Protein 4AR9 (pdb70)

Solvent-accessible surface area: 34016 Å² total; per-residue (Å²): 168,73,111,116,122,99,42,100,85,18,34,110,130,63,6,62,52,66,14,49,1,10,91,28,96,13,47,0,65,0,0,94,116,4,119,107,68,51,1,36,75,0,3,3,0,2,21,7,0,47,2,1,0,0,2,18,2,15,9,32,90,52,58,58,157,62,38,49,2,57,73,4,23,3,0,0,0,20,48,34,91,47,4,136,63,0,86,97,18,53,54,58,59,31,138,54,23,9,46,25,35,14,38,73,0,7,3,0,0,20,31,19,64,115,157,88,26,110,62,45,1,6,7,23,1,0,17,24,8,0,26,24,0,3,10,35,11,1,8,15,23,71,82,77,149,8,63,0,10,127,88,76,74,13,28,0,2,1,2,17,16,0,1,0,13,1,1,0,0,0,25,33,58,30,4,38,17,2,69,33,2,1,35,52,2,21,144,70,90,96,113,23,22,68,2,70,120,0,5,84,3,43,93,113,97,19,206,95,2,51,26,10,0,1,0,0,0,2,2,0,13,79,96,30,42,115,10,4,30,46,1,3,47,16,0,56,106,57,59,26,100,23,2,63,56,28,9,96,120,4,15,114,54,94,132,15,47,96,45,0,49,162,20,0,89,69,2,27,65,42,76,100,33,25,62,30,8,74,10,54,108,29,7,77,72,126,52,114,122,42,41,54,133,74,0,60,67,39,0,36,172,15,0,97,11,163,137,8,74,30,76,101,42,50,9,86,34,0,25,0,0,36,0,108,13,68,19,55,6,116,55,81,147,38,81,50,54,8,24,53,112,0,15,97,43,0,29,84,0,2,64,99,2,25,66,75,108,25,20,0,1,36,0,0,4,1,16,4,1,33,58,102,99,55,118,123,106,67,11,17,5,39,1,12,0,15,0,2,13,24,36,138,172,93,107,116,51,71,33,75,113,16,49,86,127,69,4,67,50,65,7,44,0,6,83,24,67,14,50,0,53,0,0,95,116,5,95,89,61,50,0,24,53,0,2,0,0,2,22,8,0,46,3,1,0,0,2,23,4,19,9,32,113,52,56,62,55,44,40,51,3,27,77,6,24,2,0,0,0,19,46,37,71,44,4,122,64,0,66,99,18,55,54,57,59,37,137,53,26,8,46,26,36,14,39,71,0,8,3,0,0,22,31,21,72,131,105,90,28,128,66,48,0,9,6,26,2,0,14,22,7,0,22,23,0,2,10,28,10,1,8,15,21,64,85,81,59,5,43,0,13,52,89,72,74,11,28,0,3,1,2,14,11,0,1,0,16,1,0,0,0,0,30,37,57,29,4,71,24,3,67,35,1,0,37,29,4,24,124,69,85,118,114,20,22,68,0,68,117,0,6,86,4,63,97,108,90,17,198,68,2,45,50,2,0,1,0,0,0,2,3,0,15,79,97,31,44,128,12,6,55,45,2,5,47,16,0,58,108,48,58,25,126,23,2,63,52,26,8,95,118,5,8,113,54,92,135,20,27,73,39,0,82,166,18,0,68,66,2,17,104,43,69,117,107,40,74,59,8,82,10,52,102,38,1,58,92,107,49,119,134,44,54,50,134,78,0,56,53,39,0,34,176,14,1,91,12,120,140,9,72,28,68,109,25,52,11,85,36,0,29,0,0,37,0,105,14,68,32,55,7,118,51,87,148,37,108,83,54,8,38,53,116,0,16,87,29,0,30,68,0,2,84,118,1,33,114,86,124,19,18,0,0,82,0,0,5,1,17,3,0,24,71,101,107,51,116,116,83,62,11,15,12,31,0,17,0,14,0,1,16,32,43,149

Organism: Clostridium tetani (strain Massachusetts / E88) (NCBI:txid212717)

Secondary structure (DSSP, 8-state):
--HHHHHHHHHHHHS-EEEEETTTTEEEEE-TTS-HHHHHHHHHHHHHHHHHHHHHH---S-SSSS-GGGSEEEEEESSHHHHTTHHHHT----SSSEEEEGGGTEEEEE---TTT-SS-HHHHHHHHHHHHHHHHHTS-S-TTTSGGGSSSTTTTHHHHHHHHHHHTTB-SS-B---HHHHTTS-SSGGGS--HHHHHT--GGG-SHHHHHHHHHHHHHHHH-HHHHHHHHHHHHTT-HHHHHHHHHHHHT-HHHHHHHHHHHHHHHHTGGG----PPPGGGGS------HHHHHHHHHHHHT--S-EEEEEE-SSEEEEEEEEEEE-SS---HHHHHHHHHHHHHHHHHHHHTSS-GGGGG-EEEEEEEEE-TTS-EEEEEEEEEEEEE-/--HHHHHHHHHHHHS-EEEEETTTTEEEEE-TTS-HHHHHHHHHHHHHHHHHHHHHH---S-SSSS-GGGSEEEEEESSHHHHTTHHHHT----SSSEEEEGGGTEEEEE---TTT-SS-HHHHHHHHHHHHHHHHHTS-S-TTTSGGGSSSTTTTHHHHHHHHHHHTTB-SS-BPPBHHHHTTS-SSGGGS--HHHHHT--GGG-SHHHHHHHHHHHHHHHH-HHHHHHHHHHHHTT-HHHHHHHHHHHHT-HHHHHHHHHHHHHHHHTGGG-B-----GGGTS------HHHHHHHHHHHHT--S-EEEEEE-SSEEEEEEEEEEE-SS---HHHHHHHHHHHHHHHHHHHHTSS-GGGGG-EEEEEEEEE-TTS-EEEEEEEEEEEEE-

Sequence (784 aa):
TDINKLIEEGKKHYLPKTYTFDNGKIIIKAGDKVEESKIQKLYWASKEVKSSQFHRIIGNDKPLEVGNADDILTIVIYNNPEEYKLNKTLYGYSVDNGGIYIEGIGTFFTYERTPQESIYSLEELFRHEFTHYLQGRYLIPGLFNKGDFYKGNNGRITWFEEGSAEFFAGSTRTSVLPRKSMVGGLSKNPKERFNADKLLHSKYSDGWDFYKKYGYAFSDYMYNNNKKLFSDLVSTMKNNDVKGYEALIEESSKDSKINNKDYEYHMENLVNNYDNYTIPLVSDDYMKQYDNKSLHEIKSDIEKAMDVKNSQITKESSQYFDTYNLKATYTLSSNKGEISNWNYMNNKINEALNKLDNLSWGGYKTVTAYFSNPRLNSNNEVVYDIVFHGLLSHNTDINKLIEEGKKHYLPKTYTFDNGKIIIKAGDKVEESKIQKLYWASKEVKSSQFHRIIGNDKPLEVGNADDILTIVIYNNPEEYKLNKTLYGYSVDNGGIYIEGIGTFFTYERTPQESIYSLEELFRHEFTHYLQGRYLIPGLFNKGDFYKGNNGRITWFEEGSAEFFAGSTRTSVLPRKSMVGGLSKNPKERFNADKLLHSKYSDGWDFYKYGYAFSDYMYNNNKKLFSDLVSTMKNNDVKGYEALIEESSKDSKINNKDYEYHMENLVNNYDNYTIPLVSDDYMKQYDNKSLHEIKSDIEKAMDVKNSQITKESSQYFDTYNLKATYTLSSNKGEISNWNYMNNKINEALNKLDNLSWGGYKTVTAYFSNPRLNSNNEVVYDIVFHGLLSHN

Radius of gyration: 28.76 Å; Cα contacts (8 Å, |Δi|>4): 1404; chains: 2; bounding box: 81×56×58 Å

GO terms:
  GO:0005509 calcium ion binding (F, IDA)
  GO:0008270 zinc ion binding (F, IDA)
  GO:0004175 endopeptidase activity (F, IDA)
  GO:0004222 metalloendopeptidase activity (F, EXP)
  GO:0004222 metalloendopeptidase activity (F, IMP)

Nearest PDB structures (foldseek):
  4ar8-assembly2_B  TM=9.974E-01  e=9.440E-71  Clostridium tetani
  4are-assembly1_A  TM=9.714E-01  e=8.241E-49  Hathewaya histolytica
  2y6i-assembly1_A  TM=9.726E-01  e=4.348E-48  Hathewaya histolytica
  2y50-assembly1_A  TM=9.719E-01  e=7.583E-47  Hathewaya histolytica
  4arf-assembly1_A  TM=9.568E-01  e=2.144E-46  Hathewaya histolytica

CATH classification: 3.40.30.160 (+2 more: 1.10.390.20, 3.30.980.50)

InterPro domains:
  IPR002169 Peptidase M9A/M9B, collagenase, bacterial [PF01752] (276-587)
  IPR002169 Peptidase M9A/M9B, collagenase, bacterial [PR00931] (123-141)
  IPR002169 Peptidase M9A/M9B, collagenase, bacterial [PR00931] (410-424)
  IPR002169 Peptidase M9A/M9B, collagenase, bacterial [PR00931] (427-443)
  IPR002169 Peptidase M9A/M9B, collagenase, bacterial [PR00931] (464-482)
  IPR007280 Peptidase, C-terminal, archaeal/bacterial [PF04151] (786-856)
  IPR007280 Peptidase, C-terminal, archaeal/bacterial [PF04151] (912-978)
  IPR013661 Peptidase M9, collagenase, N-terminal domain [PF08453] (57-238)
  IPR041379 Collagenase ColG-like, catalytic helper subdomain [PF18496] (615-730)

Foldseek 3Di:
DPVLVVLVVVQCQQFVDWWAWFQRQEIETEGPQDDPVVVLLLVLLLLLLVFQCCLQLFWDAFLDPPALNSHAYEYEGAELVVLCCCCVSVNDDSPDQWAAFRRNNYIYHYAYDCVVDVAGPSLVSQLRSVLSVCQTIFAPDGQCPALLCPPPNFQCVLQSLLVSNQSSQGDQAHTFAALVLLVPADPDLVPGDFLLDLNPDGVVVDPNSNSLSVLLNVLCRVPNSVLSNQLSVCRSVSNNVSNVVSSVVLNPDVVSRVSSSVSSVVSNVCSVVHHRNRDDCLSVDFWDFDDPVVVQVLLCVLLVFPPWDKDWGDIPFFIKIKIKTKDWDPDDDDDVVVSVVQSVSVVSSLVSQCPDDTSFSVSKHKHWRDWDADPVGITMIMIMMMTTRGTD/DDVLVVLVVLLCQQFVDWWAWFQRQEIETEGPQDDPVVVLQLVLLLLLLVFQCCLQLFWDAFLDPPALLSHAYEYEGAELVSLCCCCVNVNDDSPDQWDAFRRNNYIYHYAYDCVVDVAGPSLVSQLRSVLSVCQTIFAPDGQCPALLCPPPNFQCVLQSLLVSNQSSQGDQAHGFDALVLLVLADLDLVPGDFLLPLNPDGVVNDDSSSSLSVLLNVLCVVPNSPLSNQQRVCRSVSNNVSNVVSSVVLNPDVVNRVSSSVSSNVSNVCSVVGHRDGDDPLSVDFWDADDPVVVLVLLCVLLVFPPWDKDWGDIPFFIKIKIKTKDWDPDDPDDVVVSVVQSVSVVSSLVSQCPDPTSFSVSKHKHWRDWDADPVGITMIMIMMMTTRGTD

B-factor: mean 23.16, std 7.42, range [8.63, 62.71]

Structure (mmCIF, N/CA/C/O backbone):
data_4AR9
#
_entry.id   4AR9
#
_cell.length_a   76.890
_cell.length_b   102.110
_cell.length_c   104.750
_cell.angle_alpha   90.00
_cell.angle_beta   90.00
_cell.angle_gamma   90.00
#
_symmetry.space_group_name_H-M   'P 21 21 21'
#
loop_
_entity.id
_entity.type
_entity.pdbx_description
1 polymer 'COLLAGENASE COLT'
2 non-polymer 'ZINC ION'
3 non-polymer 'CALCIUM ION'
4 water water
#
loop_
_atom_site.group_PDB
_atom_site.id
_atom_site.type_symbol
_atom_site.label_atom_id
_atom_site.label_alt_id
_atom_site.label_comp_id
_atom_site.label_asym_id
_atom_site.label_entity_id
_atom_site.label_seq_id
_atom_site.pdbx_PDB_ins_code
_atom_site.Cartn_x
_atom_site.Cartn_y
_atom_site.Cartn_z
_atom_site.occupancy
_atom_site.B_iso_or_equiv
_atom_site.auth_seq_id
_atom_site.auth_comp_id
_atom_site.auth_asym_id
_atom_site.auth_atom_id
_atom_site.pdbx_PDB_model_num
ATOM 1 N N . THR A 1 3 ? -23.724 -20.270 3.499 1.00 49.31 339 THR A N 1
ATOM 2 C CA . THR A 1 3 ? -25.061 -20.241 2.850 1.00 45.24 339 THR A CA 1
ATOM 3 C C . THR A 1 3 ? -25.174 -19.096 1.862 1.00 42.79 339 THR A C 1
ATOM 4 O O . THR A 1 3 ? -25.664 -19.302 0.760 1.00 41.92 339 THR A O 1
ATOM 8 N N . ASP A 1 4 ? -24.714 -17.896 2.247 1.00 40.98 340 ASP A N 1
ATOM 9 C CA . ASP A 1 4 ? -24.837 -16.726 1.408 1.00 38.46 340 ASP A CA 1
ATOM 10 C C . ASP A 1 4 ? -23.615 -16.659 0.504 1.00 36.23 340 ASP A C 1
ATOM 11 O O . ASP A 1 4 ? -22.578 -16.083 0.869 1.00 33.47 340 ASP A O 1
ATOM 16 N N . ILE A 1 5 ? -23.738 -17.251 -0.680 1.00 36.38 341 ILE A N 1
ATOM 17 C CA . ILE A 1 5 ? -22.589 -17.365 -1.587 1.00 35.52 341 ILE A CA 1
ATOM 18 C C . ILE A 1 5 ? -22.129 -16.006 -2.068 1.00 33.73 341 ILE A C 1
ATOM 19 O O . ILE A 1 5 ? -20.918 -15.743 -2.137 1.00 33.45 341 ILE A O 1
ATOM 24 N N . ASN A 1 6 ? -23.072 -15.125 -2.380 1.00 34.63 342 ASN A N 1
ATOM 25 C CA . ASN A 1 6 ? -22.719 -13.784 -2.852 1.00 34.33 342 ASN A CA 1
ATOM 26 C C . ASN A 1 6 ? -21.936 -12.995 -1.814 1.00 32.00 342 ASN A C 1
ATOM 27 O O . ASN A 1 6 ? -21.009 -12.262 -2.171 1.00 30.10 342 ASN A O 1
ATOM 32 N N . LYS A 1 7 ? -22.299 -13.181 -0.550 1.00 32.11 343 LYS A N 1
ATOM 33 C CA . LYS A 1 7 ? -21.579 -12.564 0.570 1.00 33.21 343 LYS A CA 1
ATOM 34 C C . LYS A 1 7 ? -20.163 -13.119 0.676 1.00 32.52 343 LYS A C 1
ATOM 35 O O . LYS A 1 7 ? -19.188 -12.353 0.827 1.00 29.55 343 LYS A O 1
ATOM 41 N N . LEU A 1 8 ? -20.063 -14.448 0.576 1.00 33.59 344 LEU A N 1
ATOM 42 C CA . LEU A 1 8 ? -18.762 -15.135 0.612 1.00 34.31 344 LEU A CA 1
ATOM 43 C C . LEU A 1 8 ? -17.837 -14.656 -0.523 1.00 31.27 344 LEU A C 1
ATOM 44 O O . LEU A 1 8 ? -16.663 -14.360 -0.274 1.00 30.69 344 LEU A O 1
ATOM 49 N N . ILE A 1 9 ? -18.388 -14.487 -1.725 1.00 28.64 345 ILE A N 1
ATOM 50 C CA . ILE A 1 9 ? -17.653 -13.939 -2.864 1.00 28.18 345 ILE A CA 1
ATOM 51 C C . ILE A 1 9 ? -17.198 -12.484 -2.623 1.00 26.66 345 ILE A C 1
ATOM 52 O O . ILE A 1 9 ? -16.052 -12.150 -2.900 1.00 25.65 345 ILE A O 1
ATOM 57 N N . GLU A 1 10 ? -18.090 -11.649 -2.077 1.00 26.82 346 GLU A N 1
ATOM 58 C CA . GLU A 1 10 ? -17.744 -10.269 -1.759 1.00 27.51 346 GLU A CA 1
ATOM 59 C C . GLU A 1 10 ? -16.604 -10.243 -0.745 1.00 26.78 346 GLU A C 1
ATOM 60 O O . GLU A 1 10 ? -15.662 -9.475 -0.897 1.00 26.91 346 GLU A O 1
ATOM 66 N N . GLU A 1 11 ? -16.683 -11.113 0.255 1.00 27.51 347 GLU A N 1
ATOM 67 C CA . GLU A 1 11 ? -15.611 -11.217 1.269 1.00 29.99 347 GLU A CA 1
ATOM 68 C C . GLU A 1 11 ? -14.244 -11.611 0.647 1.00 28.72 347 GLU A C 1
ATOM 69 O O . GLU A 1 11 ? -13.191 -11.113 1.058 1.00 29.46 347 GLU A O 1
ATOM 75 N N . GLY A 1 12 ? -14.285 -12.551 -0.293 1.00 28.51 348 GLY A N 1
ATOM 76 C CA . GLY A 1 12 ? -13.115 -12.966 -1.054 1.00 26.54 348 GLY A CA 1
ATOM 77 C C . GLY A 1 12 ? -12.520 -11.829 -1.861 1.00 26.44 348 GLY A C 1
ATOM 78 O O . GLY A 1 12 ? -11.302 -11.639 -1.869 1.00 26.82 348 GLY A O 1
ATOM 79 N N . LYS A 1 13 ? -13.361 -11.044 -2.541 1.00 26.09 349 LYS A N 1
ATOM 80 C CA . LYS A 1 13 ? -12.876 -9.849 -3.212 1.00 25.15 349 LYS A CA 1
ATOM 81 C C . LYS A 1 13 ? -12.227 -8.869 -2.238 1.00 24.86 349 LYS A C 1
ATOM 82 O O . LYS A 1 13 ? -11.198 -8.308 -2.520 1.00 25.99 349 LYS A O 1
ATOM 88 N N . LYS A 1 14 ? -12.851 -8.654 -1.105 1.00 26.00 350 LYS A N 1
ATOM 89 C CA . LYS A 1 14 ? -12.279 -7.775 -0.092 1.00 27.57 350 LYS A CA 1
ATOM 90 C C . LYS A 1 14 ? -10.908 -8.292 0.399 1.00 28.07 350 LYS A C 1
ATOM 91 O O . LYS A 1 14 ? -9.995 -7.503 0.634 1.00 29.05 350 LYS A O 1
ATOM 95 N N . HIS A 1 15 ? -10.770 -9.603 0.544 1.00 26.35 351 HIS A N 1
ATOM 96 C CA . HIS A 1 15 ? -9.512 -10.202 0.976 1.00 27.81 351 HIS A CA 1
ATOM 97 C C . HIS A 1 15 ? -8.404 -10.023 -0.014 1.00 26.98 351 HIS A C 1
ATOM 98 O O . HIS A 1 15 ? -7.299 -9.595 0.358 1.00 28.15 351 HIS A O 1
ATOM 105 N N . TYR A 1 16 ? -8.673 -10.339 -1.276 1.00 25.30 352 TYR A N 1
ATOM 106 C CA . TYR A 1 16 ? -7.633 -10.295 -2.300 1.00 25.85 352 TYR A CA 1
ATOM 107 C C . TYR A 1 16 ? -7.419 -8.930 -2.917 1.00 24.54 352 TYR A C 1
ATOM 108 O O . TYR A 1 16 ? -6.342 -8.661 -3.451 1.00 24.32 352 TYR A O 1
ATOM 117 N N . LEU A 1 17 ? -8.427 -8.065 -2.827 1.00 24.38 353 LEU A N 1
ATOM 118 C CA . LEU A 1 17 ? -8.370 -6.712 -3.371 1.00 23.63 353 LEU A CA 1
ATOM 119 C C . LEU A 1 17 ? -8.771 -5.705 -2.278 1.00 23.25 353 LEU A C 1
ATOM 120 O O . LEU A 1 17 ? -9.770 -5.008 -2.399 1.00 24.16 353 LEU A O 1
ATOM 125 N N . PRO A 1 18 ? -7.988 -5.626 -1.200 1.00 24.19 354 PRO A N 1
ATOM 126 C CA . PRO A 1 18 ? -8.467 -4.841 -0.043 1.00 25.78 354 PRO A CA 1
ATOM 127 C C . PRO A 1 18 ? -8.390 -3.329 -0.214 1.00 25.35 354 PRO A C 1
ATOM 128 O O . PRO A 1 18 ? -8.978 -2.591 0.583 1.00 26.33 354 PRO A O 1
ATOM 132 N N . LYS A 1 19 ? -7.648 -2.872 -1.221 1.00 23.99 355 LYS A N 1
ATOM 133 C CA . LYS A 1 19 ? -7.417 -1.443 -1.426 1.00 23.88 355 LYS A CA 1
ATOM 134 C C . LYS A 1 19 ? -8.249 -0.874 -2.572 1.00 22.73 355 LYS A C 1
ATOM 135 O O . LYS A 1 19 ? -8.437 -1.514 -3.634 1.00 20.38 355 LYS A O 1
ATOM 139 N N . THR A 1 20 ? -8.777 0.326 -2.342 1.00 23.05 356 THR A N 1
ATOM 140 C CA . THR A 1 20 ? -9.591 1.019 -3.337 1.00 22.03 356 THR A CA 1
ATOM 141 C C . THR A 1 20 ? -9.075 2.455 -3.517 1.00 21.75 356 THR A C 1
ATOM 142 O O . THR A 1 20 ? -8.863 3.174 -2.530 1.00 22.29 356 THR A O 1
ATOM 146 N N . TYR A 1 21 ? -8.818 2.831 -4.766 1.00 19.71 357 TYR A N 1
ATOM 147 C CA . TYR A 1 21 ? -8.333 4.170 -5.119 1.00 19.69 357 TYR A CA 1
ATOM 148 C C . TYR A 1 21 ? -9.288 4.760 -6.120 1.00 19.27 357 TYR A C 1
ATOM 149 O O . TYR A 1 21 ? -9.535 4.160 -7.147 1.00 22.88 357 TYR A O 1
ATOM 158 N N . THR A 1 22 ? -9.802 5.946 -5.851 1.00 19.29 358 THR A N 1
ATOM 159 C CA . THR A 1 22 ? -10.778 6.536 -6.754 1.00 19.96 358 THR A CA 1
ATOM 160 C C . THR A 1 22 ? -10.254 7.832 -7.358 1.00 18.44 358 THR A C 1
ATOM 161 O O . THR A 1 22 ? -9.496 8.581 -6.720 1.00 19.22 358 THR A O 1
ATOM 165 N N . PHE A 1 23 ? -10.633 8.077 -8.602 1.00 16.49 359 PHE A N 1
ATOM 166 C CA . PHE A 1 23 ? -10.160 9.217 -9.347 1.00 15.94 359 PHE A CA 1
ATOM 167 C C . PHE A 1 23 ? -11.328 9.846 -10.103 1.00 15.68 359 PHE A C 1
ATOM 168 O O . PHE A 1 23 ? -12.293 9.168 -10.433 1.00 16.52 359 PHE A O 1
ATOM 176 N N . ASP A 1 24 ? -11.174 11.121 -10.443 1.00 15.84 360 ASP A N 1
ATOM 177 C CA . ASP A 1 24 ? -12.098 11.828 -11.363 1.00 17.11 360 ASP A CA 1
ATOM 178 C C . ASP A 1 24 ? -13.519 11.817 -10.837 1.00 18.31 360 ASP A C 1
ATOM 179 O O . ASP A 1 24 ? -14.444 11.412 -11.533 1.00 18.39 360 ASP A O 1
ATOM 184 N N . ASN A 1 25 ? -13.683 12.236 -9.582 1.00 19.24 361 ASN A N 1
ATOM 185 C CA . ASN A 1 25 ? -15.004 12.338 -8.956 1.00 20.98 361 ASN A CA 1
ATOM 186 C C . ASN A 1 25 ? -15.731 10.980 -9.067 1.00 21.25 361 ASN A C 1
ATOM 187 O O . ASN A 1 25 ? -16.901 10.924 -9.431 1.00 23.77 361 ASN A O 1
ATOM 192 N N . GLY A 1 26 ? -14.997 9.885 -8.827 1.00 21.00 362 GLY A N 1
ATOM 193 C CA . GLY A 1 26 ? -15.544 8.541 -8.875 1.00 17.90 362 GLY A CA 1
ATOM 194 C C . GLY A 1 26 ? -15.716 7.870 -10.243 1.00 18.53 362 GLY A C 1
ATOM 195 O O . GLY A 1 26 ? -16.221 6.761 -10.328 1.00 21.54 362 GLY A O 1
ATOM 196 N N . LYS A 1 27 ? -15.244 8.507 -11.307 1.00 18.73 363 LYS A N 1
ATOM 197 C CA . LYS A 1 27 ? -15.381 7.945 -12.642 1.00 18.30 363 LYS A CA 1
ATOM 198 C C . LYS A 1 27 ? -14.282 6.905 -12.981 1.00 17.18 363 LYS A C 1
ATOM 199 O O . LYS A 1 27 ? -14.386 6.209 -13.960 1.00 17.99 363 LYS A O 1
ATOM 204 N N . ILE A 1 28 ? -13.259 6.781 -12.146 1.00 16.17 364 ILE A N 1
ATOM 205 C CA . ILE A 1 28 ? -12.274 5.693 -12.275 1.00 15.12 364 ILE A CA 1
ATOM 206 C C . ILE A 1 28 ? -12.129 5.115 -10.886 1.00 16.70 364 ILE A C 1
ATOM 207 O O . ILE A 1 28 ? -11.851 5.863 -9.947 1.00 16.26 364 ILE A O 1
ATOM 212 N N . ILE A 1 29 ? -12.378 3.801 -10.748 1.00 15.56 365 ILE A N 1
ATOM 213 C CA . ILE A 1 29 ? -12.217 3.117 -9.474 1.00 16.91 365 ILE A CA 1
ATOM 214 C C . ILE A 1 29 ? -11.189 2.023 -9.676 1.00 16.54 365 ILE A C 1
ATOM 215 O O . ILE A 1 29 ? -11.324 1.195 -10.579 1.00 16.56 365 ILE A O 1
ATOM 220 N N . ILE A 1 30 ? -10.156 2.021 -8.841 1.00 17.31 366 ILE A N 1
ATOM 221 C CA . ILE A 1 30 ? -9.111 1.007 -8.929 1.00 16.64 366 ILE A CA 1
ATOM 222 C C . ILE A 1 30 ? -9.148 0.170 -7.667 1.00 17.00 366 ILE A C 1
ATOM 223 O O . ILE A 1 30 ? -9.013 0.722 -6.548 1.00 20.80 366 ILE A O 1
ATOM 228 N N . LYS A 1 31 ? -9.408 -1.130 -7.832 1.00 17.28 367 LYS A N 1
ATOM 229 C CA . LYS A 1 31 ? -9.439 -2.088 -6.718 1.00 18.57 367 LYS A CA 1
ATOM 230 C C . LYS A 1 31 ? -8.192 -2.935 -6.809 1.00 17.98 367 LYS A C 1
ATOM 231 O O . LYS A 1 31 ? -7.892 -3.459 -7.881 1.00 18.71 367 LYS A O 1
ATOM 237 N N . ALA A 1 32 ? -7.418 -3.058 -5.732 1.00 17.90 368 ALA A N 1
ATOM 238 C CA . ALA A 1 32 ? -6.102 -3.702 -5.875 1.00 18.27 368 ALA A CA 1
ATOM 239 C C . ALA A 1 32 ? -5.662 -4.472 -4.670 1.00 19.31 368 ALA A C 1
ATOM 240 O O . ALA A 1 32 ? -6.081 -4.183 -3.542 1.00 20.69 368 ALA A O 1
ATOM 242 N N . GLY A 1 33 ? -4.776 -5.433 -4.903 1.00 19.17 369 GLY A N 1
ATOM 243 C CA . GLY A 1 33 ? -4.167 -6.204 -3.824 1.00 20.96 369 GLY A CA 1
ATOM 244 C C . GLY A 1 33 ? -3.295 -5.335 -2.936 1.00 21.73 369 GLY A C 1
ATOM 245 O O . GLY A 1 33 ? -2.833 -4.257 -3.342 1.00 20.17 369 GLY A O 1
ATOM 246 N N . ASP A 1 34 ? -3.092 -5.789 -1.706 1.00 23.75 370 ASP A N 1
ATOM 247 C CA . ASP A 1 34 ? -2.350 -5.011 -0.716 1.00 25.86 370 ASP A CA 1
ATOM 248 C C . ASP A 1 34 ? -0.876 -4.790 -1.052 1.00 24.80 370 ASP A C 1
ATOM 249 O O . ASP A 1 34 ? -0.245 -3.946 -0.432 1.00 27.92 370 ASP A O 1
ATOM 254 N N . LYS A 1 35 ? -0.341 -5.506 -2.043 1.00 23.33 371 LYS A N 1
ATOM 255 C CA . LYS A 1 35 ? 1.074 -5.369 -2.413 1.00 26.32 371 LYS A CA 1
ATOM 256 C C . LYS A 1 35 ? 1.290 -4.554 -3.680 1.00 25.11 371 LYS A C 1
ATOM 257 O O . LYS A 1 35 ? 2.448 -4.323 -4.066 1.00 29.49 371 LYS A O 1
ATOM 261 N N . VAL A 1 36 ? 0.207 -4.136 -4.342 1.00 21.55 372 VAL A N 1
ATOM 262 C CA . VAL A 1 36 ? 0.324 -3.276 -5.523 1.00 19.78 372 VAL A CA 1
ATOM 263 C C . VAL A 1 36 ? 0.629 -1.863 -5.023 1.00 20.87 372 VAL A C 1
ATOM 264 O O . VAL A 1 36 ? -0.111 -1.323 -4.210 1.00 21.12 372 VAL A O 1
ATOM 268 N N . GLU A 1 37 ? 1.737 -1.280 -5.471 1.00 21.16 373 GLU A N 1
ATOM 269 C CA . GLU A 1 37 ? 2.191 0.003 -4.944 1.00 21.79 373 GLU A CA 1
ATOM 270 C C . GLU A 1 37 ? 1.282 1.166 -5.330 1.00 21.00 373 GLU A C 1
ATOM 271 O O . GLU A 1 37 ? 0.886 1.302 -6.487 1.00 19.53 373 GLU A O 1
ATOM 277 N N . GLU A 1 38 ? 0.992 2.036 -4.355 1.00 22.32 374 GLU A N 1
ATOM 278 C CA . GLU A 1 38 ? 0.276 3.268 -4.647 1.00 22.45 374 GLU A CA 1
ATOM 279 C C . GLU A 1 38 ? 0.881 4.104 -5.764 1.00 21.51 374 GLU A C 1
ATOM 280 O O . GLU A 1 38 ? 0.146 4.698 -6.579 1.00 20.12 374 GLU A O 1
ATOM 286 N N . SER A 1 39 ? 2.209 4.194 -5.788 1.00 19.40 375 SER A N 1
ATOM 287 C CA . SER A 1 39 ? 2.898 4.919 -6.871 1.00 20.86 375 SER A CA 1
ATOM 288 C C . SER A 1 39 ? 2.558 4.332 -8.245 1.00 19.55 375 SER A C 1
ATOM 289 O O . SER A 1 39 ? 2.391 5.065 -9.217 1.00 17.22 375 SER A O 1
ATOM 292 N N . LYS A 1 40 ? 2.460 3.012 -8.330 1.00 18.79 376 LYS A N 1
ATOM 293 C CA . LYS A 1 40 ? 2.107 2.368 -9.593 1.00 18.39 376 LYS A CA 1
ATOM 294 C C . LYS A 1 40 ? 0.697 2.737 -10.022 1.00 17.64 376 LYS A C 1
ATOM 295 O O . LYS A 1 40 ? 0.426 2.999 -11.198 1.00 16.36 376 LYS A O 1
ATOM 301 N N . ILE A 1 41 ? -0.209 2.730 -9.061 1.00 17.11 377 ILE A N 1
ATOM 302 C CA . ILE A 1 41 ? -1.598 3.076 -9.309 1.00 17.77 377 ILE A CA 1
ATOM 303 C C . ILE A 1 41 ? -1.709 4.479 -9.924 1.00 16.86 377 ILE A C 1
ATOM 304 O O . ILE A 1 41 ? -2.486 4.698 -10.868 1.00 15.24 377 ILE A O 1
ATOM 309 N N . GLN A 1 42 ? -0.980 5.430 -9.356 1.00 17.16 378 GLN A N 1
ATOM 310 C CA . GLN A 1 42 ? -0.990 6.784 -9.829 1.00 16.90 378 GLN A CA 1
ATOM 311 C C . GLN A 1 42 ? -0.440 6.868 -11.246 1.00 16.37 378 GLN A C 1
ATOM 312 O O . GLN A 1 42 ? -0.972 7.579 -12.062 1.00 16.42 378 GLN A O 1
ATOM 318 N N . LYS A 1 43 ? 0.593 6.083 -11.532 1.00 16.16 379 LYS A N 1
ATOM 319 C CA . LYS A 1 43 ? 1.186 6.071 -12.895 1.00 15.91 379 LYS A CA 1
ATOM 320 C C . LYS A 1 43 ? 0.169 5.613 -13.896 1.00 14.99 379 LYS A C 1
ATOM 321 O O . LYS A 1 43 ? 0.109 6.161 -15.014 1.00 15.14 379 LYS A O 1
ATOM 327 N N . LEU A 1 44 ? -0.646 4.619 -13.528 1.00 14.64 380 LEU A N 1
ATOM 328 C CA . LEU A 1 44 ? -1.636 4.106 -14.454 1.00 13.73 380 LEU A CA 1
ATOM 329 C C . LEU A 1 44 ? -2.665 5.182 -14.740 1.00 12.33 380 LEU A C 1
ATOM 330 O O . LEU A 1 44 ? -3.092 5.317 -15.870 1.00 10.79 380 LEU A O 1
ATOM 335 N N . TYR A 1 45 ? -3.037 5.964 -13.732 1.00 11.88 381 TYR A N 1
ATOM 336 C CA . TYR A 1 45 ? -4.016 7.052 -13.965 1.00 12.01 381 TYR A CA 1
ATOM 337 C C . TYR A 1 45 ? -3.501 8.041 -15.003 1.00 12.14 381 TYR A C 1
ATOM 338 O O . TYR A 1 45 ? -4.183 8.363 -15.964 1.00 12.37 381 TYR A O 1
ATOM 347 N N . TRP A 1 46 ? -2.260 8.481 -14.825 1.00 12.20 382 TRP A N 1
ATOM 348 C CA . TRP A 1 46 ? -1.651 9.480 -15.748 1.00 12.31 382 TRP A CA 1
ATOM 349 C C . TRP A 1 46 ? -1.368 8.878 -17.106 1.00 12.79 382 TRP A C 1
ATOM 350 O O . TRP A 1 46 ? -1.595 9.535 -18.108 1.00 13.47 382 TRP A O 1
ATOM 361 N N . ALA A 1 47 ? -0.970 7.604 -17.150 1.00 12.57 383 ALA A N 1
ATOM 362 C C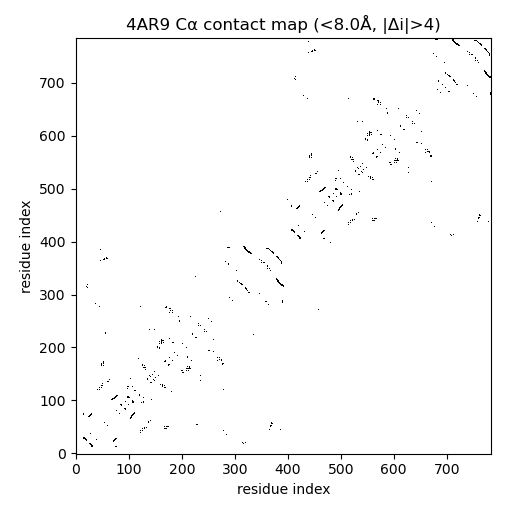A . ALA A 1 47 ? -0.823 6.903 -18.435 1.00 11.71 383 ALA A CA 1
ATOM 363 C C . ALA A 1 47 ? -2.140 6.905 -19.201 1.00 11.35 383 ALA A C 1
ATOM 364 O O . ALA A 1 47 ? -2.161 7.080 -20.419 1.00 11.75 383 ALA A O 1
ATOM 366 N N . SER A 1 48 ? -3.236 6.670 -18.499 1.00 10.79 384 SER A N 1
ATOM 367 C CA . SER A 1 48 ? -4.540 6.639 -19.119 1.00 11.73 384 SER A CA 1
ATOM 368 C C . SER A 1 48 ? -4.866 7.962 -19.793 1.00 11.17 384 SER A C 1
ATOM 369 O O . SER A 1 48 ? -5.475 7.985 -20.870 1.00 11.03 384 SER A O 1
ATOM 372 N N . LYS A 1 49 ? -4.443 9.067 -19.190 1.00 11.28 385 LYS A N 1
ATOM 373 C CA . LYS A 1 49 ? -4.713 10.398 -19.795 1.00 11.22 385 LYS A CA 1
ATOM 374 C C . LYS A 1 49 ? -3.881 10.630 -21.084 1.00 10.78 385 LYS A C 1
ATOM 375 O O . LYS A 1 49 ? -4.371 11.208 -22.046 1.00 10.57 385 LYS A O 1
ATOM 381 N N . GLU A 1 50 ? -2.646 10.138 -21.115 1.00 9.93 386 GLU A N 1
ATOM 382 C CA . GLU A 1 50 ? -1.821 10.224 -22.321 1.00 10.37 386 GLU A CA 1
ATOM 383 C C . GLU A 1 50 ? -2.474 9.446 -23.453 1.00 11.06 386 GLU A C 1
ATOM 384 O O . GLU A 1 50 ? -2.634 9.969 -24.569 1.00 11.28 386 GLU A O 1
ATOM 390 N N . VAL A 1 51 ? -2.841 8.203 -23.189 1.00 11.41 387 VAL A N 1
ATOM 391 C CA . VAL A 1 51 ? -3.497 7.350 -24.213 1.00 10.91 387 VAL A CA 1
ATOM 392 C C . VAL A 1 51 ? -4.820 7.975 -24.656 1.00 10.79 387 VAL A C 1
ATOM 393 O O . VAL A 1 51 ? -5.094 8.057 -25.844 1.00 10.48 387 VAL A O 1
ATOM 397 N N . LYS A 1 52 ? -5.634 8.385 -23.693 1.00 10.66 388 LYS A N 1
ATOM 398 C CA . LYS A 1 52 ? -6.926 9.049 -23.992 1.00 12.15 388 LYS A CA 1
ATOM 399 C C . LYS A 1 52 ? -6.768 10.213 -24.962 1.00 10.96 388 LYS A C 1
ATOM 400 O O . LYS A 1 52 ? -7.503 10.338 -25.967 1.00 13.09 388 LYS A O 1
ATOM 406 N N A SER A 1 53 ? -5.822 11.102 -24.678 0.50 11.12 389 SER A N 1
ATOM 407 N N B SER A 1 53 ? -5.825 11.108 -24.675 0.50 11.01 389 SER A N 1
ATOM 408 C CA A SER A 1 53 ? -5.678 12.288 -25.502 0.50 10.59 389 SER A CA 1
ATOM 409 C CA B SER A 1 53 ? -5.691 12.295 -25.506 0.50 10.38 389 SER A CA 1
ATOM 410 C C A SER A 1 53 ? -5.240 11.928 -26.924 0.50 10.22 389 SER A C 1
ATOM 411 C C B SER A 1 53 ? -5.237 11.933 -26.925 0.50 10.05 389 SER A C 1
ATOM 412 O O A SER A 1 53 ? -5.730 12.509 -27.877 0.50 10.81 389 SER A O 1
ATOM 413 O O B SER A 1 53 ? -5.727 12.511 -27.879 0.50 10.71 389 SER A O 1
ATOM 418 N N . GLN A 1 54 ? -4.315 10.990 -27.083 1.00 9.57 390 GLN A N 1
ATOM 419 C CA . GLN A 1 54 ? -3.901 10.608 -28.456 1.00 10.07 390 GLN A CA 1
ATOM 420 C C . GLN A 1 54 ? -5.055 9.945 -29.209 1.00 9.65 390 GLN A C 1
ATOM 421 O O . GLN A 1 54 ? -5.284 10.180 -30.397 1.00 12.29 390 GLN A O 1
ATOM 427 N N . PHE A 1 55 ? -5.779 9.123 -28.494 1.00 9.52 391 PHE A N 1
ATOM 428 C CA . PHE A 1 55 ? -6.932 8.418 -29.051 1.00 10.12 391 PHE A CA 1
ATOM 429 C C . PHE A 1 55 ? -7.987 9.412 -29.568 1.00 11.17 391 PHE A C 1
ATOM 430 O O . PHE A 1 55 ? -8.422 9.314 -30.705 1.00 11.83 391 PHE A O 1
ATOM 438 N N . HIS A 1 56 ? -8.378 10.383 -28.744 1.00 11.43 392 HIS A N 1
ATOM 439 C CA . HIS A 1 56 ? -9.338 11.379 -29.217 1.00 10.57 392 HIS A CA 1
ATOM 440 C C . HIS A 1 56 ? -8.804 12.149 -30.370 1.00 11.37 392 HIS A C 1
ATOM 441 O O . HIS A 1 56 ? -9.537 12.434 -31.311 1.00 13.31 392 HIS A O 1
ATOM 448 N N . ARG A 1 57 ? -7.505 12.511 -30.358 1.00 11.68 393 ARG A N 1
ATOM 449 C CA . ARG A 1 57 ? -6.964 13.269 -31.490 1.00 12.15 393 ARG A CA 1
ATOM 450 C C . ARG A 1 57 ? -7.156 12.480 -32.784 1.00 13.58 393 ARG A C 1
ATOM 451 O O . ARG A 1 57 ? -7.604 13.015 -33.804 1.00 13.52 393 ARG A O 1
ATOM 459 N N . ILE A 1 58 ? -6.795 11.203 -32.752 1.00 13.78 394 ILE A N 1
ATOM 460 C CA . ILE A 1 58 ? -6.827 10.423 -33.970 1.00 13.80 394 ILE A CA 1
ATOM 461 C C . ILE A 1 58 ? -8.254 10.040 -34.380 1.00 14.59 394 ILE A C 1
ATOM 462 O O . ILE A 1 58 ? -8.605 10.157 -35.567 1.00 16.64 394 ILE A O 1
ATOM 467 N N . ILE A 1 59 ? -9.035 9.514 -33.427 1.00 14.99 395 ILE A N 1
ATOM 468 C CA . ILE A 1 59 ? -10.391 8.998 -33.702 1.00 15.37 395 ILE A CA 1
ATOM 469 C C . ILE A 1 59 ? -11.376 10.125 -33.969 1.00 15.69 395 ILE A C 1
ATOM 470 O O . ILE A 1 59 ? -12.362 9.914 -34.674 1.00 18.40 395 ILE A O 1
ATOM 475 N N . GLY A 1 60 ? -11.109 11.316 -33.419 1.00 17.34 396 GLY A N 1
ATOM 476 C CA . GLY A 1 60 ? -11.935 12.484 -33.717 1.00 16.09 396 GLY A CA 1
ATOM 477 C C . GLY A 1 60 ? -13.238 12.618 -32.984 1.00 16.80 396 GLY A C 1
ATOM 478 O O . GLY A 1 60 ? -14.073 13.432 -33.363 1.00 17.42 396 GLY A O 1
ATOM 479 N N . ASN A 1 61 ? -13.439 11.790 -31.971 1.00 17.10 397 ASN A N 1
ATOM 480 C CA . ASN A 1 61 ? -14.641 11.817 -31.178 1.00 17.13 397 ASN A CA 1
ATOM 481 C C . ASN A 1 61 ? -14.314 11.633 -29.724 1.00 16.57 397 ASN A C 1
ATOM 482 O O . ASN A 1 61 ? -13.549 10.750 -29.392 1.00 17.58 397 ASN A O 1
ATOM 487 N N . ASP A 1 62 ? -14.896 12.478 -28.881 1.00 15.94 398 ASP A N 1
ATOM 488 C CA . ASP A 1 62 ? -14.850 12.292 -27.415 1.00 15.06 398 ASP A CA 1
ATOM 489 C C . ASP A 1 62 ? -16.225 12.200 -26.746 1.00 17.11 398 ASP A C 1
ATOM 490 O O . ASP A 1 62 ? -16.351 12.398 -25.526 1.00 18.06 398 ASP A O 1
ATOM 495 N N . LYS A 1 63 ? -17.248 11.907 -27.536 1.00 16.76 399 LYS A N 1
ATOM 496 C CA . LYS A 1 63 ? -18.591 11.776 -27.027 1.00 19.59 399 LYS A CA 1
ATOM 497 C C . LYS A 1 63 ? -18.983 10.286 -27.033 1.00 17.36 399 LYS A C 1
ATOM 498 O O . LYS A 1 63 ? -18.962 9.649 -28.067 1.00 19.42 399 LYS A O 1
ATOM 502 N N . PRO A 1 64 ? -19.359 9.733 -25.878 1.00 15.22 400 PRO A N 1
ATOM 503 C CA . PRO A 1 64 ? -19.676 8.306 -25.931 1.00 16.31 400 PRO A CA 1
ATOM 504 C C . PRO A 1 64 ? -20.733 8.022 -26.980 1.00 17.62 400 PRO A C 1
ATOM 505 O O . PRO A 1 64 ? -21.675 8.809 -27.142 1.00 17.21 400 PRO A O 1
ATOM 509 N N . LEU A 1 65 ? -20.584 6.908 -27.682 1.00 17.58 401 LEU A N 1
ATOM 510 C CA . LEU A 1 65 ? -21.532 6.548 -28.739 1.00 17.77 401 LEU A CA 1
ATOM 511 C C . LEU A 1 65 ? -22.942 6.237 -28.192 1.00 17.91 401 LEU A C 1
ATOM 512 O O . LEU A 1 65 ? -23.943 6.613 -28.811 1.00 20.83 401 LEU A O 1
ATOM 517 N N . GLU A 1 66 ? -23.017 5.706 -26.976 1.00 17.88 402 GLU A N 1
ATOM 518 C CA . GLU A 1 66 ? -24.273 5.405 -26.302 1.00 18.98 402 GLU A CA 1
ATOM 519 C C . GLU A 1 66 ? -24.326 6.087 -24.967 1.00 19.04 402 GLU A C 1
ATOM 520 O O . GLU A 1 66 ? -23.293 6.341 -24.359 1.00 18.32 402 GLU A O 1
ATOM 526 N N . VAL A 1 67 ? -25.558 6.390 -24.530 1.00 19.27 403 VAL A N 1
ATOM 527 C CA . VAL A 1 67 ? -25.781 7.043 -23.261 1.00 18.95 403 VAL A CA 1
ATOM 528 C C . VAL A 1 67 ? -26.169 5.963 -22.235 1.00 20.23 403 VAL A C 1
ATOM 529 O O . VAL A 1 67 ? -27.070 5.160 -22.497 1.00 21.55 403 VAL A O 1
ATOM 533 N N . GLY A 1 68 ? -25.577 6.005 -21.051 1.00 19.90 404 GLY A N 1
ATOM 534 C CA . GLY A 1 68 ? -26.000 5.145 -19.931 1.00 21.44 404 GLY A CA 1
ATOM 535 C C . GLY A 1 68 ? -25.303 3.788 -19.870 1.00 21.39 404 GLY A C 1
ATOM 536 O O . GLY A 1 68 ? -25.717 2.934 -19.107 1.00 21.14 404 GLY A O 1
ATOM 537 N N . ASN A 1 69 ? -24.256 3.580 -20.667 1.00 20.25 405 ASN A N 1
ATOM 538 C CA . ASN A 1 69 ? -23.480 2.314 -20.576 1.00 19.69 405 ASN A CA 1
ATOM 539 C C . ASN A 1 69 ? -22.666 2.204 -19.278 1.00 19.20 405 ASN A C 1
ATOM 540 O O . ASN A 1 69 ? -22.332 3.216 -18.638 1.00 18.37 405 ASN A O 1
ATOM 545 N N . ALA A 1 70 ? -22.313 0.968 -18.938 1.00 17.26 406 ALA A N 1
ATOM 546 C CA . ALA A 1 70 ? -21.527 0.659 -17.717 1.00 16.98 406 ALA A CA 1
ATOM 547 C C . ALA A 1 70 ? -20.210 1.382 -17.725 1.00 16.80 406 ALA A C 1
ATOM 548 O O . ALA A 1 70 ? -19.746 1.796 -16.659 1.00 18.86 406 ALA A O 1
ATOM 550 N N . ASP A 1 71 ? -19.632 1.609 -18.914 1.00 16.03 407 ASP A N 1
ATOM 551 C CA . ASP A 1 71 ? -18.323 2.267 -18.992 1.00 15.25 407 ASP A CA 1
ATOM 552 C C . ASP A 1 71 ? -18.298 3.760 -18.707 1.00 15.27 407 ASP A C 1
ATOM 553 O O . ASP A 1 71 ? -17.220 4.391 -18.775 1.00 15.90 407 ASP A O 1
ATOM 558 N N . ASP A 1 72 ? -19.438 4.327 -18.335 1.00 17.24 408 ASP A N 1
ATOM 559 C CA . ASP A 1 72 ? -19.492 5.651 -17.717 1.00 16.18 408 ASP A CA 1
ATOM 560 C C . ASP A 1 72 ? -18.599 5.661 -16.479 1.00 16.75 408 ASP A C 1
ATOM 561 O O . ASP A 1 72 ? -18.076 6.728 -16.112 1.00 17.66 408 ASP A O 1
ATOM 566 N N . ILE A 1 73 ? -18.434 4.497 -15.839 1.00 15.29 409 ILE A N 1
ATOM 567 C CA . ILE A 1 73 ? -17.420 4.322 -14.772 1.00 16.19 409 ILE A CA 1
ATOM 568 C C . ILE A 1 73 ? -16.408 3.256 -15.203 1.00 14.90 409 ILE A C 1
ATOM 569 O O . ILE A 1 73 ? -16.795 2.167 -15.613 1.00 17.86 409 ILE A O 1
ATOM 574 N N . LEU A 1 74 ? -15.116 3.587 -15.188 1.00 13.81 410 LEU A N 1
ATOM 575 C CA . LEU A 1 74 ? -14.084 2.596 -15.516 1.00 14.46 410 LEU A CA 1
ATOM 576 C C . LEU A 1 74 ? -13.624 1.980 -14.214 1.00 15.13 410 LEU A C 1
ATOM 577 O O . LEU A 1 74 ? -13.152 2.700 -13.338 1.00 14.62 410 LEU A O 1
ATOM 582 N N . THR A 1 75 ? -13.736 0.662 -14.093 1.00 15.16 411 THR A N 1
ATOM 583 C CA . THR A 1 75 ? -13.221 -0.036 -12.909 1.00 15.95 411 THR A CA 1
ATOM 584 C C . THR A 1 75 ? -11.966 -0.807 -13.361 1.00 15.32 411 THR A C 1
ATOM 585 O O . THR A 1 75 ? -11.957 -1.479 -14.406 1.00 14.72 411 THR A O 1
ATOM 589 N N . ILE A 1 76 ? -10.914 -0.702 -12.579 1.00 15.39 412 ILE A N 1
ATOM 590 C CA . ILE A 1 76 ? -9.677 -1.406 -12.846 1.00 14.72 412 ILE A CA 1
ATOM 591 C C . ILE A 1 76 ? -9.388 -2.270 -11.629 1.00 15.95 412 ILE A C 1
ATOM 592 O O . ILE A 1 76 ? -9.359 -1.782 -10.491 1.00 17.36 412 ILE A O 1
ATOM 597 N N . VAL A 1 77 ? -9.180 -3.557 -11.876 1.00 15.10 413 VAL A N 1
ATOM 598 C CA . VAL A 1 77 ? -8.986 -4.529 -10.833 1.00 16.82 413 VAL A CA 1
ATOM 599 C C . VAL A 1 77 ? -7.605 -5.142 -11.005 1.00 16.65 413 VAL A C 1
ATOM 600 O O . VAL A 1 77 ? -7.309 -5.712 -12.045 1.00 15.54 413 VAL A O 1
ATOM 604 N N . ILE A 1 78 ? -6.750 -4.991 -9.986 1.00 17.78 414 ILE A N 1
ATOM 605 C CA . ILE A 1 78 ? -5.375 -5.423 -10.068 1.00 17.55 414 ILE A CA 1
ATOM 606 C C . ILE A 1 78 ? -5.000 -6.351 -8.922 1.00 18.50 414 ILE A C 1
ATOM 607 O O . ILE A 1 78 ? -4.744 -5.906 -7.798 1.00 19.00 414 ILE A O 1
ATOM 612 N N . TYR A 1 79 ? -4.890 -7.635 -9.223 1.00 18.63 415 TYR A N 1
ATOM 613 C CA . TYR A 1 79 ? -4.453 -8.632 -8.254 1.00 19.47 415 TYR A CA 1
ATOM 614 C C . TYR A 1 79 ? -2.962 -8.501 -7.999 1.00 19.24 415 TYR A C 1
ATOM 615 O O . TYR A 1 79 ? -2.244 -7.904 -8.789 1.00 19.25 415 TYR A O 1
ATOM 624 N N . ASN A 1 80 ? -2.493 -9.050 -6.879 1.00 20.96 416 ASN A N 1
ATOM 625 C CA . ASN A 1 80 ? -1.112 -8.856 -6.469 1.00 21.98 416 ASN A CA 1
ATOM 626 C C . ASN A 1 80 ? -0.115 -9.461 -7.436 1.00 23.00 416 ASN A C 1
ATOM 627 O O . ASN A 1 80 ? 0.999 -8.948 -7.565 1.00 21.74 416 ASN A O 1
ATOM 632 N N . ASN A 1 81 ? -0.498 -10.577 -8.045 1.00 23.34 417 ASN A N 1
ATOM 633 C CA . ASN A 1 81 ? 0.435 -11.389 -8.797 1.00 23.14 417 ASN A CA 1
ATOM 634 C C . ASN A 1 81 ? -0.332 -12.337 -9.706 1.00 23.36 417 ASN A C 1
ATOM 635 O O . ASN A 1 81 ? -1.556 -12.429 -9.584 1.00 21.27 417 ASN A O 1
ATOM 640 N N . PRO A 1 82 ? 0.368 -13.033 -10.623 1.00 25.06 418 PRO A N 1
ATOM 641 C CA . PRO A 1 82 ? -0.311 -13.928 -11.566 1.00 25.55 418 PRO A CA 1
ATOM 642 C C . PRO A 1 82 ? -1.053 -15.106 -10.921 1.00 26.62 418 PRO A C 1
ATOM 643 O O . PRO A 1 82 ? -2.016 -15.595 -11.481 1.00 28.03 418 PRO A O 1
ATOM 647 N N . GLU A 1 83 ? -0.582 -15.576 -9.776 1.00 28.36 419 GLU A N 1
ATOM 648 C CA . GLU A 1 83 ? -1.221 -16.700 -9.092 1.00 29.70 419 GLU A CA 1
ATOM 649 C C . GLU A 1 83 ? -2.576 -16.243 -8.508 1.00 28.54 419 GLU A C 1
ATOM 650 O O . GLU A 1 83 ? -3.589 -16.898 -8.732 1.00 28.91 419 GLU A O 1
ATOM 653 N N . GLU A 1 84 ? -2.610 -15.095 -7.823 1.00 27.64 420 GLU A N 1
ATOM 654 C CA . GLU A 1 84 ? -3.877 -14.598 -7.249 1.00 26.43 420 GLU A CA 1
ATOM 655 C C . GLU A 1 84 ? -4.885 -14.175 -8.332 1.00 23.83 420 GLU A C 1
ATOM 656 O O . GLU A 1 84 ? -6.107 -14.280 -8.156 1.00 24.77 420 GLU A O 1
ATOM 662 N N . TYR A 1 85 ? -4.368 -13.761 -9.476 1.00 23.43 421 TYR A N 1
ATOM 663 C CA . TYR A 1 85 ? -5.214 -13.414 -10.628 1.00 21.57 421 TYR A CA 1
ATOM 664 C C . TYR A 1 85 ? -6.132 -14.560 -11.032 1.00 22.01 421 TYR A C 1
ATOM 665 O O . TYR A 1 85 ? -7.271 -14.330 -11.465 1.00 20.96 421 TYR A O 1
ATOM 674 N N . LYS A 1 86 ? -5.636 -15.792 -10.916 1.00 22.35 422 LYS A N 1
ATOM 675 C CA . LYS A 1 86 ? -6.462 -16.958 -11.275 1.00 24.06 422 LYS A CA 1
ATOM 676 C C . LYS A 1 86 ? -7.781 -16.989 -10.505 1.00 24.19 422 LYS A C 1
ATOM 677 O O . LYS A 1 86 ? -8.759 -17.560 -10.984 1.00 24.06 422 LYS A O 1
ATOM 683 N N . LEU A 1 87 ? -7.816 -16.393 -9.313 1.00 24.76 423 LEU A N 1
ATOM 684 C CA . LEU A 1 87 ? -9.058 -16.323 -8.550 1.00 24.83 423 LEU A CA 1
ATOM 685 C C . LEU A 1 87 ? -10.152 -15.483 -9.219 1.00 23.81 423 LEU A C 1
ATOM 686 O O . LEU A 1 87 ? -11.330 -15.557 -8.822 1.00 22.45 423 LEU A O 1
ATOM 691 N N . ASN A 1 88 ? -9.775 -14.683 -10.208 1.00 23.23 424 ASN A N 1
ATOM 692 C CA . ASN A 1 88 ? -10.750 -13.838 -10.883 1.00 21.05 424 ASN A CA 1
ATOM 693 C C . ASN A 1 88 ? -11.837 -14.663 -11.568 1.00 22.46 424 ASN A C 1
ATOM 694 O O . ASN A 1 88 ? -12.944 -14.189 -11.716 1.00 21.66 424 ASN A O 1
ATOM 699 N N . LYS A 1 89 ? -11.498 -15.878 -11.992 1.00 23.46 425 LYS A N 1
ATOM 700 C CA . LYS A 1 89 ? -12.460 -16.756 -12.646 1.00 24.42 425 LYS A CA 1
ATOM 701 C C . LYS A 1 89 ? -13.610 -17.069 -11.704 1.00 24.92 425 LYS A C 1
ATOM 702 O O . LYS A 1 89 ? -14.764 -17.016 -12.080 1.00 27.06 425 LYS A O 1
ATOM 706 N N . THR A 1 90 ? -13.290 -17.318 -10.445 1.00 25.74 426 THR A N 1
ATOM 707 C CA . THR A 1 90 ? -14.308 -17.560 -9.448 1.00 25.88 426 THR A CA 1
ATOM 708 C C . THR A 1 90 ? -14.911 -16.281 -8.889 1.00 24.94 426 THR A C 1
ATOM 709 O O . THR A 1 90 ? -16.122 -16.182 -8.761 1.00 26.10 426 THR A O 1
ATOM 713 N N . LEU A 1 91 ? -14.086 -15.285 -8.576 1.00 23.32 427 LEU A N 1
ATOM 714 C CA . LEU A 1 91 ? -14.621 -14.111 -7.918 1.00 24.21 427 LEU A CA 1
ATOM 715 C C . LEU A 1 91 ? -15.543 -13.270 -8.802 1.00 23.60 427 LEU A C 1
ATOM 716 O O . LEU A 1 91 ? -16.542 -12.727 -8.307 1.00 26.00 427 LEU A O 1
ATOM 721 N N . TYR A 1 92 ? -15.199 -13.144 -10.089 1.00 23.04 428 TYR A N 1
ATOM 722 C CA . TYR A 1 92 ? -15.898 -12.242 -11.016 1.00 23.48 428 TYR A CA 1
ATOM 723 C C . TYR A 1 92 ? -16.486 -12.973 -12.235 1.00 21.99 428 TYR A C 1
ATOM 724 O O . TYR A 1 92 ? -17.417 -12.483 -12.861 1.00 27.77 428 TYR A O 1
ATOM 733 N N . GLY A 1 93 ? -15.896 -14.104 -12.593 1.00 23.99 429 GLY A N 1
ATOM 734 C CA . GLY A 1 93 ? -16.465 -15.017 -13.589 1.00 25.22 429 GLY A CA 1
ATOM 735 C C . GLY A 1 93 ? -15.810 -14.978 -14.946 1.00 24.13 429 GLY A C 1
ATOM 736 O O . GLY A 1 93 ? -16.339 -15.550 -15.878 1.00 29.60 429 GLY A O 1
ATOM 737 N N . TYR A 1 94 ? -14.657 -14.330 -15.077 1.00 22.84 430 TYR A N 1
ATOM 738 C CA . TYR A 1 94 ? -14.059 -14.130 -16.397 1.00 22.05 430 TYR A CA 1
ATOM 739 C C . TYR A 1 94 ? -12.814 -14.966 -16.581 1.00 21.96 430 TYR A C 1
ATOM 740 O O . TYR A 1 94 ? -12.163 -15.346 -15.621 1.00 25.24 430 TYR A O 1
ATOM 749 N N . SER A 1 95 ? -12.506 -15.262 -17.833 1.00 22.65 431 SER A N 1
ATOM 750 C CA . SER A 1 95 ? -11.357 -16.069 -18.198 1.00 23.27 431 SER A CA 1
ATOM 751 C C . SER A 1 95 ? -10.063 -15.449 -17.672 1.00 23.77 431 SER A C 1
ATOM 752 O O . SER A 1 95 ? -9.849 -14.242 -17.801 1.00 22.10 431 SER A O 1
ATOM 755 N N . VAL A 1 96 ? -9.227 -16.297 -17.072 1.00 24.79 432 VAL A N 1
ATOM 756 C CA . VAL A 1 96 ? -7.944 -15.880 -16.556 1.00 22.65 432 VAL A CA 1
ATOM 757 C C . VAL A 1 96 ? -6.804 -16.389 -17.432 1.00 25.14 432 VAL A C 1
ATOM 758 O O . VAL A 1 96 ? -5.645 -16.281 -17.045 1.00 25.11 432 VAL A O 1
ATOM 762 N N . ASP A 1 97 ? -7.127 -16.900 -18.626 1.00 26.10 433 ASP A N 1
ATOM 763 C CA . ASP A 1 97 ? -6.119 -17.396 -19.546 1.00 25.67 433 ASP A CA 1
ATOM 764 C C . ASP A 1 97 ? -5.542 -16.285 -20.427 1.00 25.69 433 ASP A C 1
ATOM 765 O O . ASP A 1 97 ? -5.612 -16.342 -21.659 1.00 28.58 433 ASP A O 1
ATOM 770 N N . ASN A 1 98 ? -4.927 -15.297 -19.784 1.00 24.42 434 ASN A N 1
ATOM 771 C CA . ASN A 1 98 ? -4.471 -14.061 -20.418 1.00 23.85 434 ASN A CA 1
ATOM 772 C C . ASN A 1 98 ? -3.654 -13.274 -19.384 1.00 21.23 434 ASN A C 1
ATOM 773 O O . ASN A 1 98 ? -3.538 -13.694 -18.235 1.00 25.84 434 ASN A O 1
ATOM 778 N N . GLY A 1 99 ? -3.096 -12.132 -19.770 1.00 21.85 435 GLY A N 1
ATOM 779 C CA . GLY A 1 99 ? -2.388 -11.248 -18.833 1.00 22.20 435 GLY A CA 1
ATOM 780 C C . GLY A 1 99 ? -3.280 -10.135 -18.299 1.00 21.89 435 GLY A C 1
ATOM 781 O O . GLY A 1 99 ? -2.812 -9.224 -17.602 1.00 21.27 435 GLY A O 1
ATOM 782 N N . GLY A 1 100 ? -4.567 -10.251 -18.614 1.00 21.16 436 GLY A N 1
ATOM 783 C CA . GLY A 1 100 ? -5.585 -9.270 -18.286 1.00 18.68 436 GLY A CA 1
ATOM 784 C C . GLY A 1 100 ? -6.667 -9.286 -19.325 1.00 18.19 436 GLY A C 1
ATOM 785 O O . GLY A 1 100 ? -6.480 -9.778 -20.442 1.00 18.92 436 GLY A O 1
ATOM 786 N N . ILE A 1 101 ? -7.812 -8.715 -18.989 1.00 17.93 437 ILE A N 1
ATOM 787 C CA . ILE A 1 101 ? -8.954 -8.714 -19.905 1.00 16.74 437 ILE A CA 1
ATOM 788 C C . ILE A 1 101 ? -9.890 -7.561 -19.569 1.00 15.04 437 ILE A C 1
ATOM 789 O O . ILE A 1 101 ? -10.143 -7.276 -18.395 1.00 13.20 437 ILE A O 1
ATOM 794 N N . TYR A 1 102 ? -10.381 -6.902 -20.612 1.00 13.20 438 TYR A N 1
ATOM 795 C CA . TYR A 1 102 ? -11.407 -5.854 -20.473 1.00 14.50 438 TYR A CA 1
ATOM 796 C C . TYR A 1 102 ? -12.785 -6.358 -20.884 1.00 14.00 438 TYR A C 1
ATOM 797 O O . TYR A 1 102 ? -12.988 -6.909 -21.979 1.00 15.81 438 TYR A O 1
ATOM 806 N N . ILE A 1 103 ? -13.748 -6.130 -20.006 1.00 14.43 439 ILE A N 1
ATOM 807 C CA . ILE A 1 103 ? -15.146 -6.508 -20.237 1.00 15.05 439 ILE A CA 1
ATOM 808 C C . ILE A 1 103 ? -16.016 -5.259 -20.348 1.00 14.99 439 ILE A C 1
ATOM 809 O O . ILE A 1 103 ? -16.331 -4.589 -19.358 1.00 14.47 439 ILE A O 1
ATOM 814 N N . GLU A 1 104 ? -16.399 -4.941 -21.573 1.00 15.55 440 GLU A N 1
ATOM 815 C CA . GLU A 1 104 ? -17.119 -3.721 -21.856 1.00 14.62 440 GLU A CA 1
ATOM 816 C C . GLU A 1 104 ? -18.449 -3.607 -21.106 1.00 16.09 440 GLU A C 1
ATOM 817 O O . GLU A 1 104 ? -18.795 -2.528 -20.635 1.00 16.82 440 GLU A O 1
ATOM 823 N N . GLY A 1 105 ? -19.184 -4.704 -21.009 1.00 18.30 441 GLY A N 1
ATOM 824 C CA . GLY A 1 105 ? -20.518 -4.734 -20.399 1.00 19.27 441 GLY A CA 1
ATOM 825 C C . GLY A 1 105 ? -20.549 -4.324 -18.944 1.00 18.39 441 GLY A C 1
ATOM 826 O O . GLY A 1 105 ? -21.581 -3.899 -18.459 1.00 20.07 441 GLY A O 1
ATOM 827 N N . ILE A 1 106 ? -19.418 -4.415 -18.248 1.00 16.22 442 ILE A N 1
ATOM 828 C CA . ILE A 1 106 ? -19.313 -3.904 -16.878 1.00 16.90 442 ILE A CA 1
ATOM 829 C C . ILE A 1 106 ? -18.268 -2.789 -16.729 1.00 15.05 442 ILE A C 1
ATOM 830 O O . ILE A 1 106 ? -17.911 -2.406 -15.635 1.00 16.95 442 ILE A O 1
ATOM 835 N N . GLY A 1 107 ? -17.754 -2.304 -17.846 1.00 15.47 443 GLY A N 1
ATOM 836 C CA . GLY A 1 107 ? -16.687 -1.309 -17.840 1.00 14.31 443 GLY A CA 1
ATOM 837 C C . GLY A 1 107 ? -15.507 -1.621 -16.958 1.00 14.49 443 GLY A C 1
ATOM 838 O O . GLY A 1 107 ? -14.961 -0.719 -16.328 1.00 14.78 443 GLY A O 1
ATOM 839 N N . THR A 1 108 ? -15.097 -2.890 -16.917 1.00 14.42 444 THR A N 1
ATOM 840 C CA . THR A 1 108 ? -14.066 -3.327 -15.962 1.00 14.90 444 THR A CA 1
ATOM 841 C C . THR A 1 108 ? -12.922 -4.007 -16.695 1.00 15.02 444 THR A C 1
ATOM 842 O O . THR A 1 108 ? -13.137 -4.871 -17.542 1.00 15.67 444 THR A O 1
ATOM 846 N N . PHE A 1 109 ? -11.706 -3.573 -16.351 1.00 13.93 445 PHE A N 1
ATOM 847 C CA . PHE A 1 109 ? -10.468 -4.200 -16.801 1.00 15.03 445 PHE A CA 1
ATOM 848 C C . PHE A 1 109 ? -9.917 -4.957 -15.612 1.00 15.24 445 PHE A C 1
ATOM 849 O O . PHE A 1 109 ? -9.804 -4.396 -14.534 1.00 16.68 445 PHE A O 1
ATOM 857 N N . PHE A 1 110 ? -9.549 -6.216 -15.827 1.00 16.73 446 PHE A N 1
ATOM 858 C CA . PHE A 1 110 ? -8.959 -7.058 -14.793 1.00 16.76 446 PHE A CA 1
ATOM 859 C C . PHE A 1 110 ? -7.561 -7.412 -15.169 1.00 16.54 446 PHE A C 1
ATOM 860 O O . PHE A 1 110 ? -7.296 -7.797 -16.318 1.00 16.63 446 PHE A O 1
ATOM 868 N N . THR A 1 111 ? -6.652 -7.291 -14.217 1.00 15.66 447 THR A N 1
ATOM 869 C CA . THR A 1 111 ? -5.281 -7.685 -14.453 1.00 15.91 447 THR A CA 1
ATOM 870 C C . THR A 1 111 ? -4.545 -7.949 -13.163 1.00 16.61 447 THR A C 1
ATOM 871 O O . THR A 1 111 ? -5.159 -8.217 -12.103 1.00 15.88 447 THR A O 1
ATOM 875 N N . TYR A 1 112 ? -3.210 -7.910 -13.227 1.00 17.58 448 TYR A N 1
ATOM 876 C CA . TYR A 1 112 ? -2.380 -8.166 -12.058 1.00 18.20 448 TYR A CA 1
ATOM 877 C C . TYR A 1 112 ? -1.009 -7.515 -12.175 1.00 18.01 448 TYR A C 1
ATOM 878 O O . TYR A 1 112 ? -0.484 -7.379 -13.266 1.00 16.84 448 TYR A O 1
ATOM 887 N N . GLU A 1 113 ? -0.432 -7.164 -11.039 1.00 17.91 449 GLU A N 1
ATOM 888 C CA . GLU A 1 113 ? 0.950 -6.692 -11.004 1.00 18.61 449 GLU A CA 1
ATOM 889 C C . GLU A 1 113 ? 1.862 -7.917 -11.258 1.00 20.00 449 GLU A C 1
ATOM 890 O O . GLU A 1 113 ? 1.495 -9.044 -10.912 1.00 19.52 449 GLU A O 1
ATOM 896 N N . ARG A 1 114 ? 3.026 -7.688 -11.860 1.00 19.77 450 ARG A N 1
ATOM 897 C CA . ARG A 1 114 ? 3.928 -8.781 -12.247 1.00 21.19 450 ARG A CA 1
ATOM 898 C C . ARG A 1 114 ? 5.374 -8.306 -12.281 1.00 22.77 450 ARG A C 1
ATOM 899 O O . ARG A 1 114 ? 5.631 -7.099 -12.392 1.00 23.65 450 ARG A O 1
ATOM 907 N N . THR A 1 115 ? 6.304 -9.254 -12.180 1.00 23.81 451 THR A N 1
ATOM 908 C CA . THR A 1 115 ? 7.717 -8.972 -12.340 1.00 23.87 451 THR A CA 1
ATOM 909 C C . THR A 1 115 ? 8.155 -9.065 -13.801 1.00 22.89 451 THR A C 1
ATOM 910 O O . THR A 1 115 ? 7.447 -9.588 -14.643 1.00 20.87 451 THR A O 1
ATOM 914 N N . PRO A 1 116 ? 9.362 -8.575 -14.116 1.00 24.63 452 PRO A N 1
ATOM 915 C CA . PRO A 1 116 ? 9.827 -8.765 -15.492 1.00 24.70 452 PRO A CA 1
ATOM 916 C C . PRO A 1 116 ? 10.045 -10.225 -15.865 1.00 25.31 452 PRO A C 1
ATOM 917 O O . PRO A 1 116 ? 10.119 -10.545 -17.049 1.00 26.97 452 PRO A O 1
ATOM 921 N N . GLN A 1 117 ? 10.137 -11.113 -14.872 1.00 28.26 453 GLN A N 1
ATOM 922 C CA . GLN A 1 117 ? 10.308 -12.546 -15.144 1.00 28.76 453 GLN A CA 1
ATOM 923 C C . GLN A 1 117 ? 8.982 -13.253 -15.384 1.00 27.63 453 GLN A C 1
ATOM 924 O O . GLN A 1 117 ? 8.967 -14.405 -15.801 1.00 31.64 453 GLN A O 1
ATOM 930 N N . GLU A 1 118 ? 7.875 -12.583 -15.082 1.00 26.14 454 GLU A N 1
ATOM 931 C CA . GLU A 1 118 ? 6.542 -13.165 -15.277 1.00 26.83 454 GLU A CA 1
ATOM 932 C C . GLU A 1 118 ? 5.913 -12.714 -16.587 1.00 26.96 454 GLU A C 1
ATOM 933 O O . GLU A 1 118 ? 5.031 -13.390 -17.114 1.00 29.43 454 GLU A O 1
ATOM 939 N N . SER A 1 119 ? 6.343 -11.571 -17.109 1.00 26.62 455 SER A N 1
ATOM 940 C CA . SER A 1 119 ? 5.848 -11.095 -18.392 1.00 24.52 455 SER A CA 1
ATOM 941 C C . SER A 1 119 ? 6.832 -10.124 -19.027 1.00 24.23 455 SER A C 1
ATOM 942 O O . SER A 1 119 ? 7.519 -9.378 -18.318 1.00 25.63 455 SER A O 1
ATOM 945 N N . ILE A 1 120 ? 6.870 -10.122 -20.362 1.00 22.60 456 ILE A N 1
ATOM 946 C CA . ILE A 1 120 ? 7.564 -9.088 -21.145 1.00 24.33 456 ILE A CA 1
ATOM 947 C C . ILE A 1 120 ? 6.958 -7.692 -20.908 1.00 22.46 456 ILE A C 1
ATOM 948 O O . ILE A 1 120 ? 7.631 -6.644 -21.004 1.00 25.21 456 ILE A O 1
ATOM 952 N N . TYR A 1 121 ? 5.695 -7.683 -20.544 1.00 20.20 457 TYR A N 1
ATOM 953 C CA . TYR A 1 121 ? 4.955 -6.447 -20.453 1.00 18.56 457 TYR A CA 1
ATOM 954 C C . TYR A 1 121 ? 4.819 -6.050 -19.011 1.00 17.60 457 TYR A C 1
ATOM 955 O O . TYR A 1 121 ? 4.319 -6.814 -18.215 1.00 18.06 457 TYR A O 1
ATOM 964 N N . SER A 1 122 ? 5.306 -4.853 -18.690 1.00 18.29 458 SER A N 1
ATOM 965 C CA . SER A 1 122 ? 5.048 -4.254 -17.387 1.00 17.81 458 SER A CA 1
ATOM 966 C C . SER A 1 122 ? 3.559 -3.969 -17.269 1.00 16.42 458 SER A C 1
ATOM 967 O O . SER A 1 122 ? 2.810 -3.958 -18.240 1.00 14.20 458 SER A O 1
ATOM 970 N N . LEU A 1 123 ? 3.118 -3.763 -16.043 1.00 16.40 459 LEU A N 1
ATOM 971 C CA . LEU A 1 123 ? 1.735 -3.507 -15.797 1.00 15.09 459 LEU A CA 1
ATOM 972 C C . LEU A 1 123 ? 1.266 -2.241 -16.522 1.00 14.81 459 LEU A C 1
ATOM 973 O O . LEU A 1 123 ? 0.172 -2.217 -17.092 1.00 14.11 459 LEU A O 1
ATOM 978 N N . GLU A 1 124 ? 2.102 -1.196 -16.514 1.00 14.54 460 GLU A N 1
ATOM 979 C CA . GLU A 1 124 ? 1.725 0.055 -17.192 1.00 13.86 460 GLU A CA 1
ATOM 980 C C . GLU A 1 124 ? 1.577 -0.179 -18.715 1.00 13.08 460 GLU A C 1
ATOM 981 O O . GLU A 1 124 ? 0.613 0.286 -19.322 1.00 14.65 460 GLU A O 1
ATOM 987 N N . GLU A 1 125 ? 2.494 -0.956 -19.297 1.00 14.60 461 GLU A N 1
ATOM 988 C CA . GLU A 1 125 ? 2.438 -1.268 -20.727 1.00 13.84 461 GLU A CA 1
ATOM 989 C C . GLU A 1 125 ? 1.202 -2.064 -21.087 1.00 14.11 461 GLU A C 1
ATOM 990 O O . GLU A 1 125 ? 0.487 -1.740 -22.034 1.00 16.76 461 GLU A O 1
ATOM 996 N N . LEU A 1 126 ? 0.887 -3.066 -20.296 1.00 14.20 462 LEU A N 1
ATOM 997 C CA . LEU A 1 126 ? -0.285 -3.858 -20.565 1.00 14.97 462 LEU A CA 1
ATOM 998 C C . LEU A 1 126 ? -1.538 -3.023 -20.353 1.00 13.82 462 LEU A C 1
ATOM 999 O O . LEU A 1 126 ? -2.488 -3.101 -21.122 1.00 14.97 462 LEU A O 1
ATOM 1004 N N . PHE A 1 127 ? -1.558 -2.277 -19.261 1.00 12.88 463 PHE A N 1
ATOM 1005 C CA . PHE A 1 127 ? -2.683 -1.398 -19.004 1.00 13.87 463 PHE A CA 1
ATOM 1006 C C . PHE A 1 127 ? -2.892 -0.419 -20.161 1.00 12.97 463 PHE A C 1
ATOM 1007 O O . PHE A 1 127 ? -4.000 -0.172 -20.575 1.00 14.43 463 PHE A O 1
ATOM 1015 N N . ARG A 1 128 ? -1.819 0.184 -20.663 1.00 12.28 464 ARG A N 1
ATOM 1016 C CA . ARG A 1 128 ? -1.975 1.110 -21.776 1.00 14.27 464 ARG A CA 1
ATOM 1017 C C . ARG A 1 128 ? -2.620 0.450 -23.008 1.00 14.38 464 ARG A C 1
ATOM 1018 O O . ARG A 1 128 ? -3.483 1.078 -23.692 1.00 15.15 464 ARG A O 1
ATOM 1026 N N . HIS A 1 129 ? -2.239 -0.787 -23.310 1.00 16.09 465 HIS A N 1
ATOM 1027 C CA . HIS A 1 129 ? -2.923 -1.587 -24.382 1.00 15.23 465 HIS A CA 1
ATOM 1028 C C . HIS A 1 129 ? -4.361 -1.756 -24.037 1.00 14.31 465 HIS A C 1
ATOM 1029 O O . HIS A 1 129 ? -5.245 -1.401 -24.816 1.00 16.07 465 HIS A O 1
ATOM 1036 N N . GLU A 1 130 ? -4.653 -2.321 -22.868 1.00 16.32 466 GLU A N 1
ATOM 1037 C CA . GLU A 1 130 ? -6.024 -2.738 -22.593 1.00 14.85 466 GLU A CA 1
ATOM 1038 C C . GLU A 1 130 ? -6.952 -1.574 -22.371 1.00 14.01 466 GLU A C 1
ATOM 1039 O O . GLU A 1 130 ? -8.135 -1.639 -22.701 1.00 13.44 466 GLU A O 1
ATOM 1045 N N . PHE A 1 131 ? -6.423 -0.482 -21.838 1.00 14.85 467 PHE A N 1
ATOM 1046 C CA . PHE A 1 131 ? -7.198 0.747 -21.741 1.00 12.26 467 PHE A CA 1
ATOM 1047 C C . PHE A 1 131 ? -7.757 1.183 -23.106 1.00 10.44 467 PHE A C 1
ATOM 1048 O O . PHE A 1 131 ? -8.796 1.791 -23.183 1.00 12.23 467 PHE A O 1
ATOM 1056 N N . THR A 1 132 ? -7.044 0.929 -24.188 1.00 10.58 468 THR A N 1
ATOM 1057 C CA . THR A 1 132 ? -7.534 1.305 -25.478 1.00 11.12 468 THR A CA 1
ATOM 1058 C C . THR A 1 132 ? -8.779 0.510 -25.865 1.00 11.68 468 THR A C 1
ATOM 1059 O O . THR A 1 132 ? -9.650 1.020 -26.575 1.00 11.58 468 THR A O 1
ATOM 1063 N N . HIS A 1 133 ? -8.909 -0.725 -25.368 1.00 10.86 469 HIS A N 1
ATOM 1064 C CA . HIS A 1 133 ? -10.176 -1.419 -25.564 1.00 10.79 469 HIS A CA 1
ATOM 1065 C C . HIS A 1 133 ? -11.311 -0.717 -24.917 1.00 10.63 469 HIS A C 1
ATOM 1066 O O . HIS A 1 133 ? -12.415 -0.676 -25.486 1.00 12.23 469 HIS A O 1
ATOM 1073 N N . TYR A 1 134 ? -11.090 -0.136 -23.741 1.00 11.11 470 TYR A N 1
ATOM 1074 C CA . TYR A 1 134 ? -12.107 0.659 -23.108 1.00 11.72 470 TYR A CA 1
ATOM 1075 C C . TYR A 1 134 ? -12.479 1.856 -23.985 1.00 11.50 470 TYR A C 1
ATOM 1076 O O . TYR A 1 134 ? -13.638 2.129 -24.210 1.00 12.64 470 TYR A O 1
ATOM 1085 N N . LEU A 1 135 ? -11.472 2.567 -24.476 1.00 12.11 471 LEU A N 1
ATOM 1086 C CA . LEU A 1 135 ? -11.690 3.697 -25.323 1.00 11.89 471 LEU A CA 1
ATOM 1087 C C . LEU A 1 135 ? -12.422 3.345 -26.621 1.00 11.38 471 LEU A C 1
ATOM 1088 O O . LEU A 1 135 ? -13.336 4.063 -27.053 1.00 10.76 471 LEU A O 1
ATOM 1093 N N . GLN A 1 136 ? -12.006 2.253 -27.243 1.00 12.12 472 GLN A N 1
ATOM 1094 C CA . GLN A 1 136 ? -12.660 1.790 -28.458 1.00 13.34 472 GLN A CA 1
ATOM 1095 C C . GLN A 1 136 ? -14.108 1.440 -28.195 1.00 12.87 472 GLN A C 1
ATOM 1096 O O . GLN A 1 136 ? -14.994 1.800 -28.969 1.00 13.39 472 GLN A O 1
ATOM 1102 N N . GLY A 1 137 ? -14.356 0.774 -27.086 1.00 12.26 473 GLY A N 1
ATOM 1103 C CA . GLY A 1 137 ? -15.726 0.377 -26.758 1.00 12.51 473 GLY A CA 1
ATOM 1104 C C . GLY A 1 137 ? -16.608 1.598 -26.549 1.00 12.87 473 GLY A C 1
ATOM 1105 O O . GLY A 1 137 ? -17.778 1.613 -26.934 1.00 13.66 473 GLY A O 1
ATOM 1106 N N . ARG A 1 138 ? -16.071 2.616 -25.903 1.00 13.05 474 ARG A N 1
ATOM 1107 C CA . ARG A 1 138 ? -16.871 3.768 -25.516 1.00 13.03 474 ARG A CA 1
ATOM 1108 C C . ARG A 1 138 ? -17.110 4.773 -26.651 1.00 13.98 474 ARG A C 1
ATOM 1109 O O . ARG A 1 138 ? -18.236 5.279 -26.802 1.00 15.32 474 ARG A O 1
ATOM 1117 N N . TYR A 1 139 ? -16.056 5.054 -27.412 1.00 13.86 475 TYR A N 1
ATOM 1118 C CA . TYR A 1 139 ? -16.040 6.185 -28.338 1.00 13.84 475 TYR A CA 1
ATOM 1119 C C . TYR A 1 139 ? -15.972 5.801 -29.812 1.00 13.77 475 TYR A C 1
ATOM 1120 O O . TYR A 1 139 ? -16.172 6.674 -30.663 1.00 15.14 475 TYR A O 1
ATOM 1129 N N . LEU A 1 140 ? -15.686 4.534 -30.131 1.00 12.82 476 LEU A N 1
ATOM 1130 C CA . LEU A 1 140 ? -15.411 4.159 -31.527 1.00 13.17 476 LEU A CA 1
ATOM 1131 C C . LEU A 1 140 ? -16.362 3.105 -32.098 1.00 14.82 476 LEU A C 1
ATOM 1132 O O . LEU A 1 140 ? -16.784 3.248 -33.252 1.00 15.94 476 LEU A O 1
ATOM 1137 N N . ILE A 1 141 ? -16.699 2.053 -31.316 1.00 14.98 477 ILE A N 1
ATOM 1138 C CA . ILE A 1 141 ? -17.454 0.905 -31.835 1.00 15.66 477 ILE A CA 1
ATOM 1139 C C . ILE A 1 141 ? -18.833 0.868 -31.206 1.00 16.98 477 ILE A C 1
ATOM 1140 O O . ILE A 1 141 ? -18.960 0.685 -30.009 1.00 14.73 477 ILE A O 1
ATOM 1145 N N . PRO A 1 142 ? -19.865 1.085 -31.994 1.00 16.21 478 PRO A N 1
ATOM 1146 C CA . PRO A 1 142 ? -21.216 1.021 -31.434 1.00 17.43 478 PRO A CA 1
ATOM 1147 C C . PRO A 1 142 ? -21.604 -0.357 -30.864 1.00 18.19 478 PRO A C 1
ATOM 1148 O O . PRO A 1 142 ? -21.100 -1.374 -31.328 1.00 20.26 478 PRO A O 1
ATOM 1152 N N . GLY A 1 143 ? -22.487 -0.381 -29.859 1.00 18.56 479 GLY A N 1
ATOM 1153 C CA . GLY A 1 143 ? -22.998 -1.636 -29.276 1.00 20.21 479 GLY A CA 1
ATOM 1154 C C . GLY A 1 143 ? -21.930 -2.211 -28.368 1.00 19.14 479 GLY A C 1
ATOM 1155 O O . GLY A 1 143 ? -20.940 -1.577 -28.114 1.00 17.71 479 GLY A O 1
ATOM 1156 N N . LEU A 1 144 ? -22.113 -3.411 -27.871 1.00 19.72 480 LEU A N 1
ATOM 1157 C CA . LEU A 1 144 ? -21.139 -4.009 -26.993 1.00 20.28 480 LEU A CA 1
ATOM 1158 C C . LEU A 1 144 ? -20.295 -5.004 -27.768 1.00 19.64 480 LEU A C 1
ATOM 1159 O O . LEU A 1 144 ? -20.705 -5.545 -28.791 1.00 21.41 480 LEU A O 1
ATOM 1164 N N . PHE A 1 145 ? -19.108 -5.251 -27.248 1.00 18.74 481 PHE A N 1
ATOM 1165 C CA . PHE A 1 145 ? -18.194 -6.237 -27.818 1.00 20.75 481 PHE A CA 1
ATOM 1166 C C . PHE A 1 145 ? -18.892 -7.580 -28.079 1.00 22.05 481 PHE A C 1
ATOM 1167 O O . PHE A 1 145 ? -19.604 -8.098 -27.209 1.00 23.48 481 PHE A O 1
ATOM 1175 N N . ASN A 1 146 ? -18.713 -8.087 -29.299 1.00 23.97 482 ASN A N 1
ATOM 1176 C CA . ASN A 1 146 ? -19.297 -9.345 -29.783 1.00 25.61 482 ASN A CA 1
ATOM 1177 C C . ASN A 1 146 ? -20.816 -9.311 -29.922 1.00 26.96 482 ASN A C 1
ATOM 1178 O O . ASN A 1 146 ? -21.419 -10.359 -30.194 1.00 30.83 482 ASN A O 1
ATOM 1183 N N . LYS A 1 147 ? -21.423 -8.121 -29.758 1.00 24.55 483 LYS A N 1
ATOM 1184 C CA . LYS A 1 147 ? -22.872 -7.946 -29.866 1.00 26.34 483 LYS A CA 1
ATOM 1185 C C . LYS A 1 147 ? -23.315 -6.866 -30.865 1.00 23.12 483 LYS A C 1
ATOM 1186 O O . LYS A 1 147 ? -24.356 -6.996 -31.493 1.00 23.36 483 LYS A O 1
ATOM 1192 N N . GLY A 1 148 ? -22.532 -5.820 -31.040 1.00 22.30 484 GLY A N 1
ATOM 1193 C CA . GLY A 1 148 ? -22.922 -4.714 -31.932 1.00 22.22 484 GLY A CA 1
ATOM 1194 C C . GLY A 1 148 ? -22.854 -5.142 -33.377 1.00 21.57 484 GLY A C 1
ATOM 1195 O O . GLY A 1 148 ? -22.347 -6.239 -33.678 1.00 23.04 484 GLY A O 1
ATOM 1196 N N . ASP A 1 149 ? -23.368 -4.308 -34.272 1.00 22.07 485 ASP A N 1
ATOM 1197 C CA . ASP A 1 149 ? -23.447 -4.690 -35.685 1.00 23.56 485 ASP A CA 1
ATOM 1198 C C . ASP A 1 149 ? -22.090 -5.056 -36.276 1.00 22.91 485 ASP A C 1
ATOM 1199 O O . ASP A 1 149 ? -22.028 -5.899 -37.158 1.00 22.67 485 ASP A O 1
ATOM 1204 N N . PHE A 1 150 ? -20.998 -4.430 -35.808 1.00 21.45 486 PHE A N 1
ATOM 1205 C CA . PHE A 1 150 ? -19.670 -4.804 -36.324 1.00 20.21 486 PHE A CA 1
ATOM 1206 C C . PHE A 1 150 ? -19.243 -6.259 -36.051 1.00 20.67 486 PHE A C 1
ATOM 1207 O O . PHE A 1 150 ? -18.298 -6.740 -36.683 1.00 21.98 486 PHE A O 1
ATOM 1215 N N . TYR A 1 151 ? -19.932 -6.938 -35.132 1.00 18.39 487 TYR A N 1
ATOM 1216 C CA . TYR A 1 151 ? -19.616 -8.317 -34.748 1.00 21.39 487 TYR A CA 1
ATOM 1217 C C . TYR A 1 151 ? -20.603 -9.325 -35.315 1.00 24.82 487 TYR A C 1
ATOM 1218 O O . TYR A 1 151 ? -20.385 -10.530 -35.214 1.00 29.75 487 TYR A O 1
ATOM 1227 N N . LYS A 1 152 ? -21.693 -8.844 -35.900 1.00 25.19 488 LYS A N 1
ATOM 1228 C CA . LYS A 1 152 ? -22.691 -9.726 -36.507 1.00 26.48 488 LYS A CA 1
ATOM 1229 C C . LYS A 1 152 ? -22.275 -10.133 -37.911 1.00 28.61 488 LYS A C 1
ATOM 1230 O O . LYS A 1 152 ? -21.731 -9.317 -38.680 1.00 28.85 488 LYS A O 1
ATOM 1236 N N . GLY A 1 153 ? -22.594 -11.384 -38.249 1.00 29.62 489 GLY A N 1
ATOM 1237 C CA . GLY A 1 153 ? -22.350 -11.943 -39.573 1.00 30.34 489 GLY A CA 1
ATOM 1238 C C . GLY A 1 153 ? -20.933 -12.445 -39.677 1.00 31.02 489 GLY A C 1
ATOM 1239 O O . GLY A 1 153 ? -20.665 -13.630 -39.497 1.00 35.43 489 GLY A O 1
ATOM 1240 N N . ASN A 1 154 ? -20.012 -11.529 -39.942 1.00 33.73 490 ASN A N 1
ATOM 1241 C CA . ASN A 1 154 ? -18.598 -11.839 -39.838 1.00 28.98 490 ASN A CA 1
ATOM 1242 C C . ASN A 1 154 ? -18.053 -11.245 -38.548 1.00 26.40 490 ASN A C 1
ATOM 1243 O O . ASN A 1 154 ? -17.685 -10.070 -38.467 1.00 26.76 490 ASN A O 1
ATOM 1248 N N . ASN A 1 155 ? -17.971 -12.103 -37.548 1.00 27.11 491 ASN A N 1
ATOM 1249 C CA . ASN A 1 155 ? -17.577 -11.740 -36.191 1.00 27.54 491 ASN A CA 1
ATOM 1250 C C . ASN A 1 155 ? -16.142 -11.224 -36.058 1.00 25.32 491 ASN A C 1
ATOM 1251 O O . ASN A 1 155 ? -15.808 -10.540 -35.090 1.00 27.51 491 ASN A O 1
ATOM 1256 N N . GLY A 1 156 ? -15.292 -11.554 -37.018 1.00 22.73 492 GLY A N 1
ATOM 1257 C CA . GLY A 1 156 ? -13.928 -11.092 -36.994 1.00 23.22 492 GLY A CA 1
ATOM 1258 C C . GLY A 1 156 ? -13.610 -9.989 -37.991 1.00 21.97 492 GLY A C 1
ATOM 1259 O O . GLY A 1 156 ? -12.451 -9.737 -38.261 1.00 21.52 492 GLY A O 1
ATOM 1260 N N . ARG A 1 157 ? -14.610 -9.293 -38.531 1.00 20.35 493 ARG A N 1
ATOM 1261 C CA . ARG A 1 157 ? -14.281 -8.337 -39.580 1.00 20.05 493 ARG A CA 1
ATOM 1262 C C . ARG A 1 157 ? -13.418 -7.184 -39.072 1.00 17.49 493 ARG A C 1
ATOM 1263 O O . ARG A 1 157 ? -12.662 -6.625 -39.835 1.00 18.57 493 ARG A O 1
ATOM 1271 N N . ILE A 1 158 ? -13.513 -6.835 -37.785 1.00 17.65 494 ILE A N 1
ATOM 1272 C CA . ILE A 1 158 ? -12.782 -5.669 -37.225 1.00 17.27 494 ILE A CA 1
ATOM 1273 C C . ILE A 1 158 ? -11.577 -6.073 -36.367 1.00 17.54 494 ILE A C 1
ATOM 1274 O O . ILE A 1 158 ? -10.836 -5.216 -35.878 1.00 15.42 494 ILE A O 1
ATOM 1279 N N . THR A 1 159 ? -11.369 -7.382 -36.217 1.00 17.08 495 THR A N 1
ATOM 1280 C CA . THR A 1 159 ? -10.413 -7.906 -35.252 1.00 17.38 495 THR A CA 1
ATOM 1281 C C . THR A 1 159 ? -9.008 -7.360 -35.499 1.00 15.33 495 THR A C 1
ATOM 1282 O O . THR A 1 159 ? -8.350 -6.948 -34.552 1.00 15.38 495 THR A O 1
ATOM 1286 N N . TRP A 1 160 ? -8.545 -7.322 -36.751 1.00 15.61 496 TRP A N 1
ATOM 1287 C CA . TRP A 1 160 ? -7.144 -6.871 -36.989 1.00 15.12 496 TRP A CA 1
ATOM 1288 C C . TRP A 1 160 ? -6.953 -5.447 -36.486 1.00 15.48 496 TRP A C 1
ATOM 1289 O O . TRP A 1 160 ? -5.912 -5.086 -35.960 1.00 14.10 496 TRP A O 1
ATOM 1300 N N . PHE A 1 161 ? -7.993 -4.622 -36.629 1.00 17.09 497 PHE A N 1
ATOM 1301 C CA . PHE A 1 161 ? -7.913 -3.206 -36.251 1.00 15.32 497 PHE A CA 1
ATOM 1302 C C . PHE A 1 161 ? -8.115 -3.022 -34.757 1.00 14.37 497 PHE A C 1
ATOM 1303 O O . PHE A 1 161 ? -7.399 -2.253 -34.115 1.00 14.60 497 PHE A O 1
ATOM 1311 N N . GLU A 1 162 ? -9.116 -3.694 -34.196 1.00 14.59 498 GLU A N 1
ATOM 1312 C CA . GLU A 1 162 ? -9.395 -3.553 -32.773 1.00 16.23 498 GLU A CA 1
ATOM 1313 C C . GLU A 1 162 ? -8.144 -3.907 -31.967 1.00 16.62 498 GLU A C 1
ATOM 1314 O O . GLU A 1 162 ? -7.729 -3.161 -31.069 1.00 15.85 498 GLU A O 1
ATOM 1320 N N . GLU A 1 163 ? -7.523 -5.033 -32.288 1.00 16.42 499 GLU A N 1
ATOM 1321 C CA . GLU A 1 163 ? -6.286 -5.433 -31.590 1.00 17.45 499 GLU A CA 1
ATOM 1322 C C . GLU A 1 163 ? -5.046 -4.652 -32.015 1.00 13.84 499 GLU A C 1
ATOM 1323 O O . GLU A 1 163 ? -4.264 -4.244 -31.175 1.00 12.68 499 GLU A O 1
ATOM 1329 N N . GLY A 1 164 ? -4.869 -4.419 -33.316 1.00 14.63 500 GLY A N 1
ATOM 1330 C CA . GLY A 1 164 ? -3.714 -3.702 -33.797 1.00 14.35 500 GLY A CA 1
ATOM 1331 C C . GLY A 1 164 ? -3.665 -2.262 -33.285 1.00 12.68 500 GLY A C 1
ATOM 1332 O O . GLY A 1 164 ? -2.643 -1.812 -32.844 1.00 13.36 500 GLY A O 1
ATOM 1333 N N . SER A 1 165 ? -4.802 -1.574 -33.292 1.00 12.36 501 SER A N 1
ATOM 1334 C CA . SER A 1 165 ? -4.837 -0.200 -32.813 1.00 12.87 501 SER A CA 1
ATOM 1335 C C . SER A 1 165 ? -4.655 -0.137 -31.300 1.00 11.82 501 SER A C 1
ATOM 1336 O O . SER A 1 165 ? -4.006 0.785 -30.820 1.00 14.51 501 SER A O 1
ATOM 1339 N N . ALA A 1 166 ? -5.160 -1.133 -30.560 1.00 11.03 502 ALA A N 1
ATOM 1340 C CA . ALA A 1 166 ? -4.894 -1.190 -29.112 1.00 11.16 502 ALA A CA 1
ATOM 1341 C C . ALA A 1 166 ? -3.406 -1.315 -28.832 1.00 11.97 502 ALA A C 1
ATOM 1342 O O . ALA A 1 166 ? -2.875 -0.652 -27.918 1.00 12.04 502 ALA A O 1
ATOM 1344 N N . GLU A 1 167 ? -2.713 -2.142 -29.613 1.00 12.29 503 GLU A N 1
ATOM 1345 C CA . GLU A 1 167 ? -1.276 -2.300 -29.433 1.00 14.54 503 GLU A CA 1
ATOM 1346 C C . GLU A 1 167 ? -0.570 -0.971 -29.731 1.00 13.64 503 GLU A C 1
ATOM 1347 O O . GLU A 1 167 ? 0.298 -0.540 -29.018 1.00 14.18 503 GLU A O 1
ATOM 1353 N N . PHE A 1 168 ? -0.964 -0.335 -30.830 1.00 13.88 504 PHE A N 1
ATOM 1354 C CA . PHE A 1 168 ? -0.393 0.958 -31.241 1.00 12.95 504 PHE A CA 1
ATOM 1355 C C . PHE A 1 168 ? -0.594 2.080 -30.211 1.00 12.90 504 PHE A C 1
ATOM 1356 O O . PHE A 1 168 ? 0.355 2.781 -29.834 1.00 12.60 504 PHE A O 1
ATOM 1364 N N . PHE A 1 169 ? -1.822 2.263 -29.733 1.00 12.63 505 PHE A N 1
ATOM 1365 C CA . PHE A 1 169 ? -2.124 3.391 -28.792 1.00 11.23 505 PHE A CA 1
ATOM 1366 C C . PHE A 1 169 ? -1.464 3.223 -27.445 1.00 12.11 505 PHE A C 1
ATOM 1367 O O . PHE A 1 169 ? -1.304 4.210 -26.725 1.00 11.91 505 PHE A O 1
ATOM 1375 N N . ALA A 1 170 ? -0.984 2.005 -27.152 1.00 12.26 506 ALA A N 1
ATOM 1376 C CA . ALA A 1 170 ? -0.210 1.758 -25.937 1.00 12.04 506 ALA A CA 1
ATOM 1377 C C . ALA A 1 170 ? 1.057 2.619 -25.863 1.00 12.24 506 ALA A C 1
ATOM 1378 O O . ALA A 1 170 ? 1.569 2.843 -24.778 1.00 12.89 506 ALA A O 1
ATOM 1380 N N . GLY A 1 171 ? 1.568 3.061 -27.004 1.00 11.59 507 GLY A N 1
ATOM 1381 C CA . GLY A 1 171 ? 2.753 3.910 -27.091 1.00 13.33 507 GLY A CA 1
ATOM 1382 C C . GLY A 1 171 ? 2.524 5.419 -26.999 1.00 11.83 507 GLY A C 1
ATOM 1383 O O . GLY A 1 171 ? 3.442 6.220 -27.280 1.00 12.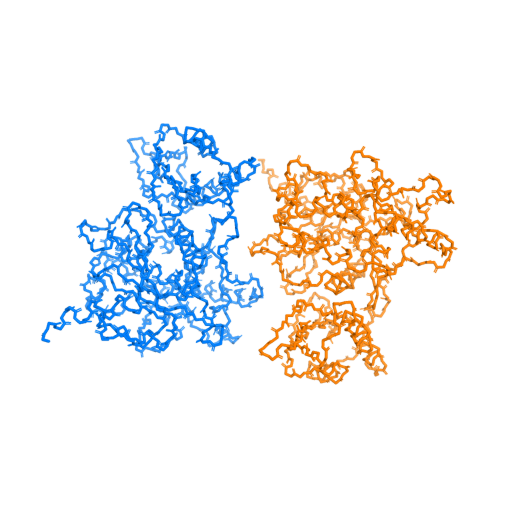82 507 GLY A O 1
ATOM 1384 N N . SER A 1 172 ? 1.330 5.830 -26.575 1.00 10.85 508 SER A N 1
ATOM 1385 C CA . SER A 1 172 ? 1.000 7.237 -26.471 1.00 11.25 508 SER A CA 1
ATOM 1386 C C . SER A 1 172 ? 1.863 8.000 -25.493 1.00 12.29 508 SER A C 1
ATOM 1387 O O . SER A 1 172 ? 2.133 7.520 -24.396 1.00 11.71 508 SER A O 1
ATOM 1390 N N . THR A 1 173 ? 2.227 9.219 -25.880 1.00 11.18 509 THR A N 1
ATOM 1391 C CA . THR A 1 173 ? 2.885 10.155 -24.980 1.00 12.64 509 THR A CA 1
ATOM 1392 C C . THR A 1 173 ? 2.047 11.394 -24.903 1.00 12.16 509 THR A C 1
ATOM 1393 O O . THR A 1 173 ? 0.911 11.409 -25.391 1.00 11.62 509 THR A O 1
ATOM 1397 N N . ARG A 1 174 ? 2.594 12.468 -24.338 1.00 12.36 510 ARG A N 1
ATOM 1398 C CA . ARG A 1 174 ? 1.828 13.726 -24.283 1.00 12.35 510 ARG A CA 1
ATOM 1399 C C . ARG A 1 174 ? 1.693 14.335 -25.663 1.00 11.72 510 ARG A C 1
ATOM 1400 O O . ARG A 1 174 ? 0.808 15.152 -25.901 1.00 13.73 510 ARG A O 1
ATOM 1408 N N . THR A 1 175 ? 2.560 13.958 -26.597 1.00 11.81 511 THR A N 1
ATOM 1409 C CA . THR A 1 175 ? 2.558 14.661 -27.885 1.00 12.18 511 THR A CA 1
ATOM 1410 C C . THR A 1 175 ? 2.411 13.786 -29.113 1.00 13.17 511 THR A C 1
ATOM 1411 O O . THR A 1 175 ? 2.115 14.285 -30.220 1.00 14.16 511 THR A O 1
ATOM 1415 N N . SER A 1 176 ? 2.632 12.492 -28.970 1.00 12.25 512 SER A N 1
ATOM 1416 C CA . SER A 1 176 ? 2.555 11.616 -30.111 1.00 13.30 512 SER A CA 1
ATOM 1417 C C . SER A 1 176 ? 2.220 10.180 -29.692 1.00 12.71 512 SER A C 1
ATOM 1418 O O . SER A 1 176 ? 1.861 9.925 -28.550 1.00 11.06 512 SER A O 1
ATOM 1421 N N . VAL A 1 177 ? 2.306 9.261 -30.640 1.00 11.69 513 VAL A N 1
ATOM 1422 C CA . VAL A 1 177 ? 2.257 7.824 -30.361 1.00 11.28 513 VAL A CA 1
ATOM 1423 C C . VAL A 1 177 ? 3.537 7.237 -30.922 1.00 12.44 513 VAL A C 1
ATOM 1424 O O . VAL A 1 177 ? 3.763 7.336 -32.115 1.00 13.76 513 VAL A O 1
ATOM 1428 N N . LEU A 1 178 ? 4.356 6.668 -30.060 1.00 12.98 514 LEU A N 1
ATOM 1429 C CA . LEU A 1 178 ? 5.686 6.147 -30.399 1.00 14.53 514 LEU A CA 1
ATOM 1430 C C . LEU A 1 178 ? 5.698 4.619 -30.459 1.00 15.54 514 LEU A C 1
ATOM 1431 O O . LEU A 1 178 ? 4.885 3.956 -29.817 1.00 14.77 514 LEU A O 1
ATOM 1436 N N . PRO A 1 179 ? 6.608 4.046 -31.267 1.00 15.35 515 PRO A N 1
ATOM 1437 C CA . PRO A 1 179 ? 6.574 2.596 -31.416 1.00 15.54 515 PRO A CA 1
ATOM 1438 C C . PRO A 1 179 ? 7.074 1.886 -30.185 1.00 15.95 515 PRO A C 1
ATOM 1439 O O . PRO A 1 179 ? 7.720 2.488 -29.339 1.00 17.18 515 PRO A O 1
ATOM 1443 N N . ARG A 1 180 ? 6.689 0.622 -30.065 1.00 18.12 516 ARG A N 1
ATOM 1444 C CA . ARG A 1 180 ? 7.002 -0.230 -28.896 1.00 17.66 516 ARG A CA 1
ATOM 1445 C C . ARG A 1 180 ? 7.976 -1.355 -29.234 1.00 18.59 516 ARG A C 1
ATOM 1446 O O . ARG A 1 180 ? 7.714 -2.153 -30.116 1.00 16.39 516 ARG A O 1
ATOM 1454 N N . LYS A 1 181 ? 9.068 -1.445 -28.498 1.00 20.08 517 LYS A N 1
ATOM 1455 C CA . LYS A 1 181 ? 10.037 -2.509 -28.725 1.00 20.89 517 LYS A CA 1
ATOM 1456 C C . LYS A 1 181 ? 9.398 -3.906 -28.689 1.00 21.36 517 LYS A C 1
ATOM 1457 O O . LYS A 1 181 ? 9.729 -4.780 -29.485 1.00 21.73 517 LYS A O 1
ATOM 1463 N N . SER A 1 182 ? 8.514 -4.123 -27.719 1.00 19.96 518 SER A N 1
ATOM 1464 C CA . SER A 1 182 ? 7.910 -5.438 -27.569 1.00 19.66 518 SER A CA 1
ATOM 1465 C C . SER A 1 182 ? 7.118 -5.854 -28.806 1.00 21.80 518 SER A C 1
ATOM 1466 O O . SER A 1 182 ? 7.046 -7.041 -29.122 1.00 24.88 518 SER A O 1
ATOM 1469 N N . MET A 1 183 ? 6.565 -4.883 -29.527 1.00 19.27 519 MET A N 1
ATOM 1470 C CA . MET A 1 183 ? 5.850 -5.186 -30.741 1.00 18.33 519 MET A CA 1
ATOM 1471 C C . MET A 1 183 ? 6.780 -5.269 -31.955 1.00 19.37 519 MET A C 1
ATOM 1472 O O . MET A 1 183 ? 6.682 -6.200 -32.761 1.00 18.83 519 MET A O 1
ATOM 1477 N N . VAL A 1 184 ? 7.719 -4.331 -32.085 1.00 17.60 520 VAL A N 1
ATOM 1478 C CA . VAL A 1 184 ? 8.590 -4.293 -33.251 1.00 18.46 520 VAL A CA 1
ATOM 1479 C C . VAL A 1 184 ? 9.518 -5.509 -33.285 1.00 20.05 520 VAL A C 1
ATOM 1480 O O . VAL A 1 184 ? 9.832 -6.053 -34.358 1.00 19.25 520 VAL A O 1
ATOM 1484 N N . GLY A 1 185 ? 9.948 -5.933 -32.098 1.00 20.10 521 GLY A N 1
ATOM 1485 C CA . GLY A 1 185 ? 10.879 -7.046 -31.972 1.00 21.64 521 GLY A CA 1
ATOM 1486 C C . GLY A 1 185 ? 10.322 -8.371 -32.473 1.00 22.57 521 GLY A C 1
ATOM 1487 O O . GLY A 1 185 ? 11.078 -9.264 -32.795 1.00 23.90 521 GLY A O 1
ATOM 1488 N N . GLY A 1 186 ? 8.998 -8.498 -32.528 1.00 22.41 522 GLY A N 1
ATOM 1489 C CA . GLY A 1 186 ? 8.346 -9.714 -33.007 1.00 24.63 522 GLY A CA 1
ATOM 1490 C C . GLY A 1 186 ? 8.179 -9.762 -34.516 1.00 25.71 522 GLY A C 1
ATOM 1491 O O . GLY A 1 186 ? 7.975 -10.834 -35.093 1.00 25.14 522 GLY A O 1
ATOM 1492 N N . LEU A 1 187 ? 8.269 -8.607 -35.171 1.00 23.24 523 LEU A N 1
ATOM 1493 C CA . LEU A 1 187 ? 8.105 -8.583 -36.610 1.00 23.69 523 LEU A CA 1
ATOM 1494 C C . LEU A 1 187 ? 9.288 -9.393 -37.169 1.00 25.75 523 LEU A C 1
ATOM 1495 O O . LEU A 1 187 ? 10.400 -9.272 -36.675 1.00 30.12 523 LEU A O 1
ATOM 1500 N N . SER A 1 188 ? 9.031 -10.230 -38.172 1.00 27.61 524 SER A N 1
ATOM 1501 C CA . SER A 1 188 ? 10.081 -11.058 -38.764 1.00 26.84 524 SER A CA 1
ATOM 1502 C C . SER A 1 188 ? 11.206 -10.219 -39.362 1.00 28.41 524 SER A C 1
ATOM 1503 O O . SER A 1 188 ? 10.953 -9.179 -39.959 1.00 28.18 524 SER A O 1
ATOM 1506 N N . LYS A 1 189 ? 12.441 -10.702 -39.205 1.00 30.23 525 LYS A N 1
ATOM 1507 C CA . LYS A 1 189 ? 13.611 -10.085 -39.834 1.00 30.71 525 LYS A CA 1
ATOM 1508 C C . LYS A 1 189 ? 13.619 -10.344 -41.344 1.00 28.66 525 LYS A C 1
ATOM 1509 O O . LYS A 1 189 ? 14.257 -9.605 -42.115 1.00 30.72 525 LYS A O 1
ATOM 1515 N N . ASN A 1 190 ? 12.898 -11.385 -41.763 1.00 30.93 526 ASN A N 1
ATOM 1516 C CA . ASN A 1 190 ? 12.789 -11.733 -43.165 1.00 32.34 526 ASN A CA 1
ATOM 1517 C C . ASN A 1 190 ? 11.546 -11.081 -43.778 1.00 33.07 526 ASN A C 1
ATOM 1518 O O . ASN A 1 190 ? 10.421 -11.439 -43.448 1.00 34.17 526 ASN A O 1
ATOM 1523 N N . PRO A 1 191 ? 11.734 -10.140 -44.712 1.00 34.27 527 PRO A N 1
ATOM 1524 C CA . PRO A 1 191 ? 10.554 -9.466 -45.298 1.00 32.53 527 PRO A CA 1
ATOM 1525 C C . PRO A 1 191 ? 9.494 -10.416 -45.917 1.00 32.59 527 PRO A C 1
ATOM 1526 O O . PRO A 1 191 ? 8.281 -10.103 -45.902 1.00 32.75 527 PRO A O 1
ATOM 1530 N N . LYS A 1 192 ? 9.940 -11.577 -46.400 1.00 32.30 528 LYS A N 1
ATOM 1531 C CA . LYS A 1 192 ? 9.066 -12.562 -47.039 1.00 30.89 528 LYS A CA 1
ATOM 1532 C C . LYS A 1 192 ? 8.109 -13.226 -46.036 1.00 31.08 528 LYS A C 1
ATOM 1533 O O . LYS A 1 192 ? 7.087 -13.797 -46.419 1.00 33.34 528 LYS A O 1
ATOM 1535 N N . GLU A 1 193 ? 8.435 -13.167 -44.755 1.00 29.44 529 GLU A N 1
ATOM 1536 C CA . GLU A 1 193 ? 7.570 -13.755 -43.728 1.00 29.01 529 GLU A CA 1
ATOM 1537 C C . GLU A 1 193 ? 6.574 -12.780 -43.142 1.00 28.12 529 GLU A C 1
ATOM 1538 O O . GLU A 1 193 ? 5.672 -13.185 -42.412 1.00 28.77 529 GLU A O 1
ATOM 1544 N N . ARG A 1 194 ? 6.728 -11.501 -43.453 1.00 26.43 530 ARG A N 1
ATOM 1545 C CA . ARG A 1 194 ? 5.841 -10.464 -42.918 1.00 25.63 530 ARG A CA 1
ATOM 1546 C C . ARG A 1 194 ? 4.480 -10.519 -43.601 1.00 24.46 530 ARG A C 1
ATOM 1547 O O . ARG A 1 194 ? 4.405 -10.831 -44.778 1.00 25.42 530 ARG A O 1
ATOM 1555 N N . PHE A 1 195 ? 3.408 -10.227 -42.868 1.00 23.15 531 PHE A N 1
ATOM 1556 C CA . PHE A 1 195 ? 2.077 -10.179 -43.478 1.00 23.55 531 PHE A CA 1
ATOM 1557 C C . PHE A 1 195 ? 2.023 -9.119 -44.583 1.00 24.61 531 PHE A C 1
ATOM 1558 O O . PHE A 1 195 ? 2.639 -8.059 -44.475 1.00 25.40 531 PHE A O 1
ATOM 1566 N N . ASN A 1 196 ? 1.240 -9.379 -45.625 1.00 23.91 532 ASN A N 1
ATOM 1567 C CA . ASN A 1 196 ? 0.845 -8.280 -46.500 1.00 25.23 532 ASN A CA 1
ATOM 1568 C C . ASN A 1 196 ? -0.502 -7.699 -46.023 1.00 23.98 532 ASN A C 1
ATOM 1569 O O . ASN A 1 196 ? -1.129 -8.236 -45.101 1.00 22.74 532 ASN A O 1
ATOM 1574 N N . ALA A 1 197 ? -0.960 -6.610 -46.639 1.00 23.84 533 ALA A N 1
ATOM 1575 C CA . ALA A 1 197 ? -2.183 -5.929 -46.190 1.00 23.46 533 ALA A CA 1
ATOM 1576 C C . ALA A 1 197 ? -3.419 -6.839 -46.248 1.00 22.98 533 ALA A C 1
ATOM 1577 O O . ALA A 1 197 ? -4.236 -6.852 -45.340 1.00 21.65 533 ALA A O 1
ATOM 1579 N N . ASP A 1 198 ? -3.562 -7.578 -47.340 1.00 23.72 534 ASP A N 1
ATOM 1580 C CA . ASP A 1 198 ? -4.716 -8.467 -47.528 1.00 25.28 534 ASP A CA 1
ATOM 1581 C C . ASP A 1 198 ? -4.763 -9.497 -46.411 1.00 25.08 534 ASP A C 1
ATOM 1582 O O . ASP A 1 198 ? -5.814 -9.730 -45.803 1.00 24.38 534 ASP A O 1
ATOM 1587 N N . LYS A 1 199 ? -3.618 -10.089 -46.102 1.00 24.57 535 LYS A N 1
ATOM 1588 C CA . LYS A 1 199 ? -3.561 -11.116 -45.076 1.00 23.88 535 LYS A CA 1
ATOM 1589 C C . LYS A 1 199 ? -3.939 -10.526 -43.733 1.00 22.15 535 LYS A C 1
ATOM 1590 O O . LYS A 1 199 ? -4.751 -11.098 -43.022 1.00 22.94 535 LYS A O 1
ATOM 1596 N N . LEU A 1 200 ? -3.359 -9.383 -43.395 1.00 20.13 536 LEU A N 1
ATOM 1597 C CA . LEU A 1 200 ? -3.683 -8.722 -42.130 1.00 19.68 536 LEU A CA 1
ATOM 1598 C C . LEU A 1 200 ? -5.162 -8.362 -42.047 1.00 19.92 536 LEU A C 1
ATOM 1599 O O . LEU A 1 200 ? -5.821 -8.649 -41.041 1.00 17.48 536 LEU A O 1
ATOM 1604 N N . LEU A 1 201 ? -5.669 -7.705 -43.090 1.00 20.00 537 LEU A N 1
ATOM 1605 C CA . LEU A 1 201 ? -7.019 -7.090 -43.007 1.00 20.12 537 LEU A CA 1
ATOM 1606 C C . LEU A 1 201 ? -8.168 -8.109 -42.942 1.00 21.26 537 LEU A C 1
ATOM 1607 O O . LEU A 1 201 ? -9.330 -7.710 -42.711 1.00 20.99 537 LEU A O 1
ATOM 1612 N N . HIS A 1 202 ? -7.845 -9.397 -43.133 1.00 21.77 538 HIS A N 1
ATOM 1613 C CA . HIS A 1 202 ? -8.804 -10.495 -43.002 1.00 22.31 538 HIS A CA 1
ATOM 1614 C C . HIS A 1 202 ? -8.466 -11.454 -41.890 1.00 22.20 538 HIS A C 1
ATOM 1615 O O . HIS A 1 202 ? -9.037 -12.557 -41.818 1.00 24.36 538 HIS A O 1
ATOM 1622 N N . SER A 1 203 ? -7.558 -11.052 -41.000 1.00 20.98 539 SER A N 1
ATOM 1623 C CA . SER A 1 203 ? -7.146 -11.919 -39.899 1.00 20.80 539 SER A CA 1
ATOM 1624 C C . SER A 1 203 ? -8.267 -12.082 -38.873 1.00 20.49 539 SER A C 1
ATOM 1625 O O . SER A 1 203 ? -9.105 -11.190 -38.689 1.00 22.59 539 SER A O 1
ATOM 1628 N N . LYS A 1 204 ? -8.270 -13.219 -38.201 1.00 20.90 540 LYS A N 1
ATOM 1629 C CA . LYS A 1 204 ? -9.223 -13.510 -37.118 1.00 21.03 540 LYS A CA 1
ATOM 1630 C C . LYS A 1 204 ? -8.515 -14.176 -35.972 1.00 20.80 540 LYS A C 1
ATOM 1631 O O . LYS A 1 204 ? -7.406 -14.709 -36.126 1.00 22.65 540 LYS A O 1
ATOM 1634 N N . TYR A 1 205 ? -9.162 -14.194 -34.818 1.00 21.88 541 TYR A N 1
ATOM 1635 C CA . TYR A 1 205 ? -8.575 -14.827 -33.647 1.00 22.39 541 TYR A CA 1
ATOM 1636 C C . TYR A 1 205 ? -8.133 -16.265 -33.881 1.00 23.27 541 TYR A C 1
ATOM 1637 O O . TYR A 1 205 ? -7.118 -16.674 -33.315 1.00 26.11 541 TYR A O 1
ATOM 1646 N N . SER A 1 206 ? -8.863 -17.017 -34.713 1.00 23.95 542 SER A N 1
ATOM 1647 C CA . SER A 1 206 ? -8.560 -18.444 -34.975 1.00 25.26 542 SER A CA 1
ATOM 1648 C C . SER A 1 206 ? -7.324 -18.658 -35.865 1.00 25.52 542 SER A C 1
ATOM 1649 O O . SER A 1 206 ? -6.880 -19.803 -36.073 1.00 28.58 542 SER A O 1
ATOM 1652 N N . ASP A 1 207 ? -6.739 -17.562 -36.364 1.00 26.16 543 ASP A N 1
ATOM 1653 C CA . ASP A 1 207 ? -5.542 -17.620 -37.201 1.00 27.22 543 ASP A CA 1
ATOM 1654 C C . ASP A 1 207 ? -4.272 -17.741 -36.375 1.00 27.35 543 ASP A C 1
ATOM 1655 O O . ASP A 1 207 ? -3.221 -17.925 -36.955 1.00 32.50 543 ASP A O 1
ATOM 1660 N N . GLY A 1 208 ? -4.364 -17.591 -35.059 1.00 24.30 544 GLY A N 1
ATOM 1661 C CA . GLY A 1 208 ? -3.201 -17.569 -34.195 1.00 26.07 544 GLY A CA 1
ATOM 1662 C C . GLY A 1 208 ? -2.983 -16.172 -33.657 1.00 24.38 544 GLY A C 1
ATOM 1663 O O . GLY A 1 208 ? -3.939 -15.406 -33.481 1.00 26.50 544 GLY A O 1
ATOM 1664 N N . TRP A 1 209 ? -1.734 -15.811 -33.383 1.00 23.22 545 TRP A N 1
ATOM 1665 C CA . TRP A 1 209 ? -1.465 -14.535 -32.716 1.00 21.60 545 TRP A CA 1
ATOM 1666 C C . TRP A 1 209 ? -0.536 -13.617 -33.444 1.00 21.68 545 TRP A C 1
ATOM 1667 O O . TRP A 1 209 ? -0.310 -12.505 -32.965 1.00 22.51 545 TRP A O 1
ATOM 1678 N N . ASP A 1 210 ? -0.004 -14.028 -34.592 1.00 21.96 546 ASP A N 1
ATOM 1679 C CA . ASP A 1 210 ? 0.886 -13.136 -35.348 1.00 21.26 546 ASP A CA 1
ATOM 1680 C C . ASP A 1 210 ? 0.208 -11.842 -35.803 1.00 20.16 546 ASP A C 1
ATOM 1681 O O . ASP A 1 210 ? 0.841 -10.802 -35.922 1.00 19.39 546 ASP A O 1
ATOM 1686 N N . PHE A 1 211 ? -1.092 -11.887 -36.056 1.00 20.99 547 PHE A N 1
ATOM 1687 C CA . PHE A 1 211 ? -1.756 -10.690 -36.554 1.00 19.78 547 PHE A CA 1
ATOM 1688 C C . PHE A 1 211 ? -1.723 -9.514 -35.585 1.00 18.02 547 PHE A C 1
ATOM 1689 O O . PHE A 1 211 ? -1.906 -8.372 -36.012 1.00 18.64 547 PHE A O 1
ATOM 1697 N N . TYR A 1 212 ? -1.496 -9.743 -34.292 1.00 18.21 548 TYR A N 1
ATOM 1698 C CA . TYR A 1 212 ? -1.435 -8.620 -33.365 1.00 17.24 548 TYR A CA 1
ATOM 1699 C C . TYR A 1 212 ? -0.257 -7.725 -33.725 1.00 15.46 548 TYR A C 1
ATOM 1700 O O . TYR A 1 212 ? -0.382 -6.505 -33.724 1.00 14.69 548 TYR A O 1
ATOM 1709 N N . LYS A 1 213 ? 0.905 -8.303 -33.999 1.00 16.33 549 LYS A N 1
ATOM 1710 C CA A LYS A 1 213 ? 2.071 -7.487 -34.288 0.50 16.81 549 LYS A CA 1
ATOM 1711 C CA B LYS A 1 213 ? 2.077 -7.477 -34.283 0.50 16.69 549 LYS A CA 1
ATOM 1712 C C . LYS A 1 213 ? 1.988 -6.814 -35.655 1.00 15.89 549 LYS A C 1
ATOM 1713 O O . LYS A 1 213 ? 2.429 -5.718 -35.820 1.00 15.93 549 LYS A O 1
ATOM 1718 N N . TYR A 1 214 ? 1.433 -7.501 -36.630 1.00 15.78 550 TYR A N 1
ATOM 1719 C CA . TYR A 1 214 ? 1.287 -6.913 -37.936 1.00 15.84 550 TYR A CA 1
ATOM 1720 C C . TYR A 1 214 ? 0.159 -5.873 -37.953 1.00 14.51 550 TYR A C 1
ATOM 1721 O O . TYR A 1 214 ? 0.276 -4.853 -38.651 1.00 15.20 550 TYR A O 1
ATOM 1730 N N . GLY A 1 215 ? -0.865 -6.064 -37.127 1.00 13.83 551 GLY A N 1
ATOM 1731 C CA . GLY A 1 215 ? -1.936 -5.048 -36.965 1.00 14.14 551 GLY A CA 1
ATOM 1732 C C . GLY A 1 215 ? -1.385 -3.804 -36.272 1.00 14.52 551 GLY A C 1
ATOM 1733 O O . GLY A 1 215 ? -1.724 -2.665 -36.616 1.00 14.46 551 GLY A O 1
ATOM 1734 N N . TYR A 1 216 ? -0.530 -4.019 -35.279 1.00 14.62 552 TYR A N 1
ATOM 1735 C CA . TYR A 1 216 ? 0.198 -2.933 -34.648 1.00 14.15 552 TYR A CA 1
ATOM 1736 C C . TYR A 1 216 ? 0.998 -2.149 -35.679 1.00 14.36 552 TYR A C 1
ATOM 1737 O O . TYR A 1 216 ? 0.907 -0.897 -35.774 1.00 15.21 552 TYR A O 1
ATOM 1746 N N . ALA A 1 217 ? 1.798 -2.855 -36.465 1.00 14.72 553 ALA A N 1
ATOM 1747 C CA . ALA A 1 217 ? 2.616 -2.197 -37.470 1.00 15.45 553 ALA A CA 1
ATOM 1748 C C . ALA A 1 217 ? 1.790 -1.453 -38.534 1.00 14.85 553 ALA A C 1
ATOM 1749 O O . ALA A 1 217 ? 2.174 -0.370 -38.963 1.00 14.40 553 ALA A O 1
ATOM 1751 N N . PHE A 1 218 ? 0.674 -2.020 -38.949 1.00 14.04 554 PHE A N 1
ATOM 1752 C CA . PHE A 1 218 ? -0.186 -1.356 -39.945 1.00 14.91 554 PHE A CA 1
ATOM 1753 C C . PHE A 1 218 ? -0.820 -0.093 -39.371 1.00 15.45 554 PHE A C 1
ATOM 1754 O O . PHE A 1 218 ? -0.968 0.909 -40.062 1.00 16.46 554 PHE A O 1
ATOM 1762 N N . SER A 1 219 ? -1.152 -0.129 -38.090 1.00 13.46 555 SER A N 1
ATOM 1763 C CA . SER A 1 219 ? -1.649 1.064 -37.399 1.00 14.83 555 SER A CA 1
ATOM 1764 C C . SER A 1 219 ? -0.577 2.152 -37.317 1.00 14.23 555 SER A C 1
ATOM 1765 O O . SER A 1 219 ? -0.862 3.315 -37.577 1.00 14.44 555 SER A O 1
ATOM 1768 N N . ASP A 1 220 ? 0.660 1.792 -37.021 1.00 14.47 556 ASP A N 1
ATOM 1769 C CA . ASP A 1 220 ? 1.728 2.782 -37.018 1.00 15.61 556 ASP A CA 1
ATOM 1770 C C . ASP A 1 220 ? 1.982 3.325 -38.415 1.00 16.87 556 ASP A C 1
ATOM 1771 O O . ASP A 1 220 ? 2.239 4.521 -38.591 1.00 15.98 556 ASP A O 1
ATOM 1776 N N . TYR A 1 221 ? 1.918 2.441 -39.411 1.00 16.98 557 TYR A N 1
ATOM 1777 C CA . TYR A 1 221 ? 2.024 2.859 -40.816 1.00 16.51 557 TYR A CA 1
ATOM 1778 C C . TYR A 1 221 ? 0.943 3.901 -41.145 1.00 17.29 557 TYR A C 1
ATOM 1779 O O . TYR A 1 221 ? 1.240 4.915 -41.761 1.00 18.94 557 TYR A O 1
ATOM 1788 N N . MET A 1 222 ? -0.312 3.636 -40.771 1.00 16.30 558 MET A N 1
ATOM 1789 C CA . MET A 1 222 ? -1.398 4.601 -41.052 1.00 16.49 558 MET A CA 1
ATOM 1790 C C . MET A 1 222 ? -1.132 5.936 -40.350 1.00 15.72 558 MET A C 1
ATOM 1791 O O . MET A 1 222 ? -1.201 6.983 -40.954 1.00 17.95 558 MET A O 1
ATOM 1796 N N . TYR A 1 223 ? -0.797 5.894 -39.073 1.00 15.42 559 TYR A N 1
ATOM 1797 C CA . TYR A 1 223 ? -0.558 7.132 -38.330 1.00 15.12 559 TYR A CA 1
ATOM 1798 C C . TYR A 1 223 ? 0.534 7.989 -38.964 1.00 17.01 559 TYR A C 1
ATOM 1799 O O . TYR A 1 223 ? 0.402 9.206 -39.053 1.00 16.37 559 TYR A O 1
ATOM 1808 N N . ASN A 1 224 ? 1.634 7.368 -39.377 1.00 16.71 560 ASN A N 1
ATOM 1809 C CA . ASN A 1 224 ? 2.751 8.128 -39.928 1.00 18.13 560 ASN A CA 1
ATOM 1810 C C . ASN A 1 224 ? 2.675 8.414 -41.421 1.00 19.34 560 ASN A C 1
ATOM 1811 O O . ASN A 1 224 ? 3.214 9.436 -41.865 1.00 23.17 560 ASN A O 1
ATOM 1816 N N . ASN A 1 225 ? 2.027 7.549 -42.195 1.00 18.89 561 ASN A N 1
ATOM 1817 C CA . ASN 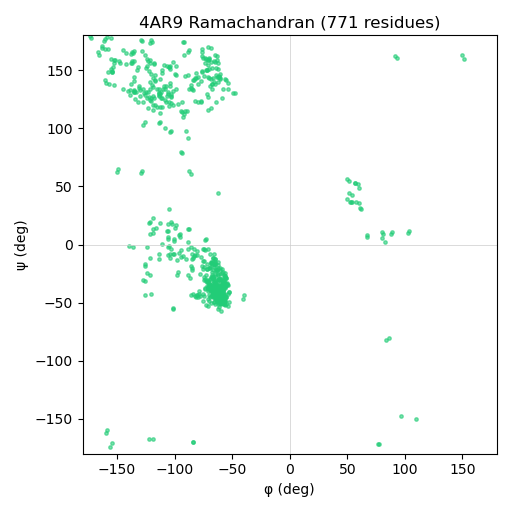A 1 225 ? 2.033 7.639 -43.667 1.00 21.58 561 ASN A CA 1
ATOM 1818 C C . ASN A 1 225 ? 0.714 7.443 -44.408 1.00 20.10 561 ASN A C 1
ATOM 1819 O O . ASN A 1 225 ? 0.700 7.513 -45.623 1.00 20.95 561 ASN A O 1
ATOM 1824 N N . ASN A 1 226 ? -0.372 7.166 -43.716 1.00 19.24 562 ASN A N 1
ATOM 1825 C CA . ASN A 1 226 ? -1.655 7.074 -44.373 1.00 20.58 562 ASN A CA 1
ATOM 1826 C C . ASN A 1 226 ? -2.769 7.487 -43.413 1.00 19.38 562 ASN A C 1
ATOM 1827 O O . ASN A 1 226 ? -3.635 6.700 -43.028 1.00 18.17 562 ASN A O 1
ATOM 1832 N N . LYS A 1 227 ? -2.684 8.751 -42.991 1.00 18.86 563 LYS A N 1
ATOM 1833 C CA . LYS A 1 227 ? -3.635 9.280 -42.036 1.00 18.13 563 LYS A CA 1
ATOM 1834 C C . LYS A 1 227 ? -5.029 9.236 -42.596 1.00 17.06 563 LYS A C 1
ATOM 1835 O O . LYS A 1 227 ? -5.974 9.072 -41.862 1.00 19.34 563 LYS A O 1
ATOM 1841 N N . LYS A 1 228 ? -5.152 9.343 -43.911 1.00 19.11 564 LYS A N 1
ATOM 1842 C CA . LYS A 1 228 ? -6.459 9.339 -44.544 1.00 20.17 564 LYS A CA 1
ATOM 1843 C C . LYS A 1 228 ? -7.185 8.009 -44.372 1.00 19.75 564 LYS A C 1
ATOM 1844 O O . LYS A 1 228 ? -8.394 7.990 -44.112 1.00 20.80 564 LYS A O 1
ATOM 1850 N N . LEU A 1 229 ? -6.462 6.904 -44.499 1.00 18.47 565 LEU A N 1
ATOM 1851 C CA . LEU A 1 229 ? -7.061 5.589 -44.296 1.00 19.61 565 LEU A CA 1
ATOM 1852 C C . LEU A 1 229 ? -7.476 5.405 -42.841 1.00 18.24 565 LEU A C 1
ATOM 1853 O O . LEU A 1 229 ? -8.545 4.869 -42.579 1.00 19.91 565 LEU A O 1
ATOM 1858 N N . PHE A 1 230 ? -6.636 5.846 -41.913 1.00 17.66 566 PHE A N 1
ATOM 1859 C CA . PHE A 1 230 ? -6.926 5.761 -40.459 1.00 16.63 566 PHE A CA 1
ATOM 1860 C C . PHE A 1 230 ? -8.221 6.526 -40.199 1.00 16.98 566 PHE A C 1
ATOM 1861 O O . PHE A 1 230 ? -9.172 5.983 -39.602 1.00 17.49 566 PHE A O 1
ATOM 1869 N N . SER A 1 231 ? -8.282 7.760 -40.711 1.00 17.27 567 SER A N 1
ATOM 1870 C CA . SER A 1 231 ? -9.460 8.620 -40.607 1.00 18.56 567 SER A CA 1
ATOM 1871 C C . SER A 1 231 ? -10.714 7.984 -41.236 1.00 19.12 567 SER A C 1
ATOM 1872 O O . SER A 1 231 ? -11.824 8.003 -40.660 1.00 20.14 567 SER A O 1
ATOM 1875 N N . ASP A 1 232 ? -10.560 7.436 -42.429 1.00 19.92 568 ASP A N 1
ATOM 1876 C CA . ASP A 1 232 ? -11.673 6.821 -43.124 1.00 22.85 568 ASP A CA 1
ATOM 1877 C C . ASP A 1 232 ? -12.212 5.579 -42.418 1.00 21.58 568 ASP A C 1
ATOM 1878 O O . ASP A 1 232 ? -13.437 5.350 -42.375 1.00 24.10 568 ASP A O 1
ATOM 1883 N N . LEU A 1 233 ? -11.318 4.767 -41.875 1.00 19.97 569 LEU A N 1
ATOM 1884 C CA . LEU A 1 233 ? -11.736 3.588 -41.120 1.00 18.60 569 LEU A CA 1
ATOM 1885 C C . LEU A 1 233 ? -12.544 3.974 -39.884 1.00 17.36 569 LEU A C 1
ATOM 1886 O O . LEU A 1 233 ? -13.606 3.390 -39.623 1.00 18.90 569 LEU A O 1
ATOM 1891 N N . VAL A 1 234 ? -12.024 4.926 -39.124 1.00 15.42 570 VAL A N 1
ATOM 1892 C CA . VAL A 1 234 ? -12.630 5.254 -37.840 1.00 15.47 570 VAL A CA 1
ATOM 1893 C C . VAL A 1 234 ? -13.968 5.906 -38.100 1.00 16.98 570 VAL A C 1
ATOM 1894 O O . VAL A 1 234 ? -14.938 5.702 -37.361 1.00 20.30 570 VAL A O 1
ATOM 1898 N N . SER A 1 235 ? -14.074 6.595 -39.230 1.00 20.05 571 SER A N 1
ATOM 1899 C CA . SER A 1 235 ? -15.320 7.210 -39.629 1.00 21.22 571 SER A CA 1
ATOM 1900 C C . SER A 1 235 ? -16.410 6.145 -39.836 1.00 20.57 571 SER A C 1
ATOM 1901 O O . SER A 1 235 ? -17.560 6.299 -39.373 1.00 21.17 571 SER A O 1
ATOM 1904 N N . THR A 1 236 ? -16.069 5.058 -40.508 1.00 19.94 572 THR A N 1
ATOM 1905 C CA . THR A 1 236 ? -17.075 4.013 -40.770 1.00 21.18 572 THR A CA 1
ATOM 1906 C C . THR A 1 236 ? -17.530 3.340 -39.477 1.00 20.37 572 THR A C 1
ATOM 1907 O O . THR A 1 236 ? -18.678 2.892 -39.358 1.00 19.84 572 THR A O 1
ATOM 1911 N N . MET A 1 237 ? -16.608 3.244 -38.528 1.00 18.98 573 MET A N 1
ATOM 1912 C CA . MET A 1 237 ? -16.867 2.590 -37.275 1.00 18.77 573 MET A CA 1
ATOM 1913 C C . MET A 1 237 ? -17.815 3.422 -36.444 1.00 19.15 573 MET A C 1
ATOM 1914 O O . MET A 1 237 ? -18.840 2.920 -35.967 1.00 17.15 573 MET A O 1
ATOM 1919 N N . LYS A 1 238 ? -17.470 4.689 -36.264 1.00 21.40 574 LYS A N 1
ATOM 1920 C CA . LYS A 1 238 ? -18.325 5.603 -35.477 1.00 19.83 574 LYS A CA 1
ATOM 1921 C C . LYS A 1 238 ? -19.750 5.638 -35.994 1.00 20.17 574 LYS A C 1
ATOM 1922 O O . LYS A 1 238 ? -20.681 5.780 -35.207 1.00 21.35 574 LYS A O 1
ATOM 1928 N N . ASN A 1 239 ? -19.904 5.514 -37.305 1.00 21.41 575 ASN A N 1
ATOM 1929 C CA . ASN A 1 239 ? -21.196 5.579 -37.957 1.00 24.43 575 ASN A CA 1
ATOM 1930 C C . ASN A 1 239 ? -21.949 4.259 -37.997 1.00 22.25 575 ASN A C 1
ATOM 1931 O O . ASN A 1 239 ? -23.054 4.222 -38.494 1.00 25.28 575 ASN A O 1
ATOM 1936 N N . ASN A 1 240 ? -21.367 3.182 -37.490 1.00 21.12 576 ASN A N 1
ATOM 1937 C CA . ASN A 1 240 ? -21.953 1.837 -37.541 1.00 21.76 576 ASN A CA 1
ATOM 1938 C C . ASN A 1 240 ? -22.143 1.414 -38.981 1.00 22.13 576 ASN A C 1
ATOM 1939 O O . ASN A 1 240 ? -23.040 0.626 -39.293 1.00 22.75 576 ASN A O 1
ATOM 1944 N N . ASP A 1 241 ? -21.261 1.900 -39.849 1.00 22.23 577 ASP A N 1
ATOM 1945 C CA . ASP A 1 241 ? -21.369 1.692 -41.309 1.00 23.25 577 ASP A CA 1
ATOM 1946 C C . ASP A 1 241 ? -20.537 0.457 -41.710 1.00 22.94 577 ASP A C 1
ATOM 1947 O O . ASP A 1 241 ? -19.442 0.566 -42.222 1.00 22.69 577 ASP A O 1
ATOM 1952 N N . VAL A 1 242 ? -21.098 -0.719 -41.468 1.00 23.53 578 VAL A N 1
ATOM 1953 C CA . VAL A 1 242 ? -20.418 -1.995 -41.701 1.00 22.42 578 VAL A CA 1
ATOM 1954 C C . VAL A 1 242 ? -20.112 -2.159 -43.199 1.00 23.99 578 VAL A C 1
ATOM 1955 O O . VAL A 1 242 ? -19.029 -2.585 -43.560 1.00 25.65 578 VAL A O 1
ATOM 1959 N N . LYS A 1 243 ? -21.054 -1.796 -44.066 1.00 27.22 579 LYS A N 1
ATOM 1960 C CA . LYS A 1 243 ? -20.824 -1.957 -45.518 1.00 28.49 579 LYS A CA 1
ATOM 1961 C C . LYS A 1 243 ? -19.732 -1.030 -45.995 1.00 26.69 579 LYS A C 1
ATOM 1962 O O . LYS A 1 243 ? -18.907 -1.433 -46.808 1.00 29.04 579 LYS A O 1
ATOM 1965 N N . GLY A 1 244 ? -19.719 0.205 -45.499 1.00 25.97 580 GLY A N 1
ATOM 1966 C CA . GLY A 1 244 ? -18.649 1.152 -45.821 1.00 25.53 580 GLY A CA 1
ATOM 1967 C C . GLY A 1 244 ? -17.285 0.658 -45.359 1.00 26.13 580 GLY A C 1
ATOM 1968 O O . GLY A 1 244 ? -16.290 0.721 -46.099 1.00 26.21 580 GLY A O 1
ATOM 1969 N N . TYR A 1 245 ? -17.242 0.151 -44.132 1.00 23.18 581 TYR A N 1
ATOM 1970 C CA . TYR A 1 245 ? -16.005 -0.430 -43.615 1.00 21.53 581 TYR A CA 1
ATOM 1971 C C . TYR A 1 245 ? -15.527 -1.571 -44.520 1.00 22.13 581 TYR A C 1
ATOM 1972 O O . TYR A 1 245 ? -14.369 -1.587 -44.960 1.00 22.79 581 TYR A O 1
ATOM 1981 N N . GLU A 1 246 ? -16.434 -2.504 -44.822 1.00 23.23 582 GLU A N 1
ATOM 1982 C CA . GLU A 1 246 ? -16.090 -3.669 -45.651 1.00 24.44 582 GLU A CA 1
ATOM 1983 C C . GLU A 1 246 ? -15.573 -3.278 -47.026 1.00 25.39 582 GLU A C 1
ATOM 1984 O O . GLU A 1 246 ? -14.617 -3.885 -47.539 1.00 24.86 582 GLU A O 1
ATOM 1990 N N . ALA A 1 247 ? -16.221 -2.281 -47.625 1.00 26.53 583 ALA A N 1
ATOM 1991 C CA . ALA A 1 247 ? -15.809 -1.785 -48.924 1.00 26.11 583 ALA A CA 1
ATOM 1992 C C . ALA A 1 247 ? -14.402 -1.201 -48.835 1.00 27.60 583 ALA A C 1
ATOM 1993 O O . ALA A 1 247 ? -13.582 -1.447 -49.718 1.00 31.20 583 ALA A O 1
ATOM 1995 N N . LEU A 1 248 ? -14.125 -0.452 -47.760 1.00 25.35 584 LEU A N 1
ATOM 1996 C CA . LEU A 1 248 ? -12.813 0.158 -47.561 1.00 24.91 584 LEU A CA 1
ATOM 1997 C C . LEU A 1 248 ? -11.716 -0.921 -47.356 1.00 24.56 584 LEU A C 1
ATOM 1998 O O . LEU A 1 248 ? -10.583 -0.776 -47.835 1.00 22.24 584 LEU A O 1
ATOM 2003 N N . ILE A 1 249 ? -12.053 -1.982 -46.621 1.00 23.26 585 ILE A N 1
ATOM 2004 C CA . ILE A 1 249 ? -11.103 -3.112 -46.430 1.00 22.82 585 ILE A CA 1
ATOM 2005 C C . ILE A 1 249 ? -10.801 -3.803 -47.751 1.00 24.48 585 ILE A C 1
ATOM 2006 O O . ILE A 1 249 ? -9.640 -4.112 -48.036 1.00 25.73 585 ILE A O 1
ATOM 2011 N N . GLU A 1 250 ? -11.830 -4.033 -48.569 1.00 25.35 586 GLU A N 1
ATOM 2012 C CA . GLU A 1 250 ? -11.592 -4.697 -49.851 1.00 27.17 586 GLU A CA 1
ATOM 2013 C C . GLU A 1 250 ? -10.734 -3.830 -50.783 1.00 26.68 586 GLU A C 1
ATOM 2014 O O . GLU A 1 250 ? -9.803 -4.338 -51.414 1.00 27.16 586 GLU A O 1
ATOM 2020 N N . GLU A 1 251 ? -11.051 -2.540 -50.871 1.00 28.23 587 GLU A N 1
ATOM 2021 C CA . GLU A 1 251 ? -10.244 -1.587 -51.658 1.00 29.20 587 GLU A CA 1
ATOM 2022 C C . GLU A 1 251 ? -8.801 -1.570 -51.194 1.00 27.30 587 GLU A C 1
ATOM 2023 O O . GLU A 1 251 ? -7.869 -1.576 -51.990 1.00 29.77 587 GLU A O 1
ATOM 2029 N N . SER A 1 252 ? -8.617 -1.525 -49.888 1.00 24.81 588 SER A N 1
ATOM 2030 C CA . SER A 1 252 ? -7.277 -1.368 -49.329 1.00 24.96 588 SER A CA 1
ATOM 2031 C C . SER A 1 252 ? -6.457 -2.660 -49.451 1.00 25.08 588 SER A C 1
ATOM 2032 O O . SER A 1 252 ? -5.244 -2.623 -49.515 1.00 26.01 588 SER A O 1
ATOM 2035 N N . SER A 1 253 ? -7.138 -3.801 -49.438 1.00 25.80 589 SER A N 1
ATOM 2036 C CA . SER A 1 253 ? -6.496 -5.116 -49.555 1.00 26.09 589 SER A CA 1
ATOM 2037 C C . SER A 1 253 ? -5.885 -5.364 -50.918 1.00 28.29 589 SER A C 1
ATOM 2038 O O . SER A 1 253 ? -4.967 -6.179 -51.045 1.00 34.76 589 SER A O 1
ATOM 2041 N N . LYS A 1 254 ? -6.414 -4.699 -51.940 1.00 28.28 590 LYS A N 1
ATOM 2042 C CA . LYS A 1 254 ? -5.992 -4.940 -53.311 1.00 30.71 590 LYS A CA 1
ATOM 2043 C C . LYS A 1 254 ? -5.111 -3.814 -53.840 1.00 29.75 590 LYS A C 1
ATOM 2044 O O . LYS A 1 254 ? -4.755 -3.817 -55.007 1.00 31.49 590 LYS A O 1
ATOM 2047 N N . ASP A 1 255 ? -4.747 -2.871 -52.974 1.00 27.65 591 ASP A N 1
ATOM 2048 C CA . ASP A 1 255 ? -4.017 -1.666 -53.355 1.00 28.10 591 ASP A CA 1
ATOM 2049 C C . ASP A 1 255 ? -2.508 -1.919 -53.206 1.00 26.98 591 ASP A C 1
ATOM 2050 O O . ASP A 1 255 ? -1.998 -2.080 -52.116 1.00 24.70 591 ASP A O 1
ATOM 2055 N N . SER A 1 256 ? -1.805 -1.997 -54.332 1.00 27.54 592 SER A N 1
ATOM 2056 C CA . SER A 1 256 ? -0.378 -2.312 -54.300 1.00 28.80 592 SER A CA 1
ATOM 2057 C C . SER A 1 256 ? 0.474 -1.203 -53.637 1.00 28.18 592 SER A C 1
ATOM 2058 O O . SER A 1 256 ? 1.538 -1.490 -53.066 1.00 28.73 592 SER A O 1
ATOM 2061 N N . LYS A 1 257 ? 0.020 0.047 -53.710 1.00 26.42 593 LYS A N 1
ATOM 2062 C CA . LYS A 1 257 ? 0.762 1.143 -53.069 1.00 27.45 593 LYS A CA 1
ATOM 2063 C C . LYS A 1 257 ? 0.658 1.018 -51.559 1.00 25.48 593 LYS A C 1
ATOM 2064 O O . LYS A 1 257 ? 1.654 1.200 -50.859 1.00 24.57 593 LYS A O 1
ATOM 2069 N N . ILE A 1 258 ? -0.534 0.719 -51.041 1.00 24.66 594 ILE A N 1
ATOM 2070 C CA . ILE A 1 258 ? -0.671 0.471 -49.573 1.00 23.23 594 ILE A CA 1
ATOM 2071 C C . ILE A 1 258 ? 0.251 -0.671 -49.170 1.00 23.20 594 ILE A C 1
ATOM 2072 O O . ILE A 1 258 ? 0.986 -0.550 -48.211 1.00 22.99 594 ILE A O 1
ATOM 2077 N N . ASN A 1 259 ? 0.266 -1.774 -49.917 1.00 25.29 595 ASN A N 1
ATOM 2078 C CA A ASN A 1 259 ? 1.142 -2.879 -49.513 0.50 25.84 595 ASN A CA 1
ATOM 2079 C CA B ASN A 1 259 ? 1.131 -2.900 -49.552 0.50 25.72 595 ASN A CA 1
ATOM 2080 C C . ASN A 1 259 ? 2.606 -2.522 -49.562 1.00 25.87 595 ASN A C 1
ATOM 2081 O O . ASN A 1 259 ? 3.325 -2.842 -48.638 1.00 25.70 595 ASN A O 1
ATOM 2090 N N . LYS A 1 260 ? 3.037 -1.851 -50.623 1.00 26.43 596 LYS A N 1
ATOM 2091 C CA . LYS A 1 260 ? 4.439 -1.396 -50.710 1.00 27.16 596 LYS A CA 1
ATOM 2092 C C . LYS A 1 260 ? 4.824 -0.467 -49.549 1.00 25.76 596 LYS A C 1
ATOM 2093 O O . LYS A 1 260 ? 5.903 -0.598 -48.964 1.00 25.77 596 LYS A O 1
ATOM 2097 N N . ASP A 1 261 ? 3.945 0.478 -49.232 1.00 24.65 597 ASP A N 1
ATOM 2098 C CA . ASP A 1 261 ? 4.231 1.464 -48.168 1.00 24.34 597 ASP A CA 1
ATOM 2099 C C . ASP A 1 261 ? 4.206 0.822 -46.787 1.00 22.61 597 ASP A C 1
ATOM 2100 O O . ASP A 1 261 ? 5.004 1.167 -45.923 1.00 21.98 597 ASP A O 1
ATOM 2105 N N . TYR A 1 262 ? 3.275 -0.106 -46.578 1.00 21.31 598 TYR A N 1
ATOM 2106 C CA . TYR A 1 262 ? 3.236 -0.886 -45.336 1.00 20.49 598 TYR A CA 1
ATOM 2107 C C . TYR A 1 262 ? 4.527 -1.702 -45.128 1.00 20.78 598 TYR A C 1
ATOM 2108 O O . TYR A 1 262 ? 5.142 -1.672 -44.056 1.00 20.95 598 TYR A O 1
ATOM 2117 N N . GLU A 1 263 ? 4.946 -2.390 -46.173 1.00 22.04 599 GLU A N 1
ATOM 2118 C CA . GLU A 1 263 ? 6.183 -3.175 -46.156 1.00 23.11 599 GLU A CA 1
ATOM 2119 C C . GLU A 1 263 ? 7.382 -2.289 -45.876 1.00 23.29 599 GLU A C 1
ATOM 2120 O O . GLU A 1 263 ? 8.197 -2.603 -45.035 1.00 24.26 599 GLU A O 1
ATOM 2123 N N . TYR A 1 264 ? 7.466 -1.157 -46.572 1.00 24.35 600 TYR A N 1
ATOM 2124 C CA . TYR A 1 264 ? 8.516 -0.204 -46.309 1.00 25.14 600 TYR A CA 1
ATOM 2125 C C . TYR A 1 264 ? 8.480 0.263 -44.849 1.00 23.19 600 TYR A C 1
ATOM 2126 O O . TYR A 1 264 ? 9.516 0.454 -44.209 1.00 23.55 600 TYR A O 1
ATOM 2135 N N . HIS A 1 265 ? 7.278 0.482 -44.328 1.00 22.09 601 HIS A N 1
ATOM 2136 C CA . HIS A 1 265 ? 7.183 0.965 -42.960 1.00 21.26 601 HIS A CA 1
ATOM 2137 C C . HIS A 1 265 ? 7.656 -0.069 -41.986 1.00 20.30 601 HIS A C 1
ATOM 2138 O O . HIS A 1 265 ? 8.314 0.264 -41.004 1.00 19.83 601 HIS A O 1
ATOM 2145 N N . MET A 1 266 ? 7.334 -1.336 -42.230 1.00 19.95 602 MET A N 1
ATOM 2146 C CA . MET A 1 266 ? 7.850 -2.389 -41.345 1.00 21.54 602 MET A CA 1
ATOM 2147 C C . MET A 1 266 ? 9.360 -2.491 -41.382 1.00 22.17 602 MET A C 1
ATOM 2148 O O . MET A 1 266 ? 9.998 -2.694 -40.368 1.00 23.86 602 MET A O 1
ATOM 2153 N N . GLU A 1 267 ? 9.929 -2.364 -42.556 1.00 23.49 603 GLU A N 1
ATOM 2154 C CA . GLU A 1 267 ? 11.366 -2.374 -42.673 1.00 25.70 603 GLU A CA 1
ATOM 2155 C C . GLU A 1 267 ? 11.979 -1.249 -41.812 1.00 25.16 603 GLU A C 1
ATOM 2156 O O . GLU A 1 267 ? 12.973 -1.451 -41.125 1.00 25.10 603 GLU A O 1
ATOM 2162 N N . ASN A 1 268 ? 11.382 -0.062 -41.868 1.00 23.86 604 ASN A N 1
ATOM 2163 C CA . ASN A 1 268 ? 11.856 1.077 -41.086 1.00 23.91 604 ASN A CA 1
ATOM 2164 C C . ASN A 1 268 ? 11.697 0.847 -39.571 1.00 22.79 604 ASN A C 1
ATOM 2165 O O . ASN A 1 268 ? 12.584 1.210 -38.782 1.00 23.92 604 ASN A O 1
ATOM 2170 N N . LEU A 1 269 ? 10.572 0.267 -39.164 1.00 19.81 605 LEU A N 1
ATOM 2171 C CA . LEU A 1 269 ? 10.368 -0.061 -37.741 1.00 19.81 605 LEU A CA 1
ATOM 2172 C C . LEU A 1 269 ? 11.477 -1.008 -37.249 1.00 21.80 605 LEU A C 1
ATOM 2173 O O . LEU A 1 269 ? 12.122 -0.749 -36.230 1.00 20.74 605 LEU A O 1
ATOM 2178 N N . VAL A 1 270 ? 11.704 -2.097 -38.002 1.00 22.82 606 VAL A N 1
ATOM 2179 C CA . VAL A 1 270 ? 12.717 -3.081 -37.644 1.00 24.44 606 VAL A CA 1
ATOM 2180 C C . VAL A 1 270 ? 14.092 -2.434 -37.565 1.00 25.80 606 VAL A C 1
ATOM 2181 O O . VAL A 1 270 ? 14.816 -2.634 -36.588 1.00 29.20 606 VAL A O 1
ATOM 2185 N N . ASN A 1 271 ? 14.429 -1.613 -38.552 1.00 25.54 607 ASN A N 1
ATOM 2186 C CA . ASN A 1 271 ? 15.699 -0.889 -38.525 1.00 28.91 607 ASN A CA 1
ATOM 2187 C C . ASN A 1 271 ? 15.886 0.010 -37.297 1.00 27.63 607 ASN A C 1
ATOM 2188 O O . ASN A 1 271 ? 16.995 0.207 -36.827 1.00 31.94 607 ASN A O 1
ATOM 2190 N N . ASN A 1 272 ? 14.798 0.597 -36.815 1.00 24.68 608 ASN A N 1
ATOM 2191 C CA . ASN A 1 272 ? 14.880 1.557 -35.720 1.00 24.30 608 ASN A CA 1
ATOM 2192 C C . ASN A 1 272 ? 14.534 0.958 -34.352 1.00 23.71 608 ASN A C 1
ATOM 2193 O O . ASN A 1 272 ? 14.273 1.693 -33.398 1.00 21.61 608 ASN A O 1
ATOM 2198 N N . TYR A 1 273 ? 14.499 -0.370 -34.273 1.00 24.50 609 TYR A N 1
ATOM 2199 C CA . TYR A 1 273 ? 14.179 -1.096 -33.037 1.00 24.53 609 TYR A CA 1
ATOM 2200 C C . TYR A 1 273 ? 14.782 -0.494 -31.756 1.00 24.83 609 TYR A C 1
ATOM 2201 O O . TYR A 1 273 ? 14.103 -0.417 -30.729 1.00 24.23 609 TYR A O 1
ATOM 2210 N N . ASP A 1 274 ? 16.041 -0.080 -31.799 1.00 27.44 610 ASP A N 1
ATOM 2211 C CA . ASP A 1 274 ? 16.713 0.378 -30.573 1.00 28.92 610 ASP A CA 1
ATOM 2212 C C . ASP A 1 274 ? 16.150 1.664 -30.015 1.00 28.37 610 ASP A C 1
ATOM 2213 O O . ASP A 1 274 ? 16.396 2.002 -28.855 1.00 26.96 610 ASP A O 1
ATOM 2218 N N . ASN A 1 275 ? 15.398 2.390 -30.828 1.00 23.89 611 ASN A N 1
ATOM 2219 C CA . ASN A 1 275 ? 14.851 3.662 -30.387 1.00 23.52 611 ASN A CA 1
ATOM 2220 C C . ASN A 1 275 ? 13.498 3.522 -29.691 1.00 23.91 611 ASN A C 1
ATOM 2221 O O . ASN A 1 275 ? 12.952 4.521 -29.231 1.00 21.18 611 ASN A O 1
ATOM 2226 N N . TYR A 1 276 ? 12.950 2.301 -29.632 1.00 22.35 612 TYR A N 1
ATOM 2227 C CA . TYR A 1 276 ? 11.543 2.115 -29.323 1.00 21.63 612 TYR A CA 1
ATOM 2228 C C . TYR A 1 276 ? 11.194 1.616 -27.933 1.00 22.34 612 TYR A C 1
ATOM 2229 O O . TYR A 1 276 ? 10.146 0.953 -27.703 1.00 21.62 612 TYR A O 1
ATOM 2238 N N . THR A 1 277 ? 12.020 1.970 -26.977 1.00 20.69 613 THR A N 1
ATOM 2239 C CA . THR A 1 277 ? 11.677 1.642 -25.584 1.00 21.21 613 THR A CA 1
ATOM 2240 C C . THR A 1 277 ? 10.294 2.166 -25.234 1.00 24.45 613 THR A C 1
ATOM 2241 O O . THR A 1 277 ? 9.947 3.301 -25.619 1.00 22.16 613 THR A O 1
ATOM 2245 N N . ILE A 1 278 ? 9.515 1.372 -24.494 1.00 25.03 614 ILE A N 1
ATOM 2246 C CA . ILE A 1 278 ? 8.140 1.772 -24.206 1.00 24.47 614 ILE A CA 1
ATOM 2247 C C . ILE A 1 278 ? 8.145 3.098 -23.473 1.00 24.00 614 ILE A C 1
ATOM 2248 O O . ILE A 1 278 ? 8.837 3.271 -22.460 1.00 24.52 614 ILE A O 1
ATOM 2253 N N . PRO A 1 279 ? 7.386 4.043 -24.033 1.00 25.06 615 PRO A N 1
ATOM 2254 C CA . PRO A 1 279 ? 7.121 5.425 -23.675 1.00 24.29 615 PRO A CA 1
ATOM 2255 C C . PRO A 1 279 ? 6.417 5.648 -22.290 1.00 24.66 615 PRO A C 1
ATOM 2256 O O . PRO A 1 279 ? 5.503 6.452 -22.222 1.00 28.02 615 PRO A O 1
ATOM 2260 N N . LEU A 1 280 ? 6.835 4.976 -21.222 1.00 20.70 616 LEU A N 1
ATOM 2261 C CA . LEU A 1 280 ? 6.118 5.007 -19.910 1.00 18.66 616 LEU A CA 1
ATOM 2262 C C . LEU A 1 280 ? 6.047 6.418 -19.260 1.00 18.27 616 LEU A C 1
ATOM 2263 O O . LEU A 1 280 ? 6.913 7.242 -19.500 1.00 18.10 616 LEU A O 1
ATOM 2268 N N . VAL A 1 281 ? 5.066 6.677 -18.388 1.00 16.15 617 VAL A N 1
ATOM 2269 C CA . VAL A 1 281 ? 4.922 8.056 -17.880 1.00 15.15 617 VAL A CA 1
ATOM 2270 C C . VAL A 1 281 ? 6.149 8.568 -17.110 1.00 17.66 617 VAL A C 1
ATOM 2271 O O . VAL A 1 281 ? 6.845 7.823 -16.389 1.00 19.17 617 VAL A O 1
ATOM 2275 N N . SER A 1 282 ? 6.383 9.867 -17.285 1.00 18.89 618 SER A N 1
ATOM 2276 C CA . SER A 1 282 ? 7.487 10.601 -16.680 1.00 18.85 618 SER A CA 1
ATOM 2277 C C . SER A 1 282 ? 7.306 10.725 -15.173 1.00 17.51 618 SER A C 1
ATOM 2278 O O . SER A 1 282 ? 6.201 10.662 -14.665 1.00 18.13 618 SER A O 1
ATOM 2281 N N . ASP A 1 283 ? 8.398 10.935 -14.463 1.00 19.83 619 ASP A N 1
ATOM 2282 C CA . ASP A 1 283 ? 8.340 11.234 -13.021 1.00 20.90 619 ASP A CA 1
ATOM 2283 C C . ASP A 1 283 ? 7.690 12.582 -12.714 1.00 20.24 619 ASP A C 1
ATOM 2284 O O . ASP A 1 283 ? 7.422 12.889 -11.535 1.00 21.52 619 ASP A O 1
ATOM 2289 N N . ASP A 1 284 ? 7.486 13.395 -13.757 1.00 20.83 620 ASP A N 1
ATOM 2290 C CA . ASP A 1 284 ? 6.919 14.740 -13.628 1.00 21.05 620 ASP A CA 1
ATOM 2291 C C . ASP A 1 284 ? 5.561 14.633 -12.938 1.00 20.87 620 ASP A C 1
ATOM 2292 O O . ASP A 1 284 ? 5.138 15.562 -12.244 1.00 20.99 620 ASP A O 1
ATOM 2297 N N . TYR A 1 285 ? 4.850 13.521 -13.129 1.00 19.45 621 TYR A N 1
ATOM 2298 C CA . TYR A 1 285 ? 3.510 13.418 -12.556 1.00 17.83 621 TYR A CA 1
ATOM 2299 C C . TYR A 1 285 ? 3.499 13.184 -11.050 1.00 20.54 621 TYR A C 1
ATOM 2300 O O . TYR A 1 285 ? 2.490 13.424 -10.398 1.00 21.55 621 TYR A O 1
ATOM 2309 N N . MET A 1 286 ? 4.602 12.721 -10.476 1.00 22.15 622 MET A N 1
ATOM 2310 C CA . MET A 1 286 ? 4.586 12.395 -9.046 1.00 24.14 622 MET A CA 1
ATOM 2311 C C . MET A 1 286 ? 5.082 13.544 -8.171 1.00 25.91 622 MET A C 1
ATOM 2312 O O . MET A 1 286 ? 4.946 13.478 -6.952 1.00 31.57 622 MET A O 1
ATOM 2314 N N . LYS A 1 287 ? 5.656 14.588 -8.773 1.00 27.75 623 LYS A N 1
ATOM 2315 C CA . LYS A 1 287 ? 6.271 15.679 -7.994 1.00 28.93 623 LYS A CA 1
ATOM 2316 C C . LYS A 1 287 ? 5.224 16.612 -7.400 1.00 27.89 623 LYS A C 1
ATOM 2317 O O . LYS A 1 287 ? 4.138 16.776 -7.958 1.00 30.37 623 LYS A O 1
ATOM 2321 N N . GLN A 1 288 ? 5.562 17.189 -6.249 1.00 29.98 624 GLN A N 1
ATOM 2322 C CA . GLN A 1 288 ? 4.802 18.275 -5.651 1.00 30.02 624 GLN A CA 1
ATOM 2323 C C . GLN A 1 288 ? 5.151 19.591 -6.342 1.00 27.35 624 GLN A C 1
ATOM 2324 O O . GLN A 1 288 ? 6.318 19.896 -6.593 1.00 28.49 624 GLN A O 1
ATOM 2330 N N . TYR A 1 289 ? 4.135 20.397 -6.603 1.00 26.77 625 TYR A N 1
ATOM 2331 C CA . TYR A 1 289 ? 4.340 21.712 -7.168 1.00 27.20 625 TYR A CA 1
ATOM 2332 C C . TYR A 1 289 ? 3.599 22.719 -6.308 1.00 26.23 625 TYR A C 1
ATOM 2333 O O . TYR A 1 289 ? 2.745 22.361 -5.534 1.00 28.19 625 TYR A O 1
ATOM 2342 N N . ASP A 1 290 ? 3.885 23.987 -6.487 1.00 26.73 626 ASP A N 1
ATOM 2343 C CA . ASP A 1 290 ? 3.082 24.997 -5.827 1.00 26.22 626 ASP A CA 1
ATOM 2344 C C . ASP A 1 290 ? 1.652 24.957 -6.344 1.00 25.99 626 ASP A C 1
ATOM 2345 O O . ASP A 1 290 ? 1.384 24.562 -7.475 1.00 27.36 626 ASP A O 1
ATOM 2350 N N . ASN A 1 291 ? 0.731 25.364 -5.485 1.00 26.30 627 ASN A N 1
ATOM 2351 C CA . ASN A 1 291 ? -0.635 25.549 -5.898 1.00 28.59 627 ASN A CA 1
ATOM 2352 C C . ASN A 1 291 ? -0.659 26.726 -6.841 1.00 28.46 627 ASN A C 1
ATOM 2353 O O . ASN A 1 291 ? 0.084 27.685 -6.681 1.00 35.44 627 ASN A O 1
ATOM 2358 N N . LYS A 1 292 ? -1.486 26.634 -7.858 1.00 28.90 628 LYS A N 1
ATOM 2359 C CA . LYS A 1 292 ? -1.658 27.696 -8.839 1.00 24.80 628 LYS A CA 1
ATOM 2360 C C . LYS A 1 292 ? -3.165 27.765 -9.075 1.00 25.37 628 LYS A C 1
ATOM 2361 O O . LYS A 1 292 ? -3.834 26.734 -9.162 1.00 26.28 628 LYS A O 1
ATOM 2367 N N . SER A 1 293 ? -3.714 28.967 -9.165 1.00 26.48 629 SER A N 1
ATOM 2368 C CA . SER A 1 293 ? -5.167 29.088 -9.280 1.00 26.30 629 SER A CA 1
ATOM 2369 C C . SER A 1 293 ? -5.668 28.630 -10.645 1.00 24.35 629 SER A C 1
ATOM 2370 O O . SER A 1 293 ? -4.941 28.675 -11.633 1.00 25.25 629 SER A O 1
ATOM 2373 N N . LEU A 1 294 ? -6.926 28.208 -10.687 1.00 26.51 630 LEU A N 1
ATOM 2374 C CA . LEU A 1 294 ? -7.602 27.816 -11.920 1.00 24.34 630 LEU A CA 1
ATOM 2375 C C . LEU A 1 294 ? -7.680 28.986 -12.862 1.00 22.00 630 LEU A C 1
ATOM 2376 O O . LEU A 1 294 ? -7.569 28.808 -14.070 1.00 20.74 630 LEU A O 1
ATOM 2381 N N . HIS A 1 295 ? -7.895 30.179 -12.310 1.00 22.64 631 HIS A N 1
ATOM 2382 C CA . HIS A 1 295 ? -8.000 31.376 -13.159 1.00 23.73 631 HIS A CA 1
ATOM 2383 C C . HIS A 1 295 ? -6.716 31.614 -13.903 1.00 23.44 631 HIS A C 1
ATOM 2384 O O . HIS A 1 295 ? -6.759 31.952 -15.054 1.00 23.59 631 HIS A O 1
ATOM 2391 N N . GLU A 1 296 ? -5.580 31.453 -13.236 1.00 24.19 632 GLU A N 1
ATOM 2392 C CA . GLU A 1 296 ? -4.258 31.662 -13.871 1.00 24.76 632 GLU A CA 1
ATOM 2393 C C . GLU A 1 296 ? -3.967 30.589 -14.930 1.00 21.61 632 GLU A C 1
ATOM 2394 O O . GLU A 1 296 ? -3.485 30.899 -16.029 1.00 20.02 632 GLU A O 1
ATOM 2400 N N . ILE A 1 297 ? -4.260 29.337 -14.566 1.00 20.84 633 ILE A N 1
ATOM 2401 C CA . ILE A 1 297 ? -4.148 28.206 -15.490 1.00 19.61 633 ILE A CA 1
ATOM 2402 C C . ILE A 1 297 ? -4.987 28.459 -16.743 1.00 18.21 633 ILE A C 1
ATOM 2403 O O . ILE A 1 297 ? -4.502 28.335 -17.860 1.00 17.16 633 ILE A O 1
ATOM 2408 N N . LYS A 1 298 ? -6.235 28.862 -16.565 1.00 19.29 634 LYS A N 1
ATOM 2409 C CA . LYS A 1 298 ? -7.092 29.162 -17.695 1.00 19.30 634 LYS A CA 1
ATOM 2410 C C . LYS A 1 298 ? -6.473 30.266 -18.561 1.00 19.37 634 LYS A C 1
ATOM 2411 O O . LYS A 1 298 ? -6.434 30.154 -19.776 1.00 20.19 634 LYS A O 1
ATOM 2417 N N . SER A 1 299 ? -6.025 31.350 -17.945 1.00 19.80 635 SER A N 1
ATOM 2418 C CA . SER A 1 299 ? -5.422 32.435 -18.715 1.00 20.92 635 SER A CA 1
ATOM 2419 C C . SER A 1 299 ? -4.207 31.947 -19.547 1.00 19.25 635 SER A C 1
ATOM 2420 O O . SER A 1 299 ? -4.078 32.246 -20.750 1.00 19.35 635 SER A O 1
ATOM 2423 N N . ASP A 1 300 ? -3.323 31.197 -18.910 1.00 18.89 636 ASP A N 1
ATOM 2424 C CA . ASP A 1 300 ? -2.103 30.676 -19.622 1.00 18.87 636 ASP A CA 1
ATOM 2425 C C . ASP A 1 300 ? -2.496 29.753 -20.774 1.00 17.35 636 ASP A C 1
ATOM 2426 O O . ASP A 1 300 ? -1.988 29.872 -21.892 1.00 17.53 636 ASP A O 1
ATOM 2431 N N . ILE A 1 301 ? -3.434 28.842 -20.523 1.00 16.26 637 ILE A N 1
ATOM 2432 C CA . ILE A 1 301 ? -3.863 27.929 -21.572 1.00 16.49 637 ILE A CA 1
ATOM 2433 C C . ILE A 1 301 ? -4.543 28.681 -22.727 1.00 16.88 637 ILE A C 1
ATOM 2434 O O . ILE A 1 301 ? -4.312 28.368 -23.909 1.00 16.47 637 ILE A O 1
ATOM 2439 N N . GLU A 1 302 ? -5.417 29.628 -22.400 1.00 18.23 638 GLU A N 1
ATOM 2440 C CA . GLU A 1 302 ? -6.042 30.440 -23.453 1.00 19.08 638 GLU A CA 1
ATOM 2441 C C . GLU A 1 302 ? -5.018 31.130 -24.318 1.00 18.83 638 GLU A C 1
ATOM 2442 O O . GLU A 1 302 ? -5.169 31.171 -25.513 1.00 21.21 638 GLU A O 1
ATOM 2448 N N . LYS A 1 303 ? -3.976 31.689 -23.714 1.00 19.88 639 LYS A N 1
ATOM 2449 C CA . LYS A 1 303 ? -2.909 32.345 -24.495 1.00 21.89 639 LYS A CA 1
ATOM 2450 C C . LYS A 1 303 ? -2.131 31.345 -25.382 1.00 20.86 639 LYS A C 1
ATOM 2451 O O . LYS A 1 303 ? -1.956 31.558 -26.594 1.00 20.34 639 LYS A O 1
ATOM 2457 N N . ALA A 1 304 ? -1.676 30.257 -24.760 1.00 19.56 640 ALA A N 1
ATOM 2458 C CA . ALA A 1 304 ? -0.874 29.242 -25.438 1.00 20.37 640 ALA A CA 1
ATOM 2459 C C . ALA A 1 304 ? -1.642 28.625 -26.621 1.00 19.91 640 ALA A C 1
ATOM 2460 O O . ALA A 1 304 ? -1.064 28.331 -27.665 1.00 20.99 640 ALA A O 1
ATOM 2462 N N . MET A 1 305 ? -2.957 28.458 -26.461 1.00 20.35 641 MET A N 1
ATOM 2463 C CA . MET A 1 305 ? -3.767 27.785 -27.501 1.00 21.36 641 MET A CA 1
ATOM 2464 C C . MET A 1 305 ? -4.558 28.732 -28.403 1.00 22.02 641 MET A C 1
ATOM 2465 O O . MET A 1 305 ? -5.160 28.284 -29.379 1.00 23.49 641 MET A O 1
ATOM 2470 N N . ASP A 1 306 ? -4.580 30.019 -28.081 1.00 22.85 642 ASP A N 1
ATOM 2471 C CA . ASP A 1 306 ? -5.377 31.012 -28.816 1.00 24.19 642 ASP A CA 1
ATOM 2472 C C . ASP A 1 306 ? -6.848 30.624 -28.840 1.00 24.39 642 ASP A C 1
ATOM 2473 O O . ASP A 1 306 ? -7.469 30.519 -29.892 1.00 23.89 642 ASP A O 1
ATOM 2478 N N . VAL A 1 307 ? -7.384 30.379 -27.667 1.00 24.85 643 VAL A N 1
ATOM 2479 C CA . VAL A 1 307 ? -8.816 30.192 -27.499 1.00 24.25 643 VAL A CA 1
ATOM 2480 C C . VAL A 1 307 ? -9.323 31.182 -26.465 1.00 25.19 643 VAL A C 1
ATOM 2481 O O . VAL A 1 307 ? -8.548 31.702 -25.665 1.00 23.75 643 VAL A O 1
ATOM 2485 N N . LYS A 1 308 ? -10.625 31.444 -26.494 1.00 25.68 644 LYS A N 1
ATOM 2486 C CA . LYS A 1 308 ? -11.221 32.387 -25.570 1.00 25.64 644 LYS A CA 1
ATOM 2487 C C . LYS A 1 308 ? -12.534 31.839 -25.036 1.00 25.96 644 LYS A C 1
ATOM 2488 O O . LYS A 1 308 ? -13.076 30.868 -25.564 1.00 27.03 644 LYS A O 1
ATOM 2494 N N . ASN A 1 309 ? -13.023 32.465 -23.971 1.00 25.81 645 ASN A N 1
ATOM 2495 C CA . ASN A 1 309 ? -14.273 32.063 -23.319 1.00 27.19 645 ASN A CA 1
ATOM 2496 C C . ASN A 1 309 ? -14.312 30.588 -22.937 1.00 24.94 645 ASN A C 1
ATOM 2497 O O . ASN A 1 309 ? -15.361 29.946 -22.949 1.00 25.00 645 ASN A O 1
ATOM 2502 N N . SER A 1 310 ? -13.171 30.061 -22.512 1.00 22.68 646 SER A N 1
ATOM 2503 C CA . SER A 1 310 ? -13.087 28.669 -22.156 1.00 21.17 646 SER A CA 1
ATOM 2504 C C . SER A 1 310 ? -13.723 28.459 -20.797 1.00 21.29 646 SER A C 1
ATOM 2505 O O . SER A 1 310 ? -13.927 29.412 -20.044 1.00 22.98 646 SER A O 1
ATOM 2508 N N . GLN A 1 311 ? -14.040 27.202 -20.515 1.00 20.50 647 GLN A N 1
ATOM 2509 C CA . GLN A 1 311 ? -14.544 26.782 -19.227 1.00 21.22 647 GLN A CA 1
ATOM 2510 C C . GLN A 1 311 ? -13.532 25.873 -18.561 1.00 18.96 647 GLN A C 1
ATOM 2511 O O . GLN A 1 311 ? -13.069 24.923 -19.161 1.00 17.41 647 GLN A O 1
ATOM 2514 N N . ILE A 1 312 ? -13.174 26.175 -17.318 1.00 17.79 648 ILE A N 1
ATOM 2515 C CA . ILE A 1 312 ? -12.252 25.324 -16.586 1.00 17.73 648 ILE A CA 1
ATOM 2516 C C . ILE A 1 312 ? -12.997 24.817 -15.358 1.00 18.82 648 ILE A C 1
ATOM 2517 O O . ILE A 1 312 ? -13.699 25.593 -14.694 1.00 21.76 648 ILE A O 1
ATOM 2522 N N . THR A 1 313 ? -12.862 23.524 -15.083 1.00 17.58 649 THR A N 1
ATOM 2523 C CA . THR A 1 313 ? -13.559 22.849 -13.960 1.00 19.41 649 THR A CA 1
ATOM 2524 C C . THR A 1 313 ? -12.604 21.933 -13.185 1.00 18.82 649 THR A C 1
ATOM 2525 O O . THR A 1 313 ? -11.750 21.285 -13.767 1.00 18.45 649 THR A O 1
ATOM 2529 N N . LYS A 1 314 ? -12.734 21.913 -11.858 1.00 21.10 650 LYS A N 1
ATOM 2530 C CA . LYS A 1 314 ? -11.921 21.064 -10.990 1.00 20.43 650 LYS A CA 1
ATOM 2531 C C . LYS A 1 314 ? -12.581 19.693 -10.808 1.00 20.47 650 LYS A C 1
ATOM 2532 O O . LYS A 1 314 ? -13.816 19.590 -10.772 1.00 23.90 650 LYS A O 1
ATOM 2538 N N . GLU A 1 315 ? -11.771 18.646 -10.683 1.00 19.78 651 GLU A N 1
ATOM 2539 C CA . GLU A 1 315 ? -12.244 17.334 -10.232 1.00 21.19 651 GLU A CA 1
ATOM 2540 C C . GLU A 1 315 ? -11.311 16.829 -9.149 1.00 20.87 651 GLU A C 1
ATOM 2541 O O . GLU A 1 315 ? -10.124 17.202 -9.108 1.00 20.67 651 GLU A O 1
ATOM 2547 N N . SER A 1 316 ? -11.839 15.989 -8.267 1.00 21.45 652 SER A N 1
ATOM 2548 C CA . SER A 1 316 ? -11.069 15.452 -7.149 1.00 21.35 652 SER A CA 1
ATOM 2549 C C . SER A 1 316 ? -10.758 13.976 -7.324 1.00 22.15 652 SER A C 1
ATOM 2550 O O . SER A 1 316 ? -11.609 13.179 -7.730 1.00 21.53 652 SER A O 1
ATOM 2553 N N . SER A 1 317 ? -9.514 13.635 -7.015 1.00 21.45 653 SER A N 1
ATOM 2554 C CA . SER A 1 317 ? -9.087 12.267 -6.929 1.00 21.79 653 SER A CA 1
ATOM 2555 C C . SER A 1 317 ? -8.623 12.092 -5.523 1.00 24.76 653 SER A C 1
ATOM 2556 O O . SER A 1 317 ? -8.582 13.042 -4.749 1.00 31.21 653 SER A O 1
ATOM 2559 N N . GLN A 1 318 ? -8.282 10.895 -5.118 1.00 27.86 654 GLN A N 1
ATOM 2560 C CA . GLN A 1 318 ? -8.008 10.804 -3.693 1.00 32.48 654 GLN A CA 1
ATOM 2561 C C . GLN A 1 318 ? -6.629 11.350 -3.308 1.00 30.06 654 GLN A C 1
ATOM 2562 O O . GLN A 1 318 ? -6.475 11.847 -2.200 1.00 45.98 654 GLN A O 1
ATOM 2568 N N . TYR A 1 319 ? -5.670 11.358 -4.225 1.00 28.02 655 TYR A N 1
ATOM 2569 C CA . TYR A 1 319 ? -4.330 11.878 -3.933 1.00 29.13 655 TYR A CA 1
ATOM 2570 C C . TYR A 1 319 ? -4.107 13.336 -4.406 1.00 27.84 655 TYR A C 1
ATOM 2571 O O . TYR A 1 319 ? -3.141 13.978 -3.996 1.00 29.92 655 TYR A O 1
ATOM 2574 N N . PHE A 1 320 ? -5.003 13.867 -5.243 1.00 23.63 656 PHE A N 1
ATOM 2575 C CA . PHE A 1 320 ? -4.815 15.165 -5.854 1.00 21.07 656 PHE A CA 1
ATOM 2576 C C . PHE A 1 320 ? -6.098 15.666 -6.486 1.00 19.10 656 PHE A C 1
ATOM 2577 O O . PHE A 1 320 ? -7.058 14.917 -6.660 1.00 20.62 656 PHE A O 1
ATOM 2585 N N . ASP A 1 321 ? -6.110 16.951 -6.810 1.00 18.53 657 ASP A N 1
ATOM 2586 C CA . ASP A 1 321 ? -7.171 17.520 -7.652 1.00 18.87 657 ASP A CA 1
ATOM 2587 C C . ASP A 1 321 ? -6.594 17.763 -9.032 1.00 17.13 657 ASP A C 1
ATOM 2588 O O . ASP A 1 321 ? -5.395 17.972 -9.191 1.00 17.80 657 ASP A O 1
ATOM 2593 N N . THR A 1 322 ? -7.470 17.720 -10.014 1.00 16.16 658 THR A N 1
ATOM 2594 C CA . THR A 1 322 ? -7.132 17.948 -11.404 1.00 16.01 658 THR A CA 1
ATOM 2595 C C . THR A 1 322 ? -8.074 19.004 -11.966 1.00 15.81 658 THR A C 1
ATOM 2596 O O . THR A 1 322 ? -9.007 19.412 -11.311 1.00 18.61 658 THR A O 1
ATOM 2600 N N . TYR A 1 323 ? -7.839 19.405 -13.209 1.00 15.93 659 TYR A N 1
ATOM 2601 C CA . TYR A 1 323 ? -8.760 20.267 -13.932 1.00 16.21 659 TYR A CA 1
ATOM 2602 C C . TYR A 1 323 ? -8.895 19.790 -15.374 1.00 15.39 659 TYR A C 1
ATOM 2603 O O . TYR A 1 323 ? -8.016 19.111 -15.899 1.00 13.54 659 TYR A O 1
ATOM 2612 N N . ASN A 1 324 ? -10.028 20.155 -15.963 1.00 16.12 660 ASN A N 1
ATOM 2613 C CA . ASN A 1 324 ? -10.280 20.071 -17.400 1.00 16.32 660 ASN A CA 1
ATOM 2614 C C . ASN A 1 324 ? -10.646 21.444 -17.870 1.00 18.26 660 ASN A C 1
ATOM 2615 O O . ASN A 1 324 ? -11.508 22.112 -17.243 1.00 19.73 660 ASN A O 1
ATOM 2620 N N . LEU A 1 325 ? -10.009 21.898 -18.945 1.00 16.54 661 LEU A N 1
ATOM 2621 C CA . LEU A 1 325 ? -10.368 23.149 -19.590 1.00 16.56 661 LEU A CA 1
ATOM 2622 C C . LEU A 1 325 ? -10.941 22.792 -20.947 1.00 16.45 661 LEU A C 1
ATOM 2623 O O . LEU A 1 325 ? -10.361 21.972 -21.682 1.00 15.77 661 LEU A O 1
ATOM 2628 N N . LYS A 1 326 ? -12.123 23.335 -21.251 1.00 17.47 662 LYS A N 1
ATOM 2629 C CA . LYS A 1 326 ? -12.785 23.044 -22.500 1.00 17.63 662 LYS A CA 1
ATOM 2630 C C . LYS A 1 326 ? -13.015 24.314 -23.273 1.00 16.51 662 LYS A C 1
ATOM 2631 O O . LYS A 1 326 ? -13.339 25.329 -22.717 1.00 16.75 662 LYS A O 1
ATOM 2636 N N . ALA A 1 327 ? -12.814 24.271 -24.582 1.00 16.77 663 ALA A N 1
ATOM 2637 C CA . ALA A 1 327 ? -12.945 25.452 -25.405 1.00 18.27 663 ALA A CA 1
ATOM 2638 C C . ALA A 1 327 ? -13.253 24.968 -26.800 1.00 18.11 663 ALA A C 1
ATOM 2639 O O . ALA A 1 327 ? -13.265 23.782 -27.036 1.00 17.33 663 ALA A O 1
ATOM 2641 N N . THR A 1 328 ? -13.460 25.902 -27.714 1.00 20.84 664 THR A N 1
ATOM 2642 C CA . THR A 1 328 ? -13.532 25.589 -29.124 1.00 20.82 664 THR A CA 1
ATOM 2643 C C . THR A 1 328 ? -12.467 26.373 -29.817 1.00 20.78 664 THR A C 1
ATOM 2644 O O . THR A 1 328 ? -12.000 27.404 -29.323 1.00 20.47 664 THR A O 1
ATOM 2648 N N . TYR A 1 329 ? -12.054 25.872 -30.974 1.00 20.19 665 TYR A N 1
ATOM 2649 C CA . TYR A 1 329 ? -11.089 26.579 -31.804 1.00 21.09 665 TYR A CA 1
ATOM 2650 C C . TYR A 1 329 ? -11.596 26.561 -33.217 1.00 22.22 665 TYR A C 1
ATOM 2651 O O . TYR A 1 329 ? -11.980 25.506 -33.719 1.00 23.40 665 TYR A O 1
ATOM 2660 N N . THR A 1 330 ? -11.593 27.726 -33.850 1.00 23.97 666 THR A N 1
ATOM 2661 C CA . THR A 1 330 ? -12.064 27.850 -35.219 1.00 24.58 666 THR A CA 1
ATOM 2662 C C . THR A 1 330 ? -10.915 28.091 -36.192 1.00 25.17 666 THR A C 1
ATOM 2663 O O . THR A 1 330 ? -10.148 29.047 -36.038 1.00 25.45 666 THR A O 1
ATOM 2667 N N . LEU A 1 331 ? -10.817 27.227 -37.204 1.00 26.28 667 LEU A N 1
ATOM 2668 C CA . LEU A 1 331 ? -9.749 27.310 -38.201 1.00 27.94 667 LEU A CA 1
ATOM 2669 C C . LEU A 1 331 ? -9.936 28.480 -39.107 1.00 28.72 667 LEU A C 1
ATOM 2670 O O . LEU A 1 331 ? -10.987 28.600 -39.754 1.00 30.24 667 LEU A O 1
ATOM 2675 N N . SER A 1 332 ? -8.893 29.306 -39.227 1.00 28.61 668 SER A N 1
ATOM 2676 C CA . SER A 1 332 ? -8.955 30.452 -40.118 1.00 31.69 668 SER A CA 1
ATOM 2677 C C . SER A 1 332 ? -9.046 29.989 -41.571 1.00 28.91 668 SER A C 1
ATOM 2678 O O . SER A 1 332 ? -9.541 30.715 -42.408 1.00 31.12 668 SER A O 1
ATOM 2681 N N . SER A 1 333 ? -8.487 28.822 -41.857 1.00 30.44 669 SER A N 1
ATOM 2682 C CA . SER A 1 333 ? -8.428 28.315 -43.218 1.00 30.57 669 SER A CA 1
ATOM 2683 C C . SER A 1 333 ? -8.725 26.810 -43.212 1.00 29.56 669 SER A C 1
ATOM 2684 O O . SER A 1 333 ? -8.146 26.060 -42.448 1.00 28.10 669 SER A O 1
ATOM 2687 N N . ASN A 1 334 ? -9.665 26.391 -44.048 1.00 29.28 670 ASN A N 1
ATOM 2688 C CA . ASN A 1 334 ? -9.978 24.981 -44.204 1.00 27.93 670 ASN A CA 1
ATOM 2689 C C . ASN A 1 334 ? -9.175 24.474 -45.377 1.00 28.32 670 ASN A C 1
ATOM 2690 O O . ASN A 1 334 ? -9.355 24.927 -46.499 1.00 28.62 670 ASN A O 1
ATOM 2695 N N . LYS A 1 335 ? -8.249 23.567 -45.107 1.00 27.86 671 LYS A N 1
ATOM 2696 C CA . LYS A 1 335 ? -7.361 23.030 -46.151 1.00 28.79 671 LYS A CA 1
ATOM 2697 C C . LYS A 1 335 ? -7.538 21.520 -46.328 1.00 27.62 671 LYS A C 1
ATOM 2698 O O . LYS A 1 335 ? -6.665 20.840 -46.865 1.00 29.92 671 LYS A O 1
ATOM 2704 N N . GLY A 1 336 ? -8.698 20.996 -45.933 1.00 27.70 672 GLY A N 1
ATOM 2705 C CA . GLY A 1 336 ? -8.980 19.559 -46.100 1.00 26.55 672 GLY A CA 1
ATOM 2706 C C . GLY A 1 336 ? -8.566 18.734 -44.885 1.00 24.22 672 GLY A C 1
ATOM 2707 O O . GLY A 1 336 ? -7.809 19.180 -44.038 1.00 22.58 672 GLY A O 1
ATOM 2708 N N . GLU A 1 337 ? -9.100 17.529 -44.798 1.00 24.31 673 GLU A N 1
ATOM 2709 C CA . GLU A 1 337 ? -9.065 16.785 -43.551 1.00 23.41 673 GLU A CA 1
ATOM 2710 C C . GLU A 1 337 ? -7.693 16.543 -42.969 1.00 22.57 673 GLU A C 1
ATOM 2711 O O . GLU A 1 337 ? -7.463 16.760 -41.775 1.00 23.48 673 GLU A O 1
ATOM 2717 N N . ILE A 1 338 ? -6.795 16.029 -43.779 1.00 22.32 674 ILE A N 1
ATOM 2718 C CA . ILE A 1 338 ? -5.511 15.642 -43.255 1.00 22.60 674 ILE A CA 1
ATOM 2719 C C . ILE A 1 338 ? -4.647 16.873 -42.947 1.00 21.04 674 ILE A C 1
ATOM 2720 O O . ILE A 1 338 ? -3.937 16.898 -41.932 1.00 18.99 674 ILE A O 1
ATOM 2725 N N . SER A 1 339 ? -4.731 17.907 -43.791 1.00 21.86 675 SER A N 1
ATOM 2726 C CA . SER A 1 339 ? -3.997 19.147 -43.511 1.00 22.04 675 SER A CA 1
ATOM 2727 C C . SER A 1 339 ? -4.505 19.779 -42.217 1.00 20.02 675 SER A C 1
ATOM 2728 O O . SER A 1 339 ? -3.717 20.205 -41.371 1.00 18.04 675 SER A O 1
ATOM 2731 N N . ASN A 1 340 ? -5.820 19.814 -42.056 1.00 19.26 676 ASN A N 1
ATOM 2732 C CA . ASN A 1 340 ? -6.414 20.327 -40.824 1.00 19.49 676 ASN A CA 1
ATOM 2733 C C . ASN A 1 340 ? -5.975 19.532 -39.601 1.00 18.48 676 ASN A C 1
ATOM 2734 O O . ASN A 1 340 ? -5.649 20.125 -38.539 1.00 17.73 676 ASN A O 1
ATOM 2739 N N . TRP A 1 341 ? -5.979 18.212 -39.718 1.00 17.44 677 TRP A N 1
ATOM 2740 C CA . TRP A 1 341 ? -5.576 17.341 -38.613 1.00 16.87 677 TRP A CA 1
ATOM 2741 C C . TRP A 1 341 ? -4.158 17.679 -38.199 1.00 16.94 677 TRP A C 1
ATOM 2742 O O . TRP A 1 341 ? -3.872 17.868 -37.029 1.00 15.68 677 TRP A O 1
ATOM 2753 N N . ASN A 1 342 ? -3.254 17.744 -39.157 1.00 18.22 678 ASN A N 1
ATOM 2754 C CA . ASN A 1 342 ? -1.851 18.054 -38.850 1.00 18.63 678 ASN A CA 1
ATOM 2755 C C . ASN A 1 342 ? -1.681 19.429 -38.274 1.00 17.71 678 ASN A C 1
ATOM 2756 O O . ASN A 1 342 ? -0.888 19.618 -37.354 1.00 16.60 678 ASN A O 1
ATOM 2761 N N . TYR A 1 343 ? -2.461 20.384 -38.769 1.00 17.15 679 TYR A N 1
ATOM 2762 C CA . TYR A 1 343 ? -2.418 21.753 -38.247 1.00 19.10 679 TYR A CA 1
ATOM 2763 C C . TYR A 1 343 ? -2.781 21.739 -36.770 1.00 17.42 679 TYR A C 1
ATOM 2764 O O . TYR A 1 343 ? -2.101 22.346 -35.941 1.00 18.73 679 TYR A O 1
ATOM 2773 N N . MET A 1 344 ? -3.880 21.075 -36.448 1.00 16.56 680 MET A N 1
ATOM 2774 C CA . MET A 1 344 ? -4.338 21.035 -35.066 1.00 16.28 680 MET A CA 1
ATOM 2775 C C . MET A 1 344 ? -3.410 20.210 -34.148 1.00 15.59 680 MET A C 1
ATOM 2776 O O . MET A 1 344 ? -3.181 20.600 -32.984 1.00 17.29 680 MET A O 1
ATOM 2781 N N . ASN A 1 345 ? -2.886 19.093 -34.638 1.00 15.46 681 ASN A N 1
ATOM 2782 C CA . ASN A 1 345 ? -1.954 18.281 -33.858 1.00 15.32 681 ASN A CA 1
ATOM 2783 C C . ASN A 1 345 ? -0.677 19.076 -33.544 1.00 15.98 681 ASN A C 1
ATOM 2784 O O . ASN A 1 345 ? -0.201 19.125 -32.418 1.00 15.64 681 ASN A O 1
ATOM 2789 N N . ASN A 1 346 ? -0.178 19.784 -34.530 1.00 17.28 682 ASN A N 1
ATOM 2790 C CA . ASN A 1 346 ? 0.999 20.631 -34.317 1.00 18.16 682 ASN A CA 1
ATOM 2791 C C . ASN A 1 346 ? 0.740 21.794 -33.386 1.00 17.47 682 ASN A C 1
ATOM 2792 O O . ASN A 1 346 ? 1.560 22.108 -32.520 1.00 18.73 682 ASN A O 1
ATOM 2797 N N . LYS A 1 347 ? -0.411 22.433 -33.547 1.00 17.88 683 LYS A N 1
ATOM 2798 C CA . LYS A 1 347 ? -0.793 23.580 -32.739 1.00 18.08 683 LYS A CA 1
ATOM 2799 C C . LYS A 1 347 ? -0.934 23.175 -31.302 1.00 16.74 683 LYS A C 1
ATOM 2800 O O . LYS A 1 347 ? -0.415 23.852 -30.417 1.00 18.47 683 LYS A O 1
ATOM 2806 N N . ILE A 1 348 ? -1.617 22.060 -31.057 1.00 15.16 684 ILE A N 1
ATOM 2807 C CA . ILE A 1 348 ? -1.883 21.643 -29.676 1.00 15.03 684 ILE A CA 1
ATOM 2808 C C . ILE A 1 348 ? -0.558 21.254 -29.008 1.00 14.71 684 ILE A C 1
ATOM 2809 O O . ILE A 1 348 ? -0.350 21.568 -27.848 1.00 13.32 684 ILE A O 1
ATOM 2814 N N . ASN A 1 349 ? 0.346 20.611 -29.747 1.00 13.78 685 ASN A N 1
ATOM 2815 C CA . ASN A 1 349 ? 1.653 20.284 -29.187 1.00 14.74 685 ASN A CA 1
ATOM 2816 C C . ASN A 1 349 ? 2.493 21.529 -28.928 1.00 16.28 685 ASN A C 1
ATOM 2817 O O . ASN A 1 349 ? 3.255 21.601 -27.938 1.00 16.16 685 ASN A O 1
ATOM 2822 N N . GLU A 1 350 ? 2.354 22.532 -29.788 1.00 17.63 686 GLU A N 1
ATOM 2823 C CA . GLU A 1 350 ? 3.068 23.784 -29.565 1.00 18.78 686 GLU A CA 1
ATOM 2824 C C . GLU A 1 350 ? 2.519 24.466 -28.306 1.00 18.26 686 GLU A C 1
ATOM 2825 O O . GLU A 1 350 ? 3.285 25.047 -27.543 1.00 20.57 686 GLU A O 1
ATOM 2831 N N . ALA A 1 351 ? 1.212 24.341 -28.071 1.00 16.45 687 ALA A N 1
ATOM 2832 C CA . ALA A 1 351 ? 0.615 24.904 -26.852 1.00 16.64 687 ALA A CA 1
ATOM 2833 C C . ALA A 1 351 ? 1.197 24.200 -25.611 1.00 15.89 687 ALA A C 1
ATOM 2834 O O . ALA A 1 351 ? 1.606 24.853 -24.633 1.00 14.35 687 ALA A O 1
ATOM 2836 N N . LEU A 1 352 ? 1.256 22.882 -25.649 1.00 15.80 688 LEU A N 1
ATOM 2837 C CA . LEU A 1 352 ? 1.841 22.107 -24.541 1.00 14.71 688 LEU A CA 1
ATOM 2838 C C . LEU A 1 352 ? 3.288 22.486 -24.317 1.00 15.19 688 LEU A C 1
ATOM 2839 O O . LEU A 1 352 ? 3.699 22.634 -23.180 1.00 15.68 688 LEU A O 1
ATOM 2844 N N . ASN A 1 353 ? 4.050 22.679 -25.399 1.00 15.86 689 ASN A N 1
ATOM 2845 C CA . ASN A 1 353 ? 5.461 23.099 -25.283 1.00 17.72 689 ASN A CA 1
ATOM 2846 C C . ASN A 1 353 ? 5.602 24.482 -24.637 1.00 17.24 689 ASN A C 1
ATOM 2847 O O . ASN A 1 353 ? 6.446 24.682 -23.746 1.00 17.60 689 ASN A O 1
ATOM 2852 N N . LYS A 1 354 ? 4.776 25.439 -25.047 1.00 17.81 690 LYS A N 1
ATOM 2853 C CA . LYS A 1 354 ? 4.804 26.781 -24.457 1.00 18.91 690 LYS A CA 1
ATOM 2854 C C . LYS A 1 354 ? 4.482 26.729 -22.949 1.00 17.49 690 LYS A C 1
ATOM 2855 O O . LYS A 1 354 ? 5.139 27.390 -22.137 1.00 17.38 690 LYS A O 1
ATOM 2860 N N . LEU A 1 355 ? 3.486 25.926 -22.581 1.00 16.45 691 LEU A N 1
ATOM 2861 C CA . LEU A 1 355 ? 3.125 25.801 -21.168 1.00 15.95 691 LEU A CA 1
ATOM 2862 C C . LEU A 1 355 ? 4.274 25.134 -20.402 1.00 16.09 691 LEU A C 1
ATOM 2863 O O . LEU A 1 355 ? 4.626 25.575 -19.305 1.00 15.99 691 LEU A O 1
ATOM 2868 N N . ASP A 1 356 ? 4.869 24.094 -20.991 1.00 15.75 692 ASP A N 1
ATOM 2869 C CA . ASP A 1 356 ? 6.029 23.410 -20.362 1.00 16.59 692 ASP A CA 1
ATOM 2870 C C . ASP A 1 356 ? 7.189 24.345 -20.049 1.00 17.69 692 ASP A C 1
ATOM 2871 O O . ASP A 1 356 ? 7.905 24.160 -19.033 1.00 20.29 692 ASP A O 1
ATOM 2876 N N . ASN A 1 357 ? 7.395 25.346 -20.906 1.00 17.79 693 ASN A N 1
ATOM 2877 C CA . ASN A 1 357 ? 8.517 26.275 -20.779 1.00 20.72 693 ASN A CA 1
ATOM 2878 C C . ASN A 1 357 ? 8.305 27.399 -19.758 1.00 20.04 693 ASN A C 1
ATOM 2879 O O . ASN A 1 357 ? 9.227 28.101 -19.441 1.00 22.44 693 ASN A O 1
ATOM 2884 N N . LEU A 1 358 ? 7.106 27.475 -19.207 1.00 20.40 694 LEU A N 1
ATOM 2885 C CA . LEU A 1 358 ? 6.806 28.368 -18.104 1.00 20.49 694 LEU A CA 1
ATOM 2886 C C . LEU A 1 358 ? 7.367 27.799 -16.797 1.00 20.76 694 LEU A C 1
ATOM 2887 O O . LEU A 1 358 ? 7.743 26.622 -16.734 1.00 21.72 694 LEU A O 1
ATOM 2892 N N . SER A 1 359 ? 7.385 28.625 -15.751 1.00 20.51 695 SER A N 1
ATOM 2893 C CA . SER A 1 359 ? 8.044 28.258 -14.495 1.00 22.33 695 SER A CA 1
ATOM 2894 C C . SER A 1 359 ? 7.289 27.158 -13.730 1.00 23.38 695 SER A C 1
ATOM 2895 O O . SER A 1 359 ? 7.902 26.288 -13.082 1.00 23.94 695 SER A O 1
ATOM 2898 N N . TRP A 1 360 ? 5.967 27.202 -13.780 1.00 21.04 696 TRP A N 1
ATOM 2899 C CA . TRP A 1 360 ? 5.169 26.237 -13.006 1.00 20.67 696 TRP A CA 1
ATOM 2900 C C . TRP A 1 360 ? 5.272 24.822 -13.516 1.00 19.09 696 TRP A C 1
ATOM 2901 O O . TRP A 1 360 ? 4.888 24.543 -14.639 1.00 18.38 696 TRP A O 1
ATOM 2912 N N . GLY A 1 361 ? 5.794 23.918 -12.686 1.00 19.30 697 GLY A N 1
ATOM 2913 C CA . GLY A 1 361 ? 6.061 22.550 -13.077 1.00 18.73 697 GLY A CA 1
ATOM 2914 C C . GLY A 1 361 ? 4.791 21.758 -13.362 1.00 17.66 697 GLY A C 1
ATOM 2915 O O . GLY A 1 361 ? 4.837 20.711 -14.013 1.00 19.03 697 GLY A O 1
ATOM 2916 N N . GLY A 1 362 ? 3.684 22.228 -12.798 1.00 17.08 698 GLY A N 1
ATOM 2917 C CA . GLY A 1 362 ? 2.422 21.577 -12.980 1.00 16.36 698 GLY A CA 1
ATOM 2918 C C . GLY A 1 362 ? 2.055 21.441 -14.465 1.00 15.36 698 GLY A C 1
ATOM 2919 O O . GLY A 1 362 ? 1.293 20.537 -14.841 1.00 15.59 698 GLY A O 1
ATOM 2920 N N . TYR A 1 363 ? 2.592 22.314 -15.316 1.00 15.11 699 TYR A N 1
ATOM 2921 C CA . TYR A 1 363 ? 2.291 22.225 -16.746 1.00 15.37 699 TYR A CA 1
ATOM 2922 C C . TYR A 1 363 ? 2.884 20.991 -17.415 1.00 15.22 699 TYR A C 1
ATOM 2923 O O . TYR A 1 363 ? 2.422 20.595 -18.512 1.00 13.67 699 TYR A O 1
ATOM 2932 N N . LYS A 1 364 ? 3.844 20.341 -16.763 1.00 15.38 700 LYS A N 1
ATOM 2933 C CA . LYS A 1 364 ? 4.402 19.101 -17.311 1.00 14.71 700 LYS A CA 1
ATOM 2934 C C . LYS A 1 364 ? 3.454 17.885 -17.171 1.00 14.58 700 LYS A C 1
ATOM 2935 O O . LYS A 1 364 ? 3.766 16.811 -17.693 1.00 14.25 700 LYS A O 1
ATOM 2941 N N . THR A 1 365 ? 2.311 18.071 -16.517 1.00 13.25 701 THR A N 1
ATOM 2942 C CA . THR A 1 365 ? 1.317 17.027 -16.354 1.00 13.73 701 THR A CA 1
ATOM 2943 C C . THR A 1 365 ? 0.159 17.161 -17.316 1.00 13.00 701 THR A C 1
ATOM 2944 O O . THR A 1 365 ? -0.779 16.379 -17.246 1.00 13.43 701 THR A O 1
ATOM 2948 N N . VAL A 1 366 ? 0.231 18.119 -18.229 1.00 12.38 702 VAL A N 1
ATOM 2949 C CA . VAL A 1 366 ? -0.915 18.442 -19.075 1.00 12.38 702 VAL A CA 1
ATOM 2950 C C . VAL A 1 366 ? -0.988 17.531 -20.318 1.00 12.23 702 VAL A C 1
ATOM 2951 O O . VAL A 1 366 ? 0.015 17.315 -21.011 1.00 12.05 702 VAL A O 1
ATOM 2955 N N . THR A 1 367 ? -2.186 17.031 -20.573 1.00 11.16 703 THR A N 1
ATOM 2956 C CA . THR A 1 367 ? -2.528 16.349 -21.797 1.00 12.54 703 THR A CA 1
ATOM 2957 C C . THR A 1 367 ? -3.603 17.134 -22.484 1.00 12.35 703 THR A C 1
ATOM 2958 O O . THR A 1 367 ? -4.349 17.878 -21.837 1.00 14.39 703 THR A O 1
ATOM 2962 N N . ALA A 1 368 ? -3.701 16.994 -23.792 1.00 11.90 704 ALA A N 1
ATOM 2963 C CA . ALA A 1 368 ? -4.644 17.816 -24.531 1.00 12.42 704 ALA A CA 1
ATOM 2964 C C . ALA A 1 368 ? -5.057 17.109 -25.813 1.00 11.87 704 ALA A C 1
ATOM 2965 O O . ALA A 1 368 ? -4.257 16.373 -26.427 1.00 12.79 704 ALA A O 1
ATOM 2967 N N . TYR A 1 369 ? -6.295 17.353 -26.241 1.00 11.31 705 TYR A N 1
ATOM 2968 C CA . TYR A 1 369 ? -6.727 16.893 -27.581 1.00 12.71 705 TYR A CA 1
ATOM 2969 C C . TYR A 1 369 ? -7.690 17.891 -28.223 1.00 13.16 705 TYR A C 1
ATOM 2970 O O . TYR A 1 369 ? -8.181 18.811 -27.580 1.00 13.79 705 TYR A O 1
ATOM 2979 N N . PHE A 1 370 ? -7.919 17.677 -29.519 1.00 13.35 706 PHE A N 1
ATOM 2980 C CA . PHE A 1 370 ? -8.938 18.348 -30.297 1.00 14.41 706 PHE A CA 1
ATOM 2981 C C . PHE A 1 370 ? -9.820 17.221 -30.857 1.00 14.78 706 PHE A C 1
ATOM 2982 O O . PHE A 1 370 ? -9.342 16.092 -31.081 1.00 15.31 706 PHE A O 1
ATOM 2990 N N . SER A 1 371 ? -11.103 17.495 -31.047 1.00 14.89 707 SER A N 1
ATOM 2991 C CA . SER A 1 371 ? -12.005 16.496 -31.604 1.00 16.83 707 SER A CA 1
ATOM 2992 C C . SER A 1 371 ? -13.273 17.118 -32.151 1.00 18.50 707 SER A C 1
ATOM 2993 O O . SER A 1 371 ? -13.485 18.336 -32.033 1.00 18.21 707 SER A O 1
ATOM 2996 N N . ASN A 1 372 ? -14.077 16.249 -32.769 1.00 18.56 708 ASN A N 1
ATOM 2997 C CA . ASN A 1 372 ? -15.423 16.531 -33.244 1.00 20.57 708 ASN A CA 1
ATOM 2998 C C . ASN A 1 372 ? -15.527 17.784 -34.123 1.00 20.45 708 ASN A C 1
ATOM 2999 O O . ASN A 1 372 ? -16.324 18.675 -33.844 1.00 21.34 708 ASN A O 1
ATOM 3004 N N . PRO A 1 373 ? -14.725 17.838 -35.199 1.00 20.90 709 PRO A N 1
ATOM 3005 C CA . PRO A 1 373 ? -14.806 18.962 -36.113 1.00 21.13 709 PRO A CA 1
ATOM 3006 C C . PRO A 1 373 ? -16.178 19.045 -36.749 1.00 22.53 709 PRO A C 1
ATOM 3007 O O . PRO A 1 373 ? -16.806 18.020 -37.005 1.00 23.36 709 PRO A O 1
ATOM 3011 N N . ARG A 1 374 ? -16.638 20.264 -36.962 1.00 25.99 710 ARG A N 1
ATOM 3012 C CA . ARG A 1 374 ? -17.868 20.538 -37.715 1.00 26.09 710 ARG A CA 1
ATOM 3013 C C . ARG A 1 374 ? -17.762 21.906 -38.334 1.00 25.94 710 ARG A C 1
ATOM 3014 O O . ARG A 1 374 ? -17.032 22.775 -37.874 1.00 27.99 710 ARG A O 1
ATOM 3022 N N . LEU A 1 375 ? -18.518 22.098 -39.390 1.00 27.03 711 LEU A N 1
ATOM 3023 C CA . LEU A 1 375 ? -18.585 23.383 -40.044 1.00 29.00 711 LEU A CA 1
ATOM 3024 C C . LEU A 1 375 ? -19.628 24.266 -39.354 1.00 30.95 711 LEU A C 1
ATOM 3025 O O . LEU A 1 375 ? -20.725 23.803 -39.031 1.00 34.97 711 LEU A O 1
ATOM 3030 N N . ASN A 1 376 ? -19.282 25.525 -39.100 1.00 32.85 712 ASN A N 1
ATOM 3031 C CA . ASN A 1 376 ? -20.242 26.503 -38.572 1.00 34.31 712 ASN A CA 1
ATOM 3032 C C . ASN A 1 376 ? -21.034 27.108 -39.723 1.00 37.02 712 ASN A C 1
ATOM 3033 O O . ASN A 1 376 ? -20.928 26.626 -40.857 1.00 38.62 712 ASN A O 1
ATOM 3038 N N . SER A 1 377 ? -21.796 28.168 -39.434 1.00 38.31 713 SER A N 1
ATOM 3039 C CA . SER A 1 377 ? -22.666 28.828 -40.416 1.00 40.47 713 SER A CA 1
ATOM 3040 C C . SER A 1 377 ? -21.931 29.503 -41.573 1.00 40.87 713 SER A C 1
ATOM 3041 O O . SER A 1 377 ? -22.510 29.683 -42.651 1.00 44.78 713 SER A O 1
ATOM 3044 N N . ASN A 1 378 ? -20.674 29.886 -41.347 1.00 39.86 714 ASN A N 1
ATOM 3045 C CA . ASN A 1 378 ? -19.860 30.493 -42.404 1.00 39.10 714 ASN A CA 1
ATOM 3046 C C . ASN A 1 378 ? -18.949 29.452 -43.023 1.00 37.82 714 ASN A C 1
ATOM 3047 O O . ASN A 1 378 ? -17.977 29.799 -43.686 1.00 41.15 714 ASN A O 1
ATOM 3052 N N . ASN A 1 379 ? -19.253 28.175 -42.793 1.00 35.53 715 ASN A N 1
ATOM 3053 C CA . ASN A 1 379 ? -18.478 27.071 -43.347 1.00 35.48 715 ASN A CA 1
ATOM 3054 C C . ASN A 1 379 ? -17.013 27.090 -42.905 1.00 34.09 715 ASN A C 1
ATOM 3055 O O . ASN A 1 379 ? -16.106 26.745 -43.670 1.00 36.00 715 ASN A O 1
ATOM 3060 N N . GLU A 1 380 ? -16.795 27.517 -41.666 1.00 32.71 716 GLU A N 1
ATOM 3061 C CA . GLU A 1 380 ? -15.484 27.416 -41.036 1.00 30.66 716 GLU A CA 1
ATOM 3062 C C . GLU A 1 380 ? -15.478 26.195 -40.144 1.00 28.47 716 GLU A C 1
ATOM 3063 O O . GLU A 1 380 ? -16.489 25.872 -39.507 1.00 28.48 716 GLU A O 1
ATOM 3069 N N . VAL A 1 381 ? -14.326 25.546 -40.065 1.00 25.09 717 VAL A N 1
ATOM 3070 C CA . VAL A 1 381 ? -14.175 24.343 -39.278 1.00 23.34 717 VAL A CA 1
ATOM 3071 C C . VAL A 1 381 ? -13.945 24.710 -37.796 1.00 22.59 717 VAL A C 1
ATOM 3072 O O . VAL A 1 381 ? -12.994 25.432 -37.483 1.00 22.83 717 VAL A O 1
ATOM 3076 N N . VAL A 1 382 ? -14.813 24.180 -36.922 1.00 21.34 718 VAL A N 1
ATOM 3077 C CA . VAL A 1 382 ? -14.747 24.380 -35.476 1.00 21.90 718 VAL A CA 1
ATOM 3078 C C . VAL A 1 382 ? -14.380 23.058 -34.795 1.00 21.42 718 VAL A C 1
ATOM 3079 O O . VAL A 1 382 ? -15.007 22.030 -35.035 1.00 20.78 718 VAL A O 1
ATOM 3083 N N . TYR A 1 383 ? -13.393 23.094 -33.901 1.00 20.37 719 TYR A N 1
ATOM 3084 C CA . TYR A 1 383 ? -13.036 21.927 -33.111 1.00 19.99 719 TYR A CA 1
ATOM 3085 C C . TYR A 1 383 ? -13.389 22.129 -31.652 1.00 19.28 719 TYR A C 1
ATOM 3086 O O . TYR A 1 383 ? -13.321 23.247 -31.163 1.00 19.52 719 TYR A O 1
ATOM 3095 N N . ASP A 1 384 ? -13.703 21.032 -30.958 1.00 17.87 720 ASP A N 1
ATOM 3096 C CA . ASP A 1 384 ? -13.628 21.016 -29.494 1.00 18.80 720 ASP A CA 1
ATOM 3097 C C . ASP A 1 384 ? -12.188 20.789 -29.043 1.00 17.70 720 ASP A C 1
ATOM 3098 O O . ASP A 1 384 ? -11.461 20.018 -29.665 1.00 16.11 720 ASP A O 1
ATOM 3103 N N . ILE A 1 385 ? -11.808 21.459 -27.955 1.00 16.82 721 ILE A N 1
ATOM 3104 C CA . ILE A 1 385 ? -10.469 21.412 -27.403 1.00 16.94 721 ILE A CA 1
ATOM 3105 C C . ILE A 1 385 ? -10.639 21.053 -25.919 1.00 15.06 721 ILE A C 1
ATOM 3106 O O . ILE A 1 385 ? -11.531 21.577 -25.228 1.00 15.38 721 ILE A O 1
ATOM 3111 N N . VAL A 1 386 ? -9.839 20.124 -25.449 1.00 14.01 722 VAL A N 1
ATOM 3112 C CA . VAL A 1 386 ? -9.801 19.791 -24.023 1.00 13.55 722 VAL A CA 1
ATOM 3113 C C . VAL A 1 386 ? -8.383 19.653 -23.550 1.00 13.93 722 VAL A C 1
ATOM 3114 O O . VAL A 1 386 ? -7.586 18.935 -24.184 1.00 13.24 722 VAL A O 1
ATOM 3118 N N . PHE A 1 387 ? -8.076 20.316 -22.431 1.00 14.19 723 PHE A N 1
ATOM 3119 C CA . PHE A 1 387 ? -6.803 20.165 -21.721 1.00 14.96 723 PHE A CA 1
ATOM 3120 C C . PHE A 1 387 ? -7.091 19.596 -20.337 1.00 14.59 723 PHE A C 1
ATOM 3121 O O . PHE A 1 387 ? -8.057 20.027 -19.685 1.00 15.38 723 PHE A O 1
ATOM 3129 N N . HIS A 1 388 ? -6.228 18.700 -19.875 1.00 14.19 724 HIS A N 1
ATOM 3130 C CA . HIS A 1 388 ? -6.372 18.040 -18.587 1.00 13.07 724 HIS A CA 1
ATOM 3131 C C . HIS A 1 388 ? -5.065 18.143 -17.865 1.00 12.69 724 HIS A C 1
ATOM 3132 O O . HIS A 1 388 ? -4.034 17.842 -18.435 1.00 11.84 724 HIS A O 1
ATOM 3139 N N . GLY A 1 389 ? -5.098 18.491 -16.596 1.00 12.98 725 GLY A N 1
ATOM 3140 C CA . GLY A 1 389 ? -3.863 18.573 -15.822 1.00 13.24 725 GLY A CA 1
ATOM 3141 C C . GLY A 1 389 ? -4.025 18.463 -14.321 1.00 14.51 725 GLY A C 1
ATOM 3142 O O . GLY A 1 389 ? -5.125 18.493 -13.791 1.00 14.41 725 GLY A O 1
ATOM 3143 N N . LEU A 1 390 ? -2.895 18.298 -13.660 1.00 14.20 726 LEU A N 1
ATOM 3144 C CA . LEU A 1 390 ? -2.831 18.368 -12.196 1.00 16.19 726 LEU A CA 1
ATOM 3145 C C . LEU A 1 390 ? -3.127 19.796 -11.752 1.00 17.27 726 LEU A C 1
ATOM 3146 O O . LEU A 1 390 ? -2.621 20.772 -12.342 1.00 16.90 726 LEU A O 1
ATOM 3151 N N . LEU A 1 391 ? -3.926 19.912 -10.690 1.00 18.21 727 LEU A N 1
ATOM 3152 C CA . LEU A 1 391 ? -4.183 21.189 -10.063 1.00 18.57 727 LEU A CA 1
ATOM 3153 C C . LEU A 1 391 ? -3.336 21.291 -8.797 1.00 20.06 727 LEU A C 1
ATOM 3154 O O . LEU A 1 391 ? -2.537 22.230 -8.643 1.00 21.42 727 LEU A O 1
ATOM 3159 N N . SER A 1 392 ? -3.474 20.296 -7.929 1.00 21.43 728 SER A N 1
ATOM 3160 C CA . SER A 1 392 ? -2.772 20.257 -6.642 1.00 23.71 728 SER A CA 1
ATOM 3161 C C . SER A 1 392 ? -2.731 18.841 -6.078 1.00 24.38 728 SER A C 1
ATOM 3162 O O . SER A 1 392 ? -3.699 18.117 -6.188 1.00 20.93 728 SER A O 1
ATOM 3165 N N . HIS A 1 393 ? -1.607 18.466 -5.461 1.00 28.51 729 HIS A N 1
ATOM 3166 C CA . HIS A 1 393 ? -1.504 17.220 -4.672 1.00 32.35 729 HIS A CA 1
ATOM 3167 C C . HIS A 1 393 ? -2.083 17.469 -3.292 1.00 36.51 729 HIS A C 1
ATOM 3168 O O . HIS A 1 393 ? -2.011 18.586 -2.794 1.00 42.53 729 HIS A O 1
ATOM 3175 N N . ASN A 1 394 ? -2.689 16.436 -2.689 1.00 38.82 730 ASN A N 1
ATOM 3176 C CA . ASN A 1 394 ? -3.170 16.476 -1.294 1.00 38.64 730 ASN A CA 1
ATOM 3177 C C . ASN A 1 394 ? -2.086 16.086 -0.305 1.00 41.95 730 ASN A C 1
ATOM 3178 O O . ASN A 1 394 ? -0.888 16.067 -0.583 1.00 44.41 730 ASN A O 1
ATOM 3184 N N . THR B 1 3 ? 8.236 33.638 -55.650 1.00 50.94 339 THR B N 1
ATOM 3185 C CA . THR B 1 3 ? 9.443 33.800 -54.779 1.00 47.31 339 THR B CA 1
ATOM 3186 C C . THR B 1 3 ? 9.387 32.844 -53.597 1.00 46.16 339 THR B C 1
ATOM 3187 O O . THR B 1 3 ? 8.943 33.176 -52.471 1.00 46.59 339 THR B O 1
ATOM 3191 N N . ASP B 1 4 ? 9.888 31.640 -53.856 1.00 44.10 340 ASP B N 1
ATOM 3192 C CA . ASP B 1 4 ? 9.844 30.568 -52.895 1.00 40.71 340 ASP B CA 1
ATOM 3193 C C . ASP B 1 4 ? 11.097 30.608 -52.034 1.00 38.11 340 ASP B C 1
ATOM 3194 O O . ASP B 1 4 ? 12.141 30.071 -52.397 1.00 38.14 340 ASP B O 1
ATOM 3199 N N . ILE B 1 5 ? 10.971 31.210 -50.860 1.00 36.71 341 ILE B N 1
ATOM 3200 C CA . ILE B 1 5 ? 12.097 31.372 -49.950 1.00 35.34 341 ILE B CA 1
ATOM 3201 C C . ILE B 1 5 ? 12.620 30.039 -49.428 1.00 33.87 341 ILE B C 1
ATOM 3202 O O . ILE B 1 5 ? 13.835 29.839 -49.301 1.00 32.00 341 ILE B O 1
ATOM 3207 N N . ASN B 1 6 ? 11.709 29.125 -49.105 1.00 35.21 342 ASN B N 1
ATOM 3208 C CA . ASN B 1 6 ? 12.107 27.808 -48.596 1.00 35.45 342 ASN B CA 1
ATOM 3209 C C . ASN B 1 6 ? 12.916 27.032 -49.631 1.00 32.09 342 ASN B C 1
ATOM 3210 O O . ASN B 1 6 ? 13.852 26.313 -49.278 1.00 33.24 342 ASN B O 1
ATOM 3215 N N . LYS B 1 7 ? 12.535 27.189 -50.895 1.00 33.87 343 LYS B N 1
ATOM 3216 C CA . LYS B 1 7 ? 13.246 26.579 -52.032 1.00 36.34 343 LYS B CA 1
ATOM 3217 C C . LYS B 1 7 ? 14.637 27.189 -52.160 1.00 35.02 343 LYS B C 1
ATOM 3218 O O . LYS B 1 7 ? 15.632 26.466 -52.336 1.00 33.43 343 LYS B O 1
ATOM 3221 N N . LEU B 1 8 ? 14.703 28.508 -52.027 1.00 34.32 344 LEU B N 1
ATOM 3222 C CA . LEU B 1 8 ? 15.964 29.222 -52.000 1.00 35.04 344 LEU B CA 1
ATOM 3223 C C . LEU B 1 8 ? 16.911 28.678 -50.979 1.00 32.98 344 LEU B C 1
ATOM 3224 O O . LEU B 1 8 ? 18.072 28.426 -51.281 1.00 33.62 344 LEU B O 1
ATOM 3227 N N . ILE B 1 9 ? 16.402 28.521 -49.761 1.00 31.55 345 ILE B N 1
ATOM 3228 C CA . ILE B 1 9 ? 17.164 27.975 -48.655 1.00 31.68 345 ILE B CA 1
ATOM 3229 C C . ILE B 1 9 ? 17.612 26.530 -48.957 1.00 29.84 345 ILE B C 1
ATOM 3230 O O . ILE B 1 9 ? 18.783 26.199 -48.776 1.00 29.29 345 ILE B O 1
ATOM 3235 N N . GLU B 1 10 ? 16.700 25.685 -49.443 1.00 30.25 346 GLU B N 1
ATOM 3236 C CA . GLU B 1 10 ? 17.030 24.265 -49.720 1.00 30.87 346 GLU B CA 1
ATOM 3237 C C . GLU B 1 10 ? 18.118 24.165 -50.790 1.00 31.72 346 GLU B C 1
ATOM 3238 O O . GLU B 1 10 ? 19.081 23.392 -50.634 1.00 33.89 346 GLU B O 1
ATOM 3241 N N . GLU B 1 11 ? 17.963 24.962 -51.849 1.00 31.95 347 GLU B N 1
ATOM 3242 C CA . GLU B 1 11 ? 18.909 24.997 -52.987 1.00 33.58 347 GLU B CA 1
ATOM 3243 C C . GLU B 1 11 ? 20.274 25.511 -52.505 1.00 33.32 347 GLU B C 1
ATOM 3244 O O . GLU B 1 11 ? 21.324 24.978 -52.926 1.00 31.73 347 GLU B O 1
ATOM 3250 N N . GLY B 1 12 ? 20.254 26.488 -51.588 1.00 30.06 348 GLY B N 1
ATOM 3251 C CA . GLY B 1 12 ? 21.477 26.993 -50.949 1.00 29.15 348 GLY B CA 1
ATOM 3252 C C . GLY B 1 12 ? 22.185 25.928 -50.123 1.00 29.08 348 GLY B C 1
ATOM 3253 O O . GLY B 1 12 ? 23.409 25.798 -50.193 1.00 28.38 348 GLY B O 1
ATOM 3254 N N . LYS B 1 13 ? 21.432 25.161 -49.326 1.00 28.97 349 LYS B N 1
ATOM 3255 C CA . LYS B 1 13 ? 22.031 24.054 -48.572 1.00 29.74 349 LYS B CA 1
ATOM 3256 C C . LYS B 1 13 ? 22.656 23.024 -49.520 1.00 29.72 349 LYS B C 1
ATOM 3257 O O . LYS B 1 13 ? 23.757 22.546 -49.262 1.00 31.29 349 LYS B O 1
ATOM 3263 N N . LYS B 1 14 ? 21.949 22.697 -50.600 1.00 29.82 350 LYS B N 1
ATOM 3264 C CA . LYS B 1 14 ? 22.443 21.749 -51.599 1.00 31.91 350 LYS B CA 1
ATOM 3265 C C . LYS B 1 14 ? 23.756 22.258 -52.230 1.00 32.70 350 LYS B C 1
ATOM 3266 O O . LYS B 1 14 ? 24.719 21.500 -52.416 1.00 33.10 350 LYS B O 1
ATOM 3269 N N . HIS B 1 15 ? 23.807 23.557 -52.515 1.00 30.59 351 HIS B N 1
ATOM 3270 C CA . HIS B 1 15 ? 24.995 24.142 -53.084 1.00 29.74 351 HIS B CA 1
ATOM 3271 C C . HIS B 1 15 ? 26.201 24.147 -52.191 1.00 29.29 351 HIS B C 1
ATOM 3272 O O . HIS B 1 15 ? 27.293 23.773 -52.619 1.00 29.59 351 HIS B O 1
ATOM 3279 N N . TYR B 1 16 ? 26.033 24.609 -50.955 1.00 27.41 352 TYR B N 1
ATOM 3280 C CA . TYR B 1 16 ? 27.172 24.751 -50.046 1.00 27.93 352 TYR B CA 1
ATOM 3281 C C . TYR B 1 16 ? 27.519 23.471 -49.297 1.00 25.83 352 TYR B C 1
ATOM 3282 O O . TYR B 1 16 ? 28.637 23.325 -48.813 1.00 26.72 352 TYR B O 1
ATOM 3291 N N . LEU B 1 17 ? 26.569 22.544 -49.204 1.00 24.43 353 LEU B N 1
ATOM 3292 C CA . LEU B 1 17 ? 26.799 21.271 -48.476 1.00 23.36 353 LEU B CA 1
ATOM 3293 C C . LEU B 1 17 ? 26.378 20.146 -49.407 1.00 24.45 353 LEU B C 1
ATOM 3294 O O . LEU B 1 17 ? 25.455 19.420 -49.142 1.00 24.36 353 LEU B O 1
ATOM 3299 N N . PRO B 1 18 ? 27.042 20.028 -50.567 1.00 26.21 354 PRO B N 1
ATOM 3300 C CA . PRO B 1 18 ? 26.531 19.082 -51.569 1.00 27.60 354 PRO B CA 1
ATOM 3301 C C . PRO B 1 18 ? 26.774 17.610 -51.245 1.00 27.70 354 PRO B C 1
ATOM 3302 O O . PRO B 1 18 ? 26.167 16.737 -51.871 1.00 30.58 354 PRO B O 1
ATOM 3306 N N . LYS B 1 19 ? 27.650 17.333 -50.290 1.00 27.57 355 LYS B N 1
ATOM 3307 C CA . LYS B 1 19 ? 28.027 15.954 -49.982 1.00 26.84 355 LYS B CA 1
ATOM 3308 C C . LYS B 1 19 ? 27.365 15.458 -48.698 1.00 26.11 355 LYS B C 1
ATOM 3309 O O . LYS B 1 19 ? 27.254 16.176 -47.696 1.00 27.30 355 LYS B O 1
ATOM 3313 N N . THR B 1 20 ? 26.864 14.235 -48.771 1.00 26.44 356 THR B N 1
ATOM 3314 C CA . THR B 1 20 ? 26.212 13.584 -47.637 1.00 24.80 356 THR B CA 1
ATOM 3315 C C . THR B 1 20 ? 26.897 12.233 -47.423 1.00 25.47 356 THR B C 1
ATOM 3316 O O . THR B 1 20 ? 27.084 11.454 -48.375 1.00 26.47 356 THR B O 1
ATOM 3320 N N . TYR B 1 21 ? 27.278 11.984 -46.183 1.00 24.47 357 TYR B N 1
ATOM 3321 C CA . TYR B 1 21 ? 27.904 10.727 -45.778 1.00 23.83 357 TYR B CA 1
ATOM 3322 C C . TYR B 1 21 ? 27.149 10.162 -44.599 1.00 23.63 357 TYR B C 1
ATOM 3323 O O . TYR B 1 21 ? 27.016 10.813 -43.567 1.00 22.74 357 TYR B O 1
ATOM 3332 N N . THR B 1 22 ? 26.654 8.944 -44.750 1.00 24.21 358 THR B N 1
ATOM 3333 C CA . THR B 1 22 ? 25.798 8.352 -43.758 1.00 23.52 358 THR B CA 1
ATOM 3334 C C . THR B 1 22 ? 26.504 7.176 -43.092 1.00 22.20 358 THR B C 1
ATOM 3335 O O . THR B 1 22 ? 27.232 6.432 -43.738 1.00 24.99 358 THR B O 1
ATOM 3339 N N . PHE B 1 23 ? 26.298 7.029 -41.798 1.00 20.42 359 PHE B N 1
ATOM 3340 C CA . PHE B 1 23 ? 26.959 6.015 -41.021 1.00 18.88 359 PHE B CA 1
ATOM 3341 C C . PHE B 1 23 ? 25.940 5.354 -40.101 1.00 18.76 359 PHE B C 1
ATOM 3342 O O . PHE B 1 23 ? 24.935 5.978 -39.727 1.00 18.44 359 PHE B O 1
ATOM 3350 N N . ASP B 1 24 ? 26.268 4.133 -39.677 1.00 18.71 360 ASP B N 1
ATOM 3351 C CA . ASP B 1 24 ? 25.518 3.428 -38.629 1.00 19.44 360 ASP B CA 1
ATOM 3352 C C . ASP B 1 24 ? 24.039 3.308 -39.025 1.00 20.68 360 ASP B C 1
ATOM 3353 O O . ASP B 1 24 ? 23.154 3.674 -38.267 1.00 20.84 360 ASP B O 1
ATOM 3358 N N . ASN B 1 25 ? 23.797 2.781 -40.222 1.00 21.64 361 ASN B N 1
ATOM 3359 C CA . ASN B 1 25 ? 22.433 2.534 -40.700 1.00 25.62 361 ASN B CA 1
ATOM 3360 C C . ASN B 1 25 ? 21.602 3.812 -40.552 1.00 25.46 361 ASN B C 1
ATOM 3361 O O . ASN B 1 25 ? 20.441 3.771 -40.129 1.00 26.73 361 ASN B O 1
ATOM 3366 N N . GLY B 1 26 ? 22.194 4.941 -40.934 1.00 24.67 362 GLY B N 1
ATOM 3367 C CA . GLY B 1 26 ? 21.503 6.229 -40.941 1.00 24.24 362 GLY B CA 1
ATOM 3368 C C . GLY B 1 26 ? 21.422 6.996 -39.630 1.00 21.90 362 GLY B C 1
ATOM 3369 O O . GLY B 1 26 ? 20.828 8.058 -39.576 1.00 24.55 362 GLY B O 1
ATOM 3370 N N . LYS B 1 27 ? 22.025 6.476 -38.567 1.00 20.78 363 LYS B N 1
ATOM 3371 C CA . LYS B 1 27 ? 21.962 7.107 -37.270 1.00 21.02 363 LYS B CA 1
ATOM 3372 C C . LYS B 1 27 ? 22.967 8.272 -37.127 1.00 18.75 363 LYS B C 1
ATOM 3373 O O . LYS B 1 27 ? 22.910 9.024 -36.155 1.00 16.94 363 LYS B O 1
ATOM 3378 N N . ILE B 1 28 ? 23.867 8.427 -38.099 1.00 17.28 364 ILE B N 1
ATOM 3379 C CA . ILE B 1 28 ? 24.752 9.587 -38.169 1.00 16.27 364 ILE B CA 1
ATOM 3380 C C . ILE B 1 28 ? 24.714 10.027 -39.608 1.00 16.83 364 ILE B C 1
ATOM 3381 O O . ILE B 1 28 ? 24.968 9.218 -40.506 1.00 20.73 364 ILE B O 1
ATOM 3386 N N . ILE B 1 29 ? 24.376 11.296 -39.831 1.00 16.57 365 ILE B N 1
ATOM 3387 C CA . ILE B 1 29 ? 24.364 11.904 -41.168 1.00 17.39 365 ILE B CA 1
ATOM 3388 C C . ILE B 1 29 ? 25.328 13.079 -41.165 1.00 17.36 365 ILE B C 1
ATOM 3389 O O . ILE B 1 29 ? 25.212 13.998 -40.328 1.00 18.76 365 ILE B O 1
ATOM 3394 N N . ILE B 1 30 ? 26.299 13.051 -42.065 1.00 18.57 366 ILE B N 1
ATOM 3395 C CA . ILE B 1 30 ? 27.264 14.142 -42.161 1.00 19.00 366 ILE B CA 1
ATOM 3396 C C . ILE B 1 30 ? 27.031 14.848 -43.483 1.00 21.09 366 ILE B C 1
ATOM 3397 O O . ILE B 1 30 ? 27.081 14.225 -44.554 1.00 25.36 366 ILE B O 1
ATOM 3402 N N . LYS B 1 31 ? 26.676 16.128 -43.401 1.00 19.97 367 LYS B N 1
ATOM 3403 C CA . LYS B 1 31 ? 26.486 16.966 -44.599 1.00 22.06 367 LYS B CA 1
ATOM 3404 C C . LYS B 1 31 ? 27.672 17.888 -44.698 1.00 21.20 367 LYS B C 1
ATOM 3405 O O . LYS B 1 31 ? 28.022 18.502 -43.723 1.00 20.61 367 LYS B O 1
ATOM 3411 N N . ALA B 1 32 ? 28.336 17.973 -45.858 1.00 21.06 368 ALA B N 1
ATOM 3412 C CA . ALA B 1 32 ? 29.564 18.730 -45.911 1.00 21.73 368 ALA B CA 1
ATOM 3413 C C . ALA B 1 32 ? 29.813 19.394 -47.247 1.00 22.86 368 ALA B C 1
ATOM 3414 O O . ALA B 1 32 ? 29.296 18.969 -48.287 1.00 23.51 368 ALA B O 1
ATOM 3416 N N . GLY B 1 33 ? 30.636 20.434 -47.201 1.00 23.03 369 GLY B N 1
ATOM 3417 C CA . GLY B 1 33 ? 31.067 21.115 -48.393 1.00 25.73 369 GLY B CA 1
ATOM 3418 C C . GLY B 1 33 ? 31.920 20.209 -49.265 1.00 26.74 369 GLY B C 1
ATOM 3419 O O . GLY B 1 33 ? 32.535 19.230 -48.789 1.00 25.31 369 GLY B O 1
ATOM 3420 N N . ASP B 1 34 ? 31.985 20.558 -50.547 1.00 28.13 370 ASP B N 1
ATOM 3421 C CA . ASP B 1 34 ? 32.713 19.744 -51.524 1.00 30.69 370 ASP B CA 1
ATOM 3422 C C . ASP B 1 34 ? 34.230 19.654 -51.305 1.00 29.18 370 ASP B C 1
ATOM 3423 O O . ASP B 1 34 ? 34.877 18.809 -51.914 1.00 29.23 370 ASP B O 1
ATOM 3428 N N . LYS B 1 35 ? 34.781 20.497 -50.436 1.00 26.80 371 LYS B N 1
ATOM 3429 C CA . LYS B 1 35 ? 36.224 20.535 -50.185 1.00 29.59 371 LYS B CA 1
ATOM 3430 C C . LYS B 1 35 ? 36.639 19.928 -48.847 1.00 29.09 371 LYS B C 1
ATOM 3431 O O . LYS B 1 35 ? 37.837 19.849 -48.541 1.00 31.98 371 LYS B O 1
ATOM 3435 N N . VAL B 1 36 ? 35.671 19.485 -48.053 1.00 27.58 372 VAL B N 1
ATOM 3436 C CA . VAL B 1 36 ? 35.993 18.774 -46.819 1.00 25.22 372 VAL B CA 1
ATOM 3437 C C . VAL B 1 36 ? 36.396 17.352 -47.201 1.00 26.21 372 VAL B C 1
ATOM 3438 O O . VAL B 1 36 ? 35.624 16.643 -47.862 1.00 27.56 372 VAL B O 1
ATOM 3442 N N . GLU B 1 37 ? 37.594 16.944 -46.798 1.00 24.28 373 GLU B N 1
ATOM 3443 C CA . GLU B 1 37 ? 38.163 15.659 -47.236 1.00 26.56 373 GLU B CA 1
ATOM 3444 C C . GLU B 1 37 ? 37.406 14.470 -46.679 1.00 25.56 373 GLU B C 1
ATOM 3445 O O . GLU B 1 37 ? 37.064 14.441 -45.478 1.00 25.13 373 GLU B O 1
ATOM 3449 N N . GLU B 1 38 ? 37.120 13.499 -47.549 1.00 25.61 374 GLU B N 1
ATOM 3450 C CA . GLU B 1 38 ? 36.436 12.296 -47.092 1.00 25.83 374 GLU B CA 1
ATOM 3451 C C . GLU B 1 38 ? 37.201 11.624 -45.961 1.00 24.58 374 GLU B C 1
ATOM 3452 O O . GLU B 1 38 ? 36.575 11.098 -45.037 1.00 24.95 374 GLU B O 1
ATOM 3458 N N . SER B 1 39 ? 38.541 11.624 -46.023 1.00 24.89 375 SER B N 1
ATOM 3459 C CA . SER B 1 39 ? 39.344 11.039 -44.927 1.00 24.91 375 SER B CA 1
ATOM 3460 C C . SER B 1 39 ? 39.060 11.733 -43.594 1.00 22.00 375 SER B C 1
ATOM 3461 O O . SER B 1 39 ? 39.008 11.093 -42.560 1.00 20.36 375 SER B O 1
ATOM 3464 N N . LYS B 1 40 ? 38.898 13.051 -43.615 1.00 22.33 376 LYS B N 1
ATOM 3465 C CA . LYS B 1 40 ? 38.591 13.798 -42.392 1.00 22.59 376 LYS B CA 1
ATOM 3466 C C . LYS B 1 40 ? 37.229 13.419 -41.819 1.00 20.37 376 LYS B C 1
ATOM 3467 O O . LYS B 1 40 ? 37.059 13.256 -40.606 1.00 20.26 376 LYS B O 1
ATOM 3473 N N . ILE B 1 41 ? 36.257 13.274 -42.694 1.00 19.70 377 ILE B N 1
ATOM 3474 C CA . ILE B 1 41 ? 34.918 12.871 -42.312 1.00 20.88 377 ILE B CA 1
ATOM 3475 C C . ILE B 1 41 ? 34.955 11.519 -41.576 1.00 19.08 377 ILE B C 1
ATOM 3476 O O . ILE B 1 41 ? 34.313 11.340 -40.526 1.00 16.22 377 ILE B O 1
ATOM 3481 N N . GLN B 1 42 ? 35.709 10.575 -42.132 1.00 19.68 378 GLN B N 1
ATOM 3482 C CA . GLN B 1 42 ? 35.837 9.245 -41.547 1.00 19.22 378 GLN B CA 1
ATOM 3483 C C . GLN B 1 42 ? 36.519 9.316 -40.204 1.00 18.11 378 GLN B C 1
ATOM 3484 O O . GLN B 1 42 ? 36.107 8.642 -39.279 1.00 17.31 378 GLN B O 1
ATOM 3490 N N . LYS B 1 43 ? 37.500 10.203 -40.069 1.00 19.06 379 LYS B N 1
ATOM 3491 C CA . LYS B 1 43 ? 38.158 10.389 -38.765 1.00 19.11 379 LYS B CA 1
ATOM 3492 C C . LYS B 1 43 ? 37.203 10.870 -37.684 1.00 17.57 379 LYS B C 1
ATOM 3493 O O . LYS B 1 43 ? 37.285 10.414 -36.536 1.00 19.48 379 LYS B O 1
ATOM 3499 N N . LEU B 1 44 ? 36.318 11.794 -38.034 1.00 17.20 380 LEU B N 1
ATOM 3500 C CA . LEU B 1 44 ? 35.375 12.319 -37.066 1.00 15.30 380 LEU B CA 1
ATOM 3501 C C . LEU B 1 44 ? 34.474 11.181 -36.617 1.00 15.95 380 LEU B C 1
ATOM 3502 O O . LEU B 1 44 ? 34.179 11.088 -35.440 1.00 14.77 380 LEU B O 1
ATOM 3507 N N . TYR B 1 45 ? 34.093 10.282 -37.532 1.00 15.21 381 TYR B N 1
ATOM 3508 C CA . TYR B 1 45 ? 33.269 9.148 -37.143 1.00 15.29 381 TYR B CA 1
ATOM 3509 C C . TYR B 1 45 ? 33.971 8.288 -36.090 1.00 14.28 381 TYR B C 1
ATOM 3510 O O . TYR B 1 45 ? 33.393 7.961 -35.035 1.00 13.17 381 TYR B O 1
ATOM 3519 N N . TRP B 1 46 ? 35.216 7.928 -36.354 1.00 14.89 382 TRP B N 1
ATOM 3520 C CA . TRP B 1 46 ? 35.955 7.066 -35.428 1.00 15.02 382 TRP B CA 1
ATOM 3521 C C . TRP B 1 46 ? 36.284 7.796 -34.138 1.00 15.45 382 TRP B C 1
ATOM 3522 O O . TRP B 1 46 ? 36.249 7.199 -33.058 1.00 14.55 382 TRP B O 1
ATOM 3533 N N . ALA B 1 47 ? 36.551 9.110 -34.223 1.00 15.14 383 ALA B N 1
ATOM 3534 C CA . ALA B 1 47 ? 36.781 9.929 -33.020 1.00 13.63 383 ALA B CA 1
ATOM 3535 C C . ALA B 1 47 ? 35.555 9.879 -32.113 1.00 14.04 383 ALA B C 1
ATOM 3536 O O . ALA B 1 47 ? 35.670 9.791 -30.865 1.00 13.92 383 ALA B O 1
ATOM 3538 N N . SER B 1 48 ? 34.388 9.955 -32.733 1.00 13.37 384 SER B N 1
ATOM 3539 C CA . SER B 1 48 ? 33.136 9.921 -31.995 1.00 12.84 384 SER B CA 1
ATOM 3540 C C . SER B 1 48 ? 33.008 8.636 -31.177 1.00 13.72 384 SER B C 1
ATOM 3541 O O . SER B 1 48 ? 32.492 8.656 -30.049 1.00 12.38 384 SER B O 1
ATOM 3544 N N . LYS B 1 49 ? 33.473 7.517 -31.724 1.00 13.34 385 LYS B N 1
ATOM 3545 C CA . LYS B 1 49 ? 33.340 6.249 -30.994 1.00 13.62 385 LYS B CA 1
ATOM 3546 C C . LYS B 1 49 ? 34.286 6.203 -29.803 1.00 14.12 385 LYS B C 1
ATOM 3547 O O . LYS B 1 49 ? 33.955 5.646 -28.760 1.00 15.45 385 LYS B O 1
ATOM 3553 N N . GLU B 1 50 ? 35.480 6.779 -29.950 1.00 13.47 386 GLU B N 1
ATOM 3554 C CA . GLU B 1 50 ? 36.436 6.836 -28.817 1.00 13.29 386 GLU B CA 1
ATOM 3555 C C . GLU B 1 50 ? 35.828 7.635 -27.672 1.00 12.87 386 GLU B C 1
ATOM 3556 O O . GLU B 1 50 ? 35.827 7.168 -26.525 1.00 11.92 386 GLU B O 1
ATOM 3562 N N . VAL B 1 51 ? 35.324 8.833 -27.988 1.00 12.27 387 VAL B N 1
ATOM 3563 C CA . VAL B 1 51 ? 34.697 9.705 -26.976 1.00 12.41 387 VAL B CA 1
ATOM 3564 C C . VAL B 1 51 ? 33.471 9.010 -26.350 1.00 12.36 387 VAL B C 1
ATOM 3565 O O . VAL B 1 51 ? 33.317 8.993 -25.146 1.00 10.55 387 VAL B O 1
ATOM 3569 N N . LYS B 1 52 ? 32.609 8.465 -27.197 1.00 11.40 388 LYS B N 1
ATOM 3570 C CA . LYS B 1 52 ? 31.400 7.768 -26.752 1.00 12.66 388 LYS B CA 1
ATOM 3571 C C . LYS B 1 52 ? 31.727 6.674 -25.712 1.00 12.23 388 LYS B C 1
ATOM 3572 O O . LYS B 1 52 ? 31.109 6.583 -24.632 1.00 11.93 388 LYS B O 1
ATOM 3578 N N A SER B 1 53 ? 32.721 5.847 -26.018 0.50 13.17 389 SER B N 1
ATOM 3579 N N B SER B 1 53 ? 32.709 5.846 -26.028 0.50 13.06 389 SER B N 1
ATOM 3580 C CA A SER B 1 53 ? 33.051 4.742 -25.128 0.50 13.95 389 SER B CA 1
ATOM 3581 C CA B SER B 1 53 ? 33.051 4.747 -25.142 0.50 13.38 389 SER B CA 1
ATOM 3582 C C A SER B 1 53 ? 33.583 5.221 -23.780 0.50 13.46 389 SER B C 1
ATOM 3583 C C B SER B 1 53 ? 33.551 5.239 -23.778 0.50 13.34 389 SER B C 1
ATOM 3584 O O A SER B 1 53 ? 33.219 4.673 -22.755 0.50 13.59 389 SER B O 1
ATOM 3585 O O B SER B 1 53 ? 33.091 4.743 -22.740 0.50 13.41 389 SER B O 1
ATOM 3590 N N . GLN B 1 54 ? 34.447 6.236 -23.762 1.00 12.27 390 GLN B N 1
ATOM 3591 C CA . GLN B 1 54 ? 34.946 6.750 -22.478 1.00 12.27 390 GLN B CA 1
ATOM 3592 C C . GLN B 1 54 ? 33.806 7.392 -21.706 1.00 11.95 390 GLN B C 1
ATOM 3593 O O . GLN B 1 54 ? 33.686 7.221 -20.485 1.00 12.55 390 GLN B O 1
ATOM 3599 N N . PHE B 1 55 ? 32.948 8.093 -22.429 1.00 11.63 391 PHE B N 1
ATOM 3600 C CA . PHE B 1 55 ? 31.795 8.740 -21.805 1.00 11.19 391 PHE B CA 1
ATOM 3601 C C . PHE B 1 55 ? 30.914 7.711 -21.120 1.00 12.92 391 PHE B C 1
ATOM 3602 O O . PHE B 1 55 ? 30.557 7.863 -19.934 1.00 12.14 391 PHE B O 1
ATOM 3610 N N . HIS B 1 56 ? 30.557 6.651 -21.824 1.00 12.80 392 HIS B N 1
ATOM 3611 C CA . HIS B 1 56 ? 29.699 5.632 -21.157 1.00 14.02 392 HIS B CA 1
ATOM 3612 C C . HIS B 1 56 ? 30.416 4.977 -20.009 1.00 13.92 392 HIS B C 1
ATOM 3613 O O . HIS B 1 56 ? 29.816 4.724 -18.957 1.00 15.89 392 HIS B O 1
ATOM 3620 N N . ARG B 1 57 ? 31.706 4.702 -20.135 1.00 14.52 393 ARG B N 1
ATOM 3621 C CA . ARG B 1 57 ? 32.426 4.085 -19.001 1.00 13.76 393 ARG B CA 1
ATOM 3622 C C . ARG B 1 57 ? 32.323 4.975 -17.753 1.00 14.98 393 ARG B C 1
ATOM 3623 O O . ARG B 1 57 ? 32.047 4.492 -16.650 1.00 14.92 393 ARG B O 1
ATOM 3631 N N . ILE B 1 58 ? 32.615 6.268 -17.931 1.00 14.65 394 ILE B N 1
ATOM 3632 C CA . ILE B 1 58 ? 32.753 7.199 -16.792 1.00 14.35 394 ILE B CA 1
ATOM 3633 C C . ILE B 1 58 ? 31.396 7.631 -16.244 1.00 14.72 394 ILE B C 1
ATOM 3634 O O . ILE B 1 58 ? 31.211 7.639 -15.025 1.00 16.82 394 ILE B O 1
ATOM 3639 N N . ILE B 1 59 ? 30.467 7.956 -17.142 1.00 15.06 395 ILE B N 1
ATOM 3640 C CA . ILE B 1 59 ? 29.107 8.383 -16.782 1.00 15.90 395 ILE B CA 1
ATOM 3641 C C . ILE B 1 59 ? 28.245 7.206 -16.273 1.00 16.88 395 ILE B C 1
ATOM 3642 O O . ILE B 1 59 ? 27.406 7.397 -15.385 1.00 20.59 395 ILE B O 1
ATOM 3647 N N . GLY B 1 60 ? 28.489 5.984 -16.776 1.00 17.47 396 GLY B N 1
ATOM 3648 C CA . GLY B 1 60 ? 27.773 4.784 -16.296 1.00 18.43 396 GLY B CA 1
ATOM 3649 C C . GLY B 1 60 ? 26.397 4.530 -16.857 1.00 17.97 396 GLY B C 1
ATOM 3650 O O . GLY B 1 60 ? 25.698 3.656 -16.381 1.00 17.22 396 GLY B O 1
ATOM 3651 N N . ASN B 1 61 ? 26.017 5.294 -17.877 1.00 18.96 397 ASN B N 1
ATOM 3652 C CA . ASN B 1 61 ? 24.727 5.147 -18.533 1.00 17.99 397 ASN B CA 1
ATOM 3653 C C . ASN B 1 61 ? 24.921 5.198 -20.026 1.00 15.51 397 ASN B C 1
ATOM 3654 O O . ASN B 1 61 ? 25.567 6.114 -20.495 1.00 14.42 397 ASN B O 1
ATOM 3659 N N . ASP B 1 62 ? 24.325 4.234 -20.750 1.00 16.05 398 ASP B N 1
ATOM 3660 C CA . ASP B 1 62 ? 24.188 4.288 -22.236 1.00 15.51 398 ASP B CA 1
ATOM 3661 C C . ASP B 1 62 ? 22.724 4.219 -22.746 1.00 16.32 398 ASP B C 1
ATOM 3662 O O . ASP B 1 62 ? 22.458 3.924 -23.926 1.00 16.85 398 ASP B O 1
ATOM 3667 N N . LYS B 1 63 ? 21.785 4.512 -21.863 1.00 17.37 399 LYS B N 1
ATOM 3668 C CA . LYS B 1 63 ? 20.371 4.552 -22.231 1.00 18.75 399 LYS B CA 1
ATOM 3669 C C . LYS B 1 63 ? 19.896 6.003 -22.326 1.00 17.50 399 LYS B C 1
ATOM 3670 O O . LYS B 1 63 ? 19.960 6.730 -21.358 1.00 17.26 399 LYS B O 1
ATOM 3676 N N . PRO B 1 64 ? 19.369 6.411 -23.485 1.00 16.08 400 PRO B N 1
ATOM 3677 C CA . PRO B 1 64 ? 18.960 7.809 -23.555 1.00 16.23 400 PRO B CA 1
ATOM 3678 C C . PRO B 1 64 ? 17.979 8.132 -22.445 1.00 16.75 400 PRO B C 1
ATOM 3679 O O . PRO B 1 64 ? 17.125 7.306 -22.110 1.00 18.28 400 PRO B O 1
ATOM 3683 N N . LEU B 1 65 ? 18.086 9.324 -21.885 1.00 15.77 401 LEU B N 1
ATOM 3684 C CA . LEU B 1 65 ? 17.194 9.721 -20.766 1.00 17.22 401 LEU B CA 1
ATOM 3685 C C . LEU B 1 65 ? 15.729 9.848 -21.205 1.00 18.03 401 LEU B C 1
ATOM 3686 O O . LEU B 1 65 ? 14.819 9.526 -20.427 1.00 18.76 401 LEU B O 1
ATOM 3691 N N . GLU B 1 66 ? 15.510 10.265 -22.452 1.00 16.79 402 GLU B N 1
ATOM 3692 C CA . GLU B 1 66 ? 14.173 10.432 -23.001 1.00 19.83 402 GLU B CA 1
ATOM 3693 C C . GLU B 1 66 ? 14.029 9.608 -24.255 1.00 19.99 402 GLU B C 1
ATOM 3694 O O . GLU B 1 66 ? 15.025 9.317 -24.941 1.00 20.19 402 GLU B O 1
ATOM 3700 N N . VAL B 1 67 ? 12.774 9.243 -24.523 1.00 20.14 403 VAL B N 1
ATOM 3701 C CA . VAL B 1 67 ? 12.399 8.395 -25.649 1.00 21.52 403 VAL B CA 1
ATOM 3702 C C . VAL B 1 67 ? 11.845 9.281 -26.749 1.00 21.21 403 VAL B C 1
ATOM 3703 O O . VAL B 1 67 ? 11.011 10.131 -26.487 1.00 22.86 403 VAL B O 1
ATOM 3707 N N . GLY B 1 68 ? 12.321 9.077 -27.970 1.00 20.74 404 GLY B N 1
ATOM 3708 C CA . GLY B 1 68 ? 11.785 9.739 -29.129 1.00 21.55 404 GLY B CA 1
ATOM 3709 C C . GLY B 1 68 ? 12.398 11.102 -29.469 1.00 20.72 404 GLY B C 1
ATOM 3710 O O . GLY B 1 68 ? 11.849 11.788 -30.327 1.00 21.62 404 GLY B O 1
ATOM 3711 N N . ASN B 1 69 ? 13.496 11.506 -28.809 1.00 20.54 405 ASN B N 1
ATOM 3712 C CA . ASN B 1 69 ? 14.103 12.819 -29.076 1.00 18.33 405 ASN B CA 1
ATOM 3713 C C . ASN B 1 69 ? 14.795 12.883 -30.439 1.00 17.83 405 ASN B C 1
ATOM 3714 O O . ASN B 1 69 ? 15.193 11.853 -31.019 1.00 15.43 405 ASN B O 1
ATOM 3719 N N . ALA B 1 70 ? 14.978 14.098 -30.927 1.00 16.56 406 ALA B N 1
ATOM 3720 C CA . ALA B 1 70 ? 15.617 14.339 -32.224 1.00 17.33 406 ALA B CA 1
ATOM 3721 C C . ALA B 1 70 ? 16.991 13.717 -32.295 1.00 16.93 406 ALA B C 1
ATOM 3722 O O . ALA B 1 70 ? 17.411 13.256 -33.358 1.00 17.25 406 ALA B O 1
ATOM 3724 N N . ASP B 1 71 ? 17.699 13.672 -31.166 1.00 15.99 407 ASP B N 1
ATOM 3725 C CA . ASP B 1 71 ? 19.089 13.162 -31.181 1.00 14.03 407 ASP B CA 1
ATOM 3726 C C . ASP B 1 71 ? 19.225 11.648 -31.355 1.00 14.48 407 ASP B C 1
ATOM 3727 O O . ASP B 1 71 ? 20.337 11.118 -31.285 1.00 14.55 407 ASP B O 1
ATOM 3732 N N . ASP B 1 72 ? 18.102 10.941 -31.568 1.00 17.13 408 ASP B N 1
ATOM 3733 C CA . ASP B 1 72 ? 18.112 9.564 -32.026 1.00 16.71 408 ASP B CA 1
ATOM 3734 C C . ASP B 1 72 ? 18.892 9.488 -33.354 1.00 16.78 408 ASP B C 1
ATOM 3735 O O . ASP B 1 72 ? 19.500 8.456 -33.659 1.00 17.93 408 ASP B O 1
ATOM 3740 N N . ILE B 1 73 ? 18.929 10.602 -34.088 1.00 16.45 409 ILE B N 1
ATOM 3741 C CA . ILE B 1 73 ? 19.845 10.780 -35.231 1.00 16.83 409 ILE B CA 1
ATOM 3742 C C . ILE B 1 73 ? 20.787 11.965 -34.983 1.00 16.39 409 ILE B C 1
ATOM 3743 O O . ILE B 1 73 ? 20.327 13.067 -34.614 1.00 16.26 409 ILE B O 1
ATOM 3748 N N . LEU B 1 74 ? 22.102 11.734 -35.130 1.00 16.16 410 LEU B N 1
ATOM 3749 C CA . LEU B 1 74 ? 23.088 12.823 -35.020 1.00 14.58 410 LEU B CA 1
ATOM 3750 C C . LEU B 1 74 ? 23.433 13.328 -36.396 1.00 14.37 410 LEU B C 1
ATOM 3751 O O . LEU B 1 74 ? 23.917 12.566 -37.229 1.00 14.88 410 LEU B O 1
ATOM 3756 N N . THR B 1 75 ? 23.196 14.608 -36.632 1.00 14.25 411 THR B N 1
ATOM 3757 C CA . THR B 1 75 ? 23.517 15.223 -37.912 1.00 15.29 411 THR B CA 1
ATOM 3758 C C . THR B 1 75 ? 24.691 16.149 -37.637 1.00 15.58 411 THR B C 1
ATOM 3759 O O . THR B 1 75 ? 24.698 16.907 -36.640 1.00 13.51 411 THR B O 1
ATOM 3763 N N . ILE B 1 76 ? 25.689 16.058 -38.512 1.00 15.54 412 ILE B N 1
ATOM 3764 C CA . ILE B 1 76 ? 26.876 16.872 -38.455 1.00 15.64 412 ILE B CA 1
ATOM 3765 C C . ILE B 1 76 ? 26.991 17.643 -39.772 1.00 15.71 412 ILE B C 1
ATOM 3766 O O . ILE B 1 76 ? 26.968 17.045 -40.861 1.00 17.62 412 ILE B O 1
ATOM 3771 N N . VAL B 1 77 ? 27.084 18.955 -39.665 1.00 15.72 413 VAL B N 1
ATOM 3772 C CA . VAL B 1 77 ? 27.087 19.843 -40.818 1.00 17.79 413 VAL B CA 1
ATOM 3773 C C . VAL B 1 77 ? 28.426 20.554 -40.855 1.00 18.40 413 VAL B C 1
ATOM 3774 O O . VAL B 1 77 ? 28.794 21.230 -39.906 1.00 18.15 413 VAL B O 1
ATOM 3778 N N . ILE B 1 78 ? 29.172 20.366 -41.948 1.00 18.46 414 ILE B N 1
ATOM 3779 C CA . ILE B 1 78 ? 30.538 20.894 -42.008 1.00 19.45 414 ILE B CA 1
ATOM 3780 C C . ILE B 1 78 ? 30.747 21.736 -43.257 1.00 21.05 414 ILE B C 1
ATOM 3781 O O . ILE B 1 78 ? 30.904 21.204 -44.366 1.00 22.49 414 ILE B O 1
ATOM 3786 N N . TYR B 1 79 ? 30.736 23.056 -43.082 1.00 20.87 415 TYR B N 1
ATOM 3787 C CA . TYR B 1 79 ? 31.003 23.971 -44.179 1.00 23.09 415 TYR B CA 1
ATOM 3788 C C . TYR B 1 79 ? 32.471 23.898 -44.568 1.00 23.87 415 TYR B C 1
ATOM 3789 O O . TYR B 1 79 ? 33.313 23.446 -43.789 1.00 24.00 415 TYR B O 1
ATOM 3798 N N . ASN B 1 80 ? 32.790 24.354 -45.778 1.00 25.35 416 ASN B N 1
ATOM 3799 C CA . ASN B 1 80 ? 34.144 24.231 -46.292 1.00 26.61 416 ASN B CA 1
ATOM 3800 C C . ASN B 1 80 ? 35.171 25.026 -45.509 1.00 26.73 416 ASN B C 1
ATOM 3801 O O . ASN B 1 80 ? 36.324 24.622 -45.413 1.00 29.68 416 ASN B O 1
ATOM 3806 N N . ASN B 1 81 ? 34.764 26.167 -44.974 1.00 26.85 417 ASN B N 1
ATOM 3807 C CA . ASN B 1 81 ? 35.702 27.121 -44.387 1.00 28.04 417 ASN B CA 1
ATOM 3808 C C . ASN B 1 81 ? 34.939 28.096 -43.508 1.00 29.68 417 ASN B C 1
ATOM 3809 O O . ASN B 1 81 ? 33.701 28.088 -43.542 1.00 29.47 417 ASN B O 1
ATOM 3814 N N . PRO B 1 82 ? 35.657 28.916 -42.706 1.00 30.78 418 PRO B N 1
ATOM 3815 C CA . PRO B 1 82 ? 34.994 29.879 -41.833 1.00 29.37 418 PRO B CA 1
ATOM 3816 C C . PRO B 1 82 ? 34.105 30.918 -42.548 1.00 32.19 418 PRO B C 1
ATOM 3817 O O . PRO B 1 82 ? 33.161 31.399 -41.949 1.00 34.52 418 PRO B O 1
ATOM 3821 N N . GLU B 1 83 ? 34.424 31.277 -43.788 1.00 32.93 419 GLU B N 1
ATOM 3822 C CA . GLU B 1 83 ? 33.637 32.256 -44.544 1.00 33.71 419 GLU B CA 1
ATOM 3823 C C . GLU B 1 83 ? 32.283 31.654 -44.921 1.00 32.06 419 GLU B C 1
ATOM 3824 O O . GLU B 1 83 ? 31.252 32.246 -44.661 1.00 31.20 419 GLU B O 1
ATOM 3826 N N . GLU B 1 84 ? 32.281 30.441 -45.472 1.00 31.97 420 GLU B N 1
ATOM 3827 C CA . GLU B 1 84 ? 31.023 29.797 -45.879 1.00 30.48 420 GLU B CA 1
ATOM 3828 C C . GLU B 1 84 ? 30.156 29.420 -44.663 1.00 27.96 420 GLU B C 1
ATOM 3829 O O . GLU B 1 84 ? 28.920 29.424 -44.732 1.00 26.95 420 GLU B O 1
ATOM 3835 N N . TYR B 1 85 ? 30.803 29.172 -43.532 1.00 26.96 421 TYR B N 1
ATOM 3836 C CA . TYR B 1 85 ? 30.097 28.894 -42.284 1.00 25.90 421 TYR B CA 1
ATOM 3837 C C . TYR B 1 85 ? 29.123 30.007 -41.916 1.00 26.07 421 TYR B C 1
ATOM 3838 O O . TYR B 1 85 ? 28.040 29.754 -41.367 1.00 24.80 421 TYR B O 1
ATOM 3847 N N . LYS B 1 86 ? 29.509 31.241 -42.204 1.00 27.12 422 LYS B N 1
ATOM 3848 C CA . LYS B 1 86 ? 28.654 32.368 -41.877 1.00 26.71 422 LYS B CA 1
ATOM 3849 C C . LYS B 1 86 ? 27.268 32.225 -42.499 1.00 26.94 422 LYS B C 1
ATOM 3850 O O . LYS B 1 86 ? 26.293 32.762 -41.966 1.00 28.08 422 LYS B O 1
ATOM 3855 N N . LEU B 1 87 ? 27.164 31.513 -43.621 1.00 27.12 423 LEU B N 1
ATOM 3856 C CA . LEU B 1 87 ? 25.870 31.276 -44.265 1.00 27.77 423 LEU B CA 1
ATOM 3857 C C . LEU B 1 87 ? 24.900 30.435 -43.420 1.00 27.23 423 LEU B C 1
ATOM 3858 O O . LEU B 1 87 ? 23.688 30.406 -43.700 1.00 25.97 423 LEU B O 1
ATOM 3863 N N . ASN B 1 88 ? 25.428 29.741 -42.409 1.00 25.77 424 ASN B N 1
ATOM 3864 C CA . ASN B 1 88 ? 24.574 28.902 -41.565 1.00 24.84 424 ASN B CA 1
ATOM 3865 C C . ASN B 1 88 ? 23.505 29.733 -40.855 1.00 26.57 424 ASN B C 1
ATOM 3866 O O . ASN B 1 88 ? 22.436 29.213 -40.586 1.00 27.14 424 ASN B O 1
ATOM 3871 N N . LYS B 1 89 ? 23.804 31.004 -40.569 1.00 26.79 425 LYS B N 1
ATOM 3872 C CA . LYS B 1 89 ? 22.836 31.891 -39.915 1.00 27.61 425 LYS B CA 1
ATOM 3873 C C . LYS B 1 89 ? 21.596 32.009 -40.796 1.00 28.29 425 LYS B C 1
ATOM 3874 O O . LYS B 1 89 ? 20.470 31.929 -40.314 1.00 33.45 425 LYS B O 1
ATOM 3877 N N . THR B 1 90 ? 21.798 32.162 -42.098 1.00 28.95 426 THR B N 1
ATOM 3878 C CA . THR B 1 90 ? 20.679 32.261 -43.010 1.00 28.00 426 THR B CA 1
ATOM 3879 C C . THR B 1 90 ? 20.084 30.896 -43.341 1.00 28.81 426 THR B C 1
ATOM 3880 O O . THR B 1 90 ? 18.867 30.740 -43.369 1.00 29.55 426 THR B O 1
ATOM 3884 N N . LEU B 1 91 ? 20.932 29.906 -43.635 1.00 28.15 427 LEU B N 1
ATOM 3885 C CA . LEU B 1 91 ? 20.414 28.644 -44.136 1.00 26.77 427 LEU B CA 1
ATOM 3886 C C . LEU B 1 91 ? 19.644 27.846 -43.088 1.00 25.57 427 LEU B C 1
ATOM 3887 O O . LEU B 1 91 ? 18.644 27.203 -43.421 1.00 26.58 427 LEU B O 1
ATOM 3892 N N . TYR B 1 92 ? 20.106 27.891 -41.841 1.00 24.31 428 TYR B N 1
ATOM 3893 C CA . TYR B 1 92 ? 19.583 27.027 -40.797 1.00 23.89 428 TYR B CA 1
ATOM 3894 C C . TYR B 1 92 ? 19.079 27.818 -39.595 1.00 23.93 428 TYR B C 1
ATOM 3895 O O . TYR B 1 92 ? 18.252 27.308 -38.839 1.00 25.08 428 TYR B O 1
ATOM 3904 N N . GLY B 1 93 ? 19.613 29.024 -39.414 1.00 24.51 429 GLY B N 1
ATOM 3905 C CA . GLY B 1 93 ? 19.086 29.994 -38.453 1.00 26.40 429 GLY B CA 1
ATOM 3906 C C . GLY B 1 93 ? 19.855 30.123 -37.162 1.00 26.51 429 GLY B C 1
ATOM 3907 O O . GLY B 1 93 ? 19.357 30.748 -36.230 1.00 34.15 429 GLY B O 1
ATOM 3908 N N . TYR B 1 94 ? 21.042 29.520 -37.067 1.00 23.35 430 TYR B N 1
ATOM 3909 C CA . TYR B 1 94 ? 21.763 29.470 -35.789 1.00 23.33 430 TYR B CA 1
ATOM 3910 C C . TYR B 1 94 ? 22.931 30.414 -35.815 1.00 24.16 430 TYR B C 1
ATOM 3911 O O . TYR B 1 94 ? 23.455 30.762 -36.877 1.00 28.57 430 TYR B O 1
ATOM 3920 N N . SER B 1 95 ? 23.306 30.861 -34.636 1.00 24.62 431 SER B N 1
ATOM 3921 C CA . SER B 1 95 ? 24.434 31.752 -34.453 1.00 27.23 431 SER B CA 1
ATOM 3922 C C . SER B 1 95 ? 25.693 31.203 -35.070 1.00 27.25 431 SER B C 1
ATOM 3923 O O . SER B 1 95 ? 26.048 30.046 -34.847 1.00 29.31 431 SER B O 1
ATOM 3926 N N . VAL B 1 96 ? 26.398 32.068 -35.809 1.00 30.29 432 VAL B N 1
ATOM 3927 C CA . VAL B 1 96 ? 27.698 31.736 -36.385 1.00 28.13 432 VAL B CA 1
ATOM 3928 C C . VAL B 1 96 ? 28.846 32.420 -35.652 1.00 29.97 432 VAL B C 1
ATOM 3929 O O . VAL B 1 96 ? 29.983 32.354 -36.110 1.00 33.34 432 VAL B O 1
ATOM 3933 N N . ASP B 1 97 ? 28.564 33.009 -34.487 1.00 30.81 433 ASP B N 1
ATOM 3934 C CA . ASP B 1 97 ? 29.605 33.669 -33.697 1.00 32.81 433 ASP B CA 1
ATOM 3935 C C . ASP B 1 97 ? 30.329 32.688 -32.747 1.00 32.93 433 ASP B C 1
ATOM 3936 O O . ASP B 1 97 ? 30.306 32.849 -31.529 1.00 36.82 433 ASP B O 1
ATOM 3941 N N . ASN B 1 98 ? 31.007 31.703 -33.344 1.00 33.64 434 ASN B N 1
ATOM 3942 C CA . ASN B 1 98 ? 31.632 30.589 -32.633 1.00 29.05 434 ASN B CA 1
ATOM 3943 C C . ASN B 1 98 ? 32.437 29.777 -33.652 1.00 29.51 434 ASN B C 1
ATOM 3944 O O . ASN B 1 98 ? 32.395 30.072 -34.855 1.00 35.97 434 ASN B O 1
ATOM 3949 N N . GLY B 1 99 ? 33.100 28.714 -33.209 1.00 26.92 435 GLY B N 1
ATOM 3950 C CA . GLY B 1 99 ? 33.775 27.787 -34.125 1.00 27.18 435 GLY B CA 1
ATOM 3951 C C . GLY B 1 99 ? 32.925 26.562 -34.465 1.00 27.78 435 GLY B C 1
ATOM 3952 O O . GLY B 1 99 ? 33.393 25.624 -35.122 1.00 25.64 435 GLY B O 1
ATOM 3953 N N . GLY B 1 100 ? 31.663 26.596 -34.027 1.00 25.58 436 GLY B N 1
ATOM 3954 C CA . GLY B 1 100 ? 30.718 25.480 -34.176 1.00 21.64 436 GLY B CA 1
ATOM 3955 C C . GLY B 1 100 ? 29.717 25.516 -33.040 1.00 20.16 436 GLY B C 1
ATOM 3956 O O . GLY B 1 100 ? 29.973 26.130 -32.001 1.00 20.61 436 GLY B O 1
ATOM 3957 N N . ILE B 1 101 ? 28.573 24.868 -33.239 1.00 21.13 437 ILE B N 1
ATOM 3958 C CA . ILE B 1 101 ? 27.513 24.901 -32.245 1.00 15.92 437 ILE B CA 1
ATOM 3959 C C . ILE B 1 101 ? 26.667 23.637 -32.359 1.00 14.85 437 ILE B C 1
ATOM 3960 O O . ILE B 1 101 ? 26.368 23.188 -33.477 1.00 15.09 437 ILE B O 1
ATOM 3965 N N . TYR B 1 102 ? 26.335 23.066 -31.206 1.00 12.60 438 TYR B N 1
ATOM 3966 C CA . TYR B 1 102 ? 25.424 21.908 -31.144 1.00 12.39 438 TYR B CA 1
ATOM 3967 C C . TYR B 1 102 ? 24.054 22.344 -30.690 1.00 13.28 438 TYR B C 1
ATOM 3968 O O . TYR B 1 102 ? 23.916 23.000 -29.640 1.00 15.68 438 TYR B O 1
ATOM 3977 N N . ILE B 1 103 ? 23.034 21.964 -31.479 1.00 13.14 439 ILE B N 1
ATOM 3978 C CA . ILE B 1 103 ? 21.666 22.279 -31.170 1.00 14.38 439 ILE B CA 1
ATOM 3979 C C . ILE B 1 103 ? 20.940 20.963 -30.849 1.00 14.25 439 ILE B C 1
ATOM 3980 O O . ILE B 1 103 ? 20.590 20.190 -31.726 1.00 14.36 439 ILE B O 1
ATOM 3985 N N . GLU B 1 104 ? 20.683 20.741 -29.569 1.00 15.35 440 GLU B N 1
ATOM 3986 C CA . GLU B 1 104 ? 20.062 19.489 -29.103 1.00 14.28 440 GLU B CA 1
ATOM 3987 C C . GLU B 1 104 ? 18.691 19.200 -29.658 1.00 15.40 440 GLU B C 1
ATOM 3988 O O . GLU B 1 104 ? 18.416 18.062 -30.018 1.00 16.18 440 GLU B O 1
ATOM 3994 N N . GLY B 1 105 ? 17.841 20.229 -29.767 1.00 16.69 441 GLY B N 1
ATOM 3995 C CA . GLY B 1 105 ? 16.492 20.077 -30.279 1.00 19.15 441 GLY B CA 1
ATOM 3996 C C . GLY B 1 105 ? 16.392 19.517 -31.699 1.00 20.14 441 GLY B C 1
ATOM 3997 O O . GLY B 1 105 ? 15.359 18.999 -32.076 1.00 22.22 441 GLY B O 1
ATOM 3998 N N . ILE B 1 106 ? 17.459 19.614 -32.485 1.00 19.67 442 ILE B N 1
ATOM 3999 C CA . ILE B 1 106 ? 17.481 19.025 -33.828 1.00 18.79 442 ILE B CA 1
ATOM 4000 C C . ILE B 1 106 ? 18.622 18.006 -33.980 1.00 18.21 442 ILE B C 1
ATOM 4001 O O . ILE B 1 106 ? 18.907 17.533 -35.058 1.00 19.13 442 ILE B O 1
ATOM 4006 N N . GLY B 1 107 ? 19.270 17.679 -32.876 1.00 16.56 443 GLY B N 1
ATOM 4007 C CA . GLY B 1 107 ? 20.341 16.712 -32.858 1.00 14.93 443 GLY B CA 1
ATOM 4008 C C . GLY B 1 107 ? 21.427 17.036 -33.854 1.00 16.73 443 GLY B C 1
ATOM 4009 O O . GLY B 1 107 ? 21.993 16.118 -34.451 1.00 14.81 443 GLY B O 1
ATOM 4010 N N . THR B 1 108 ? 21.719 18.325 -34.030 1.00 14.07 444 THR B N 1
ATOM 4011 C CA . THR B 1 108 ? 22.619 18.747 -35.089 1.00 15.25 444 THR B CA 1
ATOM 4012 C C . THR B 1 108 ? 23.761 19.585 -34.577 1.00 14.08 444 THR B C 1
ATOM 4013 O O . THR B 1 108 ? 23.553 20.539 -33.840 1.00 14.66 444 THR B O 1
ATOM 4017 N N . PHE B 1 109 ? 24.975 19.193 -34.963 1.00 14.58 445 PHE B N 1
ATOM 4018 C CA . PHE B 1 109 ? 26.207 19.944 -34.720 1.00 15.69 445 PHE B CA 1
ATOM 4019 C C . PHE B 1 109 ? 26.613 20.627 -36.010 1.00 16.48 445 PHE B C 1
ATOM 4020 O O . PHE B 1 109 ? 26.701 19.968 -37.059 1.00 16.65 445 PHE B O 1
ATOM 4028 N N . PHE B 1 110 ? 26.827 21.940 -35.949 1.00 17.20 446 PHE B N 1
ATOM 4029 C CA . PHE B 1 110 ? 27.201 22.728 -37.134 1.00 17.58 446 PHE B CA 1
ATOM 4030 C C . PHE B 1 110 ? 28.601 23.226 -36.934 1.00 18.36 446 PHE B C 1
ATOM 4031 O O . PHE B 1 110 ? 28.933 23.731 -35.866 1.00 18.89 446 PHE B O 1
ATOM 4039 N N . THR B 1 111 ? 29.436 23.091 -37.963 1.00 18.04 447 THR B N 1
ATOM 4040 C CA . THR B 1 111 ? 30.797 23.600 -37.884 1.00 19.67 447 THR B CA 1
ATOM 4041 C C . THR B 1 111 ? 31.396 23.799 -39.261 1.00 19.95 447 THR B C 1
ATOM 4042 O O . THR B 1 111 ? 30.675 23.896 -40.274 1.00 20.88 447 THR B O 1
ATOM 4046 N N . TYR B 1 112 ? 32.717 23.903 -39.318 1.00 21.72 448 TYR B N 1
ATOM 4047 C CA . TYR B 1 112 ? 33.402 24.073 -40.579 1.00 21.04 448 TYR B CA 1
ATOM 4048 C C . TYR B 1 112 ? 34.815 23.547 -40.517 1.00 21.45 448 TYR B C 1
ATOM 4049 O O . TYR B 1 112 ? 35.458 23.569 -39.461 1.00 21.38 448 TYR B O 1
ATOM 4058 N N . GLU B 1 113 ? 35.325 23.138 -41.673 1.00 21.71 449 GLU B N 1
ATOM 4059 C CA . GLU B 1 113 ? 36.744 22.776 -41.764 1.00 23.41 449 GLU B CA 1
ATOM 4060 C C . GLU B 1 113 ? 37.568 24.066 -41.691 1.00 24.80 449 GLU B C 1
ATOM 4061 O O . GLU B 1 113 ? 37.100 25.128 -42.128 1.00 23.45 449 GLU B O 1
ATOM 4067 N N . ARG B 1 114 ? 38.783 23.984 -41.154 1.00 25.16 450 ARG B N 1
ATOM 4068 C CA . ARG B 1 114 ? 39.649 25.163 -40.974 1.00 26.47 450 ARG B CA 1
ATOM 4069 C C . ARG B 1 114 ? 41.128 24.791 -41.019 1.00 27.36 450 ARG B C 1
ATOM 4070 O O . ARG B 1 114 ? 41.483 23.636 -40.799 1.00 28.66 450 ARG B O 1
ATOM 4078 N N . THR B 1 115 ? 41.971 25.779 -41.302 1.00 29.27 451 THR B N 1
ATOM 4079 C CA . THR B 1 115 ? 43.433 25.598 -41.303 1.00 30.87 451 THR B CA 1
ATOM 4080 C C . THR B 1 115 ? 43.989 25.862 -39.904 1.00 31.57 451 THR B C 1
ATOM 4081 O O . THR B 1 115 ? 43.308 26.430 -39.046 1.00 32.17 451 THR B O 1
ATOM 4085 N N . PRO B 1 116 ? 45.239 25.457 -39.657 1.00 32.71 452 PRO B N 1
ATOM 4086 C CA . PRO B 1 116 ? 45.812 25.799 -38.358 1.00 31.94 452 PRO B CA 1
ATOM 4087 C C . PRO B 1 116 ? 46.012 27.314 -38.163 1.00 35.85 452 PRO B C 1
ATOM 4088 O O . PRO B 1 116 ? 46.156 27.751 -37.023 1.00 44.24 452 PRO B O 1
ATOM 4092 N N . GLN B 1 117 ? 45.976 28.099 -39.245 1.00 35.07 453 GLN B N 1
ATOM 4093 C CA . GLN B 1 117 ? 46.067 29.567 -39.146 1.00 36.92 453 GLN B CA 1
ATOM 4094 C C . GLN B 1 117 ? 44.710 30.231 -38.863 1.00 38.20 453 GLN B C 1
ATOM 4095 O O . GLN B 1 117 ? 44.653 31.422 -38.560 1.00 45.15 453 GLN B O 1
ATOM 4097 N N . GLU B 1 118 ? 43.621 29.474 -38.972 1.00 35.25 454 GLU B N 1
ATOM 4098 C CA . GLU B 1 118 ? 42.278 29.988 -38.692 1.00 32.42 454 GLU B CA 1
ATOM 4099 C C . GLU B 1 118 ? 41.824 29.632 -37.279 1.00 30.78 454 GLU B C 1
ATOM 4100 O O . GLU B 1 118 ? 40.989 30.320 -36.707 1.00 34.13 454 GLU B O 1
ATOM 4106 N N . SER B 1 119 ? 42.347 28.546 -36.708 1.00 26.91 455 SER B N 1
ATOM 4107 C CA . SER B 1 119 ? 42.018 28.182 -35.320 1.00 29.66 455 SER B CA 1
ATOM 4108 C C . SER B 1 119 ? 43.127 27.367 -34.709 1.00 30.82 455 SER B C 1
ATOM 4109 O O . SER B 1 119 ? 43.780 26.574 -35.401 1.00 34.71 455 SER B O 1
ATOM 4112 N N . ILE B 1 120 ? 43.309 27.512 -33.397 1.00 32.23 456 ILE B N 1
ATOM 4113 C CA . ILE B 1 120 ? 44.234 26.644 -32.678 1.00 30.78 456 ILE B CA 1
ATOM 4114 C C . ILE B 1 120 ? 43.625 25.217 -32.556 1.00 29.78 456 ILE B C 1
ATOM 4115 O O . ILE B 1 120 ? 44.349 24.251 -32.335 1.00 36.90 456 ILE B O 1
ATOM 4119 N N . TYR B 1 121 ? 42.314 25.077 -32.776 1.00 27.54 457 TYR B N 1
ATOM 4120 C CA . TYR B 1 121 ? 41.653 23.781 -32.659 1.00 23.92 457 TYR B CA 1
ATOM 4121 C C . TYR B 1 121 ? 41.358 23.230 -34.035 1.00 22.35 457 TYR B C 1
ATOM 4122 O O . TYR B 1 121 ? 40.666 23.848 -34.827 1.00 25.04 457 TYR B O 1
ATOM 4131 N N . SER B 1 122 ? 41.939 22.065 -34.330 1.00 21.14 458 SER B N 1
ATOM 4132 C CA . SER B 1 122 ? 41.589 21.333 -35.526 1.00 22.50 458 SER B CA 1
ATOM 4133 C C . SER B 1 122 ? 40.124 20.915 -35.461 1.00 20.20 458 SER B C 1
ATOM 4134 O O . SER B 1 122 ? 39.495 20.943 -34.402 1.00 18.26 458 SER B O 1
ATOM 4137 N N . LEU B 1 123 ? 39.579 20.572 -36.619 1.00 20.28 459 LEU B N 1
ATOM 4138 C CA . LEU B 1 123 ? 38.206 20.170 -36.718 1.00 18.47 459 LEU B CA 1
ATOM 4139 C C . LEU B 1 123 ? 37.930 18.945 -35.825 1.00 18.38 459 LEU B C 1
ATOM 4140 O O . LEU B 1 123 ? 36.914 18.897 -35.127 1.00 17.69 459 LEU B O 1
ATOM 4145 N N . GLU B 1 124 ? 38.846 17.976 -35.816 1.00 19.33 460 GLU B N 1
ATOM 4146 C CA . GLU B 1 124 ? 38.651 16.786 -34.982 1.00 17.87 460 GLU B CA 1
ATOM 4147 C C . GLU B 1 124 ? 38.648 17.146 -33.496 1.00 16.47 460 GLU B C 1
ATOM 4148 O O . GLU B 1 124 ? 37.820 16.643 -32.728 1.00 15.19 460 GLU B O 1
ATOM 4154 N N . GLU B 1 125 ? 39.552 18.054 -33.108 1.00 17.42 461 GLU B N 1
ATOM 4155 C CA . GLU B 1 125 ? 39.635 18.446 -31.700 1.00 17.65 461 GLU B CA 1
ATOM 4156 C C . GLU B 1 125 ? 38.347 19.174 -31.276 1.00 16.88 461 GLU B C 1
ATOM 4157 O O . GLU B 1 125 ? 37.772 18.881 -30.243 1.00 17.44 461 GLU B O 1
ATO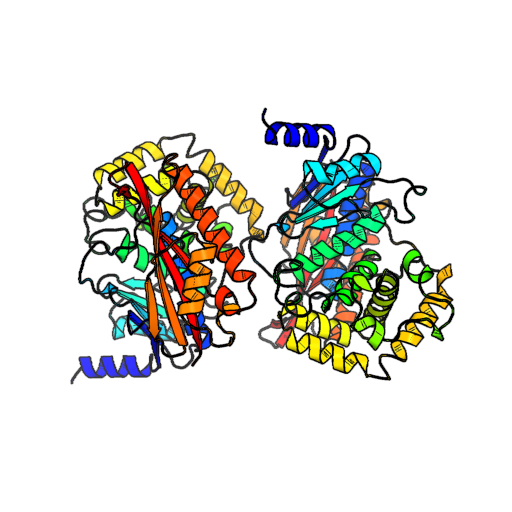M 4163 N N . LEU B 1 126 ? 37.867 20.092 -32.115 1.00 16.54 462 LEU B N 1
ATOM 4164 C CA . LEU B 1 126 ? 36.637 20.816 -31.804 1.00 16.39 462 LEU B CA 1
ATOM 4165 C C . LEU B 1 126 ? 35.443 19.876 -31.824 1.00 14.86 462 LEU B C 1
ATOM 4166 O O . LEU B 1 126 ? 34.593 19.922 -30.962 1.00 14.73 462 LEU B O 1
ATOM 4171 N N . PHE B 1 127 ? 35.393 19.009 -32.812 1.00 14.37 463 PHE B N 1
ATOM 4172 C CA . PHE B 1 127 ? 34.343 18.019 -32.879 1.00 13.94 463 PHE B CA 1
ATOM 4173 C C . PHE B 1 127 ? 34.328 17.146 -31.624 1.00 13.57 463 PHE B C 1
ATOM 4174 O O . PHE B 1 127 ? 33.269 16.821 -31.117 1.00 13.42 463 PHE B O 1
ATOM 4182 N N . ARG B 1 128 ? 35.484 16.678 -31.175 1.00 12.16 464 ARG B N 1
ATOM 4183 C CA . ARG B 1 128 ? 35.497 15.842 -29.964 1.00 12.83 464 ARG B CA 1
ATOM 4184 C C . ARG B 1 128 ? 34.888 16.561 -28.743 1.00 13.64 464 ARG B C 1
ATOM 4185 O O . ARG B 1 128 ? 34.178 15.940 -27.943 1.00 15.76 464 ARG B O 1
ATOM 4193 N N . HIS B 1 129 ? 35.146 17.853 -28.617 1.00 14.72 465 HIS B N 1
ATOM 4194 C CA . HIS B 1 129 ? 34.490 18.670 -27.601 1.00 14.29 465 HIS B CA 1
ATOM 4195 C C . HIS B 1 129 ? 32.997 18.719 -27.809 1.00 13.84 465 HIS B C 1
ATOM 4196 O O . HIS B 1 129 ? 32.246 18.392 -26.910 1.00 14.93 465 HIS B O 1
ATOM 4203 N N . GLU B 1 130 ? 32.566 19.127 -28.993 1.00 13.66 466 GLU B N 1
ATOM 4204 C CA . GLU B 1 130 ? 31.145 19.405 -29.221 1.00 14.52 466 GLU B CA 1
ATOM 4205 C C . GLU B 1 130 ? 30.326 18.140 -29.235 1.00 14.54 466 GLU B C 1
ATOM 4206 O O . GLU B 1 130 ? 29.181 18.144 -28.799 1.00 15.05 466 GLU B O 1
ATOM 4212 N N . PHE B 1 131 ? 30.925 17.045 -29.705 1.00 14.13 467 PHE B N 1
ATOM 4213 C CA . PHE B 1 131 ? 30.268 15.756 -29.633 1.00 12.41 467 PHE B CA 1
ATOM 4214 C C . PHE B 1 131 ? 29.876 15.420 -28.206 1.00 10.97 467 PHE B C 1
ATOM 4215 O O . PHE B 1 131 ? 28.880 14.761 -27.965 1.00 11.15 467 PHE B O 1
ATOM 4223 N N . THR B 1 132 ? 30.683 15.806 -27.228 1.00 11.33 468 THR B N 1
ATOM 4224 C CA . THR B 1 132 ? 30.349 15.523 -25.850 1.00 11.75 468 THR B CA 1
ATOM 4225 C C . THR B 1 132 ? 29.054 16.279 -25.429 1.00 11.99 468 THR B C 1
ATOM 4226 O O . THR B 1 132 ? 28.289 15.779 -24.596 1.00 12.81 468 THR B O 1
ATOM 4230 N N . HIS B 1 133 ? 28.785 17.453 -26.001 1.00 10.71 469 HIS B N 1
ATOM 4231 C CA . HIS B 1 133 ? 27.500 18.097 -25.736 1.00 11.72 469 HIS B CA 1
ATOM 4232 C C . HIS B 1 133 ? 26.366 17.253 -26.222 1.00 11.75 469 HIS B C 1
ATOM 4233 O O . HIS B 1 133 ? 25.343 17.150 -25.551 1.00 12.39 469 HIS B O 1
ATOM 4240 N N . TYR B 1 134 ? 26.543 16.600 -27.363 1.00 11.86 470 TYR B N 1
ATOM 4241 C CA . TYR B 1 134 ? 25.523 15.642 -27.826 1.00 12.38 470 TYR B CA 1
ATOM 4242 C C . TYR B 1 134 ? 25.339 14.510 -26.811 1.00 12.17 470 TYR B C 1
ATOM 4243 O O . TYR B 1 134 ? 24.216 14.146 -26.460 1.00 12.39 470 TYR B O 1
ATOM 4252 N N . LEU B 1 135 ? 26.440 13.932 -26.347 1.00 11.56 471 LEU B N 1
ATOM 4253 C CA . LEU B 1 135 ? 26.369 12.838 -25.389 1.00 12.22 471 LEU B CA 1
ATOM 4254 C C . LEU B 1 135 ? 25.723 13.278 -24.078 1.00 12.07 471 LEU B C 1
ATOM 4255 O O . LEU B 1 135 ? 24.908 12.545 -23.469 1.00 11.04 471 LEU B O 1
ATOM 4260 N N . GLN B 1 136 ? 26.096 14.461 -23.614 1.00 11.97 472 GLN B N 1
ATOM 4261 C CA . GLN B 1 136 ? 25.512 14.989 -22.386 1.00 12.64 472 GLN B CA 1
ATOM 4262 C C . GLN B 1 136 ? 24.020 15.198 -22.548 1.00 13.79 472 GLN B C 1
ATOM 4263 O O . GLN B 1 136 ? 23.254 14.881 -21.652 1.00 14.60 472 GLN B O 1
ATOM 4269 N N . GLY B 1 137 ? 23.610 15.748 -23.687 1.00 14.56 473 GLY B N 1
ATOM 4270 C CA . GLY B 1 137 ? 22.190 16.019 -23.902 1.00 14.17 473 GLY B CA 1
ATOM 4271 C C . GLY B 1 137 ? 21.380 14.728 -23.928 1.00 13.42 473 GLY B C 1
ATOM 4272 O O . GLY B 1 137 ? 20.267 14.631 -23.405 1.00 15.17 473 GLY B O 1
ATOM 4273 N N . ARG B 1 138 ? 21.952 13.696 -24.513 1.00 13.09 474 ARG B N 1
ATOM 4274 C CA . ARG B 1 138 ? 21.257 12.443 -24.712 1.00 14.50 474 ARG B CA 1
ATOM 4275 C C . ARG B 1 138 ? 21.216 11.544 -23.485 1.00 14.93 474 ARG B C 1
ATOM 4276 O O . ARG B 1 138 ? 20.161 10.960 -23.179 1.00 13.72 474 ARG B O 1
ATOM 4284 N N . TYR B 1 139 ? 22.350 11.427 -22.790 1.00 13.49 475 TYR B N 1
ATOM 4285 C CA . TYR B 1 139 ? 22.533 10.414 -21.751 1.00 13.85 475 TYR B CA 1
ATOM 4286 C C . TYR B 1 139 ? 22.678 10.939 -20.328 1.00 13.97 475 TYR B C 1
ATOM 4287 O O . TYR B 1 139 ? 22.707 10.152 -19.389 1.00 14.72 475 TYR B O 1
ATOM 4296 N N . LEU B 1 140 ? 22.787 12.248 -20.148 1.00 13.68 476 LEU B N 1
ATOM 4297 C CA . LEU B 1 140 ? 23.127 12.801 -18.825 1.00 13.71 476 LEU B CA 1
ATOM 4298 C C . LEU B 1 140 ? 22.148 13.864 -18.285 1.00 14.73 476 LEU B C 1
ATOM 4299 O O . LEU B 1 140 ? 21.801 13.821 -17.104 1.00 16.18 476 LEU B O 1
ATOM 4304 N N . ILE B 1 141 ? 21.717 14.804 -19.127 1.00 15.24 477 ILE B N 1
ATOM 4305 C CA . ILE B 1 141 ? 20.902 15.941 -18.674 1.00 15.69 477 ILE B CA 1
ATOM 4306 C C . ILE B 1 141 ? 19.477 15.826 -19.204 1.00 15.43 477 ILE B C 1
ATOM 4307 O O . ILE B 1 141 ? 19.282 15.832 -20.392 1.00 14.25 477 ILE B O 1
ATOM 4312 N N . PRO B 1 142 ? 18.482 15.717 -18.339 1.00 16.00 478 PRO B N 1
ATOM 4313 C CA . PRO B 1 142 ? 17.102 15.584 -18.799 1.00 17.37 478 PRO B CA 1
ATOM 4314 C C . PRO B 1 142 ? 16.612 16.859 -19.469 1.00 18.00 478 PRO B C 1
ATOM 4315 O O . PRO B 1 142 ? 17.102 17.939 -19.158 1.00 18.74 478 PRO B O 1
ATOM 4319 N N . GLY B 1 143 ? 15.674 16.718 -20.404 1.00 18.23 479 GLY B N 1
ATOM 4320 C CA . GLY B 1 143 ? 15.070 17.862 -21.066 1.00 18.23 479 GLY B CA 1
ATOM 4321 C C . GLY B 1 143 ? 16.024 18.402 -22.102 1.00 17.97 479 GLY B C 1
ATOM 4322 O O . GLY B 1 143 ? 17.028 17.790 -22.373 1.00 15.85 479 GLY B O 1
ATOM 4323 N N . LEU B 1 144 ? 15.720 19.543 -22.686 1.00 18.35 480 LEU B N 1
ATOM 4324 C CA . LEU B 1 144 ? 16.557 20.098 -23.728 1.00 17.50 480 LEU B CA 1
ATOM 4325 C C . LEU B 1 144 ? 17.374 21.236 -23.174 1.00 17.40 480 LEU B C 1
ATOM 4326 O O . LEU B 1 144 ? 16.998 21.874 -22.206 1.00 20.45 480 LEU B O 1
ATOM 4331 N N . PHE B 1 145 ? 18.517 21.470 -23.794 1.00 16.48 481 PHE B N 1
ATOM 4332 C CA . PHE B 1 145 ? 19.393 22.572 -23.438 1.00 16.72 481 PHE B CA 1
ATOM 4333 C C . PHE B 1 145 ? 18.591 23.863 -23.300 1.00 18.99 481 PHE B C 1
ATOM 4334 O O . PHE B 1 145 ? 17.758 24.197 -24.152 1.00 20.17 481 PHE B O 1
ATOM 4342 N N . ASN B 1 146 ? 18.822 24.531 -22.176 1.00 20.31 482 ASN B N 1
ATOM 4343 C CA . ASN B 1 146 ? 18.149 25.783 -21.796 1.00 20.32 482 ASN B CA 1
ATOM 4344 C C . ASN B 1 146 ? 16.663 25.669 -21.491 1.00 20.91 482 ASN B C 1
ATOM 4345 O O . ASN B 1 146 ? 16.034 26.687 -21.247 1.00 25.82 482 ASN B O 1
ATOM 4350 N N . LYS B 1 147 ? 16.131 24.441 -21.463 1.00 19.84 483 LYS B N 1
ATOM 4351 C CA . LYS B 1 147 ? 14.726 24.190 -21.186 1.00 21.00 483 LYS B CA 1
ATOM 4352 C C . LYS B 1 147 ? 14.464 23.175 -20.057 1.00 20.79 483 LYS B C 1
ATOM 4353 O O . LYS B 1 147 ? 13.446 23.263 -19.370 1.00 22.90 483 LYS B O 1
ATOM 4357 N N . GLY B 1 148 ? 15.349 22.204 -19.863 1.00 18.84 484 GLY B N 1
ATOM 4358 C CA . GLY B 1 148 ? 15.124 21.191 -18.830 1.00 18.58 484 GLY B CA 1
ATOM 4359 C C . GLY B 1 148 ? 15.238 21.821 -17.462 1.00 20.66 484 GLY B C 1
ATOM 4360 O O . GLY B 1 148 ? 15.693 22.972 -17.339 1.00 21.51 484 GLY B O 1
ATOM 4361 N N . ASP B 1 149 ? 14.845 21.072 -16.437 1.00 19.30 485 ASP B N 1
ATOM 4362 C CA . ASP B 1 149 ? 14.841 21.611 -15.072 1.00 19.55 485 ASP B CA 1
ATOM 4363 C C . ASP B 1 149 ? 16.203 22.130 -14.642 1.00 20.26 485 ASP B C 1
ATOM 4364 O O . ASP B 1 149 ? 16.274 23.087 -13.875 1.00 19.15 485 ASP B O 1
ATOM 4369 N N . PHE B 1 150 ? 17.281 21.498 -15.116 1.00 18.39 486 PHE B N 1
ATOM 4370 C CA . PHE B 1 150 ? 18.628 22.000 -14.774 1.00 18.17 486 PHE B CA 1
ATOM 4371 C C . PHE B 1 150 ? 18.959 23.414 -15.259 1.00 17.33 486 PHE B C 1
ATOM 4372 O O . PHE B 1 150 ? 19.884 24.027 -14.747 1.00 18.75 486 PHE B O 1
ATOM 4380 N N . TYR B 1 151 ? 18.201 23.937 -16.214 1.00 18.27 487 TYR B N 1
ATOM 4381 C CA . TYR B 1 151 ? 18.381 25.284 -16.748 1.00 20.26 487 TYR B CA 1
ATOM 4382 C C . TYR B 1 151 ? 17.353 26.307 -16.250 1.00 22.53 487 TYR B C 1
ATOM 4383 O O . TYR B 1 151 ? 17.477 27.501 -16.525 1.00 24.80 487 TYR B O 1
ATOM 4392 N N . LYS B 1 152 ? 16.328 25.853 -15.542 1.00 22.67 488 LYS B N 1
ATOM 4393 C CA . LYS B 1 152 ? 15.339 26.768 -14.991 1.00 23.43 488 LYS B CA 1
ATOM 4394 C C . LYS B 1 152 ? 15.775 27.365 -13.663 1.00 23.90 488 LYS B C 1
ATOM 4395 O O . LYS B 1 152 ? 16.368 26.677 -12.818 1.00 24.68 488 LYS B O 1
ATOM 4401 N N . GLY B 1 153 ? 15.447 28.652 -13.487 1.00 26.15 489 GLY B N 1
ATOM 4402 C CA . GLY B 1 153 ? 15.778 29.394 -12.275 1.00 27.38 489 GLY B CA 1
ATOM 4403 C C . GLY B 1 153 ? 17.165 29.976 -12.352 1.00 29.79 489 GLY B C 1
ATOM 4404 O O . GLY B 1 153 ? 17.352 31.159 -12.665 1.00 40.06 489 GLY B O 1
ATOM 4405 N N . ASN B 1 154 ? 18.142 29.139 -12.075 1.00 30.32 490 ASN B N 1
ATOM 4406 C CA . ASN B 1 154 ? 19.536 29.478 -12.335 1.00 26.92 490 ASN B CA 1
ATOM 4407 C C . ASN B 1 154 ? 20.029 28.752 -13.581 1.00 25.22 490 ASN B C 1
ATOM 4408 O O . ASN B 1 154 ? 20.429 27.594 -13.528 1.00 29.06 490 ASN B O 1
ATOM 4413 N N . ASN B 1 155 ? 19.986 29.474 -14.699 1.00 23.65 491 ASN B N 1
ATOM 4414 C CA . ASN B 1 155 ? 20.311 28.958 -16.015 1.00 24.04 491 ASN B CA 1
ATOM 4415 C C . ASN B 1 155 ? 21.761 28.504 -16.204 1.00 23.72 491 ASN B C 1
ATOM 4416 O O . ASN B 1 155 ? 22.073 27.703 -17.082 1.00 27.32 491 ASN B O 1
ATOM 4421 N N . GLY B 1 156 ? 22.645 29.023 -15.382 1.00 22.74 492 GLY B N 1
ATOM 4422 C CA . GLY B 1 156 ? 24.042 28.609 -15.438 1.00 21.65 492 GLY B CA 1
ATOM 4423 C C . GLY B 1 156 ? 24.483 27.651 -14.339 1.00 22.79 492 GLY B C 1
ATOM 4424 O O . GLY B 1 156 ? 25.683 27.519 -14.104 1.00 21.37 492 GLY B O 1
ATOM 4425 N N . ARG B 1 157 ? 23.562 26.953 -13.663 1.00 21.52 493 ARG B N 1
ATOM 4426 C CA . ARG B 1 157 ? 24.010 26.162 -12.491 1.00 21.38 493 ARG B CA 1
ATOM 4427 C C . ARG B 1 157 ? 24.916 24.981 -12.872 1.00 17.11 493 ARG B C 1
ATOM 4428 O O . ARG B 1 157 ? 25.711 24.546 -12.072 1.00 16.41 493 ARG B O 1
ATOM 4436 N N . ILE B 1 158 ? 24.818 24.501 -14.110 1.00 17.45 494 ILE B N 1
ATOM 4437 C CA . ILE B 1 158 ? 25.541 23.309 -14.558 1.00 16.01 494 ILE B CA 1
ATOM 4438 C C . ILE B 1 158 ? 26.623 23.660 -15.572 1.00 15.16 494 ILE B C 1
ATOM 4439 O O . ILE B 1 158 ? 27.401 22.803 -15.991 1.00 13.93 494 ILE B O 1
ATOM 4444 N N . THR B 1 159 ? 26.744 24.949 -15.874 1.00 14.41 495 THR B N 1
ATOM 4445 C CA . THR B 1 159 ? 27.607 25.397 -16.942 1.00 14.83 495 THR B CA 1
ATOM 4446 C C . THR B 1 159 ? 29.067 24.954 -16.736 1.00 13.37 495 THR B C 1
ATOM 4447 O O . THR B 1 159 ? 29.683 24.502 -17.666 1.00 12.08 495 THR B O 1
ATOM 4451 N N . TRP B 1 160 ? 29.606 25.041 -15.526 1.00 14.50 496 TRP B N 1
ATOM 4452 C CA . TRP B 1 160 ? 31.019 24.732 -15.338 1.00 14.13 496 TRP B CA 1
ATOM 4453 C C . TRP B 1 160 ? 31.259 23.300 -15.732 1.00 13.45 496 TRP B C 1
ATOM 4454 O O . TRP B 1 160 ? 32.307 22.948 -16.254 1.00 13.22 496 TRP B O 1
ATOM 4465 N N . PHE B 1 161 ? 30.276 22.447 -15.447 1.00 13.84 497 PHE B N 1
ATOM 4466 C CA . PHE B 1 161 ? 30.435 21.004 -15.614 1.00 13.33 497 PHE B CA 1
ATOM 4467 C C . PHE B 1 161 ? 30.165 20.629 -17.045 1.00 13.10 497 PHE B C 1
ATOM 4468 O O . PHE B 1 161 ? 30.879 19.836 -17.633 1.00 14.55 497 PHE B O 1
ATOM 4476 N N . GLU B 1 162 ? 29.130 21.219 -17.614 1.00 14.98 498 GLU B N 1
ATOM 4477 C CA . GLU B 1 162 ? 28.765 20.919 -18.994 1.00 16.69 498 GLU B CA 1
ATOM 4478 C C . GLU B 1 162 ? 29.946 21.265 -19.906 1.00 16.33 498 GLU B C 1
ATOM 4479 O O . GLU B 1 162 ? 30.357 20.458 -20.747 1.00 17.24 498 GLU B O 1
ATOM 4485 N N . GLU B 1 163 ? 30.529 22.447 -19.719 1.00 14.69 499 GLU B N 1
ATOM 4486 C CA . GLU B 1 163 ? 31.666 22.850 -20.566 1.00 16.57 499 GLU B CA 1
ATOM 4487 C C . GLU B 1 163 ? 32.977 22.190 -20.125 1.00 14.41 499 GLU B C 1
ATOM 4488 O O . GLU B 1 163 ? 33.757 21.740 -20.944 1.00 15.61 499 GLU B O 1
ATOM 4494 N N . GLY B 1 164 ? 33.216 22.081 -18.823 1.00 13.58 500 GLY B N 1
ATOM 4495 C CA . GLY B 1 164 ? 34.431 21.428 -18.358 1.00 13.59 500 GLY B CA 1
ATOM 4496 C C . GLY B 1 164 ? 34.516 19.983 -18.773 1.00 13.39 500 GLY B C 1
ATOM 4497 O O . GLY B 1 164 ? 35.565 19.529 -19.205 1.00 16.50 500 GLY B O 1
ATOM 4498 N N . SER B 1 165 ? 33.415 19.232 -18.613 1.00 13.10 501 SER B N 1
ATOM 4499 C CA . SER B 1 165 ? 33.431 17.819 -18.955 1.00 13.83 501 SER B CA 1
ATOM 4500 C C . SER B 1 165 ? 33.500 17.621 -20.475 1.00 12.77 501 SER B C 1
ATOM 4501 O O . SER B 1 165 ? 34.129 16.680 -20.911 1.00 13.91 501 SER B O 1
ATOM 4504 N N . ALA B 1 166 ? 32.916 18.536 -21.256 1.00 12.81 502 ALA B N 1
ATOM 4505 C CA . ALA B 1 166 ? 33.140 18.492 -22.718 1.00 12.90 502 ALA B CA 1
ATOM 4506 C C . ALA B 1 166 ? 34.609 18.628 -23.100 1.00 13.76 502 ALA B C 1
ATOM 4507 O O . ALA B 1 166 ? 35.095 17.932 -23.985 1.00 15.22 502 ALA B O 1
ATOM 4509 N N . GLU B 1 167 ? 35.323 19.527 -22.438 1.00 15.43 503 GLU B N 1
ATOM 4510 C CA . GLU B 1 167 ? 36.722 19.697 -22.715 1.00 14.02 503 GLU B CA 1
ATOM 4511 C C . GLU B 1 167 ? 37.470 18.432 -22.310 1.00 14.71 503 GLU B C 1
ATOM 4512 O O . GLU B 1 167 ? 38.352 17.977 -22.995 1.00 14.99 503 GLU B O 1
ATOM 4518 N N . PHE B 1 168 ? 37.117 17.877 -21.166 1.00 12.73 504 PHE B N 1
ATOM 4519 C CA . PHE B 1 168 ? 37.786 16.679 -20.675 1.00 13.01 504 PHE B CA 1
ATOM 4520 C C . PHE B 1 168 ? 37.615 15.488 -21.628 1.00 12.51 504 PHE B C 1
ATOM 4521 O O . PHE B 1 168 ? 38.605 14.868 -22.055 1.00 13.96 504 PHE B O 1
ATOM 4529 N N . PHE B 1 169 ? 36.390 15.169 -21.978 1.00 12.80 505 PHE B N 1
ATOM 4530 C CA . PHE B 1 169 ? 36.102 13.989 -22.806 1.00 12.68 505 PHE B CA 1
ATOM 4531 C C . PHE B 1 169 ? 36.651 14.109 -24.201 1.00 11.72 505 PHE B C 1
ATOM 4532 O O . PHE B 1 169 ? 36.824 13.108 -24.861 1.00 13.24 505 PHE B O 1
ATOM 4540 N N . ALA B 1 170 ? 36.982 15.335 -24.635 1.00 12.44 506 ALA B N 1
ATOM 4541 C CA . ALA B 1 170 ? 37.629 15.528 -25.925 1.00 12.73 506 ALA B CA 1
ATOM 4542 C C . ALA B 1 170 ? 38.952 14.816 -25.995 1.00 12.75 506 ALA B C 1
ATOM 4543 O O . ALA B 1 170 ? 39.444 14.585 -27.095 1.00 13.68 506 ALA B O 1
ATOM 4545 N N . GLY B 1 171 ? 39.539 14.493 -24.829 1.00 12.87 507 GLY B N 1
ATOM 4546 C CA . GLY B 1 171 ? 40.825 13.780 -24.756 1.00 12.52 507 GLY B CA 1
ATOM 4547 C C . GLY B 1 171 ? 40.748 12.267 -24.750 1.00 12.52 507 GLY B C 1
ATOM 4548 O O . GLY B 1 171 ? 41.720 11.583 -24.431 1.00 13.51 507 GLY B O 1
ATOM 4549 N N . SER B 1 172 ? 39.581 11.730 -25.092 1.00 11.85 508 SER B N 1
ATOM 4550 C CA . SER B 1 172 ? 39.359 10.285 -25.069 1.00 12.61 508 SER B CA 1
ATOM 4551 C C . SER B 1 172 ? 40.203 9.547 -26.083 1.00 11.84 508 SER B C 1
ATOM 4552 O O . SER B 1 172 ? 40.367 9.986 -27.225 1.00 12.45 508 SER B O 1
ATOM 4555 N N . THR B 1 173 ? 40.719 8.409 -25.676 1.00 12.71 509 THR B N 1
ATOM 4556 C CA . THR B 1 173 ? 41.348 7.453 -26.581 1.00 14.65 509 THR B CA 1
ATOM 4557 C C . THR B 1 173 ? 40.575 6.131 -26.526 1.00 14.81 509 THR B C 1
ATOM 4558 O O . THR B 1 173 ? 39.518 6.055 -25.905 1.00 14.06 509 THR B O 1
ATOM 4562 N N . ARG B 1 174 ? 41.139 5.059 -27.080 1.00 16.29 510 ARG B N 1
ATOM 4563 C CA . ARG B 1 174 ? 40.496 3.735 -26.959 1.00 16.07 510 ARG B CA 1
ATOM 4564 C C . ARG B 1 174 ? 40.531 3.192 -25.526 1.00 15.25 510 ARG B C 1
ATOM 4565 O O . ARG B 1 174 ? 39.757 2.311 -25.168 1.00 16.20 510 ARG B O 1
ATOM 4573 N N . THR B 1 175 ? 41.421 3.713 -24.689 1.00 15.41 511 THR B N 1
ATOM 4574 C CA . THR B 1 175 ? 41.602 3.101 -23.382 1.00 15.36 511 THR B CA 1
ATOM 4575 C C . THR B 1 175 ? 41.461 4.032 -22.205 1.00 15.06 511 THR B C 1
ATOM 4576 O O . THR B 1 175 ? 41.284 3.587 -21.100 1.00 15.96 511 THR B O 1
ATOM 4580 N N . SER B 1 176 ? 41.555 5.333 -22.429 1.00 14.53 512 SER B N 1
ATOM 4581 C CA . SER B 1 176 ? 41.496 6.271 -21.312 1.00 14.35 512 SER B CA 1
ATOM 4582 C C . SER B 1 176 ? 41.028 7.657 -21.770 1.00 14.26 512 SER B C 1
ATOM 4583 O O . SER B 1 176 ? 40.631 7.829 -22.915 1.00 13.64 512 SER B O 1
ATOM 4586 N N . VAL B 1 177 ? 41.051 8.624 -20.854 1.00 13.53 513 VAL B N 1
ATOM 4587 C CA . VAL B 1 177 ? 40.847 10.025 -21.203 1.00 13.67 513 VAL B CA 1
ATOM 4588 C C . VAL B 1 177 ? 42.148 10.673 -20.783 1.00 13.98 513 VAL B C 1
ATOM 4589 O O . VAL B 1 177 ? 42.491 10.635 -19.599 1.00 16.44 513 VAL B O 1
ATOM 4593 N N . LEU B 1 178 ? 42.898 11.197 -21.741 1.00 14.24 514 LEU B N 1
ATOM 4594 C CA . LEU B 1 178 ? 44.219 11.741 -21.491 1.00 15.77 514 LEU B CA 1
ATOM 4595 C C . LEU B 1 178 ? 44.154 13.263 -21.352 1.00 17.38 514 LEU B C 1
ATOM 4596 O O . LEU B 1 178 ? 43.265 13.906 -21.935 1.00 18.67 514 LEU B O 1
ATOM 4601 N N . PRO B 1 179 ? 45.117 13.858 -20.613 1.00 18.34 515 PRO B N 1
ATOM 4602 C CA . PRO B 1 179 ? 45.132 15.304 -20.586 1.00 18.60 515 PRO B CA 1
ATOM 4603 C C . PRO B 1 179 ? 45.420 15.892 -21.952 1.00 19.37 515 PRO B C 1
ATOM 4604 O O . PRO B 1 179 ? 46.169 15.310 -22.755 1.00 22.95 515 PRO B O 1
ATOM 4608 N N . ARG B 1 180 ? 44.799 17.036 -22.205 1.00 18.27 516 ARG B N 1
ATOM 4609 C CA . ARG B 1 180 ? 44.962 17.735 -23.475 1.00 17.58 516 ARG B CA 1
ATOM 4610 C C . ARG B 1 180 ? 45.931 18.904 -23.332 1.00 17.36 516 ARG B C 1
ATOM 4611 O O . ARG B 1 180 ? 45.723 19.830 -22.542 1.00 17.09 516 ARG B O 1
ATOM 4619 N N . LYS B 1 181 ? 46.999 18.846 -24.101 1.00 18.81 517 LYS B N 1
ATOM 4620 C CA . LYS B 1 181 ? 48.045 19.889 -24.058 1.00 21.13 517 LYS B CA 1
ATOM 4621 C C . LYS B 1 181 ? 47.467 21.293 -24.233 1.00 20.74 517 LYS B C 1
ATOM 4622 O O . LYS B 1 181 ? 47.862 22.243 -23.540 1.00 21.00 517 LYS B O 1
ATOM 4628 N N . SER B 1 182 ? 46.509 21.420 -25.138 1.00 21.40 518 SER B N 1
ATOM 4629 C CA . SER B 1 182 ? 45.884 22.696 -25.407 1.00 21.29 518 SER B CA 1
ATOM 4630 C C . SER B 1 182 ? 45.115 23.286 -24.216 1.00 19.72 518 SER B C 1
ATOM 4631 O O . SER B 1 182 ? 45.154 24.502 -24.061 1.00 21.97 518 SER B O 1
ATOM 4634 N N . MET B 1 183 ? 44.471 22.446 -23.397 1.00 18.13 519 MET B N 1
ATOM 4635 C CA . MET B 1 183 ? 43.712 22.877 -22.218 1.00 17.77 519 MET B CA 1
ATOM 4636 C C . MET B 1 183 ? 44.666 23.168 -21.076 1.00 17.40 519 MET B C 1
ATOM 4637 O O . MET B 1 183 ? 44.551 24.193 -20.431 1.00 17.29 519 MET B O 1
ATOM 4642 N N . VAL B 1 184 ? 45.663 22.312 -20.882 1.00 17.55 520 VAL B N 1
ATOM 4643 C CA . VAL B 1 184 ? 46.614 22.504 -19.792 1.00 18.03 520 VAL B CA 1
ATOM 4644 C C . VAL B 1 184 ? 47.416 23.786 -19.977 1.00 18.98 520 VAL B C 1
ATOM 4645 O O . VAL B 1 184 ? 47.709 24.489 -18.991 1.00 20.39 520 VAL B O 1
ATOM 4649 N N . GLY B 1 185 ? 47.739 24.126 -21.232 1.00 18.84 521 GLY B N 1
ATOM 4650 C CA . GLY B 1 185 ? 48.456 25.363 -21.522 1.00 21.73 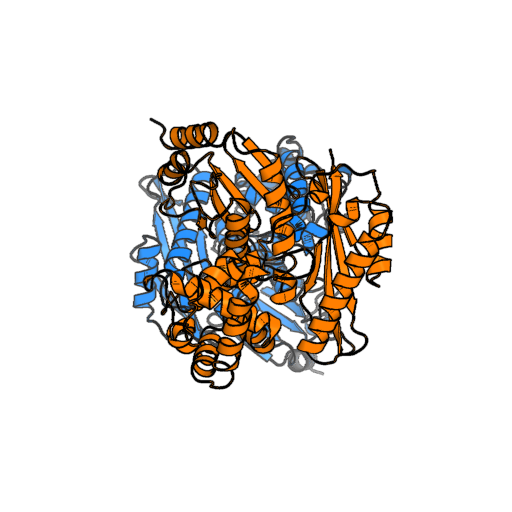521 GLY B CA 1
ATOM 4651 C C . GLY B 1 185 ? 47.667 26.594 -21.138 1.00 21.57 521 GLY B C 1
ATOM 4652 O O . GLY B 1 185 ? 48.233 27.658 -20.953 1.00 23.12 521 GLY B O 1
ATOM 4653 N N . GLY B 1 186 ? 46.348 26.454 -21.041 1.00 19.86 522 GLY B N 1
ATOM 4654 C CA . GLY B 1 186 ? 45.496 27.570 -20.657 1.00 20.29 522 GLY B CA 1
ATOM 4655 C C . GLY B 1 186 ? 45.343 27.798 -19.161 1.00 20.64 522 GLY B C 1
ATOM 4656 O O . GLY B 1 186 ? 44.763 28.819 -18.748 1.00 22.07 522 GLY B O 1
ATOM 4657 N N . LEU B 1 187 ? 45.852 26.879 -18.336 1.00 18.89 523 LEU B N 1
ATOM 4658 C CA . LEU B 1 187 ? 45.865 27.069 -16.877 1.00 20.21 523 LEU B CA 1
ATOM 4659 C C . LEU B 1 187 ? 46.986 28.032 -16.494 1.00 20.82 523 LEU B C 1
ATOM 4660 O O . LEU B 1 187 ? 48.069 27.955 -17.058 1.00 22.90 523 LEU B O 1
ATOM 4665 N N . SER B 1 188 ? 46.747 28.925 -15.533 1.00 20.80 524 SER B N 1
ATOM 4666 C CA . SER B 1 188 ? 47.806 29.848 -15.094 1.00 22.77 524 SER B CA 1
ATOM 4667 C C . SER B 1 188 ? 48.991 29.084 -14.503 1.00 24.19 524 SER B C 1
ATOM 4668 O O . SER B 1 188 ? 48.799 28.077 -13.807 1.00 23.39 524 SER B O 1
ATOM 4671 N N . LYS B 1 189 ? 50.199 29.590 -14.746 1.00 26.01 525 LYS B N 1
ATOM 4672 C CA . LYS B 1 189 ? 51.416 29.062 -14.096 1.00 28.05 525 LYS B CA 1
ATOM 4673 C C . LYS B 1 189 ? 51.493 29.533 -12.636 1.00 29.33 525 LYS B C 1
ATOM 4674 O O . LYS B 1 189 ? 52.191 28.940 -11.825 1.00 34.97 525 LYS B O 1
ATOM 4680 N N . ASN B 1 190 ? 50.787 30.615 -12.301 1.00 28.90 526 ASN B N 1
ATOM 4681 C CA . ASN B 1 190 ? 50.789 31.154 -10.943 1.00 30.62 526 ASN B CA 1
ATOM 4682 C C . ASN B 1 190 ? 49.650 30.519 -10.150 1.00 29.15 526 ASN B C 1
ATOM 4683 O O . ASN B 1 190 ? 48.486 30.754 -10.449 1.00 28.27 526 ASN B O 1
ATOM 4688 N N . PRO B 1 191 ? 49.962 29.739 -9.104 1.00 30.05 527 PRO B N 1
ATOM 4689 C CA . PRO B 1 191 ? 48.881 29.067 -8.355 1.00 28.98 527 PRO B CA 1
ATOM 4690 C C . PRO B 1 191 ? 47.816 30.012 -7.786 1.00 28.54 527 PRO B C 1
ATOM 4691 O O . PRO B 1 191 ? 46.645 29.630 -7.665 1.00 30.29 527 PRO B O 1
ATOM 4695 N N . LYS B 1 192 ? 48.204 31.248 -7.496 1.00 29.26 528 LYS B N 1
ATOM 4696 C CA . LYS B 1 192 ? 47.310 32.245 -6.895 1.00 29.97 528 LYS B CA 1
ATOM 4697 C C . LYS B 1 192 ? 46.256 32.747 -7.882 1.00 28.67 528 LYS B C 1
ATOM 4698 O O . LYS B 1 192 ? 45.208 33.225 -7.485 1.00 32.52 528 LYS B O 1
ATOM 4701 N N . GLU B 1 193 ? 46.510 32.597 -9.173 1.00 27.39 529 GLU B N 1
ATOM 4702 C CA . GLU B 1 193 ? 45.532 32.980 -10.174 1.00 26.20 529 GLU B CA 1
ATOM 4703 C C . GLU B 1 193 ? 44.585 31.853 -10.559 1.00 24.49 529 GLU B C 1
ATOM 4704 O O . GLU B 1 193 ? 43.568 32.106 -11.232 1.00 23.84 529 GLU B O 1
ATOM 4710 N N . ARG B 1 194 ? 44.900 30.622 -10.158 1.00 22.45 530 ARG B N 1
ATOM 4711 C CA . ARG B 1 194 ? 44.069 29.470 -10.535 1.00 21.90 530 ARG B CA 1
ATOM 4712 C C . ARG B 1 194 ? 42.758 29.536 -9.778 1.00 22.12 530 ARG B C 1
ATOM 4713 O O . ARG B 1 194 ? 42.724 30.007 -8.637 1.00 21.70 530 ARG B O 1
ATOM 4721 N N . PHE B 1 195 ? 41.678 29.115 -10.421 1.00 21.92 531 PHE B N 1
ATOM 4722 C CA . PHE B 1 195 ? 40.382 29.092 -9.758 1.00 21.43 531 PHE B CA 1
ATOM 4723 C C . PHE B 1 195 ? 40.424 28.115 -8.581 1.00 22.71 531 PHE B C 1
ATOM 4724 O O . PHE B 1 195 ? 41.110 27.071 -8.632 1.00 24.09 531 PHE B O 1
ATOM 4732 N N . ASN B 1 196 ? 39.738 28.453 -7.507 1.00 22.31 532 ASN B N 1
ATOM 4733 C CA . ASN B 1 196 ? 39.456 27.466 -6.468 1.00 22.54 532 ASN B CA 1
ATOM 4734 C C . ASN B 1 196 ? 38.104 26.821 -6.803 1.00 21.89 532 ASN B C 1
ATOM 4735 O O . ASN B 1 196 ? 37.429 27.226 -7.773 1.00 21.37 532 ASN B O 1
ATOM 4740 N N . ALA B 1 197 ? 37.711 25.799 -6.039 1.00 21.10 533 ALA B N 1
ATOM 4741 C CA . ALA B 1 197 ? 36.513 25.031 -6.387 1.00 19.43 533 ALA B CA 1
ATOM 4742 C C . ALA B 1 197 ? 35.273 25.938 -6.352 1.00 18.40 533 ALA B C 1
ATOM 4743 O O . ALA B 1 197 ? 34.392 25.830 -7.208 1.00 20.50 533 ALA B O 1
ATOM 4745 N N . ASP B 1 198 ? 35.187 26.821 -5.370 1.00 18.34 534 ASP B N 1
ATOM 4746 C CA . ASP B 1 198 ? 34.007 27.667 -5.231 1.00 20.50 534 ASP B CA 1
ATOM 4747 C C . ASP B 1 198 ? 33.825 28.539 -6.463 1.00 20.16 534 ASP B C 1
ATOM 4748 O O . ASP B 1 198 ? 32.737 28.648 -7.024 1.00 19.39 534 ASP B O 1
ATOM 4753 N N . LYS B 1 199 ? 34.907 29.172 -6.879 1.00 20.93 535 LYS B N 1
ATOM 4754 C CA . LYS B 1 199 ? 34.859 30.064 -8.034 1.00 20.65 535 LYS B CA 1
ATOM 4755 C C . LYS B 1 199 ? 34.439 29.293 -9.247 1.00 19.47 535 LYS B C 1
ATOM 4756 O O . LYS B 1 199 ? 33.562 29.744 -9.988 1.00 20.59 535 LYS B O 1
ATOM 4762 N N . LEU B 1 200 ? 35.054 28.126 -9.475 1.00 17.77 536 LEU B N 1
ATOM 4763 C CA . LEU B 1 200 ? 34.722 27.320 -10.666 1.00 17.50 536 LEU B CA 1
ATOM 4764 C C . LEU B 1 200 ? 33.267 26.855 -10.644 1.00 16.73 536 LEU B C 1
ATOM 4765 O O . LEU B 1 200 ? 32.541 27.031 -11.612 1.00 16.75 536 LEU B O 1
ATOM 4770 N N . LEU B 1 201 ? 32.849 26.296 -9.518 1.00 17.27 537 LEU B N 1
ATOM 4771 C CA . LEU B 1 201 ? 31.518 25.664 -9.419 1.00 17.08 537 LEU B CA 1
ATOM 4772 C C . LEU B 1 201 ? 30.324 26.623 -9.547 1.00 18.36 537 LEU B C 1
ATOM 4773 O O . LEU B 1 201 ? 29.172 26.156 -9.652 1.00 17.99 537 LEU B O 1
ATOM 4778 N N . HIS B 1 202 ? 30.587 27.935 -9.565 1.00 18.81 538 HIS B N 1
ATOM 4779 C CA . HIS B 1 202 ? 29.561 28.971 -9.768 1.00 19.06 538 HIS B CA 1
ATOM 4780 C C . HIS B 1 202 ? 29.783 29.808 -11.001 1.00 19.08 538 HIS B C 1
ATOM 4781 O O . HIS B 1 202 ? 29.159 30.865 -11.164 1.00 20.54 538 HIS B O 1
ATOM 4788 N N . SER B 1 203 ? 30.677 29.349 -11.874 1.00 19.07 539 SER B N 1
ATOM 4789 C CA . SER B 1 203 ? 31.000 30.078 -13.092 1.00 19.41 539 SER B CA 1
ATOM 4790 C C . SER B 1 203 ? 29.834 30.006 -14.088 1.00 20.58 539 SER B C 1
ATOM 4791 O O . SER B 1 203 ? 29.055 29.072 -14.072 1.00 21.35 539 SER B O 1
ATOM 4794 N N . LYS B 1 204 ? 29.694 31.047 -14.907 1.00 21.10 540 LYS B N 1
ATOM 4795 C CA . LYS B 1 204 ? 28.663 31.122 -15.931 1.00 19.45 540 LYS B CA 1
ATOM 4796 C C . LYS B 1 204 ? 29.250 31.616 -17.214 1.00 18.65 540 LYS B C 1
ATOM 4797 O O . LYS B 1 204 ? 30.333 32.200 -17.226 1.00 19.06 540 LYS B O 1
ATOM 4801 N N . TYR B 1 205 ? 28.507 31.479 -18.300 1.00 18.23 541 TYR B N 1
ATOM 4802 C CA . TYR B 1 205 ? 29.025 31.945 -19.588 1.00 20.25 541 TYR B CA 1
ATOM 4803 C C . TYR B 1 205 ? 29.459 33.392 -19.601 1.00 21.63 541 TYR B C 1
ATOM 4804 O O . TYR B 1 205 ? 30.409 33.718 -20.300 1.00 24.86 541 TYR B O 1
ATOM 4813 N N . SER B 1 206 ? 28.774 34.244 -18.845 1.00 22.37 542 SER B N 1
ATOM 4814 C CA . SER B 1 206 ? 29.080 35.699 -18.799 1.00 25.59 542 SER B CA 1
ATOM 4815 C C . SER B 1 206 ? 30.402 36.026 -18.071 1.00 26.28 542 SER B C 1
ATOM 4816 O O . SER B 1 206 ? 30.821 37.186 -18.037 1.00 28.98 542 SER B O 1
ATOM 4819 N N . ASP B 1 207 ? 31.065 35.001 -17.513 1.00 24.14 543 ASP B N 1
ATOM 4820 C CA . ASP B 1 207 ? 32.355 35.164 -16.833 1.00 24.09 543 ASP B CA 1
ATOM 4821 C C . ASP B 1 207 ? 33.527 35.054 -17.758 1.00 24.12 543 ASP B C 1
ATOM 4822 O O . ASP B 1 207 ? 34.681 35.107 -17.299 1.00 30.72 543 ASP B O 1
ATOM 4827 N N . GLY B 1 208 ? 33.281 34.873 -19.045 1.00 21.31 544 GLY B N 1
ATOM 4828 C CA . GLY B 1 208 ? 34.383 34.841 -19.989 1.00 22.69 544 GLY B CA 1
ATOM 4829 C C . GLY B 1 208 ? 34.767 33.420 -20.271 1.00 22.46 544 GLY B C 1
ATOM 4830 O O . GLY B 1 208 ? 33.918 32.546 -20.226 1.00 25.30 544 GLY B O 1
ATOM 4831 N N . TRP B 1 209 ? 36.052 33.150 -20.524 1.00 22.73 545 TRP B N 1
ATOM 4832 C CA . TRP B 1 209 ? 36.399 31.856 -21.078 1.00 25.53 545 TRP B CA 1
ATOM 4833 C C . TRP B 1 209 ? 37.353 31.020 -20.268 1.00 24.94 545 TRP B C 1
ATOM 4834 O O . TRP B 1 209 ? 37.431 29.838 -20.511 1.00 28.38 545 TRP B O 1
ATOM 4845 N N . ASP B 1 210 ? 37.991 31.593 -19.248 1.00 24.24 546 ASP B N 1
ATOM 4846 C CA . ASP B 1 210 ? 38.917 30.833 -18.389 1.00 24.34 546 ASP B CA 1
ATOM 4847 C C . ASP B 1 210 ? 38.231 29.656 -17.660 1.00 21.30 546 ASP B C 1
ATOM 4848 O O . ASP B 1 210 ? 38.877 28.619 -17.444 1.00 19.44 546 ASP B O 1
ATOM 4853 N N . PHE B 1 211 ? 36.950 29.780 -17.296 1.00 19.60 547 PHE B N 1
ATOM 4854 C CA . PHE B 1 211 ? 36.260 28.685 -16.555 1.00 18.11 547 PHE B CA 1
ATOM 4855 C C . PHE B 1 211 ? 36.215 27.385 -17.326 1.00 18.52 547 PHE B C 1
ATOM 4856 O O . PHE B 1 211 ? 36.159 26.324 -16.729 1.00 19.09 547 PHE B O 1
ATOM 4864 N N . TYR B 1 212 ? 36.283 27.447 -18.651 1.00 18.89 548 TYR B N 1
ATOM 4865 C CA . TYR B 1 212 ? 36.356 26.228 -19.438 1.00 17.74 548 TYR B CA 1
ATOM 4866 C C . TYR B 1 212 ? 37.626 25.443 -19.070 1.00 16.41 548 TYR B C 1
ATOM 4867 O O . TYR B 1 212 ? 37.588 24.252 -18.966 1.00 16.42 548 TYR B O 1
ATOM 4876 N N . LYS B 1 213 ? 38.761 26.108 -18.916 1.00 18.13 549 LYS B N 1
ATOM 4877 C CA . LYS B 1 213 ? 39.997 25.420 -18.641 1.00 18.90 549 LYS B CA 1
ATOM 4878 C C . LYS B 1 213 ? 40.063 24.897 -17.194 1.00 17.00 549 LYS B C 1
ATOM 4879 O O . LYS B 1 213 ? 40.569 23.845 -16.943 1.00 16.44 549 LYS B O 1
ATOM 4885 N N . TYR B 1 214 ? 39.556 25.654 -16.245 1.00 16.39 550 TYR B N 1
ATOM 4886 C CA . TYR B 1 214 ? 39.519 25.173 -14.865 1.00 15.69 550 TYR B CA 1
ATOM 4887 C C . TYR B 1 214 ? 38.469 24.064 -14.721 1.00 15.98 550 TYR B C 1
ATOM 4888 O O . TYR B 1 214 ? 38.652 23.147 -13.919 1.00 16.09 550 TYR B O 1
ATOM 4897 N N . GLY B 1 215 ? 37.399 24.135 -15.496 1.00 15.23 551 GLY B N 1
ATOM 4898 C CA . GLY B 1 215 ? 36.366 23.106 -15.448 1.00 13.69 551 GLY B CA 1
ATOM 4899 C C . GLY B 1 215 ? 36.924 21.826 -16.071 1.00 14.09 551 GLY B C 1
ATOM 4900 O O . GLY B 1 215 ? 36.677 20.719 -15.584 1.00 13.09 551 GLY B O 1
ATOM 4901 N N . TYR B 1 216 ? 37.688 21.977 -17.158 1.00 14.00 552 TYR B N 1
ATOM 4902 C CA . TYR B 1 216 ? 38.470 20.862 -17.705 1.00 14.73 552 TYR B CA 1
ATOM 4903 C C . TYR B 1 216 ? 39.378 20.222 -16.615 1.00 16.13 552 TYR B C 1
ATOM 4904 O O . TYR B 1 216 ? 39.350 19.010 -16.382 1.00 14.66 552 TYR B O 1
ATOM 4913 N N . ALA B 1 217 ? 40.174 21.050 -15.956 1.00 15.17 553 ALA B N 1
ATOM 4914 C CA . ALA B 1 217 ? 41.105 20.557 -14.930 1.00 15.02 553 ALA B CA 1
ATOM 4915 C C . ALA B 1 217 ? 40.373 19.899 -13.740 1.00 14.80 553 ALA B C 1
ATOM 4916 O O . ALA B 1 217 ? 40.806 18.867 -13.250 1.00 15.95 553 ALA B O 1
ATOM 4918 N N . PHE B 1 218 ? 39.242 20.462 -13.312 1.00 13.51 554 PHE B N 1
ATOM 4919 C CA . PHE B 1 218 ? 38.435 19.827 -12.272 1.00 14.17 554 PHE B CA 1
ATOM 4920 C C . PHE B 1 218 ? 37.855 18.466 -12.667 1.00 14.01 554 PHE B C 1
ATOM 4921 O O . PHE B 1 218 ? 37.805 17.535 -11.857 1.00 14.10 554 PHE B O 1
ATOM 4929 N N . SER B 1 219 ? 37.454 18.340 -13.921 1.00 13.52 555 SER B N 1
ATOM 4930 C CA . SER B 1 219 ? 36.985 17.055 -14.447 1.00 14.58 555 SER B CA 1
ATOM 4931 C C . SER B 1 219 ? 38.128 16.020 -14.451 1.00 13.49 555 SER B C 1
ATOM 4932 O O . SER B 1 219 ? 37.937 14.888 -14.074 1.00 15.73 555 SER B O 1
ATOM 4935 N N . ASP B 1 220 ? 39.306 16.419 -14.873 1.00 14.48 556 ASP B N 1
ATOM 4936 C CA . ASP B 1 220 ? 40.450 15.498 -14.846 1.00 15.14 556 ASP B CA 1
ATOM 4937 C C . ASP B 1 220 ? 40.793 15.113 -13.413 1.00 15.73 556 ASP B C 1
ATOM 4938 O O . ASP B 1 220 ? 41.134 13.966 -13.145 1.00 17.23 556 ASP B O 1
ATOM 4943 N N . TYR B 1 221 ? 40.709 16.079 -12.504 1.00 15.63 557 TYR B N 1
ATOM 4944 C CA . TYR B 1 221 ? 40.931 15.826 -11.094 1.00 16.14 557 TYR B CA 1
ATOM 4945 C C . TYR B 1 221 ? 39.933 14.775 -10.580 1.00 16.18 557 TYR B C 1
ATOM 4946 O O . TYR B 1 221 ? 40.345 13.836 -9.902 1.00 16.74 557 TYR B O 1
ATOM 4955 N N . MET B 1 222 ? 38.647 14.916 -10.905 1.00 15.54 558 MET B N 1
ATOM 4956 C CA . MET B 1 222 ? 37.659 13.938 -10.459 1.00 15.44 558 MET B CA 1
ATOM 4957 C C . MET B 1 222 ? 37.943 12.538 -11.037 1.00 16.34 558 MET B C 1
ATOM 4958 O O . MET B 1 222 ? 37.975 11.557 -10.322 1.00 16.64 558 MET B O 1
ATOM 4963 N N . TYR B 1 223 ? 38.180 12.457 -12.333 1.00 15.58 559 TYR B N 1
ATOM 4964 C CA . TYR B 1 223 ? 38.483 11.164 -12.970 1.00 16.24 559 TYR B CA 1
ATOM 4965 C C . TYR B 1 223 ? 39.660 10.452 -12.310 1.00 17.04 559 TYR B C 1
ATOM 4966 O O . TYR B 1 223 ? 39.597 9.262 -12.063 1.00 17.57 559 TYR B O 1
ATOM 4975 N N . ASN B 1 224 ? 40.754 11.178 -12.030 1.00 16.97 560 ASN B N 1
ATOM 4976 C CA . ASN B 1 224 ? 41.961 10.536 -11.524 1.00 18.75 560 ASN B CA 1
ATOM 4977 C C . ASN B 1 224 ? 42.004 10.410 -10.004 1.00 20.78 560 ASN B C 1
ATOM 4978 O O . ASN B 1 224 ? 42.641 9.483 -9.496 1.00 23.44 560 ASN B O 1
ATOM 4983 N N . ASN B 1 225 ? 41.311 11.301 -9.285 1.00 20.21 561 ASN B N 1
ATOM 4984 C CA . ASN B 1 225 ? 41.417 11.357 -7.808 1.00 20.67 561 ASN B CA 1
ATOM 4985 C C . ASN B 1 225 ? 40.160 11.588 -7.008 1.00 19.11 561 ASN B C 1
ATOM 4986 O O . ASN B 1 225 ? 40.239 11.666 -5.781 1.00 23.18 561 ASN B O 1
ATOM 4991 N N . ASN B 1 226 ? 39.008 11.760 -7.637 1.00 18.52 562 ASN B N 1
ATOM 4992 C CA . ASN B 1 226 ? 37.771 11.868 -6.868 1.00 18.62 562 ASN B CA 1
ATOM 4993 C C . ASN B 1 226 ? 36.602 11.312 -7.680 1.00 18.34 562 ASN B C 1
ATOM 4994 O O . ASN B 1 226 ? 35.644 12.017 -8.075 1.00 17.32 562 ASN B O 1
ATOM 4999 N N . LYS B 1 227 ? 36.691 10.023 -7.928 1.00 17.29 563 LYS B N 1
ATOM 5000 C CA . LYS B 1 227 ? 35.685 9.347 -8.729 1.00 18.82 563 LYS B CA 1
ATOM 5001 C C . LYS B 1 227 ? 34.322 9.423 -8.060 1.00 17.98 563 LYS B C 1
ATOM 5002 O O . LYS B 1 227 ? 33.300 9.455 -8.742 1.00 19.42 563 LYS B O 1
ATOM 5008 N N . LYS B 1 228 ? 34.287 9.468 -6.730 1.00 18.89 564 LYS B N 1
ATOM 5009 C CA . LYS B 1 228 ? 33.004 9.514 -6.022 1.00 20.13 564 LYS B CA 1
ATOM 5010 C C . LYS B 1 228 ? 32.245 10.794 -6.286 1.00 18.19 564 LYS B C 1
ATOM 5011 O O . LYS B 1 228 ? 31.030 10.771 -6.449 1.00 20.22 564 LYS B O 1
ATOM 5017 N N . LEU B 1 229 ? 32.942 11.921 -6.328 1.00 18.31 565 LEU B N 1
ATOM 5018 C CA . LEU B 1 229 ? 32.294 13.192 -6.627 1.00 17.69 565 LEU B CA 1
ATOM 5019 C C . LEU B 1 229 ? 31.750 13.186 -8.048 1.00 17.56 565 LEU B C 1
ATOM 5020 O O . LEU B 1 229 ? 30.642 13.650 -8.284 1.00 19.38 565 LEU B O 1
ATOM 5025 N N . PHE B 1 230 ? 32.528 12.648 -8.980 1.00 17.48 566 PHE B N 1
ATOM 5026 C CA . PHE B 1 230 ? 32.118 12.555 -10.379 1.00 18.52 566 PHE B CA 1
ATOM 5027 C C . PHE B 1 230 ? 30.801 11.761 -10.414 1.00 18.40 566 PHE B C 1
ATOM 5028 O O . PHE B 1 230 ? 29.816 12.188 -11.022 1.00 21.64 566 PHE B O 1
ATOM 5036 N N . SER B 1 231 ? 30.816 10.599 -9.773 1.00 18.48 567 SER B N 1
ATOM 5037 C CA . SER B 1 231 ? 29.649 9.705 -9.693 1.00 19.77 567 SER B CA 1
ATOM 5038 C C . SER B 1 231 ? 28.449 10.385 -9.021 1.00 20.22 567 SER B C 1
ATOM 5039 O O . SER B 1 231 ? 27.306 10.292 -9.486 1.00 22.99 567 SER B O 1
ATOM 5042 N N . ASP B 1 232 ? 28.710 11.074 -7.916 1.00 20.81 568 ASP B N 1
ATOM 5043 C CA . ASP B 1 232 ? 27.653 11.782 -7.201 1.00 21.73 568 ASP B CA 1
ATOM 5044 C C . ASP B 1 232 ? 27.013 12.895 -8.037 1.00 21.48 568 ASP B C 1
ATOM 5045 O O . ASP B 1 232 ? 25.781 13.055 -8.028 1.00 22.37 568 ASP B O 1
ATOM 5050 N N . LEU B 1 233 ? 27.831 13.650 -8.770 1.00 19.99 569 LEU B N 1
ATOM 5051 C CA . LEU B 1 233 ? 27.307 14.692 -9.657 1.00 18.86 569 LEU B CA 1
ATOM 5052 C C . LEU B 1 233 ? 26.423 14.117 -10.756 1.00 18.05 569 LEU B C 1
ATOM 5053 O O . LEU B 1 233 ? 25.282 14.585 -10.965 1.00 17.35 569 LEU B O 1
ATOM 5058 N N . VAL B 1 234 ? 26.931 13.097 -11.438 1.00 18.60 570 VAL B N 1
ATOM 5059 C CA . VAL B 1 234 ? 26.186 12.522 -12.576 1.00 19.11 570 VAL B CA 1
ATOM 5060 C C . VAL B 1 234 ? 24.886 11.887 -12.106 1.00 19.35 570 VAL B C 1
ATOM 5061 O O . VAL B 1 234 ? 23.889 11.950 -12.821 1.00 19.66 570 VAL B O 1
ATOM 5065 N N . SER B 1 235 ? 24.873 11.332 -10.888 1.00 20.44 571 SER B N 1
ATOM 5066 C CA . SER B 1 235 ? 23.631 10.747 -10.353 1.00 19.37 571 SER B CA 1
ATOM 5067 C C . SER B 1 235 ? 22.580 11.817 -10.187 1.00 20.14 571 SER B C 1
ATOM 5068 O O . SER B 1 235 ? 21.438 11.593 -10.556 1.00 22.37 571 SER B O 1
ATOM 5071 N N . THR B 1 236 ? 22.963 12.992 -9.658 1.00 18.93 572 THR B N 1
ATOM 5072 C CA . THR B 1 236 ? 21.963 14.033 -9.462 1.00 19.87 572 THR B CA 1
ATOM 5073 C C . THR B 1 236 ? 21.405 14.491 -10.810 1.00 20.55 572 THR B C 1
ATOM 5074 O O . THR B 1 236 ? 20.240 14.857 -10.910 1.00 21.27 572 THR B O 1
ATOM 5078 N N . MET B 1 237 ? 22.255 14.470 -11.836 1.00 19.41 573 MET B N 1
ATOM 5079 C CA . MET B 1 237 ? 21.883 14.942 -13.157 1.00 18.78 573 MET B CA 1
ATOM 5080 C C . MET B 1 237 ? 20.933 13.955 -13.822 1.00 18.55 573 MET B C 1
ATOM 5081 O O . MET B 1 237 ? 19.872 14.330 -14.270 1.00 20.22 573 MET B O 1
ATOM 5086 N N . LYS B 1 238 ? 21.330 12.685 -13.865 1.00 19.88 574 LYS B N 1
ATOM 5087 C CA . LYS B 1 238 ? 20.504 11.646 -14.471 1.00 20.77 574 LYS B CA 1
ATOM 5088 C C . LYS B 1 238 ? 19.140 11.550 -13.820 1.00 21.85 574 LYS B C 1
ATOM 5089 O O . LYS B 1 238 ? 18.147 11.275 -14.498 1.00 24.02 574 LYS B O 1
ATOM 5095 N N . ASN B 1 239 ? 19.085 11.816 -12.517 1.00 22.14 575 ASN B N 1
ATOM 5096 C CA . ASN B 1 239 ? 17.856 11.782 -11.763 1.00 22.48 575 ASN B CA 1
ATOM 5097 C C . ASN B 1 239 ? 17.027 13.074 -11.868 1.00 20.62 575 ASN B C 1
ATOM 5098 O O . ASN B 1 239 ? 15.961 13.130 -11.302 1.00 21.83 575 ASN B O 1
ATOM 5103 N N . ASN B 1 240 ? 17.519 14.111 -12.543 1.00 20.41 576 ASN B N 1
ATOM 5104 C CA . ASN B 1 240 ? 16.838 15.421 -12.611 1.00 20.57 576 ASN B CA 1
ATOM 5105 C C . ASN B 1 240 ? 16.698 16.045 -11.232 1.00 21.12 576 ASN B C 1
ATOM 5106 O O . ASN B 1 240 ? 15.776 16.793 -10.971 1.00 23.67 576 ASN B O 1
ATOM 5111 N N . ASP B 1 241 ? 17.652 15.753 -10.362 1.00 20.27 577 ASP B N 1
ATOM 5112 C CA . ASP B 1 241 ? 17.589 16.157 -8.964 1.00 21.50 577 ASP B CA 1
ATOM 5113 C C . ASP B 1 241 ? 18.353 17.483 -8.792 1.00 20.41 577 ASP B C 1
ATOM 5114 O O . ASP B 1 241 ? 19.484 17.501 -8.329 1.00 20.31 577 ASP B O 1
ATOM 5119 N N . VAL B 1 242 ? 17.702 18.587 -9.153 1.00 20.78 578 VAL B N 1
ATOM 5120 C CA . VAL B 1 242 ? 18.312 19.910 -9.115 1.00 19.01 578 VAL B CA 1
ATOM 5121 C C . VAL B 1 242 ? 18.704 20.273 -7.687 1.00 20.34 578 VAL B C 1
ATOM 5122 O O . VAL B 1 242 ? 19.778 20.836 -7.462 1.00 22.31 578 VAL B O 1
ATOM 5126 N N . LYS B 1 243 ? 17.833 19.993 -6.726 1.00 21.90 579 LYS B N 1
ATOM 5127 C CA . LYS B 1 243 ? 18.120 20.375 -5.334 1.00 22.97 579 LYS B CA 1
ATOM 5128 C C . LYS B 1 243 ? 19.288 19.586 -4.800 1.00 22.69 579 LYS B C 1
ATOM 5129 O O . LYS B 1 243 ? 20.137 20.138 -4.105 1.00 26.00 579 LYS B O 1
ATOM 5133 N N . GLY B 1 244 ? 19.336 18.296 -5.120 1.00 22.61 580 GLY B N 1
ATOM 5134 C CA . GLY B 1 244 ? 20.466 17.451 -4.734 1.00 22.71 580 GLY B CA 1
ATOM 5135 C C . GLY B 1 244 ? 21.780 17.950 -5.323 1.00 22.87 580 GLY B C 1
ATOM 5136 O O . GLY B 1 244 ? 22.820 18.010 -4.638 1.00 25.18 580 GLY B O 1
ATOM 5137 N N . TYR B 1 245 ? 21.740 18.311 -6.604 1.00 20.64 581 TYR B N 1
ATOM 5138 C CA . TYR B 1 245 ? 22.911 18.864 -7.267 1.00 18.91 581 TYR B CA 1
ATOM 5139 C C . TYR B 1 245 ? 23.384 20.151 -6.574 1.00 19.71 581 TYR B C 1
ATOM 5140 O O . TYR B 1 245 ? 24.564 20.273 -6.212 1.00 20.10 581 TYR B O 1
ATOM 5149 N N . GLU B 1 246 ? 22.453 21.081 -6.333 1.00 19.93 582 GLU B N 1
ATOM 5150 C CA . GLU B 1 246 ? 22.798 22.359 -5.695 1.00 19.83 582 GLU B CA 1
ATOM 5151 C C . GLU B 1 246 ? 23.402 22.154 -4.304 1.00 21.84 582 GLU B C 1
ATOM 5152 O O . GLU B 1 246 ? 24.353 22.848 -3.921 1.00 23.93 582 GLU B O 1
ATOM 5158 N N . ALA B 1 247 ? 22.842 21.202 -3.549 1.00 22.17 583 ALA B N 1
ATOM 5159 C CA . ALA B 1 247 ? 23.372 20.858 -2.208 1.00 22.47 583 ALA B CA 1
ATOM 5160 C C . ALA B 1 247 ? 24.798 20.345 -2.346 1.00 22.11 583 ALA B C 1
ATOM 5161 O O . ALA B 1 247 ? 25.671 20.720 -1.555 1.00 22.95 583 ALA B O 1
ATOM 5163 N N . LEU B 1 248 ? 25.023 19.474 -3.329 1.00 20.73 584 LEU B N 1
ATOM 5164 C CA . LEU B 1 248 ? 26.346 18.899 -3.576 1.00 21.96 584 LEU B CA 1
ATOM 5165 C C . LEU B 1 248 ? 27.378 19.975 -3.982 1.00 21.47 584 LEU B C 1
ATOM 5166 O O . LEU B 1 248 ? 28.557 19.931 -3.568 1.00 21.84 584 LEU B O 1
ATOM 5171 N N . ILE B 1 249 ? 26.952 20.920 -4.812 1.00 20.24 585 ILE B N 1
ATOM 5172 C CA . ILE B 1 249 ? 27.842 22.026 -5.186 1.00 20.61 585 ILE B CA 1
ATOM 5173 C C . ILE B 1 249 ? 28.226 22.874 -3.966 1.00 21.77 585 ILE B C 1
ATOM 5174 O O . ILE B 1 249 ? 29.375 23.296 -3.819 1.00 23.41 585 ILE B O 1
ATOM 5179 N N . GLU B 1 250 ? 27.255 23.164 -3.112 1.00 23.02 586 GLU B N 1
ATOM 5180 C CA . GLU B 1 250 ? 27.526 23.982 -1.931 1.00 25.12 586 GLU B CA 1
ATOM 5181 C C . GLU B 1 250 ? 28.470 23.291 -0.958 1.00 24.94 586 GLU B C 1
ATOM 5182 O O . GLU B 1 250 ? 29.440 23.905 -0.494 1.00 27.30 586 GLU B O 1
ATOM 5188 N N . GLU B 1 251 ? 28.226 22.007 -0.698 1.00 25.95 587 GLU B N 1
ATOM 5189 C CA . GLU B 1 251 ? 29.165 21.180 0.093 1.00 25.67 587 GLU B CA 1
ATOM 5190 C C . GLU B 1 251 ? 30.574 21.180 -0.501 1.00 23.98 587 GLU B C 1
ATOM 5191 O O . GLU B 1 251 ? 31.568 21.323 0.217 1.00 27.98 587 GLU B O 1
ATOM 5197 N N . SER B 1 252 ? 30.657 21.008 -1.814 1.00 20.90 588 SER B N 1
ATOM 5198 C CA . SER B 1 252 ? 31.952 20.837 -2.480 1.00 20.47 588 SER B CA 1
ATOM 5199 C C . SER B 1 252 ? 32.728 22.154 -2.574 1.00 21.37 588 SER B C 1
ATOM 5200 O O . SER B 1 252 ? 33.947 22.160 -2.581 1.00 24.50 588 SER B O 1
ATOM 5203 N N . SER B 1 253 ? 32.001 23.261 -2.618 1.00 20.64 589 SER B N 1
ATOM 5204 C CA . SER B 1 253 ? 32.566 24.588 -2.690 1.00 21.70 589 SER B CA 1
ATOM 5205 C C . SER B 1 253 ? 33.332 25.007 -1.441 1.00 23.60 589 SER B C 1
ATOM 5206 O O . SER B 1 253 ? 34.239 25.818 -1.514 1.00 27.54 589 SER B O 1
ATOM 5209 N N . LYS B 1 254 ? 32.953 24.459 -0.299 1.00 24.62 590 LYS B N 1
ATOM 5210 C CA . LYS B 1 254 ? 33.537 24.834 0.984 1.00 26.65 590 LYS B CA 1
ATOM 5211 C C . LYS B 1 254 ? 34.495 23.803 1.555 1.00 26.46 590 LYS B C 1
ATOM 5212 O O . LYS B 1 254 ? 34.976 23.954 2.657 1.00 28.55 590 LYS B O 1
ATOM 5215 N N . ASP B 1 255 ? 34.759 22.749 0.805 1.00 25.22 591 ASP B N 1
ATOM 5216 C CA . ASP B 1 255 ? 35.496 21.616 1.332 1.00 26.51 591 ASP B CA 1
ATOM 5217 C C . ASP B 1 255 ? 36.987 21.838 1.124 1.00 26.35 591 ASP B C 1
ATOM 5218 O O . ASP B 1 255 ? 37.437 21.884 0.000 1.00 25.12 591 ASP B O 1
ATOM 5223 N N . SER B 1 256 ? 37.762 21.981 2.200 1.00 29.69 592 SER B N 1
ATOM 5224 C CA . SER B 1 256 ? 39.192 22.316 2.044 1.00 29.05 592 SER B CA 1
ATOM 5225 C C . SER B 1 256 ? 40.003 21.181 1.421 1.00 29.16 592 SER B C 1
ATOM 5226 O O . SER B 1 256 ? 40.980 21.443 0.723 1.00 34.07 592 SER B O 1
ATOM 5229 N N . LYS B 1 257 ? 39.588 19.933 1.637 1.00 28.54 593 LYS B N 1
ATOM 5230 C CA . LYS B 1 257 ? 40.278 18.796 1.038 1.00 27.38 593 LYS B CA 1
ATOM 5231 C C . LYS B 1 257 ? 40.075 18.772 -0.476 1.00 25.07 593 LYS B C 1
ATOM 5232 O O . LYS B 1 257 ? 41.034 18.567 -1.209 1.00 24.33 593 LYS B O 1
ATOM 5238 N N . ILE B 1 258 ? 38.841 18.984 -0.937 1.00 22.57 594 ILE B N 1
ATOM 5239 C CA . ILE B 1 258 ? 38.617 19.099 -2.378 1.00 22.20 594 ILE B CA 1
ATOM 5240 C C . ILE B 1 258 ? 39.477 20.226 -2.946 1.00 23.07 594 ILE B C 1
ATOM 5241 O O . ILE B 1 258 ? 40.158 20.039 -3.943 1.00 25.34 594 ILE B O 1
ATOM 5246 N N . ASN B 1 259 ? 39.477 21.399 -2.328 1.00 24.90 595 ASN B N 1
ATOM 5247 C CA A ASN B 1 259 ? 40.224 22.524 -2.887 0.50 26.02 595 ASN B CA 1
ATOM 5248 C CA B ASN B 1 259 ? 40.215 22.505 -2.922 0.50 25.93 595 ASN B CA 1
ATOM 5249 C C . ASN B 1 259 ? 41.711 22.212 -2.936 1.00 25.52 595 ASN B C 1
ATOM 5250 O O . ASN B 1 259 ? 42.353 22.438 -3.939 1.00 26.08 595 ASN B O 1
ATOM 5259 N N . LYS B 1 260 ? 42.239 21.661 -1.846 1.00 26.35 596 LYS B N 1
ATOM 5260 C CA . LYS B 1 260 ? 43.648 21.275 -1.803 1.00 26.46 596 LYS B CA 1
ATOM 5261 C C . LYS B 1 260 ? 44.007 20.253 -2.894 1.00 24.12 596 LYS B C 1
ATOM 5262 O O . LYS B 1 260 ? 45.055 20.355 -3.536 1.00 25.20 596 LYS B O 1
ATOM 5265 N N . ASP B 1 261 ? 43.169 19.234 -3.048 1.00 22.10 597 ASP B N 1
ATOM 5266 C CA . ASP B 1 261 ? 43.467 18.157 -4.005 1.00 22.23 597 ASP B CA 1
ATOM 5267 C C . ASP B 1 261 ? 43.329 18.643 -5.451 1.00 20.39 597 ASP B C 1
ATOM 5268 O O . ASP B 1 261 ? 44.078 18.238 -6.323 1.00 19.96 597 ASP B O 1
ATOM 5273 N N . TYR B 1 262 ? 42.345 19.502 -5.695 1.00 20.39 598 TYR B N 1
ATOM 5274 C CA . TYR B 1 262 ? 42.168 20.105 -7.021 1.00 19.31 598 TYR B CA 1
ATOM 5275 C C . TYR B 1 262 ? 43.384 20.952 -7.391 1.00 19.84 598 TYR B C 1
ATOM 5276 O O . TYR B 1 262 ? 43.947 20.811 -8.473 1.00 20.58 598 TYR B O 1
ATOM 5285 N N . GLU B 1 263 ? 43.796 21.806 -6.461 1.00 21.33 599 GLU B N 1
ATOM 5286 C CA . GLU B 1 263 ? 44.976 22.644 -6.634 1.00 22.05 599 GLU B CA 1
ATOM 5287 C C . GLU B 1 263 ? 46.204 21.775 -6.885 1.00 22.41 599 GLU B C 1
ATOM 5288 O O . GLU B 1 263 ? 46.966 22.042 -7.797 1.00 23.74 599 GLU B O 1
ATOM 5294 N N . TYR B 1 264 ? 46.393 20.735 -6.089 1.00 22.54 600 TYR B N 1
ATOM 5295 C CA . TYR B 1 264 ? 47.527 19.832 -6.302 1.00 23.44 600 TYR B CA 1
ATOM 5296 C C . TYR B 1 264 ? 47.466 19.205 -7.704 1.00 21.38 600 TYR B C 1
ATOM 5297 O O . TYR B 1 264 ? 48.484 19.065 -8.385 1.00 21.81 600 TYR B O 1
ATOM 5306 N N . HIS B 1 265 ? 46.266 18.823 -8.127 1.00 18.88 601 HIS B N 1
ATOM 5307 C CA . HIS B 1 265 ? 46.128 18.209 -9.426 1.00 19.13 601 HIS B CA 1
ATOM 5308 C C . HIS B 1 265 ? 46.462 19.199 -10.511 1.00 19.46 601 HIS B C 1
ATOM 5309 O O . HIS B 1 265 ? 47.142 18.832 -11.482 1.00 18.00 601 HIS B O 1
ATOM 5316 N N . MET B 1 266 ? 46.019 20.456 -10.380 1.00 19.20 602 MET B N 1
ATOM 5317 C CA . MET B 1 266 ? 46.416 21.477 -11.373 1.00 19.98 602 MET B CA 1
ATOM 5318 C C . MET B 1 266 ? 47.902 21.706 -11.427 1.00 20.35 602 MET B C 1
ATOM 5319 O O . MET B 1 266 ? 48.446 21.881 -12.500 1.00 19.34 602 MET B O 1
ATOM 5324 N N . GLU B 1 267 ? 48.548 21.766 -10.266 1.00 21.97 603 GLU B N 1
ATOM 5325 C CA . GLU B 1 267 ? 49.989 21.950 -10.200 1.00 24.26 603 GLU B CA 1
ATOM 5326 C C . GLU B 1 267 ? 50.683 20.869 -10.995 1.00 23.21 603 GLU B C 1
ATOM 5327 O O . GLU B 1 267 ? 51.617 21.145 -11.758 1.00 22.54 603 GLU B O 1
ATOM 5333 N N . ASN B 1 268 ? 50.234 19.633 -10.800 1.00 22.74 604 ASN B N 1
ATOM 5334 C CA . ASN B 1 268 ? 50.820 18.491 -11.496 1.00 23.38 604 ASN B CA 1
ATOM 5335 C C . ASN B 1 268 ? 50.572 18.546 -13.023 1.00 22.27 604 ASN B C 1
ATOM 5336 O O . ASN B 1 268 ? 51.466 18.249 -13.803 1.00 22.45 604 ASN B O 1
ATOM 5341 N N . LEU B 1 269 ? 49.350 18.892 -13.435 1.00 21.29 605 LEU B N 1
ATOM 5342 C CA . LEU B 1 269 ? 49.047 19.091 -14.855 1.00 19.78 605 LEU B CA 1
ATOM 5343 C C . LEU B 1 269 ? 49.987 20.129 -15.474 1.00 20.24 605 LEU B C 1
ATOM 5344 O O . LEU B 1 269 ? 50.629 19.877 -16.474 1.00 20.84 605 LEU B O 1
ATOM 5349 N N . VAL B 1 270 ? 50.091 21.289 -14.844 1.00 20.73 606 VAL B N 1
ATOM 5350 C CA . VAL B 1 270 ? 50.915 22.377 -15.349 1.00 22.06 606 VAL B CA 1
ATOM 5351 C C . VAL B 1 270 ? 52.378 21.957 -15.413 1.00 23.63 606 VAL B C 1
ATOM 5352 O O . VAL B 1 270 ? 53.031 22.183 -16.431 1.00 24.50 606 VAL B O 1
ATOM 5356 N N . ASN B 1 271 ? 52.859 21.299 -14.355 1.00 24.12 607 ASN B N 1
ATOM 5357 C CA . ASN B 1 271 ? 54.212 20.771 -14.329 1.00 26.87 607 ASN B CA 1
ATOM 5358 C C . ASN B 1 271 ? 54.473 19.784 -15.462 1.00 27.03 607 ASN B C 1
ATOM 5359 O O . ASN B 1 271 ? 55.583 19.714 -15.969 1.00 28.71 607 ASN B O 1
ATOM 5364 N N . ASN B 1 272 ? 53.452 19.034 -15.865 1.00 24.78 608 ASN B N 1
ATOM 5365 C CA . ASN B 1 272 ? 53.620 18.038 -16.916 1.00 25.59 608 ASN B CA 1
ATOM 5366 C C . ASN B 1 272 ? 53.244 18.495 -18.324 1.00 25.14 608 ASN B C 1
ATOM 5367 O O . ASN B 1 272 ? 53.222 17.689 -19.222 1.00 25.98 608 ASN B O 1
ATOM 5372 N N . TYR B 1 273 ? 52.936 19.780 -18.487 1.00 26.07 609 TYR B N 1
ATOM 5373 C CA . TYR B 1 273 ? 52.507 20.365 -19.762 1.00 24.11 609 TYR B CA 1
ATOM 5374 C C . TYR B 1 273 ? 53.269 19.844 -20.981 1.00 25.73 609 TYR B C 1
ATOM 5375 O O . TYR B 1 273 ? 52.676 19.496 -21.994 1.00 25.74 609 TYR B O 1
ATOM 5384 N N . ASP B 1 274 ? 54.583 19.799 -20.884 1.00 26.83 610 ASP B N 1
ATOM 5385 C CA . ASP B 1 274 ? 55.415 19.439 -22.027 1.00 28.67 610 ASP B CA 1
ATOM 5386 C C . ASP B 1 274 ? 55.269 17.989 -22.440 1.00 28.46 610 ASP B C 1
ATOM 5387 O O . ASP B 1 274 ? 55.657 17.628 -23.550 1.00 30.85 610 ASP B O 1
ATOM 5392 N N . ASN B 1 275 ? 54.679 17.167 -21.576 1.00 28.76 611 ASN B N 1
ATOM 5393 C CA . ASN B 1 275 ? 54.501 15.747 -21.852 1.00 28.78 611 ASN B CA 1
ATOM 5394 C C . ASN B 1 275 ? 53.149 15.374 -22.451 1.00 26.44 611 ASN B C 1
ATOM 5395 O O . ASN B 1 275 ? 52.943 14.228 -22.838 1.00 26.56 611 ASN B O 1
ATOM 5400 N N . TYR B 1 276 ? 52.233 16.328 -22.572 1.00 24.88 612 TYR B N 1
ATOM 5401 C CA . TYR B 1 276 ? 50.878 15.996 -22.938 1.00 23.18 612 TYR B CA 1
ATOM 5402 C C . TYR B 1 276 ? 50.761 16.084 -24.440 1.00 23.53 612 TYR B C 1
ATOM 5403 O O . TYR B 1 276 ? 51.637 16.667 -25.107 1.00 21.80 612 TYR B O 1
ATOM 5412 N N . THR B 1 277 ? 49.687 15.470 -24.925 1.00 23.22 613 THR B N 1
ATOM 5413 C CA . THR B 1 277 ? 49.385 15.267 -26.327 1.00 22.36 613 THR B CA 1
ATOM 5414 C C . THR B 1 277 ? 48.043 15.911 -26.641 1.00 21.37 613 THR B C 1
ATOM 5415 O O . THR B 1 277 ? 47.339 16.414 -25.756 1.00 20.66 613 THR B O 1
ATOM 5419 N N . ILE B 1 278 ? 47.732 15.908 -27.929 1.00 21.94 614 ILE B N 1
ATOM 5420 C CA . ILE B 1 278 ? 46.409 16.233 -28.395 1.00 20.37 614 ILE B CA 1
ATOM 5421 C C . ILE B 1 278 ? 45.802 14.922 -28.874 1.00 19.70 614 ILE B C 1
ATOM 5422 O O . ILE B 1 278 ? 46.188 14.413 -29.936 1.00 20.59 614 ILE B O 1
ATOM 5427 N N . PRO B 1 279 ? 44.960 14.301 -28.044 1.00 16.68 615 PRO B N 1
ATOM 5428 C CA . PRO B 1 279 ? 44.433 13.003 -28.477 1.00 17.08 615 PRO B CA 1
ATOM 5429 C C . PRO B 1 279 ? 43.567 13.085 -29.733 1.00 17.43 615 PRO B C 1
ATOM 5430 O O . PRO B 1 279 ? 42.597 13.871 -29.821 1.00 18.80 615 PRO B O 1
ATOM 5434 N N . LEU B 1 280 ? 43.988 12.335 -30.735 1.00 19.08 616 LEU B N 1
ATOM 5435 C CA . LEU B 1 280 ? 43.373 12.298 -32.034 1.00 18.26 616 LEU B CA 1
ATOM 5436 C C . LEU B 1 280 ? 43.393 10.873 -32.578 1.00 19.89 616 LEU B C 1
ATOM 5437 O O . LEU B 1 280 ? 44.236 10.075 -32.188 1.00 20.95 616 LEU B O 1
ATOM 5442 N N . VAL B 1 281 ? 42.478 10.534 -33.485 1.00 19.66 617 VAL B N 1
ATOM 5443 C CA . VAL B 1 281 ? 42.433 9.136 -33.956 1.00 20.25 617 VAL B CA 1
ATOM 5444 C C . VAL B 1 281 ? 43.664 8.731 -34.755 1.00 21.77 617 VAL B C 1
ATOM 5445 O O . VAL B 1 281 ? 44.231 9.518 -35.507 1.00 23.80 617 VAL B O 1
ATOM 5449 N N . SER B 1 282 ? 44.065 7.476 -34.545 1.00 23.16 618 SER B N 1
ATOM 5450 C CA . SER B 1 282 ? 45.202 6.849 -35.188 1.00 24.24 618 SER B CA 1
ATOM 5451 C C . SER B 1 282 ? 44.933 6.582 -36.673 1.00 24.43 618 SER B C 1
ATOM 5452 O O . SER B 1 282 ? 43.787 6.520 -37.099 1.00 23.96 618 SER B O 1
ATOM 5455 N N . ASP B 1 283 ? 46.001 6.426 -37.458 1.00 26.97 619 ASP B N 1
ATOM 5456 C CA . ASP B 1 283 ? 45.876 5.982 -38.855 1.00 27.83 619 ASP B CA 1
ATOM 5457 C C . ASP B 1 283 ? 45.365 4.546 -39.028 1.00 27.48 619 ASP B C 1
ATOM 5458 O O . ASP B 1 283 ? 45.023 4.126 -40.156 1.00 32.79 619 ASP B O 1
ATOM 5463 N N . ASP B 1 284 ? 45.319 3.807 -37.924 1.00 25.33 620 ASP B N 1
ATOM 5464 C CA . ASP B 1 284 ? 44.821 2.424 -37.911 1.00 26.84 620 ASP B CA 1
ATOM 5465 C C . ASP B 1 284 ? 43.404 2.359 -38.474 1.00 24.50 620 ASP B C 1
ATOM 5466 O O . ASP B 1 284 ? 43.006 1.354 -39.008 1.00 27.20 620 ASP B O 1
ATOM 5471 N N . TYR B 1 285 ? 42.620 3.425 -38.336 1.00 23.94 621 TYR B N 1
ATOM 5472 C CA . TYR B 1 285 ? 41.226 3.360 -38.788 1.00 22.83 621 TYR B CA 1
ATOM 5473 C C . TYR B 1 285 ? 41.063 3.458 -40.291 1.00 24.93 621 TYR B C 1
ATOM 5474 O O . TYR B 1 285 ? 40.038 3.078 -40.806 1.00 25.98 621 TYR B O 1
ATOM 5483 N N . MET B 1 286 ? 42.066 3.960 -41.000 1.00 27.11 622 MET B N 1
ATOM 5484 C CA . MET B 1 286 ? 41.916 4.177 -42.441 1.00 29.39 622 MET B CA 1
ATOM 5485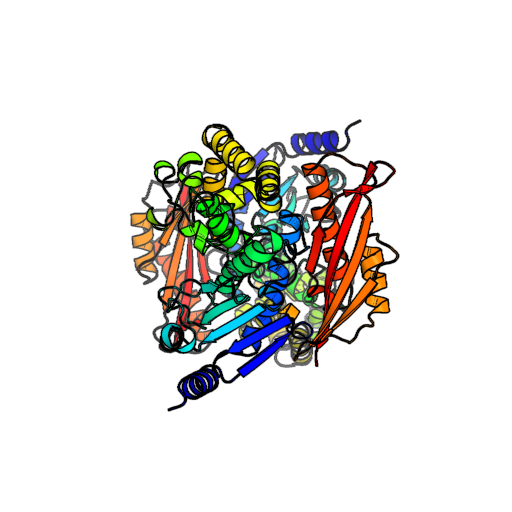 C C . MET B 1 286 ? 42.480 3.030 -43.283 1.00 32.02 622 MET B C 1
ATOM 5486 O O . MET B 1 286 ? 42.278 3.004 -44.501 1.00 34.61 622 MET B O 1
ATOM 5491 N N . LYS B 1 287 ? 43.162 2.076 -42.648 1.00 31.41 623 LYS B N 1
ATOM 5492 C CA . LYS B 1 287 ? 43.747 0.967 -43.367 1.00 33.01 623 LYS B CA 1
ATOM 5493 C C . LYS B 1 287 ? 42.705 -0.065 -43.788 1.00 31.85 623 LYS B C 1
ATOM 5494 O O . LYS B 1 287 ? 41.689 -0.255 -43.125 1.00 32.81 623 LYS B O 1
ATOM 5499 N N . GLN B 1 288 ? 42.958 -0.710 -44.921 1.00 30.98 624 GLN B N 1
ATOM 5500 C CA . GLN B 1 288 ? 42.172 -1.853 -45.363 1.00 33.19 624 GLN B CA 1
ATOM 5501 C C . GLN B 1 288 ? 42.745 -3.108 -44.727 1.00 35.50 624 GLN B C 1
ATOM 5502 O O . GLN B 1 288 ? 43.960 -3.304 -44.646 1.00 38.27 624 GLN B O 1
ATOM 5505 N N . TYR B 1 289 ? 41.851 -3.960 -44.260 1.00 35.01 625 TYR B N 1
ATOM 5506 C CA . TYR B 1 289 ? 42.227 -5.193 -43.622 1.00 34.21 625 TYR B CA 1
ATOM 5507 C C . TYR B 1 289 ? 41.509 -6.334 -44.329 1.00 33.44 625 TYR B C 1
ATOM 5508 O O . TYR B 1 289 ? 40.542 -6.114 -45.017 1.00 36.98 625 TYR B O 1
ATOM 5517 N N . ASP B 1 290 ? 41.987 -7.549 -44.125 1.00 36.39 626 ASP B N 1
ATOM 5518 C CA . ASP B 1 290 ? 41.348 -8.747 -44.650 1.00 36.76 626 ASP B CA 1
ATOM 5519 C C . ASP B 1 290 ? 39.954 -8.944 -44.058 1.00 35.99 626 ASP B C 1
ATOM 5520 O O . ASP B 1 290 ? 39.631 -8.424 -42.990 1.00 34.15 626 ASP B O 1
ATOM 5525 N N . ASN B 1 291 ? 39.139 -9.725 -44.762 1.00 40.73 627 ASN B N 1
ATOM 5526 C CA . ASN B 1 291 ? 37.802 -10.051 -44.298 1.00 38.79 627 ASN B CA 1
ATOM 5527 C C . ASN B 1 291 ? 37.865 -10.958 -43.109 1.00 36.58 627 ASN B C 1
ATOM 5528 O O . ASN B 1 291 ? 38.769 -11.791 -42.999 1.00 39.34 627 ASN B O 1
ATOM 5533 N N . LYS B 1 292 ? 36.938 -10.732 -42.191 1.00 35.59 628 LYS B N 1
ATOM 5534 C CA . LYS B 1 292 ? 36.783 -11.561 -41.032 1.00 32.38 628 LYS B CA 1
ATOM 5535 C C . LYS B 1 292 ? 35.289 -11.656 -40.685 1.00 30.88 628 LYS B C 1
ATOM 5536 O O . LYS B 1 292 ? 34.572 -10.644 -40.685 1.00 31.49 628 LYS B O 1
ATOM 5542 N N . SER B 1 293 ? 34.811 -12.865 -40.406 1.00 30.57 629 SER B N 1
ATOM 5543 C CA . SER B 1 293 ? 33.385 -13.063 -40.186 1.00 30.05 629 SER B CA 1
ATOM 5544 C C . SER B 1 293 ? 32.986 -12.504 -38.836 1.00 28.42 629 SER B C 1
ATOM 5545 O O . SER B 1 293 ? 33.809 -12.402 -37.931 1.00 26.96 629 SER B O 1
ATOM 5548 N N . LEU B 1 294 ? 31.706 -12.164 -38.705 1.00 27.86 630 LEU B N 1
ATOM 5549 C CA . LEU B 1 294 ? 31.126 -11.786 -37.408 1.00 27.60 630 LEU B CA 1
ATOM 5550 C C . LEU B 1 294 ? 31.296 -12.885 -36.377 1.00 28.41 630 LEU B C 1
ATOM 5551 O O . LEU B 1 294 ? 31.495 -12.604 -35.195 1.00 26.75 630 LEU B O 1
ATOM 5556 N N . HIS B 1 295 ? 31.181 -14.135 -36.825 1.00 30.03 631 HIS B N 1
ATOM 5557 C CA . HIS B 1 295 ? 31.307 -15.250 -35.925 1.00 31.13 631 HIS B CA 1
ATOM 5558 C C . HIS B 1 295 ? 32.667 -15.325 -35.304 1.00 30.61 631 HIS B C 1
ATOM 5559 O O . HIS B 1 295 ? 32.775 -15.532 -34.107 1.00 30.04 631 HIS B O 1
ATOM 5566 N N . GLU B 1 296 ? 33.713 -15.144 -36.106 1.00 31.42 632 GLU B N 1
ATOM 5567 C CA . GLU B 1 296 ? 35.096 -15.142 -35.574 1.00 31.93 632 GLU B CA 1
ATOM 5568 C C . GLU B 1 296 ? 35.291 -13.993 -34.587 1.00 29.34 632 GLU B C 1
ATOM 5569 O O . GLU B 1 296 ? 35.867 -14.168 -33.488 1.00 28.12 632 GLU B O 1
ATOM 5575 N N . ILE B 1 297 ? 34.831 -12.808 -34.993 1.00 26.82 633 ILE B N 1
ATOM 5576 C CA . ILE B 1 297 ? 34.927 -11.616 -34.157 1.00 25.67 633 ILE B CA 1
ATOM 5577 C C . ILE B 1 297 ? 34.249 -11.837 -32.803 1.00 25.22 633 ILE B C 1
ATOM 5578 O O . ILE B 1 297 ? 34.825 -11.546 -31.766 1.00 24.13 633 ILE B O 1
ATOM 5583 N N . LYS B 1 298 ? 33.019 -12.337 -32.827 1.00 26.43 634 LYS B N 1
ATOM 5584 C CA . LYS B 1 298 ? 32.272 -12.642 -31.601 1.00 26.61 634 LYS B CA 1
ATOM 5585 C C . LYS B 1 298 ? 33.068 -13.618 -30.739 1.00 27.19 634 LYS B C 1
ATOM 5586 O O . LYS B 1 298 ? 33.222 -13.392 -29.539 1.00 26.55 634 LYS B O 1
ATOM 5592 N N . SER B 1 299 ? 33.601 -14.679 -31.332 1.00 28.04 635 SER B N 1
ATOM 5593 C CA . SER B 1 299 ? 34.399 -15.646 -30.573 1.00 29.98 635 SER B CA 1
ATOM 5594 C C . SER B 1 299 ? 35.602 -15.006 -29.910 1.00 29.34 635 SER B C 1
ATOM 5595 O O . SER B 1 299 ? 35.873 -15.258 -28.724 1.00 29.89 635 SER B O 1
ATOM 5598 N N . ASP B 1 300 ? 36.335 -14.195 -30.672 1.00 27.47 636 ASP B N 1
ATOM 5599 C CA . ASP B 1 300 ? 37.529 -13.552 -30.157 1.00 27.30 636 ASP B CA 1
ATOM 5600 C C . ASP B 1 300 ? 37.204 -12.595 -29.009 1.00 25.85 636 ASP B C 1
ATOM 5601 O O . ASP B 1 300 ? 37.842 -12.625 -27.949 1.00 25.12 636 ASP B O 1
ATOM 5606 N N . ILE B 1 301 ? 36.169 -11.785 -29.186 1.00 24.26 637 ILE B N 1
ATOM 5607 C CA . ILE B 1 301 ? 35.757 -10.873 -28.141 1.00 23.31 637 ILE B CA 1
ATOM 5608 C C . ILE B 1 301 ? 35.256 -11.607 -26.889 1.00 24.02 637 ILE B C 1
ATOM 5609 O O . ILE B 1 301 ? 35.620 -11.242 -25.771 1.00 23.79 637 ILE B O 1
ATOM 5614 N N . GLU B 1 302 ? 34.447 -12.649 -27.078 1.00 25.96 638 GLU B N 1
ATOM 5615 C CA . GLU B 1 302 ? 33.969 -13.444 -25.949 1.00 27.05 638 GLU B CA 1
ATOM 5616 C C . GLU B 1 302 ? 35.119 -14.023 -25.151 1.00 27.56 638 GLU B C 1
ATOM 5617 O O . GLU B 1 302 ? 35.086 -14.000 -23.933 1.00 27.92 638 GLU B O 1
ATOM 5623 N N . LYS B 1 303 ? 36.151 -14.484 -25.836 1.00 28.34 639 LYS B N 1
ATOM 5624 C CA . LYS B 1 303 ? 37.323 -15.037 -25.153 1.00 29.82 639 LYS B CA 1
ATOM 5625 C C . LYS B 1 303 ? 38.095 -13.941 -24.406 1.00 28.52 639 LYS B C 1
ATOM 5626 O O . LYS B 1 303 ? 38.393 -14.085 -23.208 1.00 31.07 639 LYS B O 1
ATOM 5632 N N . ALA B 1 304 ? 38.400 -12.841 -25.105 1.00 26.22 640 ALA B N 1
ATOM 5633 C CA . ALA B 1 304 ? 39.183 -11.758 -24.532 1.00 25.37 640 ALA B CA 1
ATOM 5634 C C . ALA B 1 304 ? 38.487 -11.136 -23.321 1.00 25.68 640 ALA B C 1
ATOM 5635 O O . ALA B 1 304 ? 39.142 -10.740 -22.352 1.00 25.26 640 ALA B O 1
ATOM 5637 N N . MET B 1 305 ? 37.161 -11.068 -23.358 1.00 25.50 641 MET B N 1
ATOM 5638 C CA . MET B 1 305 ? 36.391 -10.382 -22.301 1.00 22.98 641 MET B CA 1
ATOM 5639 C C . MET B 1 305 ? 35.761 -11.318 -21.289 1.00 26.75 641 MET B C 1
ATOM 5640 O O . MET B 1 305 ? 35.244 -10.864 -20.263 1.00 27.62 641 MET B O 1
ATOM 5645 N N . ASP B 1 306 ? 35.815 -12.620 -21.552 1.00 29.30 642 ASP B N 1
ATOM 5646 C CA . ASP B 1 306 ? 35.208 -13.579 -20.647 1.00 30.88 642 ASP B CA 1
ATOM 5647 C C . ASP B 1 306 ? 33.682 -13.298 -20.515 1.00 30.51 642 ASP B C 1
ATOM 5648 O O . ASP B 1 306 ? 33.125 -13.190 -19.426 1.00 31.99 642 ASP B O 1
ATOM 5651 N N . VAL B 1 307 ? 33.023 -13.143 -21.664 1.00 28.92 643 VAL B N 1
ATOM 5652 C CA . VAL B 1 307 ?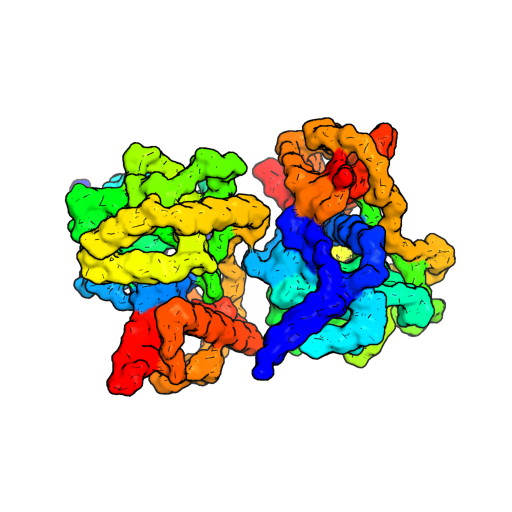 31.575 -13.032 -21.706 1.00 28.39 643 VAL B CA 1
ATOM 5653 C C . VAL B 1 307 ? 31.045 -14.134 -22.612 1.00 27.72 643 VAL B C 1
ATOM 5654 O O . VAL B 1 307 ? 31.793 -14.701 -23.429 1.00 27.07 643 VAL B O 1
ATOM 5658 N N . LYS B 1 308 ? 29.777 -14.483 -22.431 1.00 29.61 644 LYS B N 1
ATOM 5659 C CA . LYS B 1 308 ? 29.171 -15.562 -23.205 1.00 31.72 644 LYS B CA 1
ATOM 5660 C C . LYS B 1 308 ? 27.786 -15.157 -23.667 1.00 31.72 644 LYS B C 1
ATOM 5661 O O . LYS B 1 308 ? 27.219 -14.213 -23.146 1.00 32.86 644 LYS B O 1
ATOM 5665 N N . ASN B 1 309 ? 27.245 -15.907 -24.629 1.00 31.16 645 ASN B N 1
ATOM 5666 C CA . ASN B 1 309 ? 25.910 -15.665 -25.171 1.00 33.97 645 ASN B CA 1
ATOM 5667 C C . ASN B 1 309 ? 25.703 -14.220 -25.631 1.00 31.97 645 ASN B C 1
ATOM 5668 O O . ASN B 1 309 ? 24.618 -13.664 -25.519 1.00 31.73 645 ASN B O 1
ATOM 5673 N N . SER B 1 310 ? 26.757 -13.630 -26.188 1.00 30.28 646 SER B N 1
ATOM 5674 C CA . SER B 1 310 ? 26.699 -12.263 -26.646 1.00 27.98 646 SER B CA 1
ATOM 5675 C C . SER B 1 310 ? 25.922 -12.216 -27.950 1.00 27.91 646 SER B C 1
ATOM 5676 O O . SER B 1 310 ? 25.725 -13.247 -28.599 1.00 29.87 646 SER B O 1
ATOM 5679 N N . GLN B 1 311 ? 25.441 -11.031 -28.290 1.00 26.55 647 GLN B N 1
ATOM 5680 C CA . GLN B 1 311 ? 24.762 -10.777 -29.568 1.00 27.23 647 GLN B CA 1
ATOM 5681 C C . GLN B 1 311 ? 25.633 -9.822 -30.394 1.00 25.51 647 GLN B C 1
ATOM 5682 O O . GLN B 1 311 ? 26.067 -8.796 -29.902 1.00 23.27 647 GLN B O 1
ATOM 5685 N N . ILE B 1 312 ? 25.927 -10.188 -31.634 1.00 25.78 648 ILE B N 1
ATOM 5686 C CA . ILE B 1 312 ? 26.727 -9.329 -32.501 1.00 23.91 648 ILE B CA 1
ATOM 5687 C C . ILE B 1 312 ? 25.858 -8.990 -33.704 1.00 24.29 648 ILE B C 1
ATOM 5688 O O . ILE B 1 312 ? 25.153 -9.849 -34.211 1.00 25.24 648 ILE B O 1
ATOM 5693 N N . THR B 1 313 ? 25.895 -7.721 -34.115 1.00 23.54 649 THR B N 1
ATOM 5694 C CA . THR B 1 313 ? 25.092 -7.251 -35.225 1.00 24.14 649 THR B CA 1
ATOM 5695 C C . THR B 1 313 ? 25.932 -6.380 -36.137 1.00 22.54 649 THR B C 1
ATOM 5696 O O . THR B 1 313 ? 26.776 -5.623 -35.675 1.00 24.21 649 THR B O 1
ATOM 5700 N N . LYS B 1 314 ? 25.676 -6.468 -37.438 1.00 23.03 650 LYS B N 1
ATOM 5701 C CA . LYS B 1 314 ? 26.346 -5.637 -38.431 1.00 24.93 650 LYS B CA 1
ATOM 5702 C C . LYS B 1 314 ? 25.543 -4.345 -38.687 1.00 25.54 650 LYS B C 1
ATOM 5703 O O . LYS B 1 314 ? 24.320 -4.360 -38.642 1.00 26.15 650 LYS B O 1
ATOM 5709 N N . GLU B 1 315 ? 26.252 -3.243 -38.946 1.00 23.53 651 GLU B N 1
ATOM 5710 C CA . GLU B 1 315 ? 25.645 -2.012 -39.433 1.00 23.03 651 GLU B CA 1
ATOM 5711 C C . GLU B 1 315 ? 26.465 -1.507 -40.619 1.00 22.72 651 GLU B C 1
ATOM 5712 O O . GLU B 1 315 ? 27.664 -1.790 -40.726 1.00 20.78 651 GLU B O 1
ATOM 5718 N N . SER B 1 316 ? 25.798 -0.818 -41.528 1.00 22.47 652 SER B N 1
ATOM 5719 C CA . SER B 1 316 ? 26.426 -0.323 -42.740 1.00 22.20 652 SER B CA 1
ATOM 5720 C C . SER B 1 316 ? 26.625 1.177 -42.687 1.00 22.44 652 SER B C 1
ATOM 5721 O O . SER B 1 316 ? 25.767 1.913 -42.221 1.00 21.37 652 SER B O 1
ATOM 5724 N N . SER B 1 317 ? 27.814 1.589 -43.124 1.00 23.65 653 SER B N 1
ATOM 5725 C CA . SER B 1 317 ? 28.126 2.983 -43.338 1.00 22.15 653 SER B CA 1
ATOM 5726 C C . SER B 1 317 ? 28.496 3.109 -44.809 1.00 24.59 653 SER B C 1
ATOM 5727 O O . SER B 1 317 ? 28.524 2.127 -45.521 1.00 23.24 653 SER B O 1
ATOM 5730 N N . GLN B 1 318 ? 28.744 4.319 -45.279 1.00 24.74 654 GLN B N 1
ATOM 5731 C CA . GLN B 1 318 ? 28.964 4.504 -46.686 1.00 25.70 654 GLN B CA 1
ATOM 5732 C C . GLN B 1 318 ? 30.237 3.829 -47.186 1.00 26.77 654 GLN B C 1
ATOM 5733 O O . GLN B 1 318 ? 30.284 3.342 -48.303 1.00 34.66 654 GLN B O 1
ATOM 5739 N N . TYR B 1 319 ? 31.274 3.846 -46.357 1.00 28.57 655 TYR B N 1
ATOM 5740 C CA . TYR B 1 319 ? 32.607 3.388 -46.750 1.00 28.74 655 TYR B CA 1
ATOM 5741 C C . TYR B 1 319 ? 32.960 2.028 -46.185 1.00 26.57 655 TYR B C 1
ATOM 5742 O O . TYR B 1 319 ? 33.968 1.439 -46.583 1.00 25.73 655 TYR B O 1
ATOM 5750 N N . PHE B 1 320 ? 32.165 1.542 -45.242 1.00 24.30 656 PHE B N 1
ATOM 5751 C CA . PHE B 1 320 ? 32.521 0.323 -44.521 1.00 24.36 656 PHE B CA 1
ATOM 5752 C C . PHE B 1 320 ? 31.329 -0.222 -43.754 1.00 22.82 656 PHE B C 1
ATOM 5753 O O . PHE B 1 320 ? 30.332 0.479 -43.551 1.00 21.33 656 PHE B O 1
ATOM 5761 N N . ASP B 1 321 ? 31.439 -1.487 -43.354 1.00 21.82 657 ASP B N 1
ATOM 5762 C CA . ASP B 1 321 ? 30.519 -2.064 -42.397 1.00 22.22 657 ASP B CA 1
ATOM 5763 C C . ASP B 1 321 ? 31.209 -2.155 -41.038 1.00 21.14 657 ASP B C 1
ATOM 5764 O O . ASP B 1 321 ? 32.438 -2.228 -40.945 1.00 20.99 657 ASP B O 1
ATOM 5769 N N . THR B 1 322 ? 30.401 -2.086 -39.999 1.00 20.18 658 THR B N 1
ATOM 5770 C CA . THR B 1 322 ? 30.885 -2.163 -38.630 1.00 19.68 658 THR B CA 1
ATOM 5771 C C . THR B 1 322 ? 30.061 -3.211 -37.929 1.00 19.40 658 THR B C 1
ATOM 5772 O O . THR B 1 322 ? 29.131 -3.746 -38.493 1.00 21.47 658 THR B O 1
ATOM 5776 N N . TYR B 1 323 ? 30.419 -3.490 -36.684 1.00 19.89 659 TYR B N 1
ATOM 5777 C CA . TYR B 1 323 ? 29.623 -4.338 -35.824 1.00 20.71 659 TYR B CA 1
ATOM 5778 C C . TYR B 1 323 ? 29.559 -3.719 -34.431 1.00 19.59 659 TYR B C 1
ATOM 5779 O O . TYR B 1 323 ? 30.433 -2.924 -34.021 1.00 17.96 659 TYR B O 1
ATOM 5788 N N . ASN B 1 324 ? 28.504 -4.090 -33.719 1.00 19.39 660 ASN B N 1
ATOM 5789 C CA . ASN B 1 324 ? 28.377 -3.897 -32.281 1.00 19.58 660 ASN B CA 1
ATOM 5790 C C . ASN B 1 324 ? 28.167 -5.295 -31.674 1.00 19.08 660 ASN B C 1
ATOM 5791 O O . ASN B 1 324 ? 27.342 -6.049 -32.148 1.00 21.41 660 ASN B O 1
ATOM 5796 N N . LEU B 1 325 ? 28.891 -5.590 -30.607 1.00 18.62 661 LEU B N 1
ATOM 5797 C CA . LEU B 1 325 ? 28.659 -6.784 -29.844 1.00 19.62 661 LEU B CA 1
ATOM 5798 C C . LEU B 1 325 ? 28.162 -6.330 -28.483 1.00 19.31 661 LEU B C 1
ATOM 5799 O O . LEU B 1 325 ? 28.753 -5.455 -27.856 1.00 18.92 661 LEU B O 1
ATOM 5804 N N . LYS B 1 326 ? 27.059 -6.929 -28.047 1.00 19.73 662 LYS B N 1
ATOM 5805 C CA . LYS B 1 326 ? 26.502 -6.622 -26.747 1.00 20.96 662 LYS B CA 1
ATOM 5806 C C . LYS B 1 326 ? 26.493 -7.850 -25.873 1.00 21.80 662 LYS B C 1
ATOM 5807 O O . LYS B 1 326 ? 26.188 -8.934 -26.329 1.00 22.55 662 LYS B O 1
ATOM 5812 N N . ALA B 1 327 ? 26.754 -7.672 -24.582 1.00 22.36 663 ALA B N 1
ATOM 5813 C CA . ALA B 1 327 ? 26.805 -8.803 -23.679 1.00 23.78 663 ALA B CA 1
ATOM 5814 C C . ALA B 1 327 ? 26.597 -8.248 -22.292 1.00 24.46 663 ALA B C 1
ATOM 5815 O O . ALA B 1 327 ? 26.492 -7.034 -22.123 1.00 22.06 663 ALA B O 1
ATOM 5817 N N . THR B 1 328 ? 26.571 -9.129 -21.304 1.00 24.24 664 THR B N 1
ATOM 5818 C CA . THR B 1 328 ? 26.618 -8.699 -19.926 1.00 25.31 664 THR B CA 1
ATOM 5819 C C . THR B 1 328 ? 27.829 -9.346 -19.284 1.00 24.74 664 THR B C 1
ATOM 5820 O O . THR B 1 328 ? 28.339 -10.361 -19.766 1.00 26.79 664 THR B O 1
ATOM 5824 N N . TYR B 1 329 ? 28.276 -8.753 -18.187 1.00 24.31 665 TYR B N 1
ATOM 5825 C CA . TYR B 1 329 ? 29.344 -9.328 -17.412 1.00 26.07 665 TYR B CA 1
ATOM 5826 C C . TYR B 1 329 ? 28.939 -9.245 -15.973 1.00 26.66 665 TYR B C 1
ATOM 5827 O O . TYR B 1 329 ? 28.538 -8.169 -15.508 1.00 25.73 665 TYR B O 1
ATOM 5836 N N . THR B 1 330 ? 29.102 -10.349 -15.257 1.00 27.58 666 THR B N 1
ATOM 5837 C CA . THR B 1 330 ? 28.760 -10.387 -13.833 1.00 29.62 666 THR B CA 1
ATOM 5838 C C . THR B 1 330 ? 29.997 -10.510 -12.952 1.00 30.45 666 THR B C 1
ATOM 5839 O O . THR B 1 330 ? 30.826 -11.420 -13.142 1.00 30.98 666 THR B O 1
ATOM 5843 N N . LEU B 1 331 ? 30.120 -9.589 -11.993 1.00 30.47 667 LEU B N 1
ATOM 5844 C CA . LEU B 1 331 ? 31.244 -9.569 -11.064 1.00 31.63 667 LEU B CA 1
ATOM 5845 C C . LEU B 1 331 ? 31.128 -10.724 -10.080 1.00 33.60 667 LEU B C 1
ATOM 5846 O O . LEU B 1 331 ? 30.096 -10.916 -9.439 1.00 37.16 667 LEU B O 1
ATOM 5851 N N . SER B 1 332 ? 32.203 -11.481 -9.947 1.00 33.73 668 SER B N 1
ATOM 5852 C CA . SER B 1 332 ? 32.244 -12.578 -8.997 1.00 36.78 668 SER B CA 1
ATOM 5853 C C . SER B 1 332 ? 32.195 -12.000 -7.562 1.00 36.56 668 SER B C 1
ATOM 5854 O O . SER B 1 332 ? 31.710 -12.636 -6.639 1.00 40.44 668 SER B O 1
ATOM 5857 N N . SER B 1 333 ? 32.681 -10.773 -7.389 1.00 34.03 669 SER B N 1
ATOM 5858 C CA . SER B 1 333 ? 32.752 -10.134 -6.076 1.00 34.59 669 SER B CA 1
ATOM 5859 C C . SER B 1 333 ? 32.392 -8.649 -6.153 1.00 32.65 669 SER B C 1
ATOM 5860 O O . SER B 1 333 ? 32.907 -7.939 -6.989 1.00 32.44 669 SER B O 1
ATOM 5863 N N . ASN B 1 334 ? 31.526 -8.184 -5.256 1.00 32.77 670 ASN B N 1
ATOM 5864 C CA . ASN B 1 334 ? 31.233 -6.755 -5.159 1.00 30.57 670 ASN B CA 1
ATOM 5865 C C . ASN B 1 334 ? 32.151 -6.077 -4.134 1.00 29.69 670 ASN B C 1
ATOM 5866 O O . ASN B 1 334 ? 32.042 -6.325 -2.929 1.00 34.06 670 ASN B O 1
ATOM 5871 N N . LYS B 1 335 ? 33.040 -5.220 -4.610 1.00 28.72 671 LYS B N 1
ATOM 5872 C CA . LYS B 1 335 ? 34.052 -4.558 -3.782 1.00 29.54 671 LYS B CA 1
ATOM 5873 C C . LYS B 1 335 ? 33.838 -3.049 -3.650 1.00 27.68 671 LYS B C 1
ATOM 5874 O O . LYS B 1 335 ? 34.754 -2.316 -3.280 1.00 28.74 671 LYS B O 1
ATOM 5880 N N . GLY B 1 336 ? 32.629 -2.586 -3.936 1.00 27.72 672 GLY B N 1
ATOM 5881 C CA . GLY B 1 336 ? 32.315 -1.172 -3.869 1.00 25.47 672 GLY B CA 1
ATOM 5882 C C . GLY B 1 336 ? 32.484 -0.467 -5.206 1.00 25.55 672 GLY B C 1
ATOM 5883 O O . GLY B 1 336 ? 33.204 -0.934 -6.106 1.00 25.29 672 GLY B O 1
ATOM 5884 N N . GLU B 1 337 ? 31.843 0.686 -5.323 1.00 26.90 673 GLU B N 1
ATOM 5885 C CA . GLU B 1 337 ? 31.721 1.374 -6.628 1.00 25.32 673 GLU B CA 1
ATOM 5886 C C . GLU B 1 337 ? 33.056 1.659 -7.315 1.00 23.91 673 GLU B C 1
ATOM 5887 O O . GLU B 1 337 ? 33.209 1.377 -8.503 1.00 24.93 673 GLU B O 1
ATOM 5890 N N . ILE B 1 338 ? 34.036 2.178 -6.568 1.00 23.14 674 ILE B N 1
ATOM 5891 C CA . ILE B 1 338 ? 35.297 2.581 -7.183 1.00 21.70 674 ILE B CA 1
ATOM 5892 C C . ILE B 1 338 ? 36.165 1.386 -7.559 1.00 22.38 674 ILE B C 1
ATOM 5893 O O . ILE B 1 338 ? 36.741 1.357 -8.660 1.00 21.15 674 ILE B O 1
ATOM 5898 N N . SER B 1 339 ? 36.263 0.404 -6.658 1.00 22.42 675 SER B N 1
ATOM 5899 C CA . SER B 1 339 ? 37.003 -0.807 -6.955 1.00 23.21 675 SER B CA 1
ATOM 5900 C C . SER B 1 339 ? 36.420 -1.510 -8.160 1.00 22.59 675 SER B C 1
ATOM 5901 O O . SER B 1 339 ? 37.154 -1.958 -9.037 1.00 22.09 675 SER B O 1
ATOM 5904 N N . ASN B 1 340 ? 35.097 -1.633 -8.182 1.00 21.93 676 ASN B N 1
ATOM 5905 C CA . ASN B 1 340 ? 34.422 -2.297 -9.288 1.00 21.76 676 ASN B CA 1
ATOM 5906 C C . ASN B 1 340 ? 34.694 -1.545 -10.612 1.00 21.69 676 ASN B C 1
ATOM 5907 O O . ASN B 1 340 ? 34.952 -2.184 -11.644 1.00 21.35 676 ASN B O 1
ATOM 5912 N N . TRP B 1 341 ? 34.637 -0.213 -10.576 1.00 21.25 677 TRP B N 1
ATOM 5913 C CA . TRP B 1 341 ? 34.865 0.602 -11.769 1.00 18.43 677 TRP B CA 1
ATOM 5914 C C . TRP B 1 341 ? 36.256 0.356 -12.279 1.00 18.11 677 TRP B C 1
ATOM 5915 O O . TRP B 1 341 ? 36.464 0.094 -13.466 1.00 17.44 677 TRP B O 1
ATOM 5926 N N . ASN B 1 342 ? 37.245 0.411 -11.403 1.00 18.71 678 ASN B N 1
ATOM 5927 C CA . ASN B 1 342 ? 38.636 0.194 -11.823 1.00 19.45 678 ASN B CA 1
ATOM 5928 C C . ASN B 1 342 ? 38.870 -1.211 -12.341 1.00 19.73 678 ASN B C 1
ATOM 5929 O O . ASN B 1 342 ? 39.584 -1.387 -13.324 1.00 20.97 678 ASN B O 1
ATOM 5934 N N . TYR B 1 343 ? 38.219 -2.196 -11.716 1.00 21.17 679 TYR B N 1
ATOM 5935 C CA . TYR B 1 343 ? 38.286 -3.587 -12.183 1.00 21.54 679 TYR B CA 1
ATOM 5936 C C . TYR B 1 343 ? 37.759 -3.700 -13.599 1.00 20.73 679 TYR B C 1
ATOM 5937 O O . TYR B 1 343 ? 38.415 -4.292 -14.463 1.00 22.85 679 TYR B O 1
ATOM 5946 N N . MET B 1 344 ? 36.589 -3.129 -13.851 1.00 19.41 680 MET B N 1
ATOM 5947 C CA . MET B 1 344 ? 36.002 -3.185 -15.204 1.00 20.03 680 MET B CA 1
ATOM 5948 C C . MET B 1 344 ? 36.782 -2.396 -16.245 1.00 19.33 680 MET B C 1
ATOM 5949 O O . MET B 1 344 ? 36.932 -2.844 -17.375 1.00 18.77 680 MET B O 1
ATOM 5954 N N . ASN B 1 345 ? 37.267 -1.214 -15.874 1.00 19.76 681 ASN B N 1
ATOM 5955 C CA . ASN B 1 345 ? 38.040 -0.405 -16.810 1.00 19.08 681 ASN B CA 1
ATOM 5956 C C . ASN B 1 345 ? 39.337 -1.139 -17.182 1.00 18.44 681 ASN B C 1
ATOM 5957 O O . ASN B 1 345 ? 39.709 -1.212 -18.348 1.00 18.56 681 ASN B O 1
ATOM 5962 N N . ASN B 1 346 ? 40.004 -1.725 -16.204 1.00 19.27 682 ASN B N 1
ATOM 5963 C CA . ASN B 1 346 ? 41.224 -2.483 -16.479 1.00 20.59 682 ASN B CA 1
ATOM 5964 C C . ASN B 1 346 ? 40.938 -3.732 -17.315 1.00 20.85 682 ASN B C 1
ATOM 5965 O O . ASN B 1 346 ? 41.652 -4.029 -18.266 1.00 20.55 682 ASN B O 1
ATOM 5970 N N . LYS B 1 347 ? 39.869 -4.432 -16.982 1.00 21.16 683 LYS B N 1
ATOM 5971 C CA . LYS B 1 347 ? 39.508 -5.670 -17.666 1.00 22.02 683 LYS B CA 1
ATOM 5972 C C . LYS B 1 347 ? 39.174 -5.397 -19.135 1.00 20.42 683 LYS B C 1
ATOM 5973 O O . LYS B 1 347 ? 39.670 -6.110 -20.017 1.00 20.32 683 LYS B O 1
ATOM 5977 N N . ILE B 1 348 ? 38.369 -4.353 -19.396 1.00 18.29 684 ILE B N 1
ATOM 5978 C CA . ILE B 1 348 ? 37.961 -4.041 -20.767 1.00 18.78 684 ILE B CA 1
ATOM 5979 C C . ILE B 1 348 ? 39.181 -3.564 -21.572 1.00 18.63 684 ILE B C 1
ATOM 5980 O O . ILE B 1 348 ? 39.346 -3.974 -22.712 1.00 17.61 684 ILE B O 1
ATOM 5985 N N . ASN B 1 349 ? 40.086 -2.786 -20.956 1.00 18.30 685 ASN B N 1
ATOM 5986 C CA . ASN B 1 349 ? 41.328 -2.427 -21.658 1.00 17.47 685 ASN B CA 1
ATOM 5987 C C . ASN B 1 349 ? 42.241 -3.661 -21.915 1.00 18.47 685 ASN B C 1
ATOM 5988 O O . ASN B 1 349 ? 42.923 -3.739 -22.940 1.00 19.88 685 ASN B O 1
ATOM 5993 N N . GLU B 1 350 ? 42.279 -4.593 -20.976 1.00 18.49 686 GLU B N 1
ATOM 5994 C CA . GLU B 1 350 ? 43.045 -5.818 -21.165 1.00 20.92 686 GLU B CA 1
ATOM 5995 C C . GLU B 1 350 ? 42.455 -6.618 -22.330 1.00 21.48 686 GLU B C 1
ATOM 5996 O O . GLU B 1 350 ? 43.187 -7.202 -23.123 1.00 22.45 686 GLU B O 1
ATOM 5999 N N . ALA B 1 351 ? 41.130 -6.612 -22.451 1.00 21.21 687 ALA B N 1
ATOM 6000 C CA . ALA B 1 351 ? 40.474 -7.299 -23.577 1.00 22.47 687 ALA B CA 1
ATOM 6001 C C . ALA B 1 351 ? 40.865 -6.645 -24.931 1.00 20.94 687 ALA B C 1
ATOM 6002 O O . ALA B 1 351 ? 41.254 -7.329 -25.871 1.00 20.62 687 ALA B O 1
ATOM 6004 N N . LEU B 1 352 ? 40.804 -5.320 -24.992 1.00 20.43 688 LEU B N 1
ATOM 6005 C CA . LEU B 1 352 ? 41.239 -4.597 -26.163 1.00 19.97 688 LEU B CA 1
ATOM 6006 C C . LEU B 1 352 ? 42.686 -4.907 -26.487 1.00 20.24 688 LEU B C 1
ATOM 6007 O O . LEU B 1 352 ? 43.005 -5.118 -27.655 1.00 21.06 688 LEU B O 1
ATOM 6012 N N . ASN B 1 353 ? 43.553 -4.954 -25.479 1.00 20.21 689 ASN B N 1
ATOM 6013 C CA . ASN B 1 353 ? 44.987 -5.310 -25.690 1.00 21.73 689 ASN B CA 1
ATOM 6014 C C . ASN B 1 353 ? 45.158 -6.718 -26.275 1.00 23.06 689 ASN B C 1
ATOM 6015 O O . ASN B 1 353 ? 45.942 -6.938 -27.211 1.00 23.20 689 ASN B O 1
ATOM 6020 N N . LYS B 1 354 ? 44.426 -7.680 -25.734 1.00 22.94 690 LYS B N 1
ATOM 6021 C CA . LYS B 1 354 ? 44.497 -9.059 -26.246 1.00 24.31 690 LYS B CA 1
ATOM 6022 C C . LYS B 1 354 ? 44.058 -9.149 -27.723 1.00 23.41 690 LYS B C 1
ATOM 6023 O O . LYS B 1 354 ? 44.685 -9.826 -28.546 1.00 23.26 690 LYS B O 1
ATOM 6029 N N . LEU B 1 355 ? 42.986 -8.438 -28.053 1.00 22.19 691 LEU B N 1
ATOM 6030 C CA . LEU B 1 355 ? 42.511 -8.423 -29.448 1.00 22.73 691 LEU B CA 1
ATOM 6031 C C . LEU B 1 355 ? 43.544 -7.719 -30.338 1.00 22.85 691 LEU B C 1
ATOM 6032 O O . LEU B 1 355 ? 43.832 -8.182 -31.421 1.00 23.67 691 LEU B O 1
ATOM 6037 N N . ASP B 1 356 ? 44.126 -6.618 -29.846 1.00 23.46 692 ASP B N 1
ATOM 6038 C CA . ASP B 1 356 ? 45.168 -5.869 -30.594 1.00 24.69 692 ASP B CA 1
ATOM 6039 C C . ASP B 1 356 ? 46.370 -6.753 -30.943 1.00 25.69 692 ASP B C 1
ATOM 6040 O O . ASP B 1 356 ? 46.977 -6.589 -32.018 1.00 28.60 692 ASP B O 1
ATOM 6045 N N . ASN B 1 357 ? 46.695 -7.707 -30.063 1.00 24.94 693 ASN B N 1
ATOM 6046 C CA . ASN B 1 357 ? 47.855 -8.580 -30.226 1.00 27.00 693 ASN B CA 1
ATOM 6047 C C . ASN B 1 357 ? 47.639 -9.701 -31.240 1.00 27.74 693 ASN B C 1
ATOM 6048 O O . ASN B 1 357 ? 48.588 -10.377 -31.611 1.00 28.01 693 ASN B O 1
ATOM 6053 N N . LEU B 1 358 ? 46.397 -9.891 -31.672 1.00 27.29 694 LEU B N 1
ATOM 6054 C CA . LEU B 1 358 ? 46.070 -10.856 -32.695 1.00 28.18 694 LEU B CA 1
ATOM 6055 C C . LEU B 1 358 ? 46.488 -10.305 -34.066 1.00 28.66 694 LEU B C 1
ATOM 6056 O O . LEU B 1 358 ? 46.777 -9.103 -34.208 1.00 27.52 694 LEU B O 1
ATOM 6061 N N . SER B 1 359 ? 46.530 -11.195 -35.056 1.00 29.16 695 SER B N 1
ATOM 6062 C CA . SER B 1 359 ? 47.081 -10.883 -36.363 1.00 30.73 695 SER B CA 1
ATOM 6063 C C . SER B 1 359 ? 46.164 -9.899 -37.141 1.00 28.89 695 SER B C 1
ATOM 6064 O O . SER B 1 359 ? 46.651 -9.034 -37.862 1.00 27.08 695 SER B O 1
ATOM 6067 N N . TRP B 1 360 ? 44.852 -9.989 -36.939 1.00 29.21 696 TRP B N 1
ATOM 6068 C CA . TRP B 1 360 ? 43.902 -9.152 -37.685 1.00 28.65 696 TRP B CA 1
ATOM 6069 C C . TRP B 1 360 ? 43.953 -7.701 -37.268 1.00 27.60 696 TRP B C 1
ATOM 6070 O O . TRP B 1 360 ? 43.616 -7.371 -36.137 1.00 26.75 696 TRP B O 1
ATOM 6081 N N . GLY B 1 361 ? 44.363 -6.831 -38.197 1.00 27.83 697 GLY B N 1
ATOM 6082 C CA . GLY B 1 361 ? 44.540 -5.409 -37.905 1.00 26.88 697 GLY B CA 1
ATOM 6083 C C . GLY B 1 361 ? 43.244 -4.697 -37.584 1.00 25.01 697 GLY B C 1
ATOM 6084 O O . GLY B 1 361 ? 43.249 -3.626 -36.954 1.00 24.84 697 GLY B O 1
ATOM 6085 N N . GLY B 1 362 ? 42.122 -5.293 -37.982 1.00 24.51 698 GLY B N 1
ATOM 6086 C CA . GLY B 1 362 ? 40.805 -4.737 -37.705 1.00 23.61 698 GLY B CA 1
ATOM 6087 C C . GLY B 1 362 ? 40.537 -4.547 -36.229 1.00 22.05 698 GLY B C 1
ATOM 6088 O O . GLY B 1 362 ? 39.761 -3.688 -35.838 1.00 20.43 698 GLY B O 1
ATOM 6089 N N . TYR B 1 363 ? 41.235 -5.310 -35.394 1.00 22.51 699 TYR B N 1
ATOM 6090 C CA . TYR B 1 363 ? 41.061 -5.160 -33.945 1.00 22.37 699 TYR B CA 1
ATOM 6091 C C . TYR B 1 363 ? 41.578 -3.854 -33.380 1.00 21.27 699 TYR B C 1
ATOM 6092 O O . TYR B 1 363 ? 41.177 -3.455 -32.278 1.00 22.00 699 TYR B O 1
ATOM 6101 N N . LYS B 1 364 ? 42.399 -3.143 -34.154 1.00 20.80 700 LYS B N 1
ATOM 6102 C CA . LYS B 1 364 ? 42.880 -1.846 -33.729 1.00 21.25 700 LYS B CA 1
ATOM 6103 C C . LYS B 1 364 ? 41.842 -0.734 -33.845 1.00 19.78 700 LYS B C 1
ATOM 6104 O O . LYS B 1 364 ? 42.128 0.395 -33.471 1.00 20.37 700 LYS B O 1
ATOM 6110 N N . THR B 1 365 ? 40.667 -1.062 -34.381 1.00 18.28 701 THR B N 1
ATOM 6111 C CA . THR B 1 365 ? 39.602 -0.103 -34.530 1.00 17.40 701 THR B CA 1
ATOM 6112 C C . THR B 1 365 ? 38.540 -0.249 -33.427 1.00 16.60 701 THR B C 1
ATOM 6113 O O . THR B 1 365 ? 37.535 0.441 -33.463 1.00 15.65 701 THR B O 1
ATOM 6117 N N . VAL B 1 366 ? 38.756 -1.153 -32.484 1.00 16.98 702 VAL B N 1
ATOM 6118 C CA . VAL B 1 366 ? 37.719 -1.523 -31.548 1.00 16.84 702 VAL B CA 1
ATOM 6119 C C . VAL B 1 366 ? 37.657 -0.548 -30.369 1.00 15.84 702 VAL B C 1
ATOM 6120 O O . VAL B 1 366 ? 38.688 -0.175 -29.764 1.00 17.19 702 VAL B O 1
ATOM 6124 N N . THR B 1 367 ? 36.446 -0.112 -30.046 1.00 14.08 703 THR B N 1
ATOM 6125 C CA . THR B 1 367 ? 36.194 0.626 -28.828 1.00 14.43 703 THR B CA 1
ATOM 6126 C C . THR B 1 367 ? 35.219 -0.196 -28.002 1.00 14.76 703 THR B C 1
ATOM 6127 O O . THR B 1 367 ? 34.485 -0.990 -28.533 1.00 15.72 703 THR B O 1
ATOM 6131 N N . ALA B 1 368 ? 35.217 0.009 -26.698 1.00 15.97 704 ALA B N 1
ATOM 6132 C CA . ALA B 1 368 ? 34.372 -0.781 -25.821 1.00 15.81 704 ALA B CA 1
ATOM 6133 C C . ALA B 1 368 ? 34.063 -0.002 -24.561 1.00 15.07 704 ALA B C 1
ATOM 6134 O O . ALA B 1 368 ? 34.877 0.802 -24.096 1.00 15.24 704 ALA B O 1
ATOM 6136 N N . TYR B 1 369 ? 32.879 -0.263 -24.008 1.00 14.81 705 TYR B N 1
ATOM 6137 C CA . TYR B 1 369 ? 32.513 0.258 -22.695 1.00 14.62 705 TYR B CA 1
ATOM 6138 C C . TYR B 1 369 ? 31.707 -0.748 -21.872 1.00 15.91 705 TYR B C 1
ATOM 6139 O O . TYR B 1 369 ? 31.251 -1.786 -22.370 1.00 16.55 705 TYR B O 1
ATOM 6148 N N . PHE B 1 370 ? 31.627 -0.456 -20.576 1.00 15.36 706 PHE B N 1
ATOM 6149 C CA . PHE B 1 370 ? 30.752 -1.142 -19.648 1.00 15.80 706 PHE B CA 1
ATOM 6150 C C . PHE B 1 370 ? 29.839 -0.041 -19.082 1.00 16.17 706 PHE B C 1
ATOM 6151 O O . PHE B 1 370 ? 30.270 1.114 -18.941 1.00 16.14 706 PHE B O 1
ATOM 6159 N N . SER B 1 371 ? 28.590 -0.365 -18.768 1.00 17.16 707 SER B N 1
ATOM 6160 C CA . SER B 1 371 ? 27.697 0.611 -18.154 1.00 16.82 707 SER B CA 1
ATOM 6161 C C . SER B 1 371 ? 26.535 -0.035 -17.451 1.00 18.33 707 SER B C 1
ATOM 6162 O O . SER B 1 371 ? 26.372 -1.261 -17.495 1.00 18.87 707 SER B O 1
ATOM 6165 N N . ASN B 1 372 ? 25.739 0.834 -16.813 1.00 18.22 708 ASN B N 1
ATOM 6166 C CA . ASN B 1 372 ? 24.472 0.507 -16.172 1.00 19.73 708 ASN B CA 1
ATOM 6167 C C . ASN B 1 372 ? 24.551 -0.687 -15.236 1.00 21.29 708 ASN B C 1
ATOM 6168 O O . ASN B 1 372 ? 23.768 -1.626 -15.345 1.00 23.48 708 ASN B O 1
ATOM 6173 N N . PRO B 1 373 ? 25.465 -0.619 -14.245 1.00 22.44 709 PRO B N 1
ATOM 6174 C CA . PRO B 1 373 ? 25.520 -1.679 -13.237 1.00 23.57 709 PRO B CA 1
ATOM 6175 C C . PRO B 1 373 ? 24.212 -1.806 -12.465 1.00 24.98 709 PRO B C 1
ATOM 6176 O O . PRO B 1 373 ? 23.547 -0.806 -12.204 1.00 24.41 709 PRO B O 1
ATOM 6180 N N . ARG B 1 374 ? 23.854 -3.035 -12.132 1.00 26.47 710 ARG B N 1
ATOM 6181 C CA . ARG B 1 374 ? 22.714 -3.332 -11.271 1.00 27.84 710 ARG B CA 1
ATOM 6182 C C . ARG B 1 374 ? 22.939 -4.673 -10.610 1.00 30.77 710 ARG B C 1
ATOM 6183 O O . ARG B 1 374 ? 23.706 -5.500 -11.083 1.00 33.70 710 ARG B O 1
ATOM 6191 N N . LEU B 1 375 ? 22.238 -4.893 -9.516 1.00 32.43 711 LEU B N 1
ATOM 6192 C CA . LEU B 1 375 ? 22.349 -6.132 -8.802 1.00 32.46 711 LEU B CA 1
ATOM 6193 C C . LEU B 1 375 ? 21.348 -7.133 -9.403 1.00 35.27 711 LEU B C 1
ATOM 6194 O O . LEU B 1 375 ? 20.186 -6.785 -9.660 1.00 36.36 711 LEU B O 1
ATOM 6199 N N . ASN B 1 376 ? 21.801 -8.365 -9.647 1.00 34.39 712 ASN B N 1
ATOM 6200 C CA . ASN B 1 376 ? 20.906 -9.436 -10.076 1.00 35.21 712 ASN B CA 1
ATOM 6201 C C . ASN B 1 376 ? 20.240 -10.077 -8.867 1.00 37.43 712 ASN B C 1
ATOM 6202 O O . ASN B 1 376 ? 20.353 -9.570 -7.749 1.00 39.66 712 ASN B O 1
ATOM 6207 N N . SER B 1 377 ? 19.569 -11.197 -9.116 1.00 37.17 713 SER B N 1
ATOM 6208 C CA . SER B 1 377 ? 18.818 -11.929 -8.141 1.00 39.23 713 SER B CA 1
ATOM 6209 C C . SER B 1 377 ? 19.651 -12.488 -6.991 1.00 40.78 713 SER B C 1
ATOM 6210 O O . SER B 1 377 ? 19.128 -12.766 -5.911 1.00 44.49 713 SER B O 1
ATOM 6213 N N . ASN B 1 378 ? 20.936 -12.705 -7.237 1.00 40.53 714 ASN B N 1
ATOM 6214 C CA . ASN B 1 378 ? 21.849 -13.197 -6.210 1.00 41.41 714 ASN B CA 1
ATOM 6215 C C . ASN B 1 378 ? 22.707 -12.082 -5.654 1.00 40.50 714 ASN B C 1
ATOM 6216 O O . ASN B 1 378 ? 23.714 -12.337 -5.018 1.00 42.93 714 ASN B O 1
ATOM 6221 N N . ASN B 1 379 ? 22.278 -10.845 -5.886 1.00 39.49 715 ASN B N 1
ATOM 6222 C CA . ASN B 1 379 ? 22.984 -9.671 -5.428 1.00 37.71 715 ASN B CA 1
ATOM 6223 C C . ASN B 1 379 ? 24.425 -9.603 -5.933 1.00 34.68 715 ASN B C 1
ATOM 6224 O O . ASN B 1 379 ? 25.324 -9.162 -5.234 1.00 33.69 715 ASN B O 1
ATOM 6227 N N . GLU B 1 380 ? 24.625 -10.047 -7.167 1.00 34.14 716 GLU B N 1
ATOM 6228 C CA . GLU B 1 380 ? 25.898 -9.865 -7.855 1.00 34.09 716 GLU B CA 1
ATOM 6229 C C . GLU B 1 380 ? 25.731 -8.669 -8.793 1.00 32.19 716 GLU B C 1
ATOM 6230 O O . GLU B 1 380 ? 24.657 -8.449 -9.345 1.00 32.55 716 GLU B O 1
ATOM 6236 N N . VAL B 1 381 ? 26.806 -7.922 -8.978 1.00 32.06 717 VAL B N 1
ATOM 6237 C CA . VAL B 1 381 ? 26.822 -6.734 -9.834 1.00 29.59 717 VAL B CA 1
ATOM 6238 C C . VAL B 1 381 ? 26.944 -7.174 -11.302 1.00 29.21 717 VAL B C 1
ATOM 6239 O O . VAL B 1 381 ? 27.882 -7.907 -11.669 1.00 28.61 717 VAL B O 1
ATOM 6243 N N . VAL B 1 382 ? 25.968 -6.762 -12.116 1.00 27.49 718 VAL B N 1
ATOM 6244 C CA . VAL B 1 382 ? 25.920 -7.069 -13.537 1.00 26.70 718 VAL B CA 1
ATOM 6245 C C . VAL B 1 382 ? 26.099 -5.780 -14.353 1.00 24.77 718 VAL B 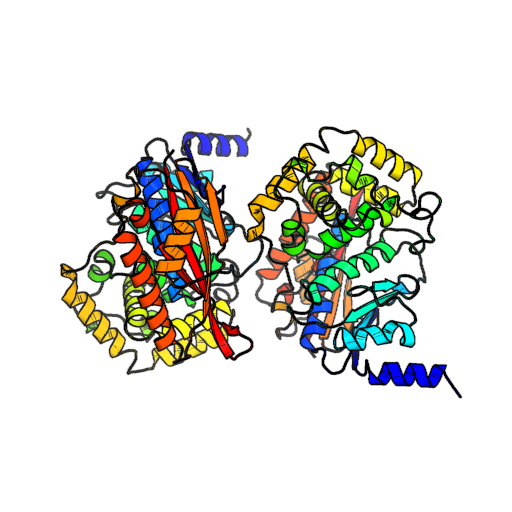C 1
ATOM 6246 O O . VAL B 1 382 ? 25.442 -4.781 -14.103 1.00 24.48 718 VAL B O 1
ATOM 6250 N N . TYR B 1 383 ? 27.003 -5.808 -15.327 1.00 24.36 719 TYR B N 1
ATOM 6251 C CA . TYR B 1 383 ? 27.200 -4.696 -16.244 1.00 22.30 719 TYR B CA 1
ATOM 6252 C C . TYR B 1 383 ? 26.738 -5.042 -17.653 1.00 22.09 719 TYR B C 1
ATOM 6253 O O . TYR B 1 383 ? 26.826 -6.188 -18.068 1.00 24.46 719 TYR B O 1
ATOM 6262 N N . ASP B 1 384 ? 26.238 -4.044 -18.382 1.00 20.21 720 ASP B N 1
ATOM 6263 C CA . ASP B 1 384 ? 26.174 -4.132 -19.849 1.00 20.17 720 ASP B CA 1
ATOM 6264 C C . ASP B 1 384 ? 27.525 -3.815 -20.460 1.00 18.88 720 ASP B C 1
ATOM 6265 O O . ASP B 1 384 ? 28.285 -2.980 -19.928 1.00 18.76 720 ASP B O 1
ATOM 6270 N N . ILE B 1 385 ? 27.825 -4.531 -21.551 1.00 19.32 721 ILE B N 1
ATOM 6271 C CA . ILE B 1 385 ? 29.123 -4.490 -22.203 1.00 18.88 721 ILE B CA 1
ATOM 6272 C C . ILE B 1 385 ? 28.823 -4.253 -23.673 1.00 18.63 721 ILE B C 1
ATOM 6273 O O . ILE B 1 385 ? 27.940 -4.908 -24.249 1.00 19.70 721 ILE B O 1
ATOM 6278 N N . VAL B 1 386 ? 29.536 -3.307 -24.282 1.00 16.52 722 VAL B N 1
ATOM 6279 C CA . VAL B 1 386 ? 29.397 -3.082 -25.710 1.00 16.93 722 VAL B CA 1
ATOM 6280 C C . VAL B 1 386 ? 30.777 -2.925 -26.323 1.00 15.73 722 VAL B C 1
ATOM 6281 O O . VAL B 1 386 ? 31.612 -2.156 -25.812 1.00 15.16 722 VAL B O 1
ATOM 6285 N N . PHE B 1 387 ? 31.007 -3.642 -27.420 1.00 16.61 723 PHE B N 1
ATOM 6286 C CA . PHE B 1 387 ? 32.191 -3.475 -28.250 1.00 17.10 723 PHE B CA 1
ATOM 6287 C C . PHE B 1 387 ? 31.725 -3.014 -29.624 1.00 16.87 723 PHE B C 1
ATOM 6288 O O . PHE B 1 387 ? 30.726 -3.511 -30.133 1.00 18.52 723 PHE B O 1
ATOM 6296 N N . HIS B 1 388 ? 32.485 -2.090 -30.217 1.00 16.90 724 HIS B N 1
ATOM 6297 C CA . HIS B 1 388 ? 32.216 -1.553 -31.552 1.00 17.12 724 HIS B CA 1
ATOM 6298 C C . HIS B 1 388 ? 33.448 -1.578 -32.379 1.00 16.61 724 HIS B C 1
ATOM 6299 O O . HIS B 1 388 ? 34.488 -1.186 -31.916 1.00 15.16 724 HIS B O 1
ATOM 6306 N N . GLY B 1 389 ? 33.336 -1.990 -33.632 1.00 17.05 725 GLY B N 1
ATOM 6307 C CA . GLY B 1 389 ? 34.509 -2.055 -34.483 1.00 18.11 725 GLY B CA 1
ATOM 6308 C C . GLY B 1 389 ? 34.234 -2.087 -35.952 1.00 18.11 725 GLY B C 1
ATOM 6309 O O . GLY B 1 389 ? 33.091 -2.275 -36.396 1.00 18.66 725 GLY B O 1
ATOM 6310 N N . LEU B 1 390 ? 35.302 -1.904 -36.726 1.00 18.63 726 LEU B N 1
ATOM 6311 C CA . LEU B 1 390 ? 35.257 -2.102 -38.176 1.00 20.18 726 LEU B CA 1
ATOM 6312 C C . LEU B 1 390 ? 35.039 -3.586 -38.484 1.00 20.69 726 LEU B C 1
ATOM 6313 O O . LEU B 1 390 ? 35.659 -4.458 -37.875 1.00 21.07 726 LEU B O 1
ATOM 6318 N N . LEU B 1 391 ? 34.184 -3.865 -39.459 1.00 22.25 727 LEU B N 1
ATOM 6319 C CA . LEU B 1 391 ? 33.984 -5.218 -39.979 1.00 23.65 727 LEU B CA 1
ATOM 6320 C C . LEU B 1 391 ? 34.734 -5.373 -41.310 1.00 24.73 727 LEU B C 1
ATOM 6321 O O . LEU B 1 391 ? 35.547 -6.279 -41.482 1.00 24.57 727 LEU B O 1
ATOM 6326 N N . SER B 1 392 ? 34.429 -4.483 -42.241 1.00 24.67 728 SER B N 1
ATOM 6327 C CA . SER B 1 392 ? 35.034 -4.528 -43.571 1.00 26.81 728 SER B CA 1
ATOM 6328 C C . SER B 1 392 ? 34.919 -3.155 -44.233 1.00 27.01 728 SER B C 1
ATOM 6329 O O . SER B 1 392 ? 33.905 -2.519 -44.095 1.00 25.43 728 SER B O 1
ATOM 6332 N N . HIS B 1 393 ? 35.989 -2.725 -44.912 1.00 30.42 729 HIS B N 1
ATOM 6333 C CA . HIS B 1 393 ? 35.981 -1.516 -45.758 1.00 30.08 729 HIS B CA 1
ATOM 6334 C C . HIS B 1 393 ? 35.428 -1.905 -47.105 1.00 32.50 729 HIS B C 1
ATOM 6335 O O . HIS B 1 393 ? 35.680 -3.005 -47.610 1.00 35.63 729 HIS B O 1
ATOM 6342 N N . ASN B 1 394 ? 34.627 -1.026 -47.701 1.00 32.50 730 ASN B N 1
ATOM 6343 C CA . ASN B 1 394 ? 34.029 -1.309 -49.022 1.00 34.43 730 ASN B CA 1
ATOM 6344 C C . ASN B 1 394 ? 35.099 -1.243 -50.114 1.00 34.95 730 ASN B C 1
ATOM 6345 O O . ASN B 1 394 ? 35.118 -2.033 -51.075 1.00 39.09 730 ASN B O 1
#